Protein AF-0000000074056234 (afdb_homodimer)

Radius of gyration: 27.83 Å; Cα contacts (8 Å, |Δi|>4): 1778; chains: 2; bounding box: 52×82×64 Å

InterPro domains:
  IPR006043 Nucleobase cation symporter 2 family [PF00860] (19-396)
  IPR026033 Azaguanine-like transporters, bacteria and archaea type [PIRSF005353] (3-433)
  IPR045018 Azaguanine-like transporters [PTHR43337] (3-427)

Solvent-accessible surface area (backbone atoms only — not comparable to full-atom values): 40071 Å² total; per-residue (Å²): 106,69,64,55,43,66,71,53,38,35,62,81,68,76,28,39,73,66,32,15,48,50,8,7,51,47,17,36,39,55,47,55,44,47,63,47,42,52,20,53,43,41,31,72,31,69,42,58,46,70,21,25,36,25,14,44,43,51,37,23,24,53,30,4,34,43,22,9,73,69,31,40,36,40,36,45,26,30,61,32,66,59,56,35,45,46,44,24,58,31,42,32,36,80,70,63,40,52,56,34,31,49,23,16,30,39,27,49,20,14,49,50,45,36,51,32,61,75,33,79,53,41,60,51,51,58,70,46,52,54,67,46,54,54,34,21,48,47,26,8,42,15,47,28,40,21,48,51,16,34,42,68,25,32,50,29,29,74,28,91,87,65,22,28,20,68,30,62,57,53,40,63,57,24,42,45,17,52,50,27,36,48,47,23,48,16,31,47,62,62,64,42,84,28,24,59,44,53,26,28,50,50,35,37,50,50,30,36,73,70,62,76,35,80,69,77,90,66,72,58,61,43,92,59,80,65,62,23,69,82,29,43,68,49,43,28,55,69,64,25,67,39,85,86,32,55,68,51,26,50,38,51,34,49,52,49,48,52,53,32,46,52,33,51,51,52,42,26,56,74,60,60,48,41,42,95,87,66,52,50,77,53,49,66,45,42,49,46,39,36,18,51,26,10,32,50,13,12,40,32,37,28,49,48,30,27,57,45,65,44,20,45,56,7,30,73,57,40,19,64,28,11,57,12,5,39,41,29,18,52,52,42,56,60,47,47,40,40,48,54,46,43,72,63,55,51,66,31,31,42,19,26,51,32,36,50,50,15,30,60,34,42,46,42,51,54,72,38,63,41,86,43,55,66,48,20,44,19,29,39,42,15,28,52,36,11,45,53,21,56,30,67,58,56,9,50,35,44,20,39,35,40,37,48,49,33,32,52,66,48,67,40,55,85,80,54,45,69,64,46,47,49,52,19,48,52,38,50,49,50,53,55,54,67,40,100,108,68,64,54,42,67,73,53,37,36,63,81,69,76,30,39,73,66,33,15,47,49,8,8,51,45,16,35,39,56,47,55,45,47,62,46,42,50,20,52,43,42,31,72,30,69,43,59,46,70,20,26,36,25,15,45,44,50,37,22,26,53,28,4,34,43,22,9,72,69,31,39,35,42,37,44,26,30,62,31,66,58,55,36,46,47,44,23,58,31,44,33,37,81,70,64,40,51,56,34,30,48,24,15,27,38,27,50,20,15,49,50,43,36,53,31,61,74,33,75,53,39,60,51,50,60,71,46,53,55,67,47,54,52,34,21,48,47,26,9,42,14,46,30,40,20,48,51,16,34,43,68,24,32,51,30,30,73,28,91,88,64,22,27,20,67,31,62,57,54,42,64,56,24,42,46,18,52,49,27,37,48,49,24,48,16,31,48,60,62,65,41,84,30,24,58,45,52,26,29,52,51,35,38,51,50,31,36,74,71,63,76,35,82,68,76,88,66,70,58,61,42,93,58,80,65,62,23,70,81,29,44,66,50,43,28,56,72,63,23,67,38,77,83,32,50,64,52,26,49,39,52,34,50,52,49,50,52,52,32,47,53,35,52,50,53,43,26,58,74,59,61,49,42,42,95,86,65,50,50,80,51,48,68,45,40,48,46,38,33,18,51,29,8,32,51,12,12,39,32,37,28,48,48,30,28,56,44,64,43,20,45,55,6,30,73,55,39,19,64,26,10,58,12,6,39,42,29,18,51,51,42,56,60,47,47,40,40,47,55,46,42,72,62,54,50,65,32,30,42,18,24,51,32,35,50,51,16,31,58,34,42,45,44,50,53,70,40,63,42,85,42,56,66,46,20,45,19,28,40,42,15,29,52,34,10,44,50,21,56,29,67,60,56,8,50,35,45,20,40,34,40,36,48,49,33,30,54,65,46,68,40,57,85,78,54,44,68,63,46,48,50,53,20,47,50,38,50,48,50,53,54,52,66,41,100

Structure (mmCIF, N/CA/C/O backbone):
data_AF-0000000074056234-model_v1
#
loop_
_entity.id
_entity.type
_entity.pdbx_description
1 polymer 'Guanine permease'
#
loop_
_atom_site.group_PDB
_atom_site.id
_atom_site.type_symbol
_atom_site.label_atom_id
_atom_site.label_alt_id
_atom_site.label_comp_id
_atom_site.label_asym_id
_atom_site.label_entity_id
_atom_site.label_seq_id
_atom_site.pdbx_PDB_ins_code
_atom_site.Cartn_x
_atom_site.Cartn_y
_atom_site.Cartn_z
_atom_site.occupancy
_atom_site.B_iso_or_equiv
_atom_site.auth_seq_id
_atom_site.auth_comp_id
_atom_site.auth_asym_id
_atom_site.auth_atom_id
_atom_site.pdbx_PDB_model_num
ATOM 1 N N . MET A 1 1 ? -12.875 -40.5 -20.641 1 60.09 1 MET A N 1
ATOM 2 C CA . MET A 1 1 ? -13.898 -39.531 -20.281 1 60.09 1 MET A CA 1
ATOM 3 C C . MET A 1 1 ? -14.984 -40.188 -19.422 1 60.09 1 MET A C 1
ATOM 5 O O . MET A 1 1 ? -15.414 -39.594 -18.422 1 60.09 1 MET A O 1
ATOM 9 N N . ARG A 1 2 ? -15.352 -41.406 -19.797 1 68.44 2 ARG A N 1
ATOM 10 C CA . ARG A 1 2 ? -16.406 -42.062 -19.047 1 68.44 2 ARG A CA 1
ATOM 11 C C . ARG A 1 2 ? -15.945 -42.406 -17.641 1 68.44 2 ARG A C 1
ATOM 13 O O . ARG A 1 2 ? -16.688 -42.25 -16.672 1 68.44 2 ARG A O 1
ATOM 20 N N . LEU A 1 3 ? -14.68 -42.812 -17.562 1 73.25 3 LEU A N 1
ATOM 21 C CA . LEU A 1 3 ? -14.141 -43.188 -16.266 1 73.25 3 LEU A CA 1
ATOM 22 C C . LEU A 1 3 ? -14.023 -41.938 -15.367 1 73.25 3 LEU A C 1
ATOM 24 O O . LEU A 1 3 ? -14.344 -42 -14.172 1 73.25 3 LEU A O 1
ATOM 28 N N . LEU A 1 4 ? -13.672 -40.906 -15.977 1 77.12 4 LEU A N 1
ATOM 29 C CA . LEU A 1 4 ? -13.531 -39.688 -15.203 1 77.12 4 LEU A CA 1
ATOM 30 C C . LEU A 1 4 ? -14.898 -39.125 -14.805 1 77.12 4 LEU A C 1
ATOM 32 O O . LEU A 1 4 ? -15.055 -38.594 -13.703 1 77.12 4 LEU A O 1
ATOM 36 N N . GLU A 1 5 ? -15.82 -39.406 -15.633 1 77.31 5 GLU A N 1
ATOM 37 C CA . GLU A 1 5 ? -17.172 -38.969 -15.312 1 77.31 5 GLU A CA 1
ATOM 38 C C . GLU A 1 5 ? -17.75 -39.75 -14.133 1 77.31 5 GLU A C 1
ATOM 40 O O . GLU A 1 5 ? -18.453 -39.188 -13.297 1 77.31 5 GLU A O 1
ATOM 45 N N . THR A 1 6 ? -17.375 -41 -14.219 1 78.81 6 THR A N 1
ATOM 46 C CA . THR A 1 6 ? -17.891 -41.844 -13.125 1 78.81 6 THR A CA 1
ATOM 47 C C . THR A 1 6 ? -17.125 -41.531 -11.836 1 78.81 6 THR A C 1
ATOM 49 O O . THR A 1 6 ? -17.719 -41.562 -10.75 1 78.81 6 THR A O 1
ATOM 52 N N . TYR A 1 7 ? -15.875 -41.25 -12.047 1 84.94 7 TYR A N 1
ATOM 53 C CA . TYR A 1 7 ? -15.023 -41 -10.891 1 84.94 7 TYR A CA 1
ATOM 54 C C . TYR A 1 7 ? -15.352 -39.688 -10.234 1 84.94 7 TYR A C 1
ATOM 56 O O . TYR A 1 7 ? -15.422 -39.594 -9.008 1 84.94 7 TYR A O 1
ATOM 64 N N . PHE A 1 8 ? -15.672 -38.625 -10.938 1 88.12 8 PHE A N 1
ATOM 65 C CA . PHE A 1 8 ? -15.859 -37.281 -10.398 1 88.12 8 PHE A CA 1
ATOM 66 C C . PHE A 1 8 ? -17.344 -36.938 -10.281 1 88.12 8 PHE A C 1
ATOM 68 O O . PHE A 1 8 ? -17.734 -36.062 -9.508 1 88.12 8 PHE A O 1
ATOM 75 N N . ASN A 1 9 ? -18.203 -37.531 -10.977 1 81.62 9 ASN A N 1
ATOM 76 C CA . ASN A 1 9 ? -19.641 -37.344 -10.977 1 81.62 9 ASN A CA 1
ATOM 77 C C . ASN A 1 9 ? -20 -35.875 -10.938 1 81.62 9 ASN A C 1
ATOM 79 O O . ASN A 1 9 ? -20.656 -35.406 -10 1 81.62 9 ASN A O 1
ATOM 83 N N . PRO A 1 10 ? -19.656 -35.219 -12.031 1 85.25 10 PRO A N 1
ATOM 84 C CA . PRO A 1 10 ? -19.922 -33.781 -12.047 1 85.25 10 PRO A CA 1
ATOM 85 C C . PRO A 1 10 ? -21.406 -33.438 -11.953 1 85.25 10 PRO A C 1
ATOM 87 O O . PRO A 1 10 ? -21.781 -32.406 -11.414 1 85.25 10 PRO A O 1
ATOM 90 N N . ALA A 1 11 ? -22.234 -34.281 -12.344 1 82.81 11 ALA A N 1
ATOM 91 C CA . ALA A 1 11 ? -23.672 -34.031 -12.32 1 82.81 11 ALA A CA 1
ATOM 92 C C . ALA A 1 11 ? -24.188 -33.938 -10.891 1 82.81 11 ALA A C 1
ATOM 94 O O . ALA A 1 11 ? -25.109 -33.156 -10.609 1 82.81 11 ALA A O 1
ATOM 95 N N . ALA A 1 12 ? -23.547 -34.594 -10.094 1 80.88 12 ALA A N 1
ATOM 96 C CA . ALA A 1 12 ? -23.969 -34.594 -8.695 1 80.88 12 ALA A CA 1
ATOM 97 C C . ALA A 1 12 ? -23.688 -33.25 -8.047 1 80.88 12 ALA A C 1
ATOM 99 O O . ALA A 1 12 ? -24.328 -32.875 -7.066 1 80.88 12 ALA A O 1
ATOM 100 N N . ARG A 1 13 ? -22.797 -32.531 -8.609 1 84.19 13 ARG A N 1
ATOM 101 C CA . ARG A 1 13 ? -22.406 -31.25 -8.039 1 84.19 13 ARG A CA 1
ATOM 102 C C . ARG A 1 13 ? -22.938 -30.094 -8.891 1 84.19 13 ARG A C 1
ATOM 104 O O . ARG A 1 13 ? -22.484 -28.969 -8.766 1 84.19 13 ARG A O 1
ATOM 111 N N . GLY A 1 14 ? -23.781 -30.406 -9.836 1 83.38 14 GLY A N 1
ATOM 112 C CA . GLY A 1 14 ? -24.406 -29.391 -10.648 1 83.38 14 GLY A CA 1
ATOM 113 C C . GLY A 1 14 ? -23.547 -28.922 -11.812 1 83.38 14 GLY A C 1
ATOM 114 O O . GLY A 1 14 ? -23.625 -27.781 -12.234 1 83.38 14 GLY A O 1
ATOM 115 N N . SER A 1 15 ? -22.641 -29.734 -12.211 1 90.75 15 SER A N 1
ATOM 116 C CA . SER A 1 15 ? -21.766 -29.422 -13.336 1 90.75 15 SER A CA 1
ATOM 117 C C . SER A 1 15 ? -21.844 -30.5 -14.406 1 90.75 15 SER A C 1
ATOM 119 O O . SER A 1 15 ? -22.766 -31.328 -14.398 1 90.75 15 SER A O 1
ATOM 121 N N . SER A 1 16 ? -21.156 -30.328 -15.516 1 91.25 16 SER A N 1
ATOM 122 C CA . SER A 1 16 ? -21.062 -31.281 -16.609 1 91.25 16 SER A CA 1
ATOM 123 C C . SER A 1 16 ? -19.641 -31.406 -17.141 1 91.25 16 SER A C 1
ATOM 125 O O . SER A 1 16 ? -18.781 -30.594 -16.797 1 91.25 16 SER A O 1
ATOM 127 N N . VAL A 1 17 ? -19.422 -32.5 -17.875 1 91.81 17 VAL A N 1
ATOM 128 C CA . VAL A 1 17 ? -18.094 -32.719 -18.406 1 91.81 17 VAL A CA 1
ATOM 129 C C . VAL A 1 17 ? -17.703 -31.547 -19.312 1 91.81 17 VAL A C 1
ATOM 131 O O . VAL A 1 17 ? -16.547 -31.094 -19.281 1 91.81 17 VAL A O 1
ATOM 134 N N . ARG A 1 18 ? -18.609 -31.062 -20.016 1 92.31 18 ARG A N 1
ATOM 135 C CA . ARG A 1 18 ? -18.344 -29.938 -20.891 1 92.31 18 ARG A CA 1
ATOM 136 C C . ARG A 1 18 ? -18.031 -28.672 -20.094 1 92.31 18 ARG A C 1
ATOM 138 O O . ARG A 1 18 ? -17.109 -27.938 -20.422 1 92.31 18 ARG A O 1
ATOM 145 N N . LYS A 1 19 ? -18.766 -28.5 -19.078 1 92.62 19 LYS A N 1
ATOM 146 C CA . LYS A 1 19 ? -18.531 -27.328 -18.234 1 92.62 19 LYS A CA 1
ATOM 147 C C . LYS A 1 19 ? -17.188 -27.422 -17.516 1 92.62 19 LYS A C 1
ATOM 149 O O . LYS A 1 19 ? -16.5 -26.422 -17.344 1 92.62 19 LYS A O 1
ATOM 154 N N . GLU A 1 20 ? -16.922 -28.625 -17.172 1 94 20 GLU A N 1
ATOM 155 C CA . GLU A 1 20 ? -15.656 -28.828 -16.484 1 94 20 GLU A CA 1
ATOM 156 C C . GLU A 1 20 ? -14.469 -28.594 -17.422 1 94 20 GLU A C 1
ATOM 158 O O . GLU A 1 20 ? -13.445 -28.062 -17 1 94 20 GLU A O 1
ATOM 163 N N . CYS A 1 21 ? -14.602 -29.031 -18.625 1 94.69 21 CYS A N 1
ATOM 164 C CA . CYS A 1 21 ? -13.539 -28.797 -19.609 1 94.69 21 CYS A CA 1
ATOM 165 C C . CYS A 1 21 ? -13.383 -27.312 -19.906 1 94.69 21 CYS A C 1
ATOM 167 O O . CYS A 1 21 ? -12.258 -26.812 -19.984 1 94.69 21 CYS A O 1
ATOM 169 N N . LEU A 1 22 ? -14.453 -26.703 -20 1 94.19 22 LEU A N 1
ATOM 170 C CA . LEU A 1 22 ? -14.414 -25.266 -20.234 1 94.19 22 LEU A CA 1
ATOM 171 C C . LEU A 1 22 ? -13.836 -24.531 -19.031 1 94.19 22 LEU A C 1
ATOM 173 O O . LEU A 1 22 ? -13.062 -23.578 -19.188 1 94.19 22 LEU A O 1
ATOM 177 N N . ALA A 1 23 ? -14.242 -24.953 -17.922 1 94.12 23 ALA A N 1
ATOM 178 C CA . ALA A 1 23 ? -13.727 -24.375 -16.688 1 94.12 23 ALA A CA 1
ATOM 179 C C . ALA A 1 23 ? -12.219 -24.578 -16.562 1 94.12 23 ALA A C 1
ATOM 181 O O . ALA A 1 23 ? -11.5 -23.672 -16.125 1 94.12 23 ALA A O 1
ATOM 182 N N . GLY A 1 24 ? -11.836 -25.75 -16.922 1 94.75 24 GLY A N 1
ATOM 183 C CA . GLY A 1 24 ? -10.414 -26.031 -16.906 1 94.75 24 GLY A CA 1
ATOM 184 C C . GLY A 1 24 ? -9.625 -25.172 -17.875 1 94.75 24 GLY A C 1
ATOM 185 O O . GLY A 1 24 ? -8.539 -24.688 -17.547 1 94.75 24 GLY A O 1
ATOM 186 N N . LEU A 1 25 ? -10.156 -25.016 -19.016 1 95.06 25 LEU A N 1
ATOM 187 C CA . LEU A 1 25 ? -9.516 -24.188 -20.016 1 95.06 25 LEU A CA 1
ATOM 188 C C . LEU A 1 25 ? -9.438 -22.734 -19.562 1 95.06 25 LEU A C 1
ATOM 190 O O . LEU A 1 25 ? -8.398 -22.078 -19.719 1 95.06 25 LEU A O 1
ATOM 194 N N . THR A 1 26 ? -10.492 -22.328 -19.016 1 92.88 26 THR A N 1
ATOM 195 C CA . THR A 1 26 ? -10.547 -20.953 -18.547 1 92.88 26 THR A CA 1
ATOM 196 C C . THR A 1 26 ? -9.555 -20.719 -17.422 1 92.88 26 THR A C 1
ATOM 198 O O . THR A 1 26 ? -8.859 -19.703 -17.391 1 92.88 26 THR A O 1
ATOM 201 N N . SER A 1 27 ? -9.492 -21.609 -16.531 1 93.62 27 SER A N 1
ATOM 202 C CA . SER A 1 27 ? -8.555 -21.516 -15.414 1 93.62 27 SER A CA 1
ATOM 203 C C . SER A 1 27 ? -7.113 -21.562 -15.906 1 93.62 27 SER A C 1
ATOM 205 O O . SER A 1 27 ? -6.266 -20.797 -15.438 1 93.62 27 SER A O 1
ATOM 207 N N . PHE A 1 28 ? -6.914 -22.469 -16.828 1 95.19 28 PHE A N 1
ATOM 208 C CA . PHE A 1 28 ? -5.57 -22.594 -17.375 1 95.19 28 PHE A CA 1
ATOM 209 C C . PHE A 1 28 ? -5.145 -21.281 -18.047 1 95.19 28 PHE A C 1
ATOM 211 O O . PHE A 1 28 ? -4.023 -20.812 -17.844 1 95.19 28 PHE A O 1
ATOM 218 N N . MET A 1 29 ? -5.98 -20.734 -18.797 1 91.75 29 MET A N 1
ATOM 219 C CA . MET A 1 29 ? -5.668 -19.484 -19.5 1 91.75 29 MET A CA 1
ATOM 220 C C . MET A 1 29 ? -5.375 -18.359 -18.531 1 91.75 29 MET A C 1
ATOM 222 O O . MET A 1 29 ? -4.555 -17.484 -18.797 1 91.75 29 MET A O 1
ATOM 226 N N . ALA A 1 30 ? -5.965 -18.484 -17.438 1 88.75 30 ALA A N 1
ATOM 227 C CA . ALA A 1 30 ? -5.793 -17.438 -16.438 1 88.75 30 ALA A CA 1
ATOM 228 C C . ALA A 1 30 ? -4.473 -17.625 -15.68 1 88.75 30 ALA A C 1
ATOM 230 O O . ALA A 1 30 ? -3.891 -16.656 -15.203 1 88.75 30 ALA A O 1
ATOM 231 N N . MET A 1 31 ? -3.992 -18.812 -15.656 1 92.12 31 MET A N 1
ATOM 232 C CA . MET A 1 31 ? -2.842 -19.031 -14.789 1 92.12 31 MET A CA 1
ATOM 233 C C . MET A 1 31 ? -1.594 -19.344 -15.609 1 92.12 31 MET A C 1
ATOM 235 O O . MET A 1 31 ? -0.482 -19.344 -15.078 1 92.12 31 MET A O 1
ATOM 239 N N . CYS A 1 32 ? -1.704 -19.547 -16.875 1 92.12 32 CYS A N 1
ATOM 240 C CA . CYS A 1 32 ? -0.609 -20.078 -17.688 1 92.12 32 CYS A CA 1
ATOM 241 C C . CYS A 1 32 ? 0.518 -19.047 -17.797 1 92.12 32 CYS A C 1
ATOM 243 O O . CYS A 1 32 ? 1.64 -19.406 -18.172 1 92.12 32 CYS A O 1
ATOM 245 N N . TYR A 1 33 ? 0.265 -17.797 -17.406 1 91.19 33 TYR A N 1
ATOM 246 C CA . TYR A 1 33 ? 1.334 -16.812 -17.406 1 91.19 33 TYR A CA 1
ATOM 247 C C . TYR A 1 33 ? 2.479 -17.234 -16.484 1 91.19 33 TYR A C 1
ATOM 249 O O . TYR A 1 33 ? 3.619 -16.812 -16.672 1 91.19 33 TYR A O 1
ATOM 257 N N . LEU A 1 34 ? 2.205 -18.141 -15.539 1 92.94 34 LEU A N 1
ATOM 258 C CA . LEU A 1 34 ? 3.197 -18.531 -14.547 1 92.94 34 LEU A CA 1
ATOM 259 C C . LEU A 1 34 ? 4.352 -19.297 -15.203 1 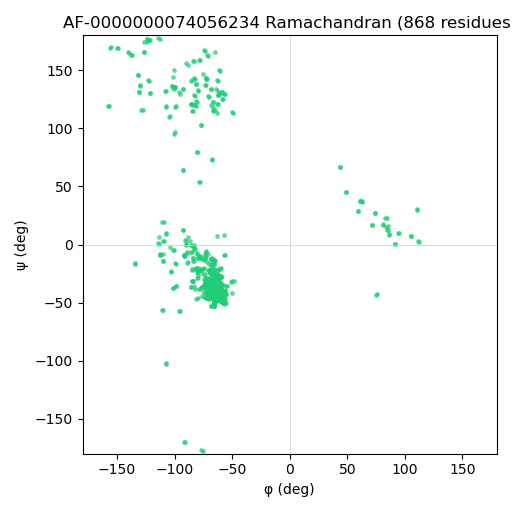92.94 34 LEU A C 1
ATOM 261 O O . LEU A 1 34 ? 5.461 -19.312 -14.664 1 92.94 34 LEU A O 1
ATOM 265 N N . ILE A 1 35 ? 4.109 -19.891 -16.344 1 92.25 35 ILE A N 1
ATOM 266 C CA . ILE A 1 35 ? 5.133 -20.641 -17.062 1 92.25 35 ILE A CA 1
ATOM 267 C C . ILE A 1 35 ? 6.254 -19.703 -17.5 1 92.25 35 ILE A C 1
ATOM 269 O O . ILE A 1 35 ? 7.395 -20.141 -17.688 1 92.25 35 ILE A O 1
ATOM 273 N N . PHE A 1 36 ? 5.938 -18.469 -17.594 1 91 36 PHE A N 1
ATOM 274 C CA . PHE A 1 36 ? 6.906 -17.484 -18.047 1 91 36 PHE A CA 1
ATOM 275 C C . PHE A 1 36 ? 7.473 -16.703 -16.859 1 91 36 PHE A C 1
ATOM 277 O O . PHE A 1 36 ? 8.672 -16.422 -16.812 1 91 36 PHE A O 1
ATOM 284 N N . VAL A 1 37 ? 6.637 -16.438 -15.93 1 90.44 37 VAL A N 1
ATOM 285 C CA . VAL A 1 37 ? 6.969 -15.508 -14.859 1 90.44 37 VAL A CA 1
ATOM 286 C C . VAL A 1 37 ? 7.828 -16.203 -13.805 1 90.44 37 VAL A C 1
ATOM 288 O O . VAL A 1 37 ? 8.867 -15.688 -13.391 1 90.44 37 VAL A O 1
ATOM 291 N N . VAL A 1 38 ? 7.422 -17.375 -13.43 1 93.38 38 VAL A N 1
ATOM 292 C CA . VAL A 1 38 ? 8.078 -18.094 -12.336 1 93.38 38 VAL A CA 1
ATOM 293 C C . VAL A 1 38 ? 9.508 -18.453 -12.742 1 93.38 38 VAL A C 1
ATOM 295 O O . VAL A 1 38 ? 10.461 -18.141 -12.031 1 93.38 38 VAL A O 1
ATOM 298 N N . PRO A 1 39 ? 9.711 -19.016 -13.914 1 91.44 39 PRO A N 1
ATOM 299 C CA . PRO A 1 39 ? 11.086 -19.344 -14.305 1 91.44 39 PRO A CA 1
ATOM 300 C C . PRO A 1 39 ? 11.969 -18.109 -14.453 1 91.44 39 PRO A C 1
ATOM 302 O O . PRO A 1 39 ? 13.172 -18.172 -14.195 1 91.44 39 PRO A O 1
ATOM 305 N N . SER A 1 40 ? 11.398 -17.078 -14.875 1 89.06 40 SER A N 1
ATOM 306 C CA . SER A 1 40 ? 12.164 -15.836 -14.977 1 89.06 40 SER A CA 1
ATOM 307 C C . SER A 1 40 ? 12.672 -15.383 -13.617 1 89.06 40 SER A C 1
ATOM 309 O O . SER A 1 40 ? 13.82 -14.945 -13.492 1 89.06 40 SER A O 1
ATOM 311 N N . MET A 1 41 ? 11.875 -15.5 -12.656 1 89.81 41 MET A N 1
ATOM 312 C CA . MET A 1 41 ? 12.273 -15.141 -11.297 1 89.81 41 MET A CA 1
ATOM 313 C C . MET A 1 41 ? 13.328 -16.094 -10.758 1 89.81 41 MET A C 1
ATOM 315 O O . MET A 1 41 ? 14.266 -15.688 -10.086 1 89.81 41 MET A O 1
ATOM 319 N N . LEU A 1 42 ? 13.148 -17.359 -11.086 1 90.81 42 LEU A N 1
ATOM 320 C CA . LEU A 1 42 ? 14.102 -18.359 -10.633 1 90.81 42 LEU A CA 1
ATOM 321 C C . LEU A 1 42 ? 15.453 -18.172 -11.328 1 90.81 42 LEU A C 1
ATOM 323 O O . LEU A 1 42 ? 16.5 -18.406 -10.719 1 90.81 42 LEU A O 1
ATOM 327 N N . ALA A 1 43 ? 15.375 -17.812 -12.547 1 88.62 43 ALA A N 1
ATOM 328 C CA . ALA A 1 43 ? 16.609 -17.547 -13.273 1 88.62 43 ALA A CA 1
ATOM 329 C C . ALA A 1 43 ? 17.375 -16.375 -12.656 1 88.62 43 ALA A C 1
ATOM 331 O O . ALA A 1 43 ? 18.609 -16.375 -12.633 1 88.62 43 ALA A O 1
ATOM 332 N N . ASP A 1 44 ? 16.688 -15.43 -12.219 1 85.56 44 ASP A N 1
ATOM 333 C CA . ASP A 1 44 ? 17.297 -14.289 -11.547 1 85.56 44 ASP A CA 1
ATOM 334 C C . ASP A 1 44 ? 18.016 -14.719 -10.273 1 85.56 44 ASP A C 1
ATOM 336 O O . ASP A 1 44 ? 18.938 -14.039 -9.82 1 85.56 44 ASP A O 1
ATOM 340 N N . ALA A 1 45 ? 17.562 -15.82 -9.719 1 88.62 45 ALA A N 1
ATOM 341 C CA . ALA A 1 45 ? 18.188 -16.344 -8.508 1 88.62 45 ALA A CA 1
ATOM 342 C C . ALA A 1 45 ? 19.453 -17.125 -8.844 1 88.62 45 ALA A C 1
ATOM 344 O O . ALA A 1 45 ? 20.172 -17.578 -7.949 1 88.62 45 ALA A O 1
ATOM 345 N N . GLY A 1 46 ? 19.703 -17.344 -10.141 1 88.19 46 GLY A N 1
ATOM 346 C CA . GLY A 1 46 ? 20.906 -18.062 -10.57 1 88.19 46 GLY A CA 1
ATOM 347 C C . GLY A 1 46 ? 20.625 -19.469 -11.023 1 88.19 46 GLY A C 1
ATOM 348 O O . GLY A 1 46 ? 21.547 -20.234 -11.328 1 88.19 46 GLY A O 1
ATOM 349 N N . MET A 1 47 ? 19.391 -19.812 -11.117 1 90.94 47 MET A N 1
ATOM 350 C CA . MET A 1 47 ? 19.031 -21.141 -11.57 1 90.94 47 MET A CA 1
ATOM 351 C C . MET A 1 47 ? 19.047 -21.234 -13.094 1 90.94 47 MET A C 1
ATOM 353 O O . MET A 1 47 ? 18.719 -20.25 -13.773 1 90.94 47 MET A O 1
ATOM 357 N N . PRO A 1 48 ? 19.469 -22.312 -13.547 1 88.62 48 PRO A N 1
ATOM 358 C CA . PRO A 1 48 ? 19.391 -22.469 -15 1 88.62 48 PRO A CA 1
ATOM 359 C C . PRO A 1 48 ? 17.969 -22.328 -15.531 1 88.62 48 PRO A C 1
ATOM 361 O O . PRO A 1 48 ? 17.078 -23.062 -15.102 1 88.62 48 PRO A O 1
ATOM 364 N N . LYS A 1 49 ? 17.812 -21.484 -16.422 1 87 49 LYS A N 1
ATOM 365 C CA . LYS A 1 49 ? 16.484 -21.078 -16.906 1 87 49 LYS A CA 1
ATOM 366 C C . LYS A 1 49 ? 15.727 -22.266 -17.484 1 87 49 LYS A C 1
ATOM 368 O O . LYS A 1 49 ? 14.547 -22.453 -17.188 1 87 49 LYS A O 1
ATOM 373 N N . ASP A 1 50 ? 16.391 -23.062 -18.297 1 85.81 50 ASP A N 1
ATOM 374 C CA . ASP A 1 50 ? 15.734 -24.172 -18.969 1 85.81 50 ASP A CA 1
ATOM 375 C C . ASP A 1 50 ? 15.227 -25.203 -17.953 1 85.81 50 ASP A C 1
ATOM 377 O O . ASP A 1 50 ? 14.109 -25.703 -18.094 1 85.81 50 ASP A O 1
ATOM 381 N N . SER A 1 51 ? 16 -25.438 -17.016 1 88.94 51 SER A N 1
ATOM 382 C CA . SER A 1 51 ? 15.602 -26.391 -15.992 1 88.94 51 SER A CA 1
ATOM 383 C C . SER A 1 51 ? 14.492 -25.828 -15.109 1 88.94 51 SER A C 1
ATOM 385 O O . SER A 1 51 ? 13.625 -26.562 -14.641 1 88.94 51 SER A O 1
ATOM 387 N N . ALA A 1 52 ? 14.578 -24.531 -14.906 1 90.06 52 ALA A N 1
ATOM 388 C CA . ALA A 1 52 ? 13.539 -23.891 -14.109 1 90.06 52 ALA A CA 1
ATOM 389 C C . ALA A 1 52 ? 12.18 -23.953 -14.805 1 90.06 52 ALA A C 1
ATOM 391 O O . ALA A 1 52 ? 11.156 -24.156 -14.156 1 90.06 52 ALA A O 1
ATOM 392 N N . VAL A 1 53 ? 12.227 -23.828 -16.094 1 90.25 53 VAL A N 1
ATOM 393 C CA . VAL A 1 53 ? 11 -23.891 -16.875 1 90.25 53 VAL A CA 1
ATOM 394 C C . VAL A 1 53 ? 10.406 -25.297 -16.781 1 90.25 53 VAL A C 1
ATOM 396 O O . VAL A 1 53 ? 9.227 -25.469 -16.484 1 90.25 53 VAL A O 1
ATOM 399 N N . ALA A 1 54 ? 11.234 -26.203 -17.016 1 90 54 ALA A N 1
ATOM 400 C CA . ALA A 1 54 ? 10.797 -27.594 -16.969 1 90 54 ALA A CA 1
ATOM 401 C C . ALA A 1 54 ? 10.273 -27.953 -15.578 1 90 54 ALA A C 1
ATOM 403 O O . ALA A 1 54 ? 9.219 -28.578 -15.445 1 90 54 ALA A O 1
ATOM 404 N N . ALA A 1 55 ? 10.977 -27.578 -14.625 1 91.38 55 ALA A N 1
ATOM 405 C CA . ALA A 1 55 ? 10.586 -27.875 -13.25 1 91.38 55 ALA A CA 1
ATOM 406 C C . ALA A 1 55 ? 9.227 -27.25 -12.914 1 91.38 55 ALA A C 1
ATOM 408 O O . ALA A 1 55 ? 8.383 -27.891 -12.297 1 91.38 55 ALA A O 1
ATOM 409 N N . THR A 1 56 ? 9.062 -26.016 -13.281 1 92.25 56 THR A N 1
ATOM 410 C CA . THR A 1 56 ? 7.828 -25.297 -12.992 1 92.25 56 THR A CA 1
ATOM 411 C C . THR A 1 56 ? 6.633 -26 -13.625 1 92.25 56 THR A C 1
ATOM 413 O O . THR A 1 56 ? 5.598 -26.188 -12.984 1 92.25 56 THR A O 1
ATOM 416 N N . ILE A 1 57 ? 6.758 -26.438 -14.852 1 92.88 57 ILE A N 1
ATOM 417 C CA . ILE A 1 57 ? 5.648 -27.062 -15.562 1 92.88 57 ILE A CA 1
ATOM 418 C C . ILE A 1 57 ? 5.379 -28.453 -14.977 1 92.88 57 ILE A C 1
ATOM 420 O O . ILE A 1 57 ? 4.223 -28.812 -14.734 1 92.88 57 ILE A O 1
ATOM 424 N N . TRP A 1 58 ? 6.383 -29.141 -14.742 1 93.12 58 TRP A N 1
ATOM 425 C CA . TRP A 1 58 ? 6.211 -30.484 -14.203 1 93.12 58 TRP A CA 1
ATOM 426 C C . TRP A 1 58 ? 5.559 -30.438 -12.828 1 93.12 58 TRP A C 1
ATOM 428 O O . TRP A 1 58 ? 4.68 -31.234 -12.516 1 93.12 58 TRP A O 1
ATOM 438 N N . VAL A 1 59 ? 6.016 -29.562 -12.039 1 93.44 59 VAL A N 1
ATOM 439 C CA . VAL A 1 59 ? 5.434 -29.422 -10.711 1 93.44 59 VAL A CA 1
ATOM 440 C C . VAL A 1 59 ? 3.959 -29.031 -10.828 1 93.44 59 VAL A C 1
ATOM 442 O O . VAL A 1 59 ? 3.117 -29.547 -10.078 1 93.44 59 VAL A O 1
ATOM 445 N N . SER A 1 60 ? 3.666 -28.094 -11.703 1 94.81 60 SER A N 1
ATOM 446 C CA . SER A 1 60 ? 2.285 -27.672 -11.898 1 94.81 60 SER A CA 1
ATOM 447 C C . SER A 1 60 ? 1.404 -28.828 -12.336 1 94.81 60 SER A C 1
ATOM 449 O O . SER A 1 60 ? 0.257 -28.953 -11.898 1 94.81 60 SER A O 1
ATOM 451 N N . ILE A 1 61 ? 1.957 -29.703 -13.188 1 95.31 61 ILE A N 1
ATOM 452 C CA . ILE A 1 61 ? 1.221 -30.875 -13.664 1 95.31 61 ILE A CA 1
ATOM 453 C C . ILE A 1 61 ? 0.959 -31.828 -12.5 1 95.31 61 ILE A C 1
ATOM 455 O O . ILE A 1 61 ? -0.186 -32.219 -12.25 1 95.31 61 ILE A O 1
ATOM 459 N N . LEU A 1 62 ? 1.947 -32.156 -11.836 1 94.5 62 LEU A N 1
ATOM 460 C CA . LEU A 1 62 ? 1.848 -33.156 -10.766 1 94.5 62 LEU A CA 1
ATOM 461 C C . LEU A 1 62 ? 0.957 -32.625 -9.641 1 94.5 62 LEU A C 1
ATOM 463 O O . LEU A 1 62 ? 0.088 -33.375 -9.148 1 94.5 62 LEU A O 1
ATOM 467 N N . ALA A 1 63 ? 1.229 -31.438 -9.258 1 94.38 63 ALA A N 1
ATOM 468 C CA . ALA A 1 63 ? 0.479 -30.859 -8.148 1 94.38 63 ALA A CA 1
ATOM 469 C C . ALA A 1 63 ? -0.997 -30.703 -8.508 1 94.38 63 ALA A C 1
ATOM 471 O O . ALA A 1 63 ? -1.873 -31.016 -7.691 1 94.38 63 ALA A O 1
ATOM 472 N N . THR A 1 64 ? -1.27 -30.203 -9.664 1 95.5 64 THR A N 1
ATOM 473 C CA . THR A 1 64 ? -2.65 -30 -10.094 1 95.5 64 THR A CA 1
ATOM 474 C C . THR A 1 64 ? -3.357 -31.344 -10.266 1 95.5 64 THR A C 1
ATOM 476 O O . THR A 1 64 ? -4.543 -31.469 -9.953 1 95.5 64 THR A O 1
ATOM 479 N N . LEU A 1 65 ? -2.666 -32.312 -10.781 1 95.25 65 LEU A N 1
ATOM 480 C CA . LEU A 1 65 ? -3.234 -33.625 -10.93 1 95.25 65 LEU A CA 1
ATOM 481 C C . LEU A 1 65 ? -3.592 -34.219 -9.57 1 95.25 65 LEU A C 1
ATOM 483 O O . LEU A 1 65 ? -4.648 -34.844 -9.414 1 95.25 65 LEU A O 1
ATOM 487 N N . LEU A 1 66 ? -2.715 -34.062 -8.688 1 93.69 66 LEU A N 1
ATOM 488 C CA . LEU A 1 66 ? -2.975 -34.562 -7.34 1 93.69 66 LEU A CA 1
ATOM 489 C C . LEU A 1 66 ? -4.176 -33.875 -6.723 1 93.69 66 LEU A C 1
ATOM 491 O O . LEU A 1 66 ? -4.977 -34.469 -6.023 1 93.69 66 LEU A O 1
ATOM 495 N N . MET A 1 67 ? -4.266 -32.594 -6.902 1 92.44 67 MET A N 1
ATOM 496 C CA . MET A 1 67 ? -5.391 -31.797 -6.402 1 92.44 67 MET A CA 1
ATOM 497 C C . MET A 1 67 ? -6.703 -32.281 -7.004 1 92.44 67 MET A C 1
ATOM 499 O O . MET A 1 67 ? -7.719 -32.344 -6.312 1 92.44 67 MET A O 1
ATOM 503 N N . GLY A 1 68 ? -6.676 -32.594 -8.258 1 91.81 68 GLY A N 1
ATOM 504 C CA . GLY A 1 68 ? -7.875 -33.031 -8.945 1 91.81 68 GLY A CA 1
ATOM 505 C C . GLY A 1 68 ? -8.258 -34.469 -8.602 1 91.81 68 GLY A C 1
ATOM 506 O O . GLY A 1 68 ? -9.43 -34.75 -8.32 1 91.81 68 GLY A O 1
ATOM 507 N N . LEU A 1 69 ? -7.348 -35.344 -8.57 1 92.56 69 LEU A N 1
ATOM 508 C CA . LEU A 1 69 ? -7.633 -36.75 -8.422 1 92.56 69 LEU A CA 1
ATOM 509 C C . LEU A 1 69 ? -7.824 -37.125 -6.949 1 92.56 69 LEU A C 1
ATOM 511 O O . LEU A 1 69 ? -8.656 -37.969 -6.613 1 92.56 69 LEU A O 1
ATOM 515 N N . TRP A 1 70 ? -7.078 -36.5 -6.152 1 90.56 70 TRP A N 1
ATOM 516 C CA . TRP A 1 70 ? -7.121 -36.875 -4.742 1 90.56 70 TRP A CA 1
ATOM 517 C C . TRP A 1 70 ? -8.047 -35.969 -3.961 1 90.56 70 TRP A C 1
ATOM 519 O O . TRP A 1 70 ? -8.977 -36.406 -3.295 1 90.56 70 TRP A O 1
ATOM 529 N N . ALA A 1 71 ? -7.812 -34.75 -3.998 1 88.06 71 ALA A N 1
ATOM 530 C CA . ALA A 1 71 ? -8.609 -33.781 -3.227 1 88.06 71 ALA A CA 1
ATOM 531 C C . ALA A 1 71 ? -9.93 -33.469 -3.924 1 88.06 71 ALA A C 1
ATOM 533 O O . ALA A 1 71 ? -10.875 -33 -3.293 1 88.06 71 ALA A O 1
ATOM 534 N N . LYS A 1 72 ? -10.062 -33.656 -5.242 1 88.31 72 LYS A N 1
ATOM 535 C CA . LYS A 1 72 ? -11.258 -33.438 -6.047 1 88.31 72 LYS A CA 1
ATOM 536 C C . LYS A 1 72 ? -11.711 -31.969 -5.98 1 88.31 72 LYS A C 1
ATOM 538 O O . LYS A 1 72 ? -12.906 -31.703 -5.859 1 88.31 72 LYS A O 1
ATOM 543 N N . PHE A 1 73 ? -10.719 -31.109 -5.949 1 88.06 73 PHE A N 1
ATOM 544 C CA . PHE A 1 73 ? -10.977 -29.672 -5.988 1 88.06 73 PHE A CA 1
ATOM 545 C C . PHE A 1 73 ? -10.711 -29.109 -7.379 1 88.06 73 PHE A C 1
ATOM 547 O O . PHE A 1 73 ? -9.758 -29.516 -8.047 1 88.06 73 PHE A O 1
ATOM 554 N N . PRO A 1 74 ? -11.57 -28.312 -7.781 1 90.62 74 PRO A N 1
ATOM 555 C CA . PRO A 1 74 ? -11.383 -27.688 -9.102 1 90.62 74 PRO A CA 1
ATOM 556 C C . PRO A 1 74 ? -10.375 -26.547 -9.086 1 90.62 74 PRO A C 1
ATOM 558 O O . PRO A 1 74 ? -10.68 -25.438 -9.531 1 90.62 74 PRO A O 1
ATOM 561 N N . VAL A 1 75 ? -9.141 -26.812 -8.586 1 91.56 75 VAL A N 1
ATOM 562 C CA . VAL A 1 75 ? -8.164 -25.75 -8.391 1 91.56 75 VAL A CA 1
ATOM 563 C C . VAL A 1 75 ? -6.832 -26.156 -9.016 1 91.56 75 VAL A C 1
ATOM 565 O O . VAL A 1 75 ? -6.441 -27.328 -8.961 1 91.56 75 VAL A O 1
ATOM 568 N N . GLY A 1 76 ? -6.289 -25.172 -9.68 1 93.62 76 GLY A N 1
ATOM 569 C CA . GLY A 1 76 ? -4.93 -25.375 -10.156 1 93.62 76 GLY A CA 1
ATOM 570 C C . GLY A 1 76 ? -3.873 -25.047 -9.117 1 93.62 76 GLY A C 1
ATOM 571 O O . GLY A 1 76 ? -4.035 -24.094 -8.344 1 93.62 76 GLY A O 1
ATOM 572 N N . VAL A 1 77 ? -2.818 -25.875 -9.102 1 94.06 77 VAL A N 1
ATOM 573 C CA . VAL A 1 77 ? -1.718 -25.703 -8.164 1 94.06 77 VAL A CA 1
ATOM 574 C C . VAL A 1 77 ? -0.407 -25.516 -8.93 1 94.06 77 VAL A C 1
ATOM 576 O O . VAL A 1 77 ? -0.13 -26.266 -9.875 1 94.06 77 VAL A O 1
ATOM 579 N N . ALA A 1 78 ? 0.304 -24.547 -8.586 1 94.19 78 ALA A N 1
ATOM 580 C CA . ALA A 1 78 ? 1.584 -24.219 -9.203 1 94.19 78 ALA A CA 1
ATOM 581 C C . ALA A 1 78 ? 2.465 -23.422 -8.25 1 94.19 78 ALA A C 1
ATOM 583 O O . ALA A 1 78 ? 2.041 -23.078 -7.141 1 94.19 78 ALA A O 1
ATOM 584 N N . PRO A 1 79 ? 3.734 -23.25 -8.633 1 92.75 79 PRO A N 1
ATOM 585 C CA . PRO A 1 79 ? 4.574 -22.422 -7.758 1 92.75 79 PRO A CA 1
ATOM 586 C C . PRO A 1 79 ? 4.004 -21.016 -7.543 1 92.75 79 PRO A C 1
ATOM 588 O O . PRO A 1 79 ? 3.631 -20.344 -8.508 1 92.75 79 PRO A O 1
ATOM 591 N N . GLY A 1 80 ? 3.943 -20.688 -6.316 1 89.44 80 GLY A N 1
ATOM 592 C CA . GLY A 1 80 ? 3.352 -19.406 -5.945 1 89.44 80 GLY A CA 1
ATOM 593 C C . GLY A 1 80 ? 4.227 -18.219 -6.293 1 89.44 80 GLY A C 1
ATOM 594 O O . GLY A 1 80 ? 5.453 -18.281 -6.16 1 89.44 80 GLY A O 1
ATOM 595 N N . LEU A 1 81 ? 3.666 -17.141 -6.715 1 86.81 81 LEU A N 1
ATOM 596 C CA . LEU A 1 81 ? 4.41 -15.961 -7.133 1 86.81 81 LEU A CA 1
ATOM 597 C C . LEU A 1 81 ? 5.059 -15.273 -5.934 1 86.81 81 LEU A C 1
ATOM 599 O O . LEU A 1 81 ? 6.238 -14.922 -5.98 1 86.81 81 LEU A O 1
ATOM 603 N N . GLY A 1 82 ? 4.297 -15.133 -4.941 1 84.12 82 GLY A N 1
ATOM 604 C CA . GLY A 1 82 ? 4.824 -14.469 -3.764 1 84.12 82 GLY A CA 1
ATOM 605 C C . GLY A 1 82 ? 5.988 -15.203 -3.131 1 84.12 82 GLY A C 1
ATOM 606 O O . GLY A 1 82 ? 7.008 -14.594 -2.799 1 84.12 82 GLY A O 1
ATOM 607 N N . ILE A 1 83 ? 5.891 -16.438 -3.025 1 88 83 ILE A N 1
ATOM 608 C CA . ILE A 1 83 ? 6.926 -17.234 -2.385 1 88 83 ILE A CA 1
ATOM 609 C C . ILE A 1 83 ? 8.141 -17.344 -3.301 1 88 83 ILE A C 1
ATOM 611 O O . ILE A 1 83 ? 9.281 -17.359 -2.83 1 88 83 ILE A O 1
ATOM 615 N N . THR A 1 84 ? 7.852 -17.422 -4.555 1 91.88 84 THR A N 1
ATOM 616 C CA . THR A 1 84 ? 8.953 -17.438 -5.516 1 91.88 84 THR A CA 1
ATOM 617 C C . THR A 1 84 ? 9.742 -16.141 -5.441 1 91.88 84 THR A C 1
ATOM 619 O O . THR A 1 84 ? 10.977 -16.156 -5.531 1 91.88 84 THR A O 1
ATOM 622 N N . ALA A 1 85 ? 9.016 -15.133 -5.328 1 87.56 85 ALA A N 1
ATOM 623 C CA . ALA A 1 85 ? 9.68 -13.836 -5.203 1 87.56 85 ALA A CA 1
ATOM 624 C C . ALA A 1 85 ? 10.531 -13.781 -3.939 1 87.56 85 ALA A C 1
ATOM 626 O O . ALA A 1 85 ? 11.656 -13.273 -3.965 1 87.56 85 ALA A O 1
ATOM 627 N N . PHE A 1 86 ? 9.961 -14.234 -2.912 1 85.69 86 PHE A N 1
ATOM 628 C CA . PHE A 1 86 ? 10.695 -14.273 -1.651 1 85.69 86 PHE A CA 1
ATOM 629 C C . PHE A 1 86 ? 11.953 -15.125 -1.785 1 85.69 86 PHE A C 1
ATOM 631 O O . PHE A 1 86 ? 13.016 -14.758 -1.273 1 85.69 86 PHE A O 1
ATOM 638 N N . PHE A 1 87 ? 11.852 -16.188 -2.455 1 89.69 87 PHE A N 1
ATOM 639 C CA . PHE A 1 87 ? 12.953 -17.109 -2.689 1 89.69 87 PHE A CA 1
ATOM 640 C C . PHE A 1 87 ? 14.031 -16.453 -3.547 1 89.69 87 PHE A C 1
ATOM 642 O O . PHE A 1 87 ? 15.203 -16.422 -3.166 1 89.69 87 PHE A O 1
ATOM 649 N N . ALA A 1 88 ? 13.664 -15.906 -4.598 1 89.06 88 ALA A N 1
ATOM 650 C CA . ALA A 1 88 ? 14.609 -15.406 -5.594 1 89.06 88 ALA A CA 1
ATOM 651 C C . ALA A 1 88 ? 15.242 -14.102 -5.141 1 89.06 88 ALA A C 1
ATOM 653 O O . ALA A 1 88 ? 16.438 -13.883 -5.328 1 89.06 88 ALA A O 1
ATOM 654 N N . TYR A 1 89 ? 14.508 -13.32 -4.512 1 83.56 89 TYR A N 1
ATOM 655 C CA . TYR A 1 89 ? 14.984 -11.953 -4.348 1 83.56 89 TYR A CA 1
ATOM 656 C C . TYR A 1 89 ? 15.359 -11.672 -2.898 1 83.56 89 TYR A C 1
ATOM 658 O O . TYR A 1 89 ? 15.977 -10.648 -2.596 1 83.56 89 TYR A O 1
ATOM 666 N N . TYR A 1 90 ? 14.969 -12.508 -2.043 1 81.69 90 TYR A N 1
ATOM 667 C CA . TYR A 1 90 ? 15.43 -12.328 -0.67 1 81.69 90 TYR A CA 1
ATOM 668 C C . TYR A 1 90 ? 16.406 -13.43 -0.273 1 81.69 90 TYR A C 1
ATOM 670 O O . TYR A 1 90 ? 17.531 -13.148 0.124 1 81.69 90 TYR A O 1
ATOM 678 N N . ILE A 1 91 ? 16.016 -14.656 -0.371 1 84.75 91 ILE A N 1
ATOM 679 C CA . ILE A 1 91 ? 16.844 -15.773 0.081 1 84.75 91 ILE A CA 1
ATOM 680 C C . ILE A 1 91 ? 18.125 -15.836 -0.741 1 84.75 91 ILE A C 1
ATOM 682 O O . ILE A 1 91 ? 19.219 -15.93 -0.184 1 84.75 91 ILE A O 1
ATOM 686 N N . CYS A 1 92 ? 17.938 -15.727 -2.059 1 86.38 92 CYS A N 1
ATOM 687 C CA . CYS A 1 92 ? 19.094 -15.781 -2.932 1 86.38 92 CYS A CA 1
ATOM 688 C C . CYS A 1 92 ? 19.672 -14.391 -3.182 1 86.38 92 CYS A C 1
ATOM 690 O O . CYS A 1 92 ? 20.609 -14.227 -3.957 1 86.38 92 CYS A O 1
ATOM 692 N N . GLY A 1 93 ? 19.141 -13.445 -2.584 1 82.19 93 GLY A N 1
ATOM 693 C CA . GLY A 1 93 ? 19.594 -12.07 -2.725 1 82.19 93 GLY A CA 1
ATOM 694 C C . GLY A 1 93 ? 20.328 -11.555 -1.502 1 82.19 93 GLY A C 1
ATOM 695 O O . GLY A 1 93 ? 21.453 -11.984 -1.228 1 82.19 93 GLY A O 1
ATOM 696 N N . PRO A 1 94 ? 19.625 -10.766 -0.747 1 74.75 94 PRO A N 1
ATOM 697 C CA . PRO A 1 94 ? 20.297 -10.164 0.405 1 74.75 94 PRO A CA 1
ATOM 698 C C . PRO A 1 94 ? 20.688 -11.188 1.467 1 74.75 94 PRO A C 1
ATOM 700 O O . PRO A 1 94 ? 21.672 -11 2.18 1 74.75 94 PRO A O 1
ATOM 703 N N . ALA A 1 95 ? 19.969 -12.195 1.648 1 77.62 95 ALA A N 1
ATOM 704 C CA . ALA A 1 95 ? 20.312 -13.219 2.641 1 77.62 95 ALA A CA 1
ATOM 705 C C . ALA A 1 95 ? 21.578 -13.961 2.242 1 77.62 95 ALA A C 1
ATOM 707 O O . ALA A 1 95 ? 22.266 -14.539 3.092 1 77.62 95 ALA A O 1
ATOM 708 N N . GLY A 1 96 ? 21.875 -14.008 0.909 1 80.5 96 GLY A N 1
ATOM 709 C CA . GLY A 1 96 ? 23.156 -14.492 0.427 1 80.5 96 GLY A CA 1
ATOM 710 C C . GLY A 1 96 ? 23.219 -16 0.299 1 8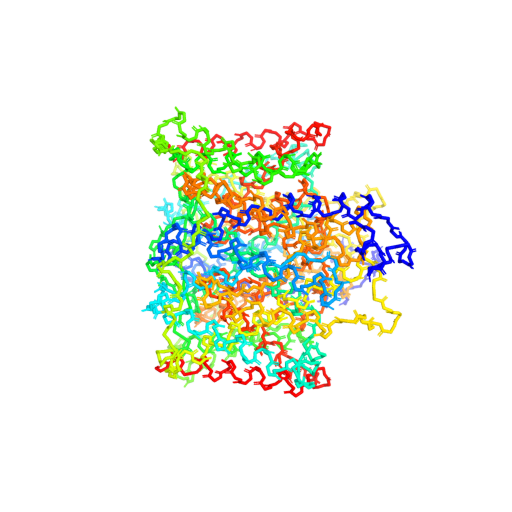0.5 96 GLY A C 1
ATOM 711 O O . GLY A 1 96 ? 24.297 -16.578 0.197 1 80.5 96 GLY A O 1
ATOM 712 N N . TYR A 1 97 ? 22.141 -16.688 0.314 1 86.25 97 TYR A N 1
ATOM 713 C CA . TYR A 1 97 ? 22.141 -18.141 0.203 1 86.25 97 TYR A CA 1
ATOM 714 C C . TYR A 1 97 ? 22.094 -18.578 -1.256 1 86.25 97 TYR A C 1
ATOM 716 O O . TYR A 1 97 ? 21.625 -17.828 -2.117 1 86.25 97 TYR A O 1
ATOM 724 N N . THR A 1 98 ? 22.578 -19.688 -1.449 1 88.38 98 THR A N 1
ATOM 725 C CA . THR A 1 98 ? 22.5 -20.266 -2.787 1 88.38 98 THR A CA 1
ATOM 726 C C . THR A 1 98 ? 21.109 -20.828 -3.053 1 88.38 98 THR A C 1
ATOM 728 O O . THR A 1 98 ? 20.359 -21.078 -2.119 1 88.38 98 THR A O 1
ATOM 731 N N . TRP A 1 99 ? 20.781 -20.969 -4.332 1 91.25 99 TRP A N 1
ATOM 732 C CA . TRP A 1 99 ? 19.469 -21.484 -4.676 1 91.25 99 TRP A CA 1
ATOM 733 C C . TRP A 1 99 ? 19.312 -22.938 -4.234 1 91.25 99 TRP A C 1
ATOM 735 O O . TRP A 1 99 ? 18.219 -23.391 -3.924 1 91.25 99 TRP A O 1
ATOM 745 N N . GLN A 1 100 ? 20.406 -23.609 -4.109 1 91.94 100 GLN A N 1
ATOM 746 C CA . GLN A 1 100 ? 20.359 -24.984 -3.621 1 91.94 100 GLN A CA 1
ATOM 747 C C . GLN A 1 100 ? 19.922 -25.047 -2.16 1 91.94 100 GLN A C 1
ATOM 749 O O . GLN A 1 100 ? 19.078 -25.859 -1.787 1 91.94 100 GLN A O 1
ATOM 754 N N . THR A 1 101 ? 20.5 -24.172 -1.45 1 89.06 101 THR A N 1
ATOM 755 C CA . THR A 1 101 ? 20.125 -24.094 -0.042 1 89.06 101 THR A CA 1
ATOM 756 C C . THR A 1 101 ? 18.688 -23.625 0.109 1 89.06 101 THR A C 1
ATOM 758 O O . THR A 1 101 ? 17.969 -24.078 1.01 1 89.06 101 THR A O 1
ATOM 761 N N . GLY A 1 102 ? 18.359 -22.703 -0.773 1 89.31 102 GLY A N 1
ATOM 762 C CA . GLY A 1 102 ? 16.969 -22.25 -0.763 1 89.31 102 GLY A CA 1
ATOM 763 C C . GLY A 1 102 ? 15.977 -23.359 -1.038 1 89.31 102 GLY A C 1
ATOM 764 O O . GLY A 1 102 ? 14.945 -23.453 -0.371 1 89.31 102 GLY A O 1
ATOM 765 N N . LEU A 1 103 ? 16.359 -24.172 -1.972 1 90.69 103 LEU A N 1
ATOM 766 C CA . LEU A 1 103 ? 15.492 -25.297 -2.307 1 90.69 103 LEU A CA 1
ATOM 767 C C . LEU A 1 103 ? 15.406 -26.281 -1.145 1 90.69 103 LEU A C 1
ATOM 769 O O . LEU A 1 103 ? 14.359 -26.891 -0.927 1 90.69 103 LEU A O 1
ATOM 773 N N . GLY A 1 104 ? 16.469 -26.375 -0.502 1 89.31 104 GLY A N 1
ATOM 774 C CA . GLY A 1 104 ? 16.422 -27.203 0.7 1 89.31 104 GLY A CA 1
ATOM 775 C C . GLY A 1 104 ? 15.469 -26.672 1.751 1 89.31 104 GLY A C 1
ATOM 776 O O . GLY A 1 104 ? 14.758 -27.438 2.389 1 89.31 104 GLY A O 1
ATOM 777 N N . ALA A 1 105 ? 15.508 -25.438 1.896 1 88.88 105 ALA A N 1
ATOM 778 C CA . ALA A 1 105 ? 14.594 -24.797 2.846 1 88.88 105 ALA A CA 1
ATOM 779 C C . ALA A 1 105 ? 13.141 -24.984 2.418 1 88.88 105 ALA A C 1
ATOM 781 O O . ALA A 1 105 ? 12.258 -25.172 3.26 1 88.88 105 ALA A O 1
ATOM 782 N N . VAL A 1 106 ? 12.93 -24.906 1.151 1 90 106 VAL A N 1
ATOM 783 C CA . VAL A 1 106 ? 11.586 -25.094 0.619 1 90 106 VAL A CA 1
ATOM 784 C C . VAL A 1 106 ? 11.117 -26.516 0.902 1 90 106 VAL A C 1
ATOM 786 O O . VAL A 1 106 ? 9.961 -26.734 1.272 1 90 106 VAL A O 1
ATOM 789 N N . PHE A 1 107 ? 11.969 -27.438 0.744 1 91.88 107 PHE A N 1
ATOM 790 C CA . PHE A 1 107 ? 11.625 -28.828 1.009 1 91.88 107 PHE A CA 1
ATOM 791 C C . PHE A 1 107 ? 11.281 -29.031 2.479 1 91.88 107 PHE A C 1
ATOM 793 O O . PHE A 1 107 ? 10.273 -29.672 2.803 1 91.88 107 PHE A O 1
ATOM 800 N N . ILE A 1 108 ? 12.086 -28.531 3.297 1 90.62 108 ILE A N 1
ATOM 801 C CA . ILE A 1 108 ? 11.844 -28.656 4.73 1 90.62 108 ILE A CA 1
ATOM 802 C C . ILE A 1 108 ? 10.539 -27.969 5.102 1 90.62 108 ILE A C 1
ATOM 804 O O . ILE A 1 108 ? 9.789 -28.453 5.949 1 90.62 108 ILE A O 1
ATOM 808 N N . SER A 1 109 ? 10.383 -26.812 4.527 1 89.25 109 SER A N 1
ATOM 809 C CA . SER A 1 109 ? 9.133 -26.109 4.773 1 89.25 109 SER A CA 1
ATOM 810 C C . SER A 1 109 ? 7.93 -26.953 4.371 1 89.25 109 SER A C 1
ATOM 812 O O . SER A 1 109 ? 6.902 -26.938 5.047 1 89.25 109 SER A O 1
ATOM 814 N N . GLY A 1 110 ? 8.031 -27.594 3.223 1 87.94 110 GLY A N 1
ATOM 815 C CA . GLY A 1 110 ? 6.977 -28.5 2.805 1 87.94 110 GLY A CA 1
ATOM 816 C C . GLY A 1 110 ? 6.754 -29.641 3.777 1 87.94 110 GLY A C 1
ATOM 817 O O . GLY A 1 110 ? 5.613 -30.031 4.031 1 87.94 110 GLY A O 1
ATOM 818 N N . LEU A 1 111 ? 7.793 -30.125 4.301 1 90.38 111 LEU A N 1
ATOM 819 C CA . LEU A 1 111 ? 7.707 -31.203 5.281 1 90.38 111 LEU A CA 1
ATOM 820 C C . LEU A 1 111 ? 7.035 -30.719 6.562 1 90.38 111 LEU A C 1
ATOM 822 O O . LEU A 1 111 ? 6.195 -31.422 7.133 1 90.38 111 LEU A O 1
ATOM 826 N N . VAL A 1 112 ? 7.457 -29.625 6.961 1 87.19 112 VAL A N 1
ATOM 827 C CA . VAL A 1 112 ? 6.855 -29.047 8.156 1 87.19 112 VAL A CA 1
ATOM 828 C C . VAL A 1 112 ? 5.363 -28.797 7.922 1 87.19 112 VAL A C 1
ATOM 830 O O . VAL A 1 112 ? 4.539 -29.062 8.805 1 87.19 112 VAL A O 1
ATOM 833 N N . PHE A 1 113 ? 5.137 -28.281 6.762 1 84.38 113 PHE A N 1
ATOM 834 C CA . PHE A 1 113 ? 3.742 -28.031 6.406 1 84.38 113 PHE A CA 1
ATOM 835 C C . PHE A 1 113 ? 2.953 -29.344 6.402 1 84.38 113 PHE A C 1
ATOM 837 O O . PHE A 1 113 ? 1.807 -29.375 6.855 1 84.38 113 PHE A O 1
ATOM 844 N N . LEU A 1 114 ? 3.477 -30.328 5.918 1 86.69 114 LEU A N 1
ATOM 845 C CA . LEU A 1 114 ? 2.836 -31.641 5.895 1 86.69 114 LEU A CA 1
ATOM 846 C C . LEU A 1 114 ? 2.576 -32.156 7.312 1 86.69 114 LEU A C 1
ATOM 848 O O . LEU A 1 114 ? 1.501 -32.688 7.598 1 86.69 114 LEU A O 1
ATOM 852 N N . LEU A 1 115 ? 3.498 -31.953 8.148 1 87.5 115 LEU A N 1
ATOM 853 C CA . LEU A 1 115 ? 3.363 -32.375 9.531 1 87.5 115 LEU A CA 1
ATOM 854 C C . LEU A 1 115 ? 2.287 -31.578 10.25 1 87.5 115 LEU A C 1
ATOM 856 O O . LEU A 1 115 ? 1.504 -32.125 11.023 1 87.5 115 LEU A O 1
ATOM 860 N N . LEU A 1 116 ? 2.283 -30.328 10 1 81.94 116 LEU A N 1
ATOM 861 C CA . LEU A 1 116 ? 1.272 -29.469 10.609 1 81.94 116 LEU A CA 1
ATOM 862 C C . LEU A 1 116 ? -0.125 -29.859 10.133 1 81.94 116 LEU A C 1
ATOM 864 O O . LEU A 1 116 ? -1.075 -29.859 10.922 1 81.94 116 LEU A O 1
ATOM 868 N N . THR A 1 117 ? -0.205 -30.109 8.906 1 77.75 117 THR A N 1
ATOM 869 C CA . THR A 1 117 ? -1.493 -30.453 8.32 1 77.75 117 THR A CA 1
ATOM 870 C C . THR A 1 117 ? -1.975 -31.812 8.844 1 77.75 117 THR A C 1
ATOM 872 O O . THR A 1 117 ? -3.172 -32 9.055 1 77.75 117 THR A O 1
ATOM 875 N N . ALA A 1 118 ? -1.013 -32.625 8.945 1 79.81 118 ALA A N 1
ATOM 876 C CA . ALA A 1 118 ? -1.361 -33.938 9.445 1 79.81 118 ALA A CA 1
ATOM 877 C C . ALA A 1 118 ? -1.758 -33.875 10.922 1 79.81 118 ALA A C 1
ATOM 879 O O . ALA A 1 118 ? -2.486 -34.75 11.406 1 79.81 118 ALA A O 1
ATOM 880 N N . THR A 1 119 ? -1.193 -32.781 11.492 1 78.62 119 THR A N 1
ATOM 881 C CA . THR A 1 119 ? -1.554 -32.594 12.883 1 78.62 119 THR A CA 1
ATOM 882 C C . THR A 1 119 ? -2.633 -31.516 13.016 1 78.62 119 THR A C 1
ATOM 884 O O . THR A 1 119 ? -2.916 -30.797 12.055 1 78.62 119 THR A O 1
ATOM 887 N N . ARG A 1 120 ? -3.576 -31.609 13.906 1 75.75 120 ARG A N 1
ATOM 888 C CA . ARG A 1 120 ? -4.668 -30.672 14.125 1 75.75 120 ARG A CA 1
ATOM 889 C C . ARG A 1 120 ? -4.137 -29.266 14.422 1 75.75 120 ARG A C 1
ATOM 891 O O . ARG A 1 120 ? -4.902 -28.359 14.742 1 75.75 120 ARG A O 1
ATOM 898 N N . VAL A 1 121 ? -2.781 -29.062 14.273 1 75.5 121 VAL A N 1
ATOM 899 C CA . VAL A 1 121 ? -2.166 -27.781 14.609 1 75.5 121 VAL A CA 1
ATOM 900 C C . VAL A 1 121 ? -2.506 -26.75 13.539 1 75.5 121 VAL A C 1
ATOM 902 O O . VAL A 1 121 ? -2.689 -25.562 13.852 1 75.5 121 VAL A O 1
ATOM 905 N N . ARG A 1 122 ? -2.557 -27.125 12.414 1 70.94 122 ARG A N 1
ATOM 906 C CA . ARG A 1 122 ? -2.865 -26.203 11.32 1 70.94 122 ARG A CA 1
ATOM 907 C C . ARG A 1 122 ? -4.227 -25.547 11.531 1 70.94 122 ARG A C 1
ATOM 909 O O . ARG A 1 122 ? -4.367 -24.328 11.352 1 70.94 122 ARG A O 1
ATOM 916 N N . GLN A 1 123 ? -5.117 -26.438 11.805 1 70.12 123 GLN A N 1
ATOM 917 C CA . GLN A 1 123 ? -6.453 -25.891 12.047 1 70.12 123 GLN A CA 1
ATOM 918 C C . GLN A 1 123 ? -6.449 -24.891 13.203 1 70.12 123 GLN A C 1
ATOM 920 O O . GLN A 1 123 ? -7.168 -23.906 13.164 1 70.12 123 GLN A O 1
ATOM 925 N N . MET A 1 124 ? -5.617 -25.219 14.102 1 74.94 124 MET A N 1
ATOM 926 C CA . MET A 1 124 ? -5.512 -24.312 15.25 1 74.94 124 MET A CA 1
ATOM 927 C C . MET A 1 124 ? -4.941 -22.969 14.828 1 74.94 124 MET A C 1
ATOM 929 O O . MET A 1 124 ? -5.387 -21.922 15.305 1 74.94 124 MET A O 1
ATOM 933 N N . ILE A 1 125 ? -4.016 -23.031 13.93 1 74.88 125 ILE A N 1
ATOM 934 C CA . ILE A 1 125 ? -3.383 -21.812 13.453 1 74.88 125 ILE A CA 1
ATOM 935 C C . ILE A 1 125 ? -4.363 -21.031 12.586 1 74.88 125 ILE A C 1
ATOM 937 O O . ILE A 1 125 ? -4.5 -19.812 12.734 1 74.88 125 ILE A O 1
ATOM 941 N N . ILE A 1 126 ? -5.078 -21.719 11.836 1 70.81 126 ILE A N 1
ATOM 942 C CA . ILE A 1 126 ? -6.023 -21.094 10.922 1 70.81 126 ILE A CA 1
ATOM 943 C C . ILE A 1 126 ? -7.137 -20.406 11.711 1 70.81 126 ILE A C 1
ATOM 945 O O . ILE A 1 126 ? -7.566 -19.312 11.359 1 70.81 126 ILE A O 1
ATOM 949 N N . ASN A 1 127 ? -7.496 -21.031 12.703 1 74.56 127 ASN A N 1
ATOM 950 C CA . ASN A 1 127 ? -8.586 -20.484 13.508 1 74.56 127 ASN A CA 1
ATOM 951 C C . ASN A 1 127 ? -8.109 -19.344 14.398 1 74.56 127 ASN A C 1
ATOM 953 O O . ASN A 1 127 ? -8.898 -18.5 14.812 1 74.56 127 ASN A O 1
ATOM 957 N N . ALA A 1 128 ? -6.855 -19.406 14.594 1 77.75 128 ALA A N 1
ATOM 958 C CA . ALA A 1 128 ? -6.309 -18.422 15.531 1 77.75 128 ALA A CA 1
ATOM 959 C C . ALA A 1 128 ? -6.023 -17.094 14.836 1 77.75 128 ALA A C 1
ATOM 961 O O . ALA A 1 128 ? -6.145 -16.031 15.445 1 77.75 128 ALA A O 1
ATOM 962 N N . VAL A 1 129 ? -5.68 -17.109 13.578 1 82.62 129 VAL A N 1
ATOM 963 C CA . VAL A 1 129 ? -5.305 -15.883 12.875 1 82.62 129 VAL A CA 1
ATOM 964 C C . VAL A 1 129 ? -6.555 -15.195 12.336 1 82.62 129 VAL A C 1
ATOM 966 O O . VAL A 1 129 ? -7.332 -15.797 11.586 1 82.62 129 VAL A O 1
ATOM 969 N N . PRO A 1 130 ? -6.777 -14 12.734 1 86.06 130 PRO A N 1
ATOM 970 C CA . PRO A 1 130 ? -7.957 -13.266 12.281 1 86.06 130 PRO A CA 1
ATOM 971 C C . PRO A 1 130 ? -7.98 -13.062 10.766 1 86.06 130 PRO A C 1
ATOM 973 O O . PRO A 1 130 ? -6.926 -12.867 10.148 1 86.06 130 PRO A O 1
ATOM 976 N N . MET A 1 131 ? -9.141 -12.992 10.172 1 83.75 131 MET A N 1
ATOM 977 C CA . MET A 1 131 ? -9.336 -12.859 8.734 1 83.75 131 MET A CA 1
ATOM 978 C C . MET A 1 131 ? -8.766 -11.531 8.234 1 83.75 131 MET A C 1
ATOM 980 O O . MET A 1 131 ? -8.234 -11.461 7.125 1 83.75 131 MET A O 1
ATOM 984 N N . ASP A 1 132 ? -8.836 -10.547 9.055 1 90.19 132 ASP A N 1
ATOM 985 C CA . ASP A 1 132 ? -8.328 -9.234 8.672 1 90.19 132 ASP A CA 1
ATOM 986 C C . ASP A 1 132 ? -6.828 -9.281 8.383 1 90.19 132 ASP A C 1
ATOM 988 O O . ASP A 1 132 ? -6.355 -8.672 7.426 1 90.19 132 ASP A O 1
ATOM 992 N N . LEU A 1 133 ? -6.168 -10 9.227 1 88.19 133 LEU A N 1
ATOM 993 C CA . LEU A 1 133 ? -4.723 -10.109 9.047 1 88.19 133 LEU A CA 1
ATOM 994 C C . LEU A 1 133 ? -4.387 -10.969 7.832 1 88.19 133 LEU A C 1
ATOM 996 O O . LEU A 1 133 ? -3.402 -10.703 7.137 1 88.19 133 LEU A O 1
ATOM 1000 N N . LYS A 1 134 ? -5.23 -11.93 7.566 1 84.06 134 LYS A N 1
ATOM 1001 C CA . LYS A 1 134 ? -5.035 -12.773 6.387 1 84.06 134 LYS A CA 1
ATOM 1002 C C . LYS A 1 134 ? -5.168 -11.961 5.105 1 84.06 134 LYS A C 1
ATOM 1004 O O . LYS A 1 134 ? -4.355 -12.094 4.188 1 84.06 134 LYS A O 1
ATOM 1009 N N . TYR A 1 135 ? -6.148 -11.164 5.051 1 86.44 135 TYR A N 1
ATOM 1010 C CA . TYR A 1 135 ? -6.344 -10.297 3.889 1 86.44 135 TYR A CA 1
ATOM 1011 C C . TYR A 1 135 ? -5.188 -9.32 3.732 1 86.44 135 TYR A C 1
ATOM 1013 O O . TYR A 1 135 ? -4.746 -9.047 2.613 1 86.44 135 TYR A O 1
ATOM 1021 N N . ALA A 1 136 ? -4.734 -8.836 4.867 1 91.19 136 ALA A N 1
ATOM 1022 C CA . ALA A 1 136 ? -3.621 -7.887 4.832 1 91.19 136 ALA A CA 1
ATOM 1023 C C . ALA A 1 136 ? -2.369 -8.531 4.246 1 91.19 136 ALA A C 1
ATOM 1025 O O . ALA A 1 136 ? -1.612 -7.887 3.516 1 91.19 136 ALA A O 1
ATOM 1026 N N . ILE A 1 137 ? -2.215 -9.742 4.57 1 87.25 137 ILE A N 1
ATOM 1027 C CA . ILE A 1 137 ? -1.052 -10.477 4.082 1 87.25 137 ILE A CA 1
ATOM 1028 C C . ILE A 1 137 ? -1.133 -10.625 2.566 1 87.25 137 ILE A C 1
ATOM 1030 O O . ILE A 1 137 ? -0.148 -10.391 1.859 1 87.25 137 ILE A O 1
ATOM 1034 N N . VAL A 1 138 ? -2.281 -10.914 2.105 1 83.69 138 VAL A N 1
ATOM 1035 C CA . VAL A 1 138 ? -2.484 -11.078 0.671 1 83.69 138 VAL A CA 1
ATOM 1036 C C . VAL A 1 138 ? -2.191 -9.766 -0.049 1 83.69 138 VAL A C 1
ATOM 1038 O O . VAL A 1 138 ? -1.496 -9.75 -1.068 1 83.69 138 VAL A O 1
ATOM 1041 N N . VAL A 1 139 ? -2.676 -8.719 0.487 1 90.25 139 VAL A N 1
ATOM 1042 C CA . VAL A 1 139 ? -2.502 -7.398 -0.106 1 90.25 139 VAL A CA 1
ATOM 1043 C C . VAL A 1 139 ? -1.029 -7 -0.059 1 90.25 139 VAL A C 1
ATOM 1045 O O . VAL A 1 139 ? -0.498 -6.449 -1.025 1 90.25 139 VAL A O 1
ATOM 1048 N N . GLY A 1 140 ? -0.389 -7.309 1.054 1 91.25 140 GLY A N 1
ATOM 1049 C CA . GLY A 1 140 ? 1.026 -7 1.191 1 91.25 140 GLY A CA 1
ATOM 1050 C C . GLY A 1 140 ? 1.898 -7.762 0.21 1 91.25 140 GLY A C 1
ATOM 1051 O O . GLY A 1 140 ? 2.834 -7.199 -0.362 1 91.25 140 GLY A O 1
ATOM 1052 N N . ILE A 1 141 ? 1.59 -9 0.033 1 86.81 141 ILE A N 1
ATOM 1053 C CA . ILE A 1 141 ? 2.322 -9.82 -0.927 1 86.81 141 ILE A CA 1
ATOM 1054 C C . ILE A 1 141 ? 2.139 -9.258 -2.334 1 86.81 141 ILE A C 1
ATOM 1056 O O . ILE A 1 141 ? 3.098 -9.172 -3.104 1 86.81 141 ILE A O 1
ATOM 1060 N N . GLY A 1 142 ? 0.95 -8.922 -2.633 1 89.38 142 GLY A N 1
ATOM 1061 C CA . GLY A 1 142 ? 0.684 -8.32 -3.93 1 89.38 142 GLY A CA 1
ATOM 1062 C C . GLY A 1 142 ? 1.503 -7.07 -4.184 1 89.38 142 GLY A C 1
ATOM 1063 O O . GLY A 1 142 ? 2.055 -6.895 -5.273 1 89.38 142 GLY A O 1
ATOM 1064 N N . ALA A 1 143 ? 1.531 -6.18 -3.172 1 92.94 143 ALA A N 1
ATOM 1065 C CA . ALA A 1 143 ? 2.322 -4.957 -3.297 1 92.94 143 ALA A CA 1
ATOM 1066 C C . ALA A 1 143 ? 3.803 -5.277 -3.482 1 92.94 143 ALA A C 1
ATOM 1068 O O . ALA A 1 143 ? 4.504 -4.594 -4.227 1 92.94 143 ALA A O 1
ATOM 1069 N N . PHE A 1 144 ? 4.191 -6.262 -2.814 1 89.44 144 PHE A N 1
ATOM 1070 C CA . PHE A 1 144 ? 5.578 -6.699 -2.922 1 89.44 144 PHE A CA 1
ATOM 1071 C C . PHE A 1 144 ? 5.879 -7.207 -4.328 1 89.44 144 PHE A C 1
ATOM 1073 O O . PHE A 1 144 ? 6.895 -6.832 -4.922 1 89.44 144 PHE A O 1
ATOM 1080 N N . ILE A 1 145 ? 5.016 -8.023 -4.859 1 88.88 145 ILE A N 1
ATOM 1081 C CA . ILE A 1 145 ? 5.168 -8.578 -6.199 1 88.88 145 ILE A CA 1
ATOM 1082 C C . ILE A 1 145 ? 5.168 -7.449 -7.23 1 88.88 145 ILE A C 1
ATOM 1084 O O . ILE A 1 145 ? 5.957 -7.469 -8.18 1 88.88 145 ILE A O 1
ATOM 1088 N N . ALA A 1 146 ? 4.332 -6.543 -7.047 1 92.88 146 ALA A N 1
ATOM 1089 C CA . ALA A 1 146 ? 4.273 -5.395 -7.949 1 92.88 146 ALA A CA 1
ATOM 1090 C C . ALA A 1 146 ? 5.578 -4.602 -7.914 1 92.88 146 ALA A C 1
ATOM 1092 O O . ALA A 1 146 ? 6.031 -4.102 -8.945 1 92.88 146 ALA A O 1
ATOM 1093 N N . PHE A 1 147 ? 6.125 -4.438 -6.73 1 92.31 147 PHE A N 1
ATOM 1094 C CA . PHE A 1 147 ? 7.402 -3.744 -6.594 1 92.31 147 PHE A CA 1
ATOM 1095 C C . PHE A 1 147 ? 8.492 -4.453 -7.391 1 92.31 147 PHE A C 1
ATOM 1097 O O . PHE A 1 147 ? 9.289 -3.809 -8.07 1 92.31 147 PHE A O 1
ATOM 1104 N N . ILE A 1 148 ? 8.492 -5.711 -7.32 1 88 148 ILE A N 1
ATOM 1105 C CA . ILE A 1 148 ? 9.469 -6.508 -8.062 1 88 148 ILE A CA 1
ATOM 1106 C C . ILE A 1 148 ? 9.289 -6.27 -9.562 1 88 148 ILE A C 1
ATOM 1108 O O . ILE A 1 148 ? 10.273 -6.094 -10.289 1 88 148 ILE A O 1
ATOM 1112 N N . GLY A 1 149 ? 8.086 -6.312 -10.016 1 90.25 149 GLY A N 1
ATOM 1113 C CA . GLY A 1 149 ? 7.816 -6.035 -11.414 1 90.25 149 GLY A CA 1
ATOM 1114 C C . GLY A 1 149 ? 8.289 -4.664 -11.859 1 90.25 149 GLY A C 1
ATOM 1115 O O . GLY A 1 149 ? 8.938 -4.527 -12.898 1 90.25 149 GLY A O 1
ATOM 1116 N N . MET A 1 150 ? 8.016 -3.672 -11.039 1 91.31 150 MET A N 1
ATOM 1117 C CA . MET A 1 150 ? 8.406 -2.303 -11.367 1 91.31 150 MET A CA 1
ATOM 1118 C C . MET A 1 150 ? 9.922 -2.146 -11.352 1 91.31 150 MET A C 1
ATOM 1120 O O . MET A 1 150 ? 10.477 -1.373 -12.141 1 91.31 150 MET A O 1
ATOM 1124 N N . LYS A 1 151 ? 10.523 -2.797 -10.477 1 88.5 151 LYS A N 1
ATOM 1125 C CA . LYS A 1 151 ? 11.984 -2.768 -10.391 1 88.5 151 LYS A CA 1
ATOM 1126 C C . LYS A 1 151 ? 12.617 -3.49 -11.578 1 88.5 151 LYS A C 1
ATOM 1128 O O . LYS A 1 151 ? 13.602 -3.012 -12.148 1 88.5 151 LYS A O 1
ATOM 1133 N N . SER A 1 152 ? 12.07 -4.609 -11.977 1 85.62 152 SER A N 1
ATOM 1134 C CA . SER A 1 152 ? 12.641 -5.453 -13.016 1 85.62 152 SER A CA 1
ATOM 1135 C C . SER A 1 152 ? 12.586 -4.762 -14.375 1 85.62 152 SER A C 1
ATOM 1137 O O . SER A 1 152 ? 13.422 -5.023 -15.25 1 85.62 152 SER A O 1
ATOM 1139 N N . CYS A 1 153 ? 11.641 -3.926 -14.562 1 87.25 153 CYS A N 1
ATOM 1140 C CA . CYS A 1 153 ? 11.508 -3.281 -15.867 1 87.25 153 CYS A CA 1
ATOM 1141 C C . CYS A 1 153 ? 12.07 -1.864 -15.828 1 87.25 153 CYS A C 1
ATOM 1143 O O . CYS A 1 153 ? 11.977 -1.133 -16.812 1 87.25 153 CYS A O 1
ATOM 1145 N N . GLY A 1 154 ? 12.477 -1.401 -14.695 1 84.75 154 GLY A N 1
ATOM 1146 C CA . GLY A 1 154 ? 13.164 -0.121 -14.625 1 84.75 154 GLY A CA 1
ATOM 1147 C C . GLY A 1 154 ? 12.234 1.036 -14.312 1 84.75 154 GLY A C 1
ATOM 1148 O O . GLY A 1 154 ? 12.617 2.201 -14.43 1 84.75 154 GLY A O 1
ATOM 1149 N N . ILE A 1 155 ? 11.078 0.77 -13.969 1 86.81 155 ILE A N 1
ATOM 1150 C CA . ILE A 1 155 ? 10.164 1.83 -13.57 1 86.81 155 ILE A CA 1
ATOM 1151 C C . ILE A 1 155 ? 10.617 2.447 -12.258 1 86.81 155 ILE A C 1
ATOM 1153 O O . ILE A 1 155 ? 10.508 3.66 -12.055 1 86.81 155 ILE A O 1
ATOM 1157 N N . VAL A 1 156 ? 11.078 1.6 -11.375 1 87.31 156 VAL A N 1
ATOM 1158 C CA . VAL A 1 156 ? 11.648 2.039 -10.102 1 87.31 156 VAL A CA 1
ATOM 1159 C C . VAL A 1 156 ? 13.164 1.838 -10.117 1 87.31 156 VAL A C 1
ATOM 1161 O O . VAL A 1 156 ? 13.648 0.801 -10.57 1 87.31 156 VAL A O 1
ATOM 1164 N N . ALA A 1 157 ? 13.836 2.822 -9.719 1 81.56 157 ALA A N 1
ATOM 1165 C CA . ALA A 1 157 ? 15.289 2.77 -9.68 1 81.56 157 ALA A CA 1
ATOM 1166 C C . ALA A 1 157 ? 15.812 3.141 -8.289 1 81.56 157 ALA A C 1
ATOM 1168 O O . ALA A 1 157 ? 15.055 3.592 -7.434 1 81.56 157 ALA A O 1
ATOM 1169 N N . ALA A 1 158 ? 17.031 2.848 -8.102 1 75.12 158 ALA A N 1
ATOM 1170 C CA . ALA A 1 158 ? 17.672 3.133 -6.82 1 75.12 158 ALA A CA 1
ATOM 1171 C C . ALA A 1 158 ? 18.109 4.594 -6.734 1 75.12 158 ALA A C 1
ATOM 1173 O O . ALA A 1 158 ? 18.453 5.203 -7.75 1 75.12 158 ALA A O 1
ATOM 1174 N N . ASP A 1 159 ? 17.875 5.125 -5.594 1 75.12 159 ASP A N 1
ATOM 1175 C CA . ASP A 1 159 ? 18.375 6.461 -5.305 1 75.12 159 ASP A CA 1
ATOM 1176 C C . ASP A 1 159 ? 19.094 6.5 -3.955 1 75.12 159 ASP A C 1
ATOM 1178 O O . ASP A 1 159 ? 18.594 5.969 -2.963 1 75.12 159 ASP A O 1
ATOM 1182 N N . PRO A 1 160 ? 20.188 7.035 -3.953 1 70.81 160 PRO A N 1
ATOM 1183 C CA . PRO A 1 160 ? 20.938 7.055 -2.697 1 70.81 160 PRO A CA 1
ATOM 1184 C C . PRO A 1 160 ? 20.234 7.844 -1.597 1 70.81 160 PRO A C 1
ATOM 1186 O O . PRO A 1 160 ? 20.359 7.508 -0.416 1 70.81 160 PRO A O 1
ATOM 1189 N N . SER A 1 161 ? 19.562 8.852 -1.949 1 67.25 161 SER A N 1
ATOM 1190 C CA . SER A 1 161 ? 18.969 9.727 -0.942 1 67.25 161 SER A CA 1
ATOM 1191 C C . SER A 1 161 ? 17.609 9.211 -0.507 1 67.25 161 SER A C 1
ATOM 1193 O O . SER A 1 161 ? 17.297 9.195 0.686 1 67.25 161 SER A O 1
ATOM 1195 N N . THR A 1 162 ? 16.859 8.664 -1.441 1 72.06 162 THR A N 1
ATOM 1196 C CA . THR A 1 162 ? 15.484 8.305 -1.14 1 72.06 162 THR A CA 1
ATOM 1197 C C . THR A 1 162 ? 15.297 6.793 -1.191 1 72.06 162 THR A C 1
ATOM 1199 O O . THR A 1 162 ? 14.195 6.293 -0.95 1 72.06 162 THR A O 1
ATOM 1202 N N . PHE A 1 163 ? 16.297 6.07 -1.464 1 73 163 PHE A N 1
ATOM 1203 C CA . PHE A 1 163 ? 16.344 4.617 -1.571 1 73 163 PHE A CA 1
ATOM 1204 C C . PHE A 1 163 ? 15.719 4.148 -2.875 1 73 163 PHE A C 1
ATOM 1206 O O . PHE A 1 163 ? 16.297 3.34 -3.6 1 73 163 PHE A O 1
ATOM 1213 N N . VAL A 1 164 ? 14.516 4.828 -3.195 1 76.31 164 VAL A N 1
ATOM 1214 C CA . VAL A 1 164 ? 13.797 4.496 -4.418 1 76.31 164 VAL A CA 1
ATOM 1215 C C . VAL A 1 164 ? 13.438 5.773 -5.176 1 76.31 164 VAL A C 1
ATOM 1217 O O . VAL A 1 164 ? 13.25 6.828 -4.566 1 76.31 164 VAL A O 1
ATOM 1220 N N . THR A 1 165 ? 13.445 5.699 -6.496 1 75.38 165 THR A N 1
ATOM 1221 C CA . THR A 1 165 ? 13.047 6.812 -7.344 1 75.38 165 THR A CA 1
ATOM 1222 C C . THR A 1 165 ? 12.438 6.312 -8.648 1 75.38 165 THR A C 1
ATOM 1224 O O . THR A 1 165 ? 12.438 5.105 -8.922 1 75.38 165 THR A O 1
ATOM 1227 N N . LEU A 1 166 ? 11.883 7.234 -9.305 1 77 166 LEU A N 1
ATOM 1228 C CA . LEU A 1 166 ? 11.391 6.891 -10.633 1 77 166 LEU A CA 1
ATOM 1229 C C . LEU A 1 166 ? 12.547 6.66 -11.594 1 77 166 LEU A C 1
ATOM 1231 O O . LEU A 1 166 ? 13.453 7.488 -11.695 1 77 166 LEU A O 1
ATOM 1235 N N . GLY A 1 167 ? 12.461 5.535 -12.211 1 76.69 167 GLY A N 1
ATOM 1236 C CA . GLY A 1 167 ? 13.508 5.211 -13.172 1 76.69 167 GLY A CA 1
ATOM 1237 C C . GLY A 1 167 ? 13.359 5.953 -14.484 1 76.69 167 GLY A C 1
ATOM 1238 O O . GLY A 1 167 ? 12.492 6.824 -14.617 1 76.69 167 GLY A O 1
ATOM 1239 N N . ASN A 1 168 ? 14.258 5.625 -15.375 1 76.12 168 ASN A N 1
ATOM 1240 C CA . ASN A 1 168 ? 14.234 6.238 -16.703 1 76.12 168 ASN A CA 1
ATOM 1241 C C . ASN A 1 168 ? 13.148 5.629 -17.578 1 76.12 168 ASN A C 1
ATOM 1243 O O . ASN A 1 168 ? 13.328 4.539 -18.125 1 76.12 168 ASN A O 1
ATOM 1247 N N . LEU A 1 169 ? 12.117 6.332 -17.703 1 79.81 169 LEU A N 1
ATOM 1248 C CA . LEU A 1 169 ? 10.984 5.855 -18.5 1 79.81 169 LEU A CA 1
ATOM 1249 C C . LEU A 1 169 ? 11.305 5.902 -19.984 1 79.81 169 LEU A C 1
ATOM 1251 O O . LEU A 1 169 ? 10.57 5.344 -20.797 1 79.81 169 LEU A O 1
ATOM 1255 N N . GLY A 1 170 ? 12.398 6.438 -20.312 1 77.44 170 GLY A N 1
ATOM 1256 C CA . GLY A 1 170 ? 12.766 6.578 -21.703 1 77.44 170 GLY A CA 1
ATOM 1257 C C . GLY A 1 170 ? 13.406 5.328 -22.281 1 77.44 170 GLY A C 1
ATOM 1258 O O . GLY A 1 170 ? 13.5 5.18 -23.5 1 77.44 170 GLY A O 1
ATOM 1259 N N . GLN A 1 171 ? 13.797 4.426 -21.531 1 85.88 171 GLN A N 1
ATOM 1260 C CA . GLN A 1 171 ? 14.383 3.178 -22.016 1 85.88 171 GLN A CA 1
ATOM 1261 C C . GLN A 1 171 ? 13.336 2.324 -22.719 1 85.88 171 GLN A C 1
ATOM 1263 O O . GLN A 1 171 ? 12.211 2.18 -22.234 1 85.88 171 GLN A O 1
ATOM 1268 N N . PRO A 1 172 ? 13.703 1.856 -23.797 1 87.62 172 PRO A N 1
ATOM 1269 C CA . PRO A 1 172 ? 12.742 1.076 -24.578 1 87.62 172 PRO A CA 1
ATOM 1270 C C . PRO A 1 172 ? 12.156 -0.096 -23.797 1 87.62 172 PRO A C 1
ATOM 1272 O O . PRO A 1 172 ? 10.977 -0.411 -23.953 1 87.62 172 PRO A O 1
ATOM 1275 N N . GLN A 1 173 ? 12.984 -0.762 -23.016 1 88.88 173 GLN A N 1
ATOM 1276 C CA . GLN A 1 173 ? 12.492 -1.881 -22.219 1 88.88 173 GLN A CA 1
ATOM 1277 C C . GLN A 1 173 ? 11.414 -1.426 -21.25 1 88.88 173 GLN A C 1
ATOM 1279 O O . GLN A 1 173 ? 10.406 -2.113 -21.062 1 88.88 173 GLN A O 1
ATOM 1284 N N . THR A 1 174 ? 11.648 -0.3 -20.688 1 90.06 174 THR A N 1
ATOM 1285 C CA . THR A 1 174 ? 10.688 0.241 -19.734 1 90.06 174 THR A CA 1
ATOM 1286 C C . THR A 1 174 ? 9.406 0.681 -20.438 1 90.06 174 THR A C 1
ATOM 1288 O O . THR A 1 174 ? 8.305 0.453 -19.922 1 90.06 174 THR A O 1
ATOM 1291 N N . LEU A 1 175 ? 9.539 1.262 -21.547 1 90.88 175 LEU A N 1
ATOM 1292 C CA . LEU A 1 175 ? 8.383 1.707 -22.328 1 90.88 175 LEU A CA 1
ATOM 1293 C C . LEU A 1 175 ? 7.535 0.52 -22.766 1 90.88 175 LEU A C 1
ATOM 1295 O O . LEU A 1 175 ? 6.305 0.596 -22.766 1 90.88 175 LEU A O 1
ATOM 1299 N N . LEU A 1 176 ? 8.227 -0.469 -23.172 1 92.12 176 LEU A N 1
ATOM 1300 C CA . LEU A 1 176 ? 7.516 -1.673 -23.578 1 92.12 176 LEU A CA 1
ATOM 1301 C C . LEU A 1 176 ? 6.785 -2.303 -22.406 1 92.12 176 LEU A C 1
ATOM 1303 O O . LEU A 1 176 ? 5.676 -2.818 -22.547 1 92.12 176 LEU A O 1
ATOM 1307 N N . ALA A 1 177 ? 7.395 -2.291 -21.266 1 92.5 177 ALA A N 1
ATOM 1308 C CA . ALA A 1 177 ? 6.75 -2.828 -20.078 1 92.5 177 ALA A CA 1
ATOM 1309 C C . ALA A 1 177 ? 5.508 -2.023 -19.719 1 92.5 177 ALA A C 1
ATOM 1311 O O . ALA A 1 177 ? 4.477 -2.594 -19.344 1 92.5 177 ALA A O 1
ATOM 1312 N N . VAL A 1 178 ? 5.629 -0.715 -19.812 1 93.06 178 VAL A N 1
ATOM 1313 C CA . VAL A 1 178 ? 4.492 0.154 -19.516 1 93.06 178 VAL A CA 1
ATOM 1314 C C . VAL A 1 178 ? 3.371 -0.112 -20.516 1 93.06 178 VAL A C 1
ATOM 1316 O O . VAL A 1 178 ? 2.197 -0.188 -20.141 1 93.06 178 VAL A O 1
ATOM 1319 N N . ALA A 1 179 ? 3.75 -0.244 -21.734 1 93.56 179 ALA A N 1
ATOM 1320 C CA . ALA A 1 179 ? 2.771 -0.592 -22.75 1 93.56 179 ALA A CA 1
ATOM 1321 C C . ALA A 1 179 ? 2.102 -1.927 -22.438 1 93.56 179 ALA A C 1
ATOM 1323 O O . ALA A 1 179 ? 0.912 -2.109 -22.719 1 93.56 179 ALA A O 1
ATOM 1324 N N . GLY A 1 180 ? 2.908 -2.812 -21.953 1 94.75 180 GLY A N 1
ATOM 1325 C CA . GLY A 1 180 ? 2.369 -4.105 -21.562 1 94.75 180 GLY A CA 1
ATOM 1326 C C . GLY A 1 180 ? 1.329 -4.012 -20.469 1 94.75 180 GLY A C 1
ATOM 1327 O O . GLY A 1 180 ? 0.318 -4.715 -20.5 1 94.75 180 GLY A O 1
ATOM 1328 N N . VAL A 1 181 ? 1.575 -3.146 -19.5 1 95.25 181 VAL A N 1
ATOM 1329 C CA . VAL A 1 181 ? 0.617 -2.959 -18.422 1 95.25 181 VAL A CA 1
ATOM 1330 C C . VAL A 1 181 ? -0.711 -2.459 -18.984 1 95.25 181 VAL A C 1
ATOM 1332 O O . VAL A 1 181 ? -1.777 -2.943 -18.609 1 95.25 181 VAL A O 1
ATOM 1335 N N . PHE A 1 182 ? -0.634 -1.57 -19.891 1 95.12 182 PHE A N 1
ATOM 1336 C CA . PHE A 1 182 ? -1.841 -1.022 -20.5 1 95.12 182 PHE A CA 1
ATOM 1337 C C . PHE A 1 182 ? -2.529 -2.064 -21.375 1 95.12 182 PHE A C 1
ATOM 1339 O O . PHE A 1 182 ? -3.756 -2.178 -21.359 1 95.12 182 PHE A O 1
ATOM 1346 N N . LEU A 1 183 ? -1.751 -2.801 -22.062 1 95.25 183 LEU A N 1
ATOM 1347 C CA . LEU A 1 183 ? -2.311 -3.816 -22.953 1 95.25 183 LEU A CA 1
ATOM 1348 C C . LEU A 1 183 ? -3.021 -4.902 -22.156 1 95.25 183 LEU A C 1
ATOM 1350 O O . LEU A 1 183 ? -4.18 -5.223 -22.422 1 95.25 183 LEU A O 1
ATOM 1354 N N . ILE A 1 184 ? -2.328 -5.449 -21.219 1 94.94 184 ILE A N 1
ATOM 1355 C CA . ILE A 1 184 ? -2.91 -6.508 -20.406 1 94.94 184 ILE A CA 1
ATOM 1356 C C . ILE A 1 184 ? -4.121 -5.965 -19.641 1 94.94 184 ILE A C 1
ATOM 1358 O O . ILE A 1 184 ? -5.16 -6.629 -19.578 1 94.94 184 ILE A O 1
ATOM 1362 N N . GLY A 1 185 ? -3.936 -4.781 -19.109 1 94.12 185 GLY A N 1
ATOM 1363 C CA . GLY A 1 185 ? -5.051 -4.164 -18.406 1 94.12 185 GLY A CA 1
ATOM 1364 C C . GLY A 1 185 ? -6.281 -4 -19.281 1 94.12 185 GLY A C 1
ATOM 1365 O O . GLY A 1 185 ? -7.402 -4.273 -18.844 1 94.12 185 GLY A O 1
ATOM 1366 N N . ALA A 1 186 ? -6.078 -3.57 -20.422 1 94.06 186 ALA A N 1
ATOM 1367 C CA . ALA A 1 186 ? -7.184 -3.375 -21.359 1 94.06 186 ALA A CA 1
ATOM 1368 C C . ALA A 1 186 ? -7.844 -4.707 -21.719 1 94.06 186 ALA A C 1
ATOM 1370 O O . ALA A 1 186 ? -9.07 -4.805 -21.766 1 94.06 186 ALA A O 1
ATOM 1371 N N . LEU A 1 187 ? -7.02 -5.66 -21.984 1 94.12 187 LEU A N 1
ATOM 1372 C CA . LEU A 1 187 ? -7.543 -6.977 -22.344 1 94.12 187 LEU A CA 1
ATOM 1373 C C . LEU A 1 187 ? -8.344 -7.57 -21.188 1 94.12 187 LEU A C 1
ATOM 1375 O O . LEU A 1 187 ? -9.375 -8.211 -21.406 1 94.12 187 LEU A O 1
ATOM 1379 N N . MET A 1 188 ? -7.863 -7.375 -20.047 1 91.5 188 MET A N 1
ATOM 1380 C CA . MET A 1 188 ? -8.578 -7.879 -18.875 1 91.5 188 MET A CA 1
ATOM 1381 C C . MET A 1 188 ? -9.898 -7.145 -18.688 1 91.5 188 MET A C 1
ATOM 1383 O O . MET A 1 188 ? -10.906 -7.754 -18.312 1 91.5 188 MET A O 1
ATOM 1387 N N . ALA A 1 189 ? -9.859 -5.859 -18.891 1 90.38 189 ALA A N 1
ATOM 1388 C CA . ALA A 1 189 ? -11.086 -5.07 -18.781 1 90.38 189 ALA A CA 1
ATOM 1389 C C . ALA A 1 189 ? -12.125 -5.543 -19.797 1 90.38 189 ALA A C 1
ATOM 1391 O O . ALA A 1 189 ? -13.328 -5.477 -19.531 1 90.38 189 ALA A O 1
ATOM 1392 N N . LEU A 1 190 ? -11.648 -5.992 -20.922 1 91.81 190 LEU A N 1
ATOM 1393 C CA . LEU A 1 190 ? -12.531 -6.488 -21.969 1 91.81 190 LEU A CA 1
ATOM 1394 C C . LEU A 1 190 ? -12.883 -7.953 -21.734 1 91.81 190 LEU A C 1
ATOM 1396 O O . LEU A 1 190 ? -13.578 -8.57 -22.531 1 91.81 190 LEU A O 1
ATOM 1400 N N . ARG A 1 191 ? -12.375 -8.555 -20.734 1 88.25 191 ARG A N 1
ATOM 1401 C CA . ARG A 1 191 ? -12.656 -9.922 -20.312 1 88.25 191 ARG A CA 1
ATOM 1402 C C . ARG A 1 191 ? -12.219 -10.922 -21.391 1 88.25 191 ARG A C 1
ATOM 1404 O O . ARG A 1 191 ? -12.938 -11.875 -21.688 1 88.25 191 ARG A O 1
ATOM 1411 N N . ILE A 1 192 ? -11.133 -10.57 -21.969 1 89.44 192 ILE A N 1
ATOM 1412 C CA . ILE A 1 192 ? -10.547 -11.508 -22.922 1 89.44 192 ILE A CA 1
ATOM 1413 C C . ILE A 1 192 ? -9.766 -12.586 -22.172 1 89.44 192 ILE A C 1
ATOM 1415 O O . ILE A 1 192 ? -8.875 -12.273 -21.375 1 89.44 192 ILE A O 1
ATOM 1419 N N . PRO A 1 193 ? -10.133 -13.805 -22.391 1 87.31 193 PRO A N 1
ATOM 1420 C CA . PRO A 1 193 ? -9.383 -14.859 -21.703 1 87.31 193 PRO A CA 1
ATOM 1421 C C . PRO A 1 193 ? -7.91 -14.898 -22.125 1 87.31 193 PRO A C 1
ATOM 1423 O O . PRO A 1 193 ? -7.586 -14.68 -23.297 1 87.31 193 PRO A O 1
ATOM 1426 N N . GLY A 1 194 ? -7.035 -15.156 -21.156 1 89.75 194 GLY A N 1
ATOM 1427 C CA . GLY A 1 194 ? -5.613 -15.227 -21.438 1 89.75 194 GLY A CA 1
ATOM 1428 C C . GLY A 1 194 ? -4.98 -13.867 -21.672 1 89.75 194 GLY A C 1
ATOM 1429 O O . GLY A 1 194 ? -4.035 -13.75 -22.453 1 89.75 194 GLY A O 1
ATOM 1430 N N . ALA A 1 195 ? -5.547 -12.883 -21.094 1 92.75 195 ALA A N 1
ATOM 1431 C CA . ALA A 1 195 ? -5.062 -11.516 -21.266 1 92.75 195 ALA A CA 1
ATOM 1432 C C . ALA A 1 195 ? -3.584 -11.406 -20.891 1 92.75 195 ALA A C 1
ATOM 1434 O O . ALA A 1 195 ? -2.811 -10.742 -21.578 1 92.75 195 ALA A O 1
ATOM 1435 N N . MET A 1 196 ? -3.189 -12.102 -19.938 1 92.62 196 MET A N 1
ATOM 1436 C CA . MET A 1 196 ? -1.824 -11.977 -19.438 1 92.62 196 MET A CA 1
ATOM 1437 C C . MET A 1 196 ? -0.831 -12.633 -20.391 1 92.62 196 MET A C 1
ATOM 1439 O O . MET A 1 196 ? 0.23 -12.07 -20.672 1 92.62 196 MET A O 1
ATOM 1443 N N . ILE A 1 197 ? -1.189 -13.766 -20.922 1 90.75 197 ILE A N 1
ATOM 1444 C CA . ILE A 1 197 ? -0.284 -14.445 -21.844 1 90.75 197 ILE A CA 1
ATOM 1445 C C . ILE A 1 197 ? -0.225 -13.68 -23.156 1 90.75 197 ILE A C 1
ATOM 1447 O O . ILE A 1 197 ? 0.839 -13.57 -23.781 1 90.75 197 ILE A O 1
ATOM 1451 N N . ILE A 1 198 ? -1.309 -13.234 -23.594 1 93 198 ILE A N 1
ATOM 1452 C CA . ILE A 1 198 ? -1.339 -12.445 -24.828 1 93 198 ILE A CA 1
ATOM 1453 C C . ILE A 1 198 ? -0.449 -11.219 -24.672 1 93 198 ILE A C 1
ATOM 1455 O O . ILE A 1 198 ? 0.286 -10.852 -25.594 1 93 198 ILE A O 1
ATOM 1459 N N . GLY A 1 199 ? -0.524 -10.617 -23.531 1 94 199 GLY A N 1
ATOM 1460 C CA . GLY A 1 199 ? 0.319 -9.461 -23.266 1 94 199 GLY A CA 1
ATOM 1461 C C . GLY A 1 199 ? 1.801 -9.789 -23.281 1 94 199 GLY A C 1
ATOM 1462 O O . GLY A 1 199 ? 2.592 -9.062 -23.891 1 94 199 GLY A O 1
ATOM 1463 N N . ILE A 1 200 ? 2.164 -10.883 -22.641 1 92.5 200 ILE A N 1
ATOM 1464 C CA . ILE A 1 200 ? 3.561 -11.297 -22.578 1 92.5 200 ILE A CA 1
ATOM 1465 C C . ILE A 1 200 ? 4.086 -11.539 -24 1 92.5 200 ILE A C 1
ATOM 1467 O O . ILE A 1 200 ? 5.156 -11.047 -24.359 1 92.5 200 ILE A O 1
ATOM 1471 N N . LEU A 1 201 ? 3.334 -12.203 -24.766 1 92.19 201 LEU A N 1
ATOM 1472 C CA . LEU A 1 201 ? 3.766 -12.547 -26.109 1 92.19 201 LEU A CA 1
ATOM 1473 C C . LEU A 1 201 ? 3.814 -11.312 -27.016 1 92.19 201 LEU A C 1
ATOM 1475 O O . LEU A 1 201 ? 4.738 -11.164 -27.812 1 92.19 201 LEU A O 1
ATOM 1479 N N . ALA A 1 202 ? 2.855 -10.5 -26.875 1 94.38 202 ALA A N 1
ATOM 1480 C CA . ALA A 1 202 ? 2.814 -9.289 -27.688 1 94.38 202 ALA A CA 1
ATOM 1481 C C . ALA A 1 202 ? 4.012 -8.391 -27.391 1 94.38 202 ALA A C 1
ATOM 1483 O O . ALA A 1 202 ? 4.629 -7.84 -28.312 1 94.38 202 ALA A O 1
ATOM 1484 N N . ILE A 1 203 ? 4.293 -8.234 -26.172 1 93.12 203 ILE A N 1
ATOM 1485 C CA . ILE A 1 203 ? 5.398 -7.367 -25.781 1 93.12 203 ILE A CA 1
ATOM 1486 C C . ILE A 1 203 ? 6.727 -8.008 -26.172 1 93.12 203 ILE A C 1
ATOM 1488 O O . ILE A 1 203 ? 7.672 -7.312 -26.562 1 93.12 203 ILE A O 1
ATOM 1492 N N . THR A 1 204 ? 6.797 -9.312 -26.031 1 91.25 204 THR A N 1
ATOM 1493 C CA . THR A 1 204 ? 7.992 -10.023 -26.469 1 91.25 204 THR A CA 1
ATOM 1494 C C . THR A 1 204 ? 8.219 -9.82 -27.969 1 91.25 204 THR A C 1
ATOM 1496 O O . THR A 1 204 ? 9.336 -9.523 -28.391 1 91.25 204 THR A O 1
ATOM 1499 N N . LEU A 1 205 ? 7.16 -9.945 -28.672 1 91.38 205 LEU A N 1
ATOM 1500 C CA . LEU A 1 205 ? 7.25 -9.758 -30.109 1 91.38 205 LEU A CA 1
ATOM 1501 C C . LEU A 1 205 ? 7.637 -8.32 -30.453 1 91.38 205 LEU A C 1
ATOM 1503 O O . LEU A 1 205 ? 8.453 -8.086 -31.344 1 91.38 205 LEU A O 1
ATOM 1507 N N . ALA A 1 206 ? 7.074 -7.43 -29.766 1 92.19 206 ALA A N 1
ATOM 1508 C CA . ALA A 1 206 ? 7.402 -6.023 -29.984 1 92.19 206 ALA A CA 1
ATOM 1509 C C . ALA A 1 206 ? 8.867 -5.742 -29.656 1 92.19 206 ALA A C 1
ATOM 1511 O O . ALA A 1 206 ? 9.523 -4.961 -30.344 1 92.19 206 ALA A O 1
ATOM 1512 N N . GLY A 1 207 ? 9.305 -6.293 -28.594 1 89.81 207 GLY A N 1
ATOM 1513 C CA . GLY A 1 207 ? 10.703 -6.133 -28.234 1 89.81 207 GLY A CA 1
ATOM 1514 C C . GLY A 1 207 ? 11.664 -6.691 -29.266 1 89.81 207 GLY A C 1
ATOM 1515 O O . GLY A 1 207 ? 12.719 -6.109 -29.516 1 89.81 207 GLY A O 1
ATOM 1516 N N . MET A 1 208 ? 11.281 -7.754 -29.859 1 86.94 208 MET A N 1
ATOM 1517 C CA . MET A 1 208 ? 12.102 -8.359 -30.891 1 86.94 208 MET A CA 1
ATOM 1518 C C . MET A 1 208 ? 12.125 -7.496 -32.156 1 86.94 208 MET A C 1
ATOM 1520 O O . MET A 1 208 ? 13.172 -7.324 -32.781 1 86.94 208 MET A O 1
ATOM 1524 N N . LEU A 1 209 ? 10.992 -6.988 -32.406 1 88.12 209 LEU A N 1
ATOM 1525 C CA . LEU A 1 209 ? 10.875 -6.168 -33.625 1 88.12 209 LEU A CA 1
ATOM 1526 C C . LEU A 1 209 ? 11.641 -4.859 -33.469 1 88.12 209 LEU A C 1
ATOM 1528 O O . LEU A 1 209 ? 12.203 -4.348 -34.438 1 88.12 209 LEU A O 1
ATOM 1532 N N . LEU A 1 210 ? 11.727 -4.383 -32.219 1 88 210 LEU A N 1
ATOM 1533 C CA . LEU A 1 210 ? 12.422 -3.125 -31.969 1 88 210 LEU A CA 1
ATOM 1534 C C . LEU A 1 210 ? 13.906 -3.371 -31.703 1 88 210 LEU A C 1
ATOM 1536 O O . LEU A 1 210 ? 14.68 -2.424 -31.578 1 88 210 LEU A O 1
ATOM 1540 N N . GLY A 1 211 ? 14.312 -4.594 -31.594 1 80.25 211 GLY A N 1
ATOM 1541 C CA . GLY A 1 211 ? 15.711 -4.957 -31.438 1 80.25 211 GLY A CA 1
ATOM 1542 C C . GLY A 1 211 ? 16.172 -4.91 -29.984 1 80.25 211 GLY A C 1
ATOM 1543 O O . GLY A 1 211 ? 17.375 -4.852 -29.719 1 80.25 211 GLY A O 1
ATOM 1544 N N . VAL A 1 212 ? 15.281 -4.812 -29.188 1 79.69 212 VAL A N 1
ATOM 1545 C CA . VAL A 1 212 ? 15.617 -4.723 -27.781 1 79.69 212 VAL A CA 1
ATOM 1546 C C . VAL A 1 212 ? 15.922 -6.117 -27.219 1 79.69 212 VAL A C 1
ATOM 1548 O O . VAL A 1 212 ? 16.688 -6.262 -26.281 1 79.69 212 VAL A O 1
ATOM 1551 N N . SER A 1 213 ? 15.305 -7.141 -27.797 1 73.94 213 SER A N 1
ATOM 1552 C CA . SER A 1 213 ? 15.531 -8.531 -27.406 1 73.94 213 SER A CA 1
ATOM 1553 C C . SER A 1 213 ? 16 -9.367 -28.594 1 73.94 213 SER A C 1
ATOM 1555 O O . SER A 1 213 ? 15.633 -9.094 -29.734 1 73.94 213 SER A O 1
ATOM 1557 N N . PRO A 1 214 ? 16.938 -10.203 -28.172 1 65.31 214 PRO A N 1
ATOM 1558 C CA . PRO A 1 214 ? 17.453 -11.023 -29.266 1 65.31 214 PRO A CA 1
ATOM 1559 C C . PRO A 1 214 ? 16.391 -11.922 -29.891 1 65.31 214 PRO A C 1
ATOM 1561 O O . PRO A 1 214 ? 15.477 -12.367 -29.203 1 65.31 214 PRO A O 1
ATOM 1564 N N . VAL A 1 215 ? 16.344 -11.906 -31.188 1 63.62 215 VAL A N 1
ATOM 1565 C CA . VAL A 1 215 ? 15.469 -12.797 -31.938 1 63.62 215 VAL A CA 1
ATOM 1566 C C . VAL A 1 215 ? 15.938 -14.242 -31.766 1 63.62 215 VAL A C 1
ATOM 1568 O O . VAL A 1 215 ? 17.141 -14.516 -31.766 1 63.62 215 VAL A O 1
ATOM 1571 N N . PRO A 1 216 ? 15.07 -15.086 -31.188 1 61.25 216 PRO A N 1
ATOM 1572 C CA . PRO A 1 216 ? 15.484 -16.469 -30.938 1 61.25 216 PRO A CA 1
ATOM 1573 C C . PRO A 1 216 ? 16.078 -17.141 -32.156 1 61.25 216 PRO A C 1
ATOM 1575 O O . PRO A 1 216 ? 15.594 -16.953 -33.281 1 61.25 216 PRO A O 1
ATOM 1578 N N . SER A 1 217 ? 17.281 -17.516 -32.281 1 54.62 217 SER A N 1
ATOM 1579 C CA . SER A 1 217 ? 17.859 -18.328 -33.344 1 54.62 217 SER A CA 1
ATOM 1580 C C . SER A 1 217 ? 17.391 -19.781 -33.25 1 54.62 217 SER A C 1
ATOM 1582 O O . SER A 1 217 ? 17.578 -20.562 -34.156 1 54.62 217 SER A O 1
ATOM 1584 N N . GLY A 1 218 ? 16.672 -20.219 -32.188 1 55.69 218 GLY A N 1
ATOM 1585 C CA . GLY A 1 218 ? 16.469 -21.641 -32.062 1 55.69 218 GLY A CA 1
ATOM 1586 C C . GLY A 1 218 ? 15.023 -22.062 -32.25 1 55.69 218 GLY A C 1
ATOM 1587 O O . GLY A 1 218 ? 14.18 -21.234 -32.625 1 55.69 218 GLY A O 1
ATOM 1588 N N . ALA A 1 219 ? 14.758 -23.438 -32.219 1 59.44 219 ALA A N 1
ATOM 1589 C CA . ALA A 1 219 ? 13.5 -24.109 -32.5 1 59.44 219 ALA A CA 1
ATOM 1590 C C . ALA A 1 219 ? 12.414 -23.688 -31.5 1 59.44 219 ALA A C 1
ATOM 1592 O O . ALA A 1 219 ? 12.672 -23.594 -30.297 1 59.44 219 ALA A O 1
ATOM 1593 N N . ILE A 1 220 ? 11.297 -23.125 -31.828 1 60.31 220 ILE A N 1
ATOM 1594 C CA . ILE A 1 220 ? 10.086 -22.734 -31.109 1 60.31 220 ILE A CA 1
ATOM 1595 C C . ILE A 1 220 ? 9.445 -23.969 -30.484 1 60.31 220 ILE A C 1
ATOM 1597 O O . ILE A 1 220 ? 8.875 -23.891 -29.391 1 60.31 220 ILE A O 1
ATOM 1601 N N . PHE A 1 221 ? 9.648 -25.156 -31.094 1 65 221 PHE A N 1
ATOM 1602 C CA . PHE A 1 221 ? 9.023 -26.391 -30.656 1 65 221 PHE A CA 1
ATOM 1603 C C . PHE A 1 221 ? 10.062 -27.484 -30.453 1 65 221 PHE A C 1
ATOM 1605 O O . PHE A 1 221 ? 11 -27.609 -31.25 1 65 221 PHE A O 1
ATOM 1612 N N . SER A 1 222 ? 10.25 -27.969 -29.188 1 64.38 222 SER A N 1
ATOM 1613 C CA . SER A 1 222 ? 11.141 -29.109 -29.016 1 64.38 222 SER A CA 1
ATOM 1614 C C . SER A 1 222 ? 10.352 -30.391 -28.766 1 64.38 222 SER A C 1
ATOM 1616 O O . SER A 1 222 ? 9.43 -30.422 -27.953 1 64.38 222 SER A O 1
ATOM 1618 N N . GLY A 1 223 ? 10.352 -31.234 -29.672 1 61.88 223 GLY A N 1
ATOM 1619 C CA . GLY A 1 223 ? 9.727 -32.531 -29.5 1 61.88 223 GLY A CA 1
ATOM 1620 C C . GLY A 1 223 ? 10.266 -33.312 -28.312 1 61.88 223 GLY A C 1
ATOM 1621 O O . GLY A 1 223 ? 9.68 -34.312 -27.891 1 61.88 223 GLY A O 1
ATOM 1622 N N . LYS A 1 224 ? 11.305 -32.844 -27.703 1 67.62 224 LYS A N 1
ATOM 1623 C CA . LYS A 1 224 ? 11.867 -33.531 -26.547 1 67.62 224 LYS A CA 1
ATOM 1624 C C . LYS A 1 224 ? 11.328 -32.938 -25.25 1 67.62 224 LYS A C 1
ATOM 1626 O O . LYS A 1 224 ? 11.203 -31.703 -25.125 1 67.62 224 LYS A O 1
ATOM 1631 N N . LEU A 1 225 ? 10.867 -33.812 -24.422 1 70.81 225 LEU A N 1
ATOM 1632 C CA . LEU A 1 225 ? 10.352 -33.406 -23.109 1 70.81 225 LEU A CA 1
ATOM 1633 C C . LEU A 1 225 ? 11.461 -32.781 -22.266 1 70.81 225 LEU A C 1
ATOM 1635 O O . LEU A 1 225 ? 12.461 -33.438 -21.969 1 70.81 225 LEU A O 1
ATOM 1639 N N . PRO A 1 226 ? 11.258 -31.484 -22.031 1 75 226 PRO A N 1
ATOM 1640 C CA . PRO A 1 226 ? 12.289 -30.844 -21.219 1 75 226 PRO A CA 1
ATOM 1641 C C . PRO A 1 226 ? 12.32 -31.359 -19.781 1 75 226 PRO A C 1
ATOM 1643 O O . PRO A 1 226 ? 11.266 -31.516 -19.156 1 75 226 PRO A O 1
ATOM 1646 N N . LEU A 1 227 ? 13.414 -32 -19.375 1 75.44 227 LEU A N 1
ATOM 1647 C CA . LEU A 1 227 ? 13.602 -32.469 -18 1 75.44 227 LEU A CA 1
ATOM 1648 C C . LEU A 1 227 ? 14.492 -31.5 -17.219 1 75.44 227 LEU A C 1
ATOM 1650 O O . LEU A 1 227 ? 15.391 -30.891 -17.781 1 75.44 227 LEU A O 1
ATOM 1654 N N . PRO A 1 228 ? 14 -31.234 -15.953 1 78.31 228 PRO A N 1
ATOM 1655 C CA . PRO A 1 228 ? 14.844 -30.375 -15.117 1 78.31 228 PRO A CA 1
ATOM 1656 C C . PRO A 1 228 ? 16.156 -31.047 -14.711 1 78.31 228 PRO A C 1
ATOM 1658 O O . PRO A 1 228 ? 16.375 -31.312 -13.531 1 78.31 228 PRO A O 1
ATOM 1661 N N . THR A 1 229 ? 17.031 -31.188 -15.57 1 77.25 229 THR A N 1
ATOM 1662 C CA . THR A 1 229 ? 18.219 -31.984 -15.359 1 77.25 229 THR A CA 1
ATOM 1663 C C . THR A 1 229 ? 19.203 -31.281 -14.43 1 77.25 229 THR A C 1
ATOM 1665 O O . THR A 1 229 ? 19.797 -31.906 -13.555 1 77.25 229 THR A O 1
ATOM 1668 N N . GLU A 1 230 ? 19.219 -30.016 -14.539 1 80.31 230 GLU A N 1
ATOM 1669 C CA . GLU A 1 230 ? 20.234 -29.297 -13.773 1 80.31 230 GLU A CA 1
ATOM 1670 C C . GLU A 1 230 ? 19.734 -28.953 -12.375 1 80.31 230 GLU A C 1
ATOM 1672 O O . GLU A 1 230 ? 20.531 -28.734 -11.461 1 80.31 230 GLU A O 1
ATOM 1677 N N . THR A 1 231 ? 18.484 -29.062 -12.203 1 81 231 THR A N 1
ATOM 1678 C CA . THR A 1 231 ? 17.953 -28.641 -10.914 1 81 231 THR A CA 1
ATOM 1679 C C . THR A 1 231 ? 17.422 -29.844 -10.125 1 81 231 THR A C 1
ATOM 1681 O O . THR A 1 231 ? 17.219 -29.766 -8.914 1 81 231 THR A O 1
ATOM 1684 N N . LEU A 1 232 ? 17.391 -30.922 -10.758 1 83.31 232 LEU A N 1
ATOM 1685 C CA . LEU A 1 232 ? 16.828 -32.125 -10.125 1 83.31 232 LEU A CA 1
ATOM 1686 C C . LEU A 1 232 ? 17.703 -32.562 -8.953 1 83.31 232 LEU A C 1
ATOM 1688 O O . LEU A 1 232 ? 18.906 -32.781 -9.109 1 83.31 232 LEU A O 1
ATOM 1692 N N . LEU A 1 233 ? 17.062 -32.625 -7.836 1 81 233 LEU A N 1
ATOM 1693 C CA . LEU A 1 233 ? 17.641 -33.156 -6.605 1 81 233 LEU A CA 1
ATOM 1694 C C . LEU A 1 233 ? 18.891 -32.344 -6.223 1 81 233 LEU A C 1
ATOM 1696 O O . LEU A 1 233 ? 19.859 -32.906 -5.691 1 81 233 LEU A O 1
ATOM 1700 N N . GLN A 1 234 ? 18.984 -31.172 -6.543 1 79.5 234 GLN A N 1
ATOM 1701 C CA . GLN A 1 234 ? 20.141 -30.344 -6.219 1 79.5 234 GLN A CA 1
ATOM 1702 C C . GLN A 1 234 ? 19.938 -29.594 -4.898 1 79.5 234 GLN A C 1
ATOM 1704 O O . GLN A 1 234 ? 20.781 -28.812 -4.488 1 79.5 234 GLN A O 1
ATOM 1709 N N . MET A 1 235 ? 18.969 -30 -4.219 1 80.62 235 MET A N 1
ATOM 1710 C CA . MET A 1 235 ? 18.688 -29.297 -2.969 1 80.62 235 MET A CA 1
ATOM 1711 C C . MET A 1 235 ? 19.719 -29.656 -1.898 1 80.62 235 MET A C 1
ATOM 1713 O O . MET A 1 235 ? 20.156 -30.797 -1.812 1 80.62 235 MET A O 1
ATOM 1717 N N . ASP A 1 236 ? 20.125 -28.641 -1.204 1 82.38 236 ASP A N 1
ATOM 1718 C CA . ASP A 1 236 ? 21.078 -28.812 -0.104 1 82.38 236 ASP A CA 1
ATOM 1719 C C . ASP A 1 236 ? 20.359 -28.812 1.242 1 82.38 236 ASP A C 1
ATOM 1721 O O . ASP A 1 236 ? 20.156 -27.766 1.85 1 82.38 236 ASP A O 1
ATOM 1725 N N . LEU A 1 237 ? 20.062 -29.984 1.722 1 81.69 237 LEU A N 1
ATOM 1726 C CA . LEU A 1 237 ? 19.344 -30.125 2.975 1 81.69 237 LEU A CA 1
ATOM 1727 C C . LEU A 1 237 ? 20.219 -29.781 4.168 1 81.69 237 LEU A C 1
ATOM 1729 O O . LEU A 1 237 ? 19.766 -29.188 5.141 1 81.69 237 LEU A O 1
ATOM 1733 N N . LYS A 1 238 ? 21.391 -30.125 4.059 1 75.81 238 LYS A N 1
ATOM 1734 C CA . LYS A 1 238 ? 22.328 -29.891 5.148 1 75.81 238 LYS A CA 1
ATOM 1735 C C . LYS A 1 238 ? 22.562 -28.406 5.359 1 75.81 238 LYS A C 1
ATOM 1737 O O . LYS A 1 238 ? 22.609 -27.922 6.496 1 75.81 238 LYS A O 1
ATOM 1742 N N . GLY A 1 239 ? 22.703 -27.781 4.258 1 75.12 239 GLY A N 1
ATOM 1743 C CA . GLY A 1 239 ? 22.875 -26.344 4.348 1 75.12 239 GLY A CA 1
ATOM 1744 C C . GLY A 1 239 ? 21.656 -25.625 4.891 1 75.12 239 GLY A C 1
ATOM 1745 O O . GLY A 1 239 ? 21.781 -24.609 5.57 1 75.12 239 GLY A O 1
ATOM 1746 N N . ALA A 1 240 ? 20.578 -26.203 4.59 1 76.5 240 ALA A N 1
ATOM 1747 C CA . ALA A 1 240 ? 19.328 -25.578 5.008 1 76.5 240 ALA A CA 1
ATOM 1748 C C . ALA A 1 240 ? 19.109 -25.766 6.508 1 76.5 240 ALA A C 1
ATOM 1750 O O . ALA A 1 240 ? 18.391 -24.969 7.133 1 76.5 240 ALA A O 1
ATOM 1751 N N . LEU A 1 241 ? 19.562 -26.75 7.023 1 73.31 241 LEU A N 1
ATOM 1752 C CA . LEU A 1 241 ? 19.359 -27.047 8.438 1 73.31 241 LEU A CA 1
ATOM 1753 C C . LEU A 1 241 ? 20.312 -26.219 9.305 1 73.31 241 LEU A C 1
ATOM 1755 O O . LEU A 1 241 ? 20.078 -26.062 10.508 1 73.31 241 LEU A O 1
ATOM 1759 N N . HIS A 1 242 ? 21.297 -25.781 8.719 1 65.38 242 HIS A N 1
ATOM 1760 C CA . HIS A 1 242 ? 22.203 -25 9.562 1 65.38 242 HIS A CA 1
ATOM 1761 C C . HIS A 1 242 ? 21.531 -23.734 10.062 1 65.38 242 HIS A C 1
ATOM 1763 O O . HIS A 1 242 ? 20.469 -23.344 9.555 1 65.38 242 HIS A O 1
ATOM 1769 N N . HIS A 1 243 ? 22.062 -22.984 11.102 1 58.38 243 HIS A N 1
ATOM 1770 C CA . HIS A 1 243 ? 21.547 -22 12.055 1 58.38 243 HIS A CA 1
ATOM 1771 C C . HIS A 1 243 ? 20.766 -20.891 11.352 1 58.38 243 HIS A C 1
ATOM 1773 O O . HIS A 1 243 ? 19.734 -20.453 11.844 1 58.38 243 HIS A O 1
ATOM 1779 N N . GLY A 1 244 ? 21.156 -20.375 10.281 1 60.12 244 GLY A N 1
ATOM 1780 C CA . GLY A 1 244 ? 20.625 -19.078 9.883 1 60.12 244 GLY A CA 1
ATOM 1781 C C . GLY A 1 244 ? 19.328 -19.188 9.102 1 60.12 244 GLY A C 1
ATOM 1782 O O . GLY A 1 244 ? 18.625 -18.188 8.922 1 60.12 244 GLY A O 1
ATOM 1783 N N . LEU A 1 245 ? 18.781 -20.625 8.945 1 71.38 245 LEU A N 1
ATOM 1784 C CA . LEU A 1 245 ? 17.688 -20.656 7.969 1 71.38 245 LEU A CA 1
ATOM 1785 C C . LEU A 1 245 ? 16.359 -21 8.648 1 71.38 245 LEU A C 1
ATOM 1787 O O . LEU A 1 245 ? 15.336 -21.109 7.98 1 71.38 245 LEU A O 1
ATOM 1791 N N . PHE A 1 246 ? 16.375 -21.078 9.969 1 75.19 246 PHE A N 1
ATOM 1792 C CA . PHE A 1 246 ? 15.133 -21.391 10.672 1 75.19 246 PHE A CA 1
ATOM 1793 C C . PHE A 1 246 ? 14.086 -20.312 10.438 1 75.19 246 PHE A C 1
ATOM 1795 O O . PHE A 1 246 ? 12.914 -20.609 10.188 1 75.19 246 PHE A O 1
ATOM 1802 N N . SER A 1 247 ? 14.586 -19.156 10.523 1 71.62 247 SER A N 1
ATOM 1803 C CA . SER A 1 247 ? 13.664 -18.047 10.32 1 71.62 247 SER A CA 1
ATOM 1804 C C . SER A 1 247 ? 13.086 -18.062 8.914 1 71.62 247 SER A C 1
ATOM 1806 O O . SER A 1 247 ? 11.914 -17.719 8.711 1 71.62 247 SER A O 1
ATOM 1808 N N . ILE A 1 248 ? 13.922 -18.5 8.016 1 80.56 248 ILE A N 1
ATOM 1809 C CA . ILE A 1 248 ? 13.492 -18.531 6.625 1 80.56 248 ILE A CA 1
ATOM 1810 C C . ILE A 1 248 ? 12.477 -19.641 6.422 1 80.56 248 ILE A C 1
ATOM 1812 O O . ILE A 1 248 ? 11.438 -19.438 5.793 1 80.56 248 ILE A O 1
ATOM 1816 N N . ILE A 1 249 ? 12.766 -20.781 7.031 1 85.31 249 ILE A N 1
ATOM 1817 C CA . ILE A 1 249 ? 11.875 -21.922 6.91 1 85.31 249 ILE A CA 1
ATOM 1818 C C . ILE A 1 249 ? 10.531 -21.594 7.559 1 85.31 249 ILE A C 1
ATOM 1820 O O . ILE A 1 249 ? 9.477 -21.922 7.008 1 85.31 249 ILE A O 1
ATOM 1824 N N . PHE A 1 250 ? 10.609 -20.984 8.586 1 78.94 250 PHE A N 1
ATOM 1825 C CA . PHE A 1 250 ? 9.391 -20.594 9.289 1 78.94 250 PHE A CA 1
ATOM 1826 C C . PHE A 1 250 ? 8.57 -19.625 8.453 1 78.94 250 PHE A C 1
ATOM 1828 O O . PHE A 1 250 ? 7.352 -19.781 8.336 1 78.94 250 PHE A O 1
ATOM 1835 N N . THR A 1 251 ? 9.227 -18.719 7.902 1 77.12 251 THR A N 1
ATOM 1836 C CA . THR A 1 251 ? 8.547 -17.719 7.082 1 77.12 251 THR A CA 1
ATOM 1837 C C . THR A 1 251 ? 7.914 -18.375 5.855 1 77.12 251 THR A C 1
ATOM 1839 O O . THR A 1 251 ? 6.762 -18.094 5.52 1 77.12 251 THR A O 1
ATOM 1842 N N . LEU A 1 252 ? 8.688 -19.219 5.266 1 84.94 252 LEU A N 1
ATOM 1843 C CA . LEU A 1 252 ? 8.18 -19.906 4.086 1 84.94 252 LEU A CA 1
ATOM 1844 C C . LEU A 1 252 ? 6.934 -20.719 4.422 1 84.94 252 LEU A C 1
ATOM 1846 O O . LEU A 1 252 ? 5.965 -20.719 3.66 1 84.94 252 LEU A O 1
ATOM 1850 N N . THR A 1 253 ? 6.988 -21.328 5.512 1 83.19 253 THR A N 1
ATOM 1851 C CA . THR A 1 253 ? 5.879 -22.188 5.922 1 83.19 253 THR A CA 1
ATOM 1852 C C . THR A 1 253 ? 4.645 -21.359 6.246 1 83.19 253 THR A C 1
ATOM 1854 O O . THR A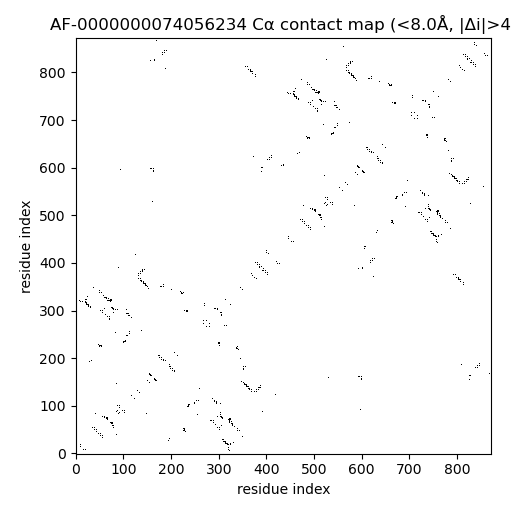 1 253 ? 3.531 -21.703 5.844 1 83.19 253 THR A O 1
ATOM 1857 N N . MET A 1 254 ? 4.891 -20.297 6.883 1 77.06 254 MET A N 1
ATOM 1858 C CA . MET A 1 254 ? 3.771 -19.453 7.297 1 77.06 254 MET A CA 1
ATOM 1859 C C . MET A 1 254 ? 3.145 -18.75 6.098 1 77.06 254 MET A C 1
ATOM 1861 O O . MET A 1 254 ? 1.919 -18.672 5.988 1 77.06 254 MET A O 1
ATOM 1865 N N . VAL A 1 255 ? 3.951 -18.219 5.262 1 77.12 255 VAL A N 1
ATOM 1866 C CA . VAL A 1 255 ? 3.459 -17.531 4.066 1 77.12 255 VAL A CA 1
ATOM 1867 C C . VAL A 1 255 ? 2.664 -18.516 3.209 1 77.12 255 VAL A C 1
ATOM 1869 O O . VAL A 1 255 ? 1.6 -18.172 2.689 1 77.12 255 VAL A O 1
ATOM 1872 N N . ASP A 1 256 ? 3.244 -19.641 3.092 1 82.88 256 ASP A N 1
ATOM 1873 C CA . ASP A 1 256 ? 2.576 -20.656 2.293 1 82.88 256 ASP A CA 1
ATOM 1874 C C . ASP A 1 256 ? 1.232 -21.047 2.908 1 82.88 256 ASP A C 1
ATOM 1876 O O . ASP A 1 256 ? 0.241 -21.203 2.193 1 82.88 256 ASP A O 1
ATOM 1880 N N . LEU A 1 257 ? 1.22 -21.188 4.133 1 78.5 257 LEU A N 1
ATOM 1881 C CA . LEU A 1 257 ? 0.011 -21.594 4.836 1 78.5 257 LEU A CA 1
ATOM 1882 C C . LEU A 1 257 ? -1.104 -20.578 4.652 1 78.5 257 LEU A C 1
ATOM 1884 O O . LEU A 1 257 ? -2.23 -20.938 4.301 1 78.5 257 LEU A O 1
ATOM 1888 N N . PHE A 1 258 ? -0.753 -19.406 4.855 1 74.69 258 PHE A N 1
ATOM 1889 C CA . PHE A 1 258 ? -1.782 -18.359 4.84 1 74.69 258 PHE A CA 1
ATOM 1890 C C . PHE A 1 258 ? -2.168 -18 3.41 1 74.69 258 PHE A C 1
ATOM 1892 O O . PHE A 1 258 ? -3.326 -17.688 3.135 1 74.69 258 PHE A O 1
ATOM 1899 N N . ASP A 1 259 ? -1.166 -17.984 2.582 1 75.12 259 ASP A N 1
ATOM 1900 C CA . ASP A 1 259 ? -1.445 -17.75 1.168 1 75.12 259 ASP A CA 1
ATOM 1901 C C . ASP A 1 259 ? -2.379 -18.828 0.612 1 75.12 259 ASP A C 1
ATOM 1903 O O . ASP A 1 259 ? -3.334 -18.516 -0.102 1 75.12 259 ASP A O 1
ATOM 1907 N N . ASN A 1 260 ? -2.139 -20.016 0.911 1 78.5 260 ASN A N 1
ATOM 1908 C CA . ASN A 1 260 ? -2.941 -21.141 0.439 1 78.5 260 ASN A CA 1
ATOM 1909 C C . ASN A 1 260 ? -4.336 -21.125 1.061 1 78.5 260 ASN A C 1
ATOM 1911 O O . ASN A 1 260 ? -5.328 -21.359 0.369 1 78.5 260 ASN A O 1
ATOM 1915 N N . MET A 1 261 ? -4.41 -20.906 2.262 1 74.06 261 MET A N 1
ATOM 1916 C CA . MET A 1 261 ? -5.695 -20.906 2.957 1 74.06 261 MET A CA 1
ATOM 1917 C C . MET A 1 261 ? -6.602 -19.797 2.42 1 74.06 261 MET A C 1
ATOM 1919 O O . MET A 1 261 ? -7.801 -20.016 2.219 1 74.06 261 MET A O 1
ATOM 1923 N N . GLY A 1 262 ? -6.004 -18.703 2.311 1 69.81 262 GLY A N 1
ATOM 1924 C CA . GLY A 1 262 ? -6.789 -17.594 1.782 1 69.81 262 GLY A CA 1
ATOM 1925 C C . GLY A 1 262 ? -7.367 -17.875 0.408 1 69.81 262 GLY A C 1
ATOM 1926 O O . GLY A 1 262 ? -8.539 -17.578 0.148 1 69.81 262 GLY A O 1
ATOM 1927 N N . VAL A 1 263 ? -6.633 -18.453 -0.442 1 76.06 263 VAL A N 1
ATOM 1928 C CA . VAL A 1 263 ? -7.059 -18.766 -1.803 1 76.06 263 VAL A CA 1
ATOM 1929 C C . VAL A 1 263 ? -8.125 -19.859 -1.774 1 76.06 263 VAL A C 1
ATOM 1931 O O . VAL A 1 263 ? -9.164 -19.734 -2.42 1 76.06 263 VAL A O 1
ATOM 1934 N N . LEU A 1 264 ? -7.965 -20.891 -0.997 1 78.31 264 LEU A N 1
ATOM 1935 C CA . LEU A 1 264 ? -8.891 -22.016 -0.961 1 78.31 264 LEU A CA 1
ATOM 1936 C C . LEU A 1 264 ? -10.219 -21.609 -0.333 1 78.31 264 LEU A C 1
ATOM 1938 O O . LEU A 1 264 ? -11.281 -22.031 -0.792 1 78.31 264 LEU A O 1
ATOM 1942 N N . ILE A 1 265 ? -10.117 -20.859 0.693 1 70.56 265 ILE A N 1
ATOM 1943 C CA . ILE A 1 265 ? -11.336 -20.391 1.332 1 70.56 265 ILE A CA 1
ATOM 1944 C C . ILE A 1 265 ? -12.094 -19.469 0.381 1 70.56 265 ILE A C 1
ATOM 1946 O O . ILE A 1 265 ? -13.312 -19.562 0.241 1 70.56 265 ILE A O 1
ATOM 1950 N N . GLY A 1 266 ? -11.406 -18.594 -0.193 1 70.12 266 GLY A N 1
ATOM 1951 C CA . GLY A 1 266 ? -12.031 -17.719 -1.172 1 70.12 266 GLY A CA 1
ATOM 1952 C C . GLY A 1 266 ? -12.695 -18.469 -2.307 1 70.12 266 GLY A C 1
ATOM 1953 O O . GLY A 1 266 ? -13.82 -18.141 -2.703 1 70.12 266 GLY A O 1
ATOM 1954 N N . LEU A 1 267 ? -12.055 -19.422 -2.795 1 76.25 267 LEU A N 1
ATOM 1955 C CA . LEU A 1 267 ? -12.578 -20.219 -3.896 1 76.25 267 LEU A CA 1
ATOM 1956 C C . LEU A 1 267 ? -13.758 -21.078 -3.439 1 76.25 267 LEU A C 1
ATOM 1958 O O . LEU A 1 267 ? -14.719 -21.266 -4.191 1 76.25 267 LEU A O 1
ATOM 1962 N N . ALA A 1 268 ? -13.625 -21.562 -2.252 1 75.25 268 ALA A N 1
ATOM 1963 C CA . ALA A 1 268 ? -14.719 -22.375 -1.707 1 75.25 268 ALA A CA 1
ATOM 1964 C C . ALA A 1 268 ? -15.984 -21.531 -1.543 1 75.25 268 ALA A C 1
ATOM 1966 O O . ALA A 1 268 ? -17.094 -22.016 -1.807 1 75.25 268 ALA A O 1
ATOM 1967 N N . HIS A 1 269 ? -15.766 -20.422 -1.123 1 70.94 269 HIS A N 1
ATOM 1968 C CA . HIS A 1 269 ? -16.906 -19.516 -0.978 1 70.94 269 HIS A CA 1
ATOM 1969 C C . HIS A 1 269 ? -17.531 -19.203 -2.33 1 70.94 269 HIS A C 1
ATOM 1971 O O . HIS A 1 269 ? -18.75 -19.172 -2.455 1 70.94 269 HIS A O 1
ATOM 1977 N N . LYS A 1 270 ? -16.766 -19.016 -3.248 1 70.75 270 LYS A N 1
ATOM 1978 C CA . LYS A 1 270 ? -17.25 -18.672 -4.586 1 70.75 270 LYS A CA 1
ATOM 1979 C C . LYS A 1 270 ? -17.906 -19.891 -5.25 1 70.75 270 LYS A C 1
ATOM 1981 O O . LYS A 1 270 ? -18.859 -19.734 -6 1 70.75 270 LYS A O 1
ATOM 1986 N N . ALA A 1 271 ? -17.344 -21.031 -4.996 1 73.25 271 ALA A N 1
ATOM 1987 C CA . ALA A 1 271 ? -17.828 -22.25 -5.621 1 73.25 271 ALA A CA 1
ATOM 1988 C C . ALA A 1 271 ? -19.016 -22.828 -4.848 1 73.25 271 ALA A C 1
ATOM 1990 O O . ALA A 1 271 ? -19.703 -23.734 -5.332 1 73.25 271 ALA A O 1
ATOM 1991 N N . GLY A 1 272 ? -19.25 -22.266 -3.615 1 70.81 272 GLY A N 1
ATOM 1992 C CA . GLY A 1 272 ? -20.359 -22.781 -2.807 1 70.81 272 GLY A CA 1
ATOM 1993 C C . GLY A 1 272 ? -20.016 -24.047 -2.068 1 70.81 272 GLY A C 1
ATOM 1994 O O . GLY A 1 272 ? -20.891 -24.875 -1.794 1 70.81 272 GLY A O 1
ATOM 1995 N N . PHE A 1 273 ? -18.766 -24.297 -1.966 1 73.12 273 PHE A N 1
ATOM 1996 C CA . PHE A 1 273 ? -18.328 -25.5 -1.284 1 73.12 273 PHE A CA 1
ATOM 1997 C C . PHE A 1 273 ? -18.359 -25.328 0.228 1 73.12 273 PHE A C 1
ATOM 1999 O O . PHE A 1 273 ? -18.172 -26.281 0.98 1 73.12 273 PHE A O 1
ATOM 2006 N N . MET A 1 274 ? -18.531 -24.125 0.588 1 66.31 274 MET A N 1
ATOM 2007 C CA . MET A 1 274 ? -18.547 -23.859 2.021 1 66.31 274 MET A CA 1
ATOM 2008 C C . MET A 1 274 ? -19.922 -24.094 2.613 1 66.31 274 MET A C 1
ATOM 2010 O O . MET A 1 274 ? -20.922 -23.547 2.129 1 66.31 274 MET A O 1
ATOM 2014 N N . ARG A 1 275 ? -19.953 -25.031 3.586 1 64.88 275 ARG A N 1
ATOM 2015 C CA . ARG A 1 275 ? -21.219 -25.297 4.281 1 64.88 275 ARG A CA 1
ATOM 2016 C C . ARG A 1 275 ? -21.578 -24.125 5.199 1 64.88 275 ARG A C 1
ATOM 2018 O O . ARG A 1 275 ? -20.781 -23.219 5.414 1 64.88 275 ARG A O 1
ATOM 2025 N N . GLU A 1 276 ? -22.781 -24.141 5.531 1 62.34 276 GLU A N 1
ATOM 2026 C CA . GLU A 1 276 ? -23.312 -23.094 6.387 1 62.34 276 GLU A CA 1
ATOM 2027 C C . GLU A 1 276 ? -22.453 -22.891 7.629 1 62.34 276 GLU A C 1
ATOM 2029 O O . GLU A 1 276 ? -22.328 -21.781 8.133 1 62.34 276 GLU A O 1
ATOM 2034 N N . ASP A 1 277 ? -21.859 -23.984 8.062 1 54.56 277 ASP A N 1
ATOM 2035 C CA . ASP A 1 277 ? -21.062 -23.922 9.289 1 54.56 277 ASP A CA 1
ATOM 2036 C C . ASP A 1 277 ? -19.656 -23.406 9 1 54.56 277 ASP A C 1
ATOM 2038 O O . ASP A 1 277 ? -18.828 -23.297 9.914 1 54.56 277 ASP A O 1
ATOM 2042 N N . GLY A 1 278 ? -19.344 -23.141 7.781 1 59.75 278 GLY A N 1
ATOM 2043 C CA . GLY A 1 278 ? -18.031 -22.641 7.418 1 59.75 278 GLY A CA 1
ATOM 2044 C C . GLY A 1 278 ? -17.047 -23.75 7.062 1 59.75 278 GLY A C 1
ATOM 2045 O O . GLY A 1 278 ? -15.906 -23.469 6.691 1 59.75 278 GLY A O 1
ATOM 2046 N N . HIS A 1 279 ? -17.609 -25.016 7.148 1 67.38 279 HIS A N 1
ATOM 2047 C CA . HIS A 1 279 ? -16.734 -26.156 6.871 1 67.38 279 HIS A CA 1
ATOM 2048 C C . HIS A 1 279 ? -16.609 -26.406 5.371 1 67.38 279 HIS A C 1
ATOM 2050 O O . HIS A 1 279 ? -17.594 -26.297 4.637 1 67.38 279 HIS A O 1
ATOM 2056 N N . ILE A 1 280 ? -15.383 -26.484 4.922 1 72.31 280 ILE A N 1
ATOM 2057 C CA . ILE A 1 280 ? -15.117 -26.781 3.518 1 72.31 280 ILE A CA 1
ATOM 2058 C C . ILE A 1 280 ? -14.781 -28.266 3.355 1 72.31 280 ILE A C 1
ATOM 2060 O O . ILE A 1 280 ? -13.836 -28.766 3.98 1 72.31 280 ILE A O 1
ATOM 2064 N N . GLU A 1 281 ? -15.586 -28.906 2.607 1 73.19 281 GLU A N 1
ATOM 2065 C CA . GLU A 1 281 ? -15.383 -30.328 2.379 1 73.19 281 GLU A CA 1
ATOM 2066 C C . GLU A 1 281 ? -14.039 -30.594 1.704 1 73.19 281 GLU A C 1
ATOM 2068 O O . GLU A 1 281 ? -13.672 -29.891 0.758 1 73.19 281 GLU A O 1
ATOM 2073 N N . ASN A 1 282 ? -13.234 -31.516 2.223 1 77.75 282 ASN A N 1
ATOM 2074 C CA . ASN A 1 282 ? -11.984 -32 1.654 1 77.75 282 ASN A CA 1
ATOM 2075 C C . ASN A 1 282 ? -10.883 -30.969 1.736 1 77.75 282 ASN A C 1
ATOM 2077 O O . ASN A 1 282 ? -9.938 -31 0.947 1 77.75 282 ASN A O 1
ATOM 2081 N N . LEU A 1 283 ? -11.023 -30.016 2.506 1 77.12 283 LEU A N 1
ATOM 2082 C CA . LEU A 1 283 ? -10.008 -28.984 2.682 1 77.12 283 LEU A CA 1
ATOM 2083 C C . LEU A 1 283 ? -8.703 -29.594 3.184 1 77.12 283 LEU A C 1
ATOM 2085 O O . LEU A 1 283 ? -7.613 -29.172 2.787 1 77.12 283 LEU A O 1
ATOM 2089 N N . ASP A 1 284 ? -8.859 -30.562 3.969 1 79 284 ASP A N 1
ATOM 2090 C CA . ASP A 1 284 ? -7.684 -31.234 4.523 1 79 284 ASP A CA 1
ATOM 2091 C C . ASP A 1 284 ? -6.883 -31.938 3.428 1 79 284 ASP A C 1
ATOM 2093 O O . ASP A 1 284 ? -5.652 -31.875 3.42 1 79 284 ASP A O 1
ATOM 2097 N N . LYS A 1 285 ? -7.559 -32.531 2.557 1 85.31 285 LYS A N 1
ATOM 2098 C CA . LYS A 1 285 ? -6.895 -33.219 1.452 1 85.31 285 LYS A CA 1
ATOM 2099 C C . LYS A 1 285 ? -6.211 -32.219 0.521 1 85.31 285 LYS A C 1
ATOM 2101 O O . LYS A 1 285 ? -5.129 -32.5 -0.007 1 85.31 285 LYS A O 1
ATOM 2106 N N . ALA A 1 286 ? -6.883 -31.156 0.344 1 85.94 286 ALA A N 1
ATOM 2107 C CA . ALA A 1 286 ? -6.312 -30.109 -0.506 1 85.94 286 ALA A CA 1
ATOM 2108 C C . ALA A 1 286 ? -5.027 -29.547 0.098 1 85.94 286 ALA A C 1
ATOM 2110 O O . ALA A 1 286 ? -4.059 -29.297 -0.621 1 85.94 286 ALA A O 1
ATOM 2111 N N . LEU A 1 287 ? -5.016 -29.484 1.33 1 82.81 287 LEU A N 1
ATOM 2112 C CA . LEU A 1 287 ? -3.854 -28.922 2.008 1 82.81 287 LEU A CA 1
ATOM 2113 C C . LEU A 1 287 ? -2.701 -29.922 2.025 1 82.81 287 LEU A C 1
ATOM 2115 O O . LEU A 1 287 ? -1.536 -29.531 1.914 1 82.81 287 LEU A O 1
ATOM 2119 N N . ILE A 1 288 ? -3.027 -31.109 2.174 1 85.81 288 ILE A N 1
ATOM 2120 C CA . ILE A 1 288 ? -2.006 -32.156 2.102 1 85.81 288 ILE A CA 1
ATOM 2121 C C . ILE A 1 288 ? -1.401 -32.188 0.7 1 85.81 288 ILE A C 1
ATOM 2123 O O . ILE A 1 288 ? -0.187 -32.344 0.544 1 85.81 288 ILE A O 1
ATOM 2127 N N . THR A 1 289 ? -2.27 -32.062 -0.178 1 88.31 289 THR A N 1
ATOM 2128 C CA . THR A 1 289 ? -1.813 -32.031 -1.563 1 88.31 289 THR A CA 1
ATOM 2129 C C . THR A 1 289 ? -0.845 -30.875 -1.78 1 88.31 289 THR A C 1
ATOM 2131 O O . THR A 1 289 ? 0.17 -31.016 -2.463 1 88.31 289 THR A O 1
ATOM 2134 N N . ASP A 1 290 ? -1.126 -29.75 -1.241 1 87.75 290 ASP A N 1
ATOM 2135 C CA . ASP A 1 290 ? -0.268 -28.578 -1.371 1 87.75 290 ASP A CA 1
ATOM 2136 C C . ASP A 1 290 ? 1.098 -28.828 -0.733 1 87.75 290 ASP A C 1
ATOM 2138 O O . ASP A 1 290 ? 2.119 -28.375 -1.247 1 87.75 290 ASP A O 1
ATOM 2142 N N . SER A 1 291 ? 1.062 -29.469 0.387 1 87.31 291 SER A N 1
ATOM 2143 C CA . SER A 1 291 ? 2.322 -29.75 1.065 1 87.31 291 SER A CA 1
ATOM 2144 C C . SER A 1 291 ? 3.164 -30.75 0.272 1 87.31 291 SER A C 1
ATOM 2146 O O . SER A 1 291 ? 4.383 -30.594 0.157 1 87.31 291 SER A O 1
ATOM 2148 N N . LEU A 1 292 ? 2.543 -31.688 -0.262 1 90.44 292 LEU A N 1
ATOM 2149 C CA . LEU A 1 292 ? 3.242 -32.656 -1.09 1 90.44 292 LEU A CA 1
ATOM 2150 C C . LEU A 1 292 ? 3.771 -32 -2.365 1 90.44 292 LEU A C 1
ATOM 2152 O O . LEU A 1 292 ? 4.863 -32.344 -2.828 1 90.44 292 LEU A O 1
ATOM 2156 N N . ALA A 1 293 ? 2.961 -31.219 -2.861 1 90.5 293 ALA A N 1
ATOM 2157 C CA . ALA A 1 293 ? 3.369 -30.484 -4.055 1 90.5 293 ALA A CA 1
ATOM 2158 C C . ALA A 1 293 ? 4.602 -29.625 -3.777 1 90.5 293 ALA A C 1
ATOM 2160 O O . ALA A 1 293 ? 5.504 -29.531 -4.613 1 90.5 293 ALA A O 1
ATOM 2161 N N . THR A 1 294 ? 4.641 -29.031 -2.678 1 90 294 THR A N 1
ATOM 2162 C CA . THR A 1 294 ? 5.77 -28.203 -2.297 1 90 294 THR A CA 1
ATOM 2163 C C . THR A 1 294 ? 7.043 -29.031 -2.158 1 90 294 THR A C 1
ATOM 2165 O O . THR A 1 294 ? 8.109 -28.625 -2.613 1 90 294 THR A O 1
ATOM 2168 N N . MET A 1 295 ? 6.906 -30.141 -1.565 1 91 295 MET A N 1
ATOM 2169 C CA . MET A 1 295 ? 8.055 -31.031 -1.411 1 91 295 MET A CA 1
ATOM 2170 C C . MET A 1 295 ? 8.562 -31.5 -2.77 1 91 295 MET A C 1
ATOM 2172 O O . MET A 1 295 ? 9.766 -31.5 -3.025 1 91 295 MET A O 1
ATOM 2176 N N . SER A 1 296 ? 7.668 -31.859 -3.566 1 90.38 296 SER A N 1
ATOM 2177 C CA . SER A 1 296 ? 8.031 -32.312 -4.91 1 90.38 296 SER A CA 1
ATOM 2178 C C . SER A 1 296 ? 8.633 -31.156 -5.723 1 90.38 296 SER A C 1
ATOM 2180 O O . SER A 1 296 ? 9.539 -31.391 -6.531 1 90.38 296 SER A O 1
ATOM 2182 N N . SER A 1 297 ? 8.055 -30.047 -5.516 1 91.12 297 SER A N 1
ATOM 2183 C CA . SER A 1 297 ? 8.555 -28.875 -6.219 1 91.12 297 SER A CA 1
ATOM 2184 C C . SER A 1 297 ? 10.016 -28.609 -5.887 1 91.12 297 SER A C 1
ATOM 2186 O O . SER A 1 297 ? 10.82 -28.312 -6.777 1 91.12 297 SER A O 1
ATOM 2188 N N . ALA A 1 298 ? 10.312 -28.734 -4.664 1 90.75 298 ALA A N 1
ATOM 2189 C CA . ALA A 1 298 ? 11.695 -28.531 -4.23 1 90.75 298 ALA A CA 1
ATOM 2190 C C . ALA A 1 298 ? 12.617 -29.578 -4.82 1 90.75 298 ALA A C 1
ATOM 2192 O O . ALA A 1 298 ? 13.773 -29.297 -5.137 1 90.75 298 ALA A O 1
ATOM 2193 N N . LEU A 1 299 ? 12.117 -30.766 -4.969 1 90.62 299 LEU A N 1
ATOM 2194 C CA . LEU A 1 299 ? 12.906 -31.859 -5.531 1 90.62 299 LEU A CA 1
ATOM 2195 C C . LEU A 1 299 ? 13.188 -31.609 -7.008 1 90.62 299 LEU A C 1
ATOM 2197 O O . LEU A 1 299 ? 14.266 -31.953 -7.5 1 90.62 299 LEU A O 1
ATOM 2201 N N . LEU A 1 300 ? 12.273 -31.062 -7.691 1 90.94 300 LEU A N 1
ATOM 2202 C CA . LEU A 1 300 ? 12.398 -30.844 -9.133 1 90.94 300 LEU A CA 1
ATOM 2203 C C . LEU A 1 300 ? 13.141 -29.547 -9.422 1 90.94 300 LEU A C 1
ATOM 2205 O O . LEU A 1 300 ? 13.68 -29.375 -10.523 1 90.94 300 LEU A O 1
ATOM 2209 N N . GLY A 1 301 ? 13.148 -28.672 -8.484 1 89.94 301 GLY A N 1
ATOM 2210 C CA . GLY A 1 301 ? 13.875 -27.422 -8.68 1 89.94 301 GLY A CA 1
ATOM 2211 C C . GLY A 1 301 ? 12.969 -26.219 -8.805 1 89.94 301 GLY A C 1
ATOM 2212 O O . GLY A 1 301 ? 13.25 -25.297 -9.586 1 89.94 301 GLY A O 1
ATOM 2213 N N . ALA A 1 302 ? 11.891 -26.266 -8.211 1 90.88 302 ALA A N 1
ATOM 2214 C CA . ALA A 1 302 ? 10.992 -25.125 -8.156 1 90.88 302 ALA A CA 1
ATOM 2215 C C . ALA A 1 302 ? 10.656 -24.75 -6.715 1 90.88 302 ALA A C 1
ATOM 2217 O O . ALA A 1 302 ? 11.125 -25.406 -5.773 1 90.88 302 ALA A O 1
ATOM 2218 N N . THR A 1 303 ? 9.961 -23.672 -6.652 1 90.62 303 THR A N 1
ATOM 2219 C CA . THR A 1 303 ? 9.664 -23.156 -5.32 1 90.62 303 THR A CA 1
ATOM 2220 C C . THR A 1 303 ? 8.336 -23.703 -4.812 1 90.62 303 THR A C 1
ATOM 2222 O O . THR A 1 303 ? 7.723 -24.562 -5.457 1 90.62 303 THR A O 1
ATOM 2225 N N . THR A 1 304 ? 7.863 -23.156 -3.715 1 89 304 THR A N 1
ATOM 2226 C CA . THR A 1 304 ? 6.672 -23.625 -3.023 1 89 304 THR A CA 1
ATOM 2227 C C . THR A 1 304 ? 5.457 -23.578 -3.945 1 89 304 THR A C 1
ATOM 2229 O O . THR A 1 304 ? 5.227 -22.578 -4.625 1 89 304 THR A O 1
ATOM 2232 N N . ALA A 1 305 ? 4.734 -24.672 -3.977 1 90.94 305 ALA A N 1
ATOM 2233 C CA . ALA A 1 305 ? 3.523 -24.766 -4.789 1 90.94 305 ALA A CA 1
ATOM 2234 C C . ALA A 1 305 ? 2.291 -24.391 -3.973 1 90.94 305 ALA A C 1
ATOM 2236 O O . ALA A 1 305 ? 2.178 -24.75 -2.801 1 90.94 305 ALA A O 1
ATOM 2237 N N . THR A 1 306 ? 1.491 -23.578 -4.59 1 88.81 306 THR A N 1
ATOM 2238 C CA . THR A 1 306 ? 0.275 -23.125 -3.918 1 88.81 306 THR A CA 1
ATOM 2239 C C . THR A 1 306 ? -0.895 -23.078 -4.895 1 88.81 306 THR A C 1
ATOM 2241 O O . THR A 1 306 ? -0.704 -23.203 -6.109 1 88.81 306 THR A O 1
ATOM 2244 N N . SER A 1 307 ? -2.07 -22.984 -4.258 1 90 307 SER A N 1
ATOM 2245 C CA . SER A 1 307 ? -3.283 -22.859 -5.059 1 90 307 SER A CA 1
ATOM 2246 C C . SER A 1 307 ? -3.383 -21.469 -5.688 1 90 307 SER A C 1
ATOM 2248 O O . SER A 1 307 ? -2.951 -20.484 -5.098 1 90 307 SER A O 1
ATOM 2250 N N . TYR A 1 308 ? -3.85 -21.406 -6.832 1 88.94 308 TYR A N 1
ATOM 2251 C CA . TYR A 1 308 ? -3.914 -20.141 -7.57 1 88.94 308 TYR A CA 1
ATOM 2252 C C . TYR A 1 308 ? -5.32 -19.562 -7.535 1 88.94 308 TYR A C 1
ATOM 2254 O O . TYR A 1 308 ? -6.297 -20.266 -7.812 1 88.94 308 TYR A O 1
ATOM 2262 N N . LEU A 1 309 ? -5.328 -18.344 -7.281 1 81.5 309 LEU A N 1
ATOM 2263 C CA . LEU A 1 309 ? -6.582 -17.609 -7.195 1 81.5 309 LEU A CA 1
ATOM 2264 C C . LEU A 1 309 ? -7.258 -17.516 -8.562 1 81.5 309 LEU A C 1
ATOM 2266 O O . LEU A 1 309 ? -8.484 -17.422 -8.648 1 81.5 309 LEU A O 1
ATOM 2270 N N . GLU A 1 310 ? -6.586 -17.672 -9.578 1 85.81 310 GLU A N 1
ATOM 2271 C CA . GLU A 1 310 ? -7.09 -17.578 -10.945 1 85.81 310 GLU A CA 1
ATOM 2272 C C . GLU A 1 310 ? -8.055 -18.719 -11.25 1 85.81 310 GLU A C 1
ATOM 2274 O O . GLU A 1 310 ? -8.844 -18.625 -12.188 1 85.81 310 GLU A O 1
ATOM 2279 N N . SER A 1 311 ? -8.008 -19.734 -10.406 1 90.25 311 SER A N 1
ATOM 2280 C CA . SER A 1 311 ? -8.938 -20.844 -10.57 1 90.25 311 SER A CA 1
ATOM 2281 C C . SER A 1 311 ? -10.375 -20.406 -10.328 1 90.25 311 SER A C 1
ATOM 2283 O O . SER A 1 311 ? -11.32 -21.094 -10.711 1 90.25 311 SER A O 1
ATOM 2285 N N . ALA A 1 312 ? -10.492 -19.266 -9.773 1 84.19 312 ALA A N 1
ATOM 2286 C CA . ALA A 1 312 ? -11.828 -18.703 -9.555 1 84.19 312 ALA A CA 1
ATOM 2287 C C . ALA A 1 312 ? -12.555 -18.484 -10.875 1 84.19 312 ALA A C 1
ATOM 2289 O O . ALA A 1 312 ? -13.781 -18.594 -10.945 1 84.19 312 ALA A O 1
ATOM 2290 N N . THR A 1 313 ? -11.812 -18.188 -11.883 1 86.38 313 THR A N 1
ATOM 2291 C CA . THR A 1 313 ? -12.422 -17.984 -13.195 1 86.38 313 THR A CA 1
ATOM 2292 C C . THR A 1 313 ? -13.055 -19.281 -13.703 1 86.38 313 THR A C 1
ATOM 2294 O O . THR A 1 313 ? -14.117 -19.25 -14.312 1 86.38 313 THR A O 1
ATOM 2297 N N . GLY A 1 314 ? -12.406 -20.359 -13.461 1 89.81 314 GLY A N 1
ATOM 2298 C CA . GLY A 1 314 ? -12.984 -21.641 -13.828 1 89.81 314 GLY A CA 1
ATOM 2299 C C . GLY A 1 314 ? -14.219 -22 -13.023 1 89.81 314 GLY A C 1
ATOM 2300 O O . GLY A 1 314 ? -15.195 -22.531 -13.562 1 89.81 314 GLY A O 1
ATOM 2301 N N . VAL A 1 315 ? -14.164 -21.672 -11.789 1 88.19 315 VAL A N 1
ATOM 2302 C CA . VAL A 1 315 ? -15.305 -21.922 -10.914 1 88.19 315 VAL A CA 1
ATOM 2303 C C . VAL A 1 315 ? -16.5 -21.078 -11.359 1 88.19 315 VAL A C 1
ATOM 2305 O O . VAL A 1 315 ? -17.641 -21.547 -11.328 1 88.19 315 VAL A O 1
ATOM 2308 N N . ALA A 1 316 ? -16.219 -19.953 -11.773 1 86.44 316 ALA A N 1
ATOM 2309 C CA . ALA A 1 316 ? -17.281 -19.078 -12.258 1 86.44 316 ALA A CA 1
ATOM 2310 C C . ALA A 1 316 ? -17.938 -19.625 -13.516 1 86.44 316 ALA A C 1
ATOM 2312 O O . ALA A 1 316 ? -19.125 -19.391 -13.766 1 86.44 316 ALA A O 1
ATOM 2313 N N . GLU A 1 317 ? -17.156 -20.406 -14.289 1 89.38 317 GLU A N 1
ATOM 2314 C CA . GLU A 1 317 ? -17.672 -21.016 -15.516 1 89.38 317 GLU A CA 1
ATOM 2315 C C . GLU A 1 317 ? -18.422 -22.297 -15.219 1 89.38 317 GLU A C 1
ATOM 2317 O O . GLU A 1 317 ? -18.984 -22.922 -16.125 1 89.38 317 GLU A O 1
ATOM 2322 N N . GLY A 1 318 ? -18.406 -22.672 -13.914 1 87.81 318 GLY A N 1
ATOM 2323 C CA . GLY A 1 318 ? -19.203 -23.812 -13.523 1 87.81 318 GLY A CA 1
ATOM 2324 C C . GLY A 1 318 ? -18.375 -25 -13.094 1 87.81 318 GLY A C 1
ATOM 2325 O O . GLY A 1 318 ? -18.906 -26.094 -12.867 1 87.81 318 GLY A O 1
ATOM 2326 N N . GLY A 1 319 ? -17.047 -24.859 -13.078 1 91.19 319 GLY A N 1
ATOM 2327 C CA . GLY A 1 319 ? -16.219 -25.938 -12.562 1 91.19 319 GLY A CA 1
ATOM 2328 C C . GLY A 1 319 ? -16.469 -26.234 -11.094 1 91.19 319 GLY A C 1
ATOM 2329 O O . GLY A 1 319 ? -16.5 -25.328 -10.266 1 91.19 319 GLY A O 1
ATOM 2330 N N . ARG A 1 320 ? -16.703 -27.547 -10.805 1 89.25 320 ARG A N 1
ATOM 2331 C CA . ARG A 1 320 ? -17.062 -27.891 -9.43 1 89.25 320 ARG A CA 1
ATOM 2332 C C . ARG A 1 320 ? -16.266 -29.109 -8.938 1 89.25 320 ARG A C 1
ATOM 2334 O O . ARG A 1 320 ? -16.156 -29.328 -7.734 1 89.25 320 ARG A O 1
ATOM 2341 N N . THR A 1 321 ? -15.734 -29.766 -9.82 1 89.56 321 THR A N 1
ATOM 2342 C CA . THR A 1 321 ? -15.117 -31.031 -9.422 1 89.56 321 THR A CA 1
ATOM 2343 C C . THR A 1 321 ? -13.633 -31.047 -9.781 1 89.56 321 THR A C 1
ATOM 2345 O O . THR A 1 321 ? -13.125 -30.094 -10.383 1 89.56 321 THR A O 1
ATOM 2348 N N . GLY A 1 322 ? -13.016 -32.125 -9.375 1 92.06 322 GLY A N 1
ATOM 2349 C CA . GLY A 1 322 ? -11.602 -32.312 -9.664 1 92.06 322 GLY A CA 1
ATOM 2350 C C . GLY A 1 322 ? -11.312 -32.469 -11.148 1 92.06 322 GLY A C 1
ATOM 2351 O O . GLY A 1 322 ? -10.172 -32.344 -11.586 1 92.06 322 GLY A O 1
ATOM 2352 N N . LEU A 1 323 ? -12.328 -32.688 -11.891 1 93.25 323 LEU A N 1
ATOM 2353 C CA . LEU A 1 323 ? -12.141 -32.844 -13.336 1 93.25 323 LEU A CA 1
ATOM 2354 C C . LEU A 1 323 ? -11.586 -31.547 -13.93 1 93.25 323 LEU A C 1
ATOM 2356 O O . LEU A 1 323 ? -10.805 -31.578 -14.875 1 93.25 323 LEU A O 1
ATOM 2360 N N . THR A 1 324 ? -12.008 -30.453 -13.406 1 94.19 324 THR A N 1
ATOM 2361 C CA . THR A 1 324 ? -11.477 -29.156 -13.82 1 94.19 324 THR A CA 1
ATOM 2362 C C . THR A 1 324 ? -9.969 -29.109 -13.625 1 94.19 324 THR A C 1
ATOM 2364 O O . THR A 1 324 ? -9.234 -28.672 -14.508 1 94.19 324 THR A O 1
ATOM 2367 N N . ALA A 1 325 ? -9.523 -29.625 -12.547 1 95 325 ALA A N 1
ATOM 2368 C CA . ALA A 1 325 ? -8.102 -29.641 -12.242 1 95 325 ALA A CA 1
ATOM 2369 C C . ALA A 1 325 ? -7.348 -30.578 -13.188 1 95 325 ALA A C 1
ATOM 2371 O O . ALA A 1 325 ? -6.223 -30.281 -13.594 1 95 325 ALA A O 1
ATOM 2372 N N . VAL A 1 326 ? -7.961 -31.641 -13.5 1 95.38 326 VAL A N 1
ATOM 2373 C CA . VAL A 1 326 ? -7.34 -32.594 -14.398 1 95.38 326 VAL A CA 1
ATOM 2374 C C . VAL A 1 326 ? -7.176 -31.969 -15.789 1 95.38 326 VAL A C 1
ATOM 2376 O O . VAL A 1 326 ? -6.16 -32.188 -16.453 1 95.38 326 VAL A O 1
ATOM 2379 N N . VAL A 1 327 ? -8.172 -31.281 -16.172 1 95.56 327 VAL A N 1
ATOM 2380 C CA . VAL A 1 327 ? -8.094 -30.594 -17.469 1 95.56 327 VAL A CA 1
ATOM 2381 C C . VAL A 1 327 ? -6.965 -29.562 -17.438 1 95.56 327 VAL A C 1
ATOM 2383 O O . VAL A 1 327 ? -6.199 -29.438 -18.391 1 95.56 327 VAL A O 1
ATOM 2386 N N . ILE A 1 328 ? -6.836 -28.812 -16.359 1 96.38 328 ILE A N 1
ATOM 2387 C CA . ILE A 1 328 ? -5.762 -27.844 -16.203 1 96.38 328 ILE A CA 1
ATOM 2388 C C . ILE A 1 328 ? -4.41 -28.547 -16.328 1 96.38 328 ILE A C 1
ATOM 2390 O O . ILE A 1 328 ? -3.529 -28.078 -17.062 1 96.38 328 ILE A O 1
ATOM 2394 N N . ALA A 1 329 ? -4.289 -29.688 -15.672 1 96.44 329 ALA A N 1
ATOM 2395 C CA . ALA A 1 329 ? -3.047 -30.453 -15.695 1 96.44 329 ALA A CA 1
ATOM 2396 C C . ALA A 1 329 ? -2.73 -30.922 -17.109 1 96.44 329 ALA A C 1
ATOM 2398 O O . ALA A 1 329 ? -1.569 -30.922 -17.531 1 96.44 329 ALA A O 1
ATOM 2399 N N . GLY A 1 330 ? -3.736 -31.344 -17.766 1 95.69 330 GLY A N 1
ATOM 2400 C CA . GLY A 1 330 ? -3.555 -31.766 -19.141 1 95.69 330 GLY A CA 1
ATOM 2401 C C . GLY A 1 330 ? -3.062 -30.656 -20.047 1 95.69 330 GLY A C 1
ATOM 2402 O O . GLY A 1 330 ? -2.221 -30.891 -20.906 1 95.69 330 GLY A O 1
ATOM 2403 N N . LEU A 1 331 ? -3.572 -29.547 -19.812 1 95.5 331 LEU A N 1
ATOM 2404 C CA . LEU A 1 331 ? -3.168 -28.406 -20.625 1 95.5 331 LEU A CA 1
ATOM 2405 C C . LEU A 1 331 ? -1.745 -27.969 -20.297 1 95.5 331 LEU A C 1
ATOM 2407 O O . LEU A 1 331 ? -1.001 -27.531 -21.172 1 95.5 331 LEU A O 1
ATOM 2411 N N . PHE A 1 332 ? -1.37 -28.047 -19.062 1 94.69 332 PHE A N 1
ATOM 2412 C CA . PHE A 1 332 ? 0.018 -27.797 -18.688 1 94.69 332 PHE A CA 1
ATOM 2413 C C . PHE A 1 332 ? 0.945 -28.812 -19.359 1 94.69 332 PHE A C 1
ATOM 2415 O O . PHE A 1 332 ? 2.059 -28.469 -19.75 1 94.69 332 PHE A O 1
ATOM 2422 N N . PHE A 1 333 ? 0.484 -30 -19.406 1 94.06 333 PHE A N 1
ATOM 2423 C CA . PHE A 1 333 ? 1.274 -31.031 -20.078 1 94.06 333 PHE A CA 1
ATOM 2424 C C . PHE A 1 333 ? 1.523 -30.656 -21.531 1 94.06 333 PHE A C 1
ATOM 2426 O O . PHE A 1 333 ? 2.639 -30.812 -22.031 1 94.06 333 PHE A O 1
ATOM 2433 N N . LEU A 1 334 ? 0.549 -30.172 -22.141 1 91 334 LEU A N 1
ATOM 2434 C CA . LEU A 1 334 ? 0.684 -29.75 -23.531 1 91 334 LEU A CA 1
ATOM 2435 C C . LEU A 1 334 ? 1.635 -28.562 -23.641 1 91 334 LEU A C 1
ATOM 2437 O O . LEU A 1 334 ? 2.283 -28.391 -24.688 1 91 334 LEU A O 1
ATOM 2441 N N . SER A 1 335 ? 1.677 -27.781 -22.641 1 90.06 335 SER A N 1
ATOM 2442 C CA . SER A 1 335 ? 2.521 -26.594 -22.656 1 90.06 335 SER A CA 1
ATOM 2443 C C . SER A 1 335 ? 4 -26.969 -22.594 1 90.06 335 SER A C 1
ATOM 2445 O O . SER A 1 335 ? 4.867 -26.156 -22.922 1 90.06 335 SER A O 1
ATOM 2447 N N . LEU A 1 336 ? 4.328 -28.219 -22.203 1 88.12 336 LEU A N 1
ATOM 2448 C CA . LEU A 1 336 ? 5.707 -28.688 -22.141 1 88.12 336 LEU A CA 1
ATOM 2449 C C . LEU A 1 336 ? 6.367 -28.609 -23.5 1 88.12 336 LEU A C 1
ATOM 2451 O O . LEU A 1 336 ? 7.574 -28.359 -23.609 1 88.12 336 LEU A O 1
ATOM 2455 N N . PHE A 1 337 ? 5.562 -28.703 -24.453 1 85.56 337 PHE A N 1
ATOM 2456 C CA . PHE A 1 337 ? 6.082 -28.734 -25.812 1 85.56 337 PHE A CA 1
ATOM 2457 C C . PHE A 1 337 ? 6.457 -27.328 -26.266 1 85.56 337 PHE A C 1
ATOM 2459 O O . PHE A 1 337 ? 7.184 -27.156 -27.25 1 85.56 337 PHE A O 1
ATOM 2466 N N . PHE A 1 338 ? 6.109 -26.375 -25.547 1 81.75 338 PHE A N 1
ATOM 2467 C CA . PHE A 1 338 ? 6.406 -24.984 -25.891 1 81.75 338 PHE A CA 1
ATOM 2468 C C . PHE A 1 338 ? 7.43 -24.391 -24.938 1 81.75 338 PHE A C 1
ATOM 2470 O O . PHE A 1 338 ? 7.613 -23.188 -24.875 1 81.75 338 PHE A O 1
ATOM 2477 N N . ALA A 1 339 ? 8.125 -25.172 -24.297 1 81.75 339 ALA A N 1
ATOM 2478 C CA . ALA A 1 339 ? 9.078 -24.781 -23.266 1 81.75 339 ALA A CA 1
ATOM 2479 C C . ALA A 1 339 ? 10.164 -23.875 -23.828 1 81.75 339 ALA A C 1
ATOM 2481 O O . ALA A 1 339 ? 10.57 -22.906 -23.203 1 81.75 339 ALA A O 1
ATOM 2482 N N . PRO A 1 340 ? 10.703 -24.125 -25.047 1 78.44 340 PRO A N 1
ATOM 2483 C CA . PRO A 1 340 ? 11.75 -23.266 -25.594 1 78.44 340 PRO A CA 1
ATOM 2484 C C . PRO A 1 340 ? 11.273 -21.828 -25.828 1 78.44 340 PRO A C 1
ATOM 2486 O O . PRO A 1 340 ? 12.07 -20.891 -25.766 1 78.44 340 PRO A O 1
ATOM 2489 N N . LEU A 1 341 ? 10.023 -21.75 -26.062 1 77.94 341 LEU A N 1
ATOM 2490 C CA . LEU A 1 341 ? 9.461 -20.422 -26.266 1 77.94 341 LEU A CA 1
ATOM 2491 C C . LEU A 1 341 ? 9.5 -19.625 -24.969 1 77.94 341 LEU A C 1
ATOM 2493 O O . LEU A 1 341 ? 9.688 -18.406 -24.984 1 77.94 341 LEU A O 1
ATOM 2497 N N . VAL A 1 342 ? 9.383 -20.312 -23.953 1 80.19 342 VAL A N 1
ATOM 2498 C CA . VAL A 1 342 ? 9.344 -19.672 -22.641 1 80.19 342 VAL A CA 1
ATOM 2499 C C . VAL A 1 342 ? 10.703 -19.078 -22.312 1 80.19 342 VAL A C 1
ATOM 2501 O O . VAL A 1 342 ? 10.781 -18 -21.703 1 80.19 342 VAL A O 1
ATOM 2504 N N . ALA A 1 343 ? 11.688 -19.703 -22.828 1 75.94 343 ALA A N 1
ATOM 2505 C CA . ALA A 1 343 ? 13.047 -19.266 -22.516 1 75.94 343 ALA A CA 1
ATOM 2506 C C . ALA A 1 343 ? 13.406 -18 -23.281 1 75.94 343 ALA A C 1
ATOM 2508 O O . ALA A 1 343 ? 14.32 -17.266 -22.875 1 75.94 343 ALA A O 1
ATOM 2509 N N . LEU A 1 344 ? 12.609 -17.688 -24.219 1 78.44 344 LEU A N 1
ATOM 2510 C CA . LEU A 1 344 ? 12.906 -16.531 -25.062 1 78.44 344 LEU A CA 1
ATOM 2511 C C . LEU A 1 344 ? 12.266 -15.273 -24.516 1 78.44 344 LEU A C 1
ATOM 2513 O O . LEU A 1 344 ? 12.625 -14.164 -24.906 1 78.44 344 LEU A O 1
ATOM 2517 N N . VAL A 1 345 ? 11.484 -15.398 -23.609 1 85.56 345 VAL A N 1
ATOM 2518 C CA . VAL A 1 345 ? 10.719 -14.266 -23.125 1 85.56 345 VAL A CA 1
ATOM 2519 C C . VAL A 1 345 ? 11.578 -13.438 -22.172 1 85.56 345 VAL A C 1
ATOM 2521 O O . VAL A 1 345 ? 12.086 -13.953 -21.172 1 85.56 345 VAL A O 1
ATOM 2524 N N . PRO A 1 346 ? 11.797 -12.211 -22.516 1 85.81 346 PRO A N 1
ATOM 2525 C CA . PRO A 1 346 ? 12.602 -11.344 -21.641 1 85.81 346 PRO A CA 1
ATOM 2526 C C . PRO A 1 346 ? 11.852 -10.906 -20.391 1 85.81 346 PRO A C 1
ATOM 2528 O O . PRO A 1 346 ? 10.617 -11 -20.328 1 85.81 346 PRO A O 1
ATOM 2531 N N . SER A 1 347 ? 12.594 -10.375 -19.469 1 83.62 347 SER A N 1
ATOM 2532 C CA . SER A 1 347 ? 12.055 -9.984 -18.172 1 83.62 347 SER A CA 1
ATOM 2533 C C . SER A 1 347 ? 11.07 -8.828 -18.297 1 83.62 347 SER A C 1
ATOM 2535 O O . SER A 1 347 ? 10.078 -8.758 -17.578 1 83.62 347 SER A O 1
ATOM 2537 N N . PHE A 1 348 ? 11.328 -7.926 -19.188 1 89.88 348 PHE A N 1
ATOM 2538 C CA . PHE A 1 348 ? 10.461 -6.758 -19.312 1 89.88 348 PHE A CA 1
ATOM 2539 C C . PHE A 1 348 ? 9.094 -7.152 -19.844 1 89.88 348 PHE A C 1
ATOM 2541 O O . PHE A 1 348 ? 8.125 -6.391 -19.734 1 89.88 348 PHE A O 1
ATOM 2548 N N . ALA A 1 349 ? 8.992 -8.344 -20.453 1 91.62 349 ALA A N 1
ATOM 2549 C CA . ALA A 1 349 ? 7.715 -8.82 -20.969 1 91.62 349 ALA A CA 1
ATOM 2550 C C . ALA A 1 349 ? 6.879 -9.461 -19.859 1 91.62 349 ALA A C 1
ATOM 2552 O O . ALA A 1 349 ? 5.652 -9.531 -19.969 1 91.62 349 ALA A O 1
ATOM 2553 N N . THR A 1 350 ? 7.52 -9.875 -18.797 1 90.38 350 THR A N 1
ATOM 2554 C CA . THR A 1 350 ? 6.797 -10.523 -17.719 1 90.38 350 THR A CA 1
ATOM 2555 C C . THR A 1 350 ? 6.516 -9.539 -16.578 1 90.38 350 THR A C 1
ATOM 2557 O O . THR A 1 350 ? 5.629 -9.766 -15.758 1 90.38 350 THR A O 1
ATOM 2560 N N . ALA A 1 351 ? 7.199 -8.422 -16.562 1 93.19 351 ALA A N 1
ATOM 2561 C CA . ALA A 1 351 ? 7.086 -7.426 -15.5 1 93.19 351 ALA A CA 1
ATOM 2562 C C . ALA A 1 351 ? 5.66 -6.891 -15.406 1 93.19 351 ALA A C 1
ATOM 2564 O O . ALA A 1 351 ? 5.117 -6.746 -14.305 1 93.19 351 ALA A O 1
ATOM 2565 N N . PRO A 1 352 ? 5.023 -6.648 -16.516 1 95.06 352 PRO A N 1
ATOM 2566 C CA . PRO A 1 352 ? 3.66 -6.117 -16.453 1 95.06 352 PRO A CA 1
ATOM 2567 C C . PRO A 1 352 ? 2.697 -7.055 -15.727 1 95.06 352 PRO A C 1
ATOM 2569 O O . PRO A 1 352 ? 1.779 -6.594 -15.047 1 95.06 352 PRO A O 1
ATOM 2572 N N . VAL A 1 353 ? 2.926 -8.297 -15.867 1 93.62 353 VAL A N 1
ATOM 2573 C CA . VAL A 1 353 ? 2.059 -9.289 -15.234 1 93.62 353 VAL A CA 1
ATOM 2574 C C . VAL A 1 353 ? 2.191 -9.203 -13.719 1 93.62 353 VAL A C 1
ATOM 2576 O O . VAL A 1 353 ? 1.195 -9.297 -12.992 1 93.62 353 VAL A O 1
ATOM 2579 N N . LEU A 1 354 ? 3.359 -9.016 -13.281 1 91.81 354 LEU A N 1
ATOM 2580 C CA . LEU A 1 354 ? 3.588 -8.898 -11.852 1 91.81 354 LEU A CA 1
ATOM 2581 C C . LEU A 1 354 ? 2.844 -7.691 -11.281 1 91.81 354 LEU A C 1
ATOM 2583 O O . LEU A 1 354 ? 2.262 -7.77 -10.195 1 91.81 354 LEU A O 1
ATOM 2587 N N . ILE A 1 355 ? 2.844 -6.637 -11.992 1 94.38 355 ILE A N 1
ATOM 2588 C CA . ILE A 1 355 ? 2.154 -5.422 -11.57 1 94.38 355 ILE A CA 1
ATOM 2589 C C . ILE A 1 355 ? 0.647 -5.672 -11.539 1 94.38 355 ILE A C 1
ATOM 2591 O O . ILE A 1 355 ? -0.028 -5.312 -10.57 1 94.38 355 ILE A O 1
ATOM 2595 N N . ILE A 1 356 ? 0.193 -6.34 -12.547 1 94 356 ILE A N 1
ATOM 2596 C CA . ILE A 1 356 ? -1.238 -6.59 -12.68 1 94 356 ILE A CA 1
ATOM 2597 C C . ILE A 1 356 ? -1.695 -7.555 -11.586 1 94 356 ILE A C 1
ATOM 2599 O O . ILE A 1 356 ? -2.773 -7.387 -11.008 1 94 356 ILE A O 1
ATOM 2603 N N . VAL A 1 357 ? -0.972 -8.547 -11.336 1 88.94 357 VAL A N 1
ATOM 2604 C CA . VAL A 1 357 ? -1.302 -9.492 -10.281 1 88.94 357 VAL A CA 1
ATOM 2605 C C . VAL A 1 357 ? -1.36 -8.773 -8.938 1 88.94 357 VAL A C 1
ATOM 2607 O O . VAL A 1 357 ? -2.23 -9.062 -8.109 1 88.94 357 VAL A O 1
ATOM 2610 N N . GLY A 1 358 ? -0.411 -7.906 -8.727 1 91 358 GLY A N 1
ATOM 2611 C CA . GLY A 1 358 ? -0.474 -7.086 -7.527 1 91 358 GLY A CA 1
ATOM 2612 C C . GLY A 1 358 ? -1.772 -6.312 -7.402 1 91 358 GLY A C 1
ATOM 2613 O O . GLY A 1 358 ? -2.357 -6.242 -6.316 1 91 358 GLY A O 1
ATOM 2614 N N . ALA A 1 359 ? -2.205 -5.762 -8.5 1 92.44 359 ALA A N 1
ATOM 2615 C CA . ALA A 1 359 ? -3.457 -5.012 -8.516 1 92.44 359 ALA A CA 1
ATOM 2616 C C . ALA A 1 359 ? -4.641 -5.918 -8.188 1 92.44 359 ALA A C 1
ATOM 2618 O O . ALA A 1 359 ? -5.582 -5.504 -7.508 1 92.44 359 ALA A O 1
ATOM 2619 N N . LEU A 1 360 ? -4.609 -7.113 -8.672 1 87.44 360 LEU A N 1
ATOM 2620 C CA . LEU A 1 360 ? -5.68 -8.07 -8.406 1 87.44 360 LEU A CA 1
ATOM 2621 C C . LEU A 1 360 ? -5.727 -8.438 -6.926 1 87.44 360 LEU A C 1
ATOM 2623 O O . LEU A 1 360 ? -6.809 -8.531 -6.34 1 87.44 360 LEU A O 1
ATOM 2627 N N . MET A 1 361 ? -4.574 -8.625 -6.395 1 85.19 361 MET A N 1
ATOM 2628 C CA . MET A 1 361 ? -4.5 -9.023 -4.988 1 85.19 361 MET A CA 1
ATOM 2629 C C . MET A 1 361 ? -4.93 -7.875 -4.078 1 85.19 361 MET A C 1
ATOM 2631 O O . MET A 1 361 ? -5.41 -8.109 -2.967 1 85.19 361 MET A O 1
ATOM 2635 N N . MET A 1 362 ? -4.816 -6.645 -4.531 1 89.38 362 MET A N 1
ATOM 2636 C CA . MET A 1 362 ? -5.215 -5.465 -3.771 1 89.38 362 MET A CA 1
ATOM 2637 C C . MET A 1 362 ? -6.723 -5.441 -3.549 1 89.38 362 MET A C 1
ATOM 2639 O O . MET A 1 362 ? -7.207 -4.785 -2.627 1 89.38 362 MET A O 1
ATOM 2643 N N . GLN A 1 363 ? -7.449 -6.141 -4.34 1 86.38 363 GLN A N 1
ATOM 2644 C CA . GLN A 1 363 ? -8.906 -6.152 -4.246 1 86.38 363 GLN A CA 1
ATOM 2645 C C . GLN A 1 363 ? -9.367 -6.688 -2.895 1 86.38 363 GLN A C 1
ATOM 2647 O O . GLN A 1 363 ? -10.469 -6.367 -2.434 1 86.38 363 GLN A O 1
ATOM 2652 N N . GLU A 1 364 ? -8.5 -7.422 -2.238 1 82.88 364 GLU A N 1
ATOM 2653 C CA . GLU A 1 364 ? -8.867 -8.031 -0.963 1 82.88 364 GLU A CA 1
ATOM 2654 C C . GLU A 1 364 ? -8.812 -7.012 0.171 1 82.88 364 GLU A C 1
ATOM 2656 O O . GLU A 1 364 ? -9.344 -7.258 1.257 1 82.88 364 GLU A O 1
ATOM 2661 N N . VAL A 1 365 ? -8.289 -5.848 -0.057 1 89.25 365 VAL A N 1
ATOM 2662 C CA . VAL A 1 365 ? -8.109 -4.84 0.982 1 89.25 365 VAL A CA 1
ATOM 2663 C C . VAL A 1 365 ? -9.469 -4.352 1.474 1 89.25 365 VAL A C 1
ATOM 2665 O O . VAL A 1 365 ? -9.609 -3.939 2.627 1 89.25 365 VAL A O 1
ATOM 2668 N N . GLY A 1 366 ? -10.5 -4.414 0.629 1 86.06 366 GLY A N 1
ATOM 2669 C CA . GLY A 1 366 ? -11.844 -3.965 0.975 1 86.06 366 GLY A CA 1
ATOM 2670 C C . GLY A 1 366 ? -12.516 -4.84 2.014 1 86.06 366 GLY A C 1
ATOM 2671 O O . GLY A 1 366 ? -13.484 -4.422 2.65 1 86.06 366 GLY A O 1
ATOM 2672 N N . ARG A 1 367 ? -11.961 -5.926 2.258 1 84.81 367 ARG A N 1
ATOM 2673 C CA . ARG A 1 367 ? -12.562 -6.859 3.207 1 84.81 367 ARG A CA 1
ATOM 2674 C C . ARG A 1 367 ? -12.023 -6.621 4.617 1 84.81 367 ARG A C 1
ATOM 2676 O O . ARG A 1 367 ? -12.539 -7.188 5.582 1 84.81 367 ARG A O 1
ATOM 2683 N N . ILE A 1 368 ? -11.031 -5.828 4.699 1 91.31 368 ILE A N 1
ATOM 2684 C CA . ILE A 1 368 ? -10.438 -5.531 5.996 1 91.31 368 ILE A CA 1
ATOM 2685 C C . ILE A 1 368 ? -11.281 -4.5 6.734 1 91.31 368 ILE A C 1
ATOM 2687 O O . ILE A 1 368 ? -11.711 -3.502 6.145 1 91.31 368 ILE A O 1
ATOM 2691 N N . ARG A 1 369 ? -11.609 -4.719 8.008 1 91.44 369 ARG A N 1
ATOM 2692 C CA . ARG A 1 369 ? -12.391 -3.795 8.82 1 91.44 369 ARG A CA 1
ATOM 2693 C C . ARG A 1 369 ? -11.523 -2.666 9.359 1 91.44 369 ARG A C 1
ATOM 2695 O O . ARG A 1 369 ? -11.227 -2.619 10.555 1 91.44 369 ARG A O 1
ATOM 2702 N N . PHE A 1 370 ? -11.227 -1.651 8.555 1 90.19 370 PHE A N 1
ATOM 2703 C CA . PHE A 1 370 ? -10.312 -0.563 8.875 1 90.19 370 PHE A CA 1
ATOM 2704 C C . PHE A 1 370 ? -10.938 0.382 9.898 1 90.19 370 PHE A C 1
ATOM 2706 O O . PHE A 1 370 ? -10.242 1.207 10.492 1 90.19 370 PHE A O 1
ATOM 2713 N N . ALA A 1 371 ? -12.203 0.262 10.18 1 85.62 371 ALA A N 1
ATOM 2714 C CA . ALA A 1 371 ? -12.883 1.138 11.133 1 85.62 371 ALA A CA 1
ATOM 2715 C C . ALA A 1 371 ? -12.352 0.922 12.547 1 85.62 371 ALA A C 1
ATOM 2717 O O . ALA A 1 371 ? -12.352 1.847 13.367 1 85.62 371 ALA A O 1
ATOM 2718 N N . ASP A 1 372 ? -12.016 -0.292 12.828 1 89.44 372 ASP A N 1
ATOM 2719 C CA . ASP A 1 372 ? -11.383 -0.616 14.102 1 89.44 372 ASP A CA 1
ATOM 2720 C C . ASP A 1 372 ? -9.875 -0.371 14.047 1 89.44 372 ASP A C 1
ATOM 2722 O O . ASP A 1 372 ? -9.148 -1.101 13.375 1 89.44 372 ASP A O 1
ATOM 2726 N N . PHE A 1 373 ? -9.469 0.565 14.82 1 90.19 373 PHE A N 1
ATOM 2727 C CA . PHE A 1 373 ? -8.078 0.982 14.758 1 90.19 373 PHE A CA 1
ATOM 2728 C C . PHE A 1 373 ? -7.152 -0.151 15.18 1 90.19 373 PHE A C 1
ATOM 2730 O O . PHE A 1 373 ? -6.02 -0.247 14.711 1 90.19 373 PHE A O 1
ATOM 2737 N N . THR A 1 374 ? -7.613 -1.004 16.109 1 93 374 THR A N 1
ATOM 2738 C CA . THR A 1 374 ? -6.801 -2.127 16.547 1 93 374 THR A CA 1
ATOM 2739 C C . THR A 1 374 ? -6.578 -3.123 15.422 1 93 374 THR A C 1
ATOM 2741 O O . THR A 1 374 ? -5.684 -3.971 15.492 1 93 374 THR A O 1
ATOM 2744 N N . VAL A 1 375 ? -7.383 -3.039 14.367 1 93.38 375 VAL A N 1
ATOM 2745 C CA . VAL A 1 375 ? -7.234 -3.855 13.164 1 93.38 375 VAL A CA 1
ATOM 2746 C C . VAL A 1 375 ? -6.504 -3.062 12.086 1 93.38 375 VAL A C 1
ATOM 2748 O O . VAL A 1 375 ? -5.633 -3.596 11.398 1 93.38 375 VAL A O 1
ATOM 2751 N N . ALA A 1 376 ? -6.773 -1.798 12.062 1 93.69 376 ALA A N 1
ATOM 2752 C CA . ALA A 1 376 ? -6.277 -0.939 10.992 1 93.69 376 ALA A CA 1
ATOM 2753 C C . ALA A 1 376 ? -4.758 -0.806 11.047 1 93.69 376 ALA A C 1
ATOM 2755 O O . ALA A 1 376 ? -4.078 -0.899 10.023 1 93.69 376 ALA A O 1
ATOM 2756 N N . LEU A 1 377 ? -4.277 -0.627 12.219 1 95.25 377 LEU A N 1
ATOM 2757 C CA . LEU A 1 377 ? -2.848 -0.375 12.359 1 95.25 377 LEU A CA 1
ATOM 2758 C C . LEU A 1 377 ? -2.039 -1.617 12 1 95.25 377 LEU A C 1
ATOM 2760 O O . LEU A 1 377 ? -1.129 -1.555 11.172 1 95.25 377 LEU A O 1
ATOM 2764 N N . PRO A 1 378 ? -2.352 -2.754 12.609 1 95.62 378 PRO A N 1
ATOM 2765 C CA . PRO A 1 378 ? -1.597 -3.953 12.242 1 95.62 378 PRO A CA 1
ATOM 2766 C C . PRO A 1 378 ? -1.73 -4.301 10.758 1 95.62 378 PRO A C 1
ATOM 2768 O O . PRO A 1 378 ? -0.757 -4.723 10.133 1 95.62 378 PRO A O 1
ATOM 2771 N N . ALA A 1 379 ? -2.947 -4.172 10.227 1 95.38 379 ALA A N 1
ATOM 2772 C CA . ALA A 1 379 ? -3.162 -4.449 8.805 1 95.38 379 ALA A CA 1
ATOM 2773 C C . ALA A 1 379 ? -2.314 -3.531 7.93 1 95.38 379 ALA A C 1
ATOM 2775 O O . ALA A 1 379 ? -1.689 -3.982 6.969 1 95.38 379 ALA A O 1
ATOM 2776 N N . PHE A 1 380 ? -2.318 -2.312 8.289 1 95.94 380 PHE A N 1
ATOM 2777 C CA . PHE A 1 380 ? -1.56 -1.326 7.527 1 95.94 380 PHE A CA 1
ATOM 2778 C C . PHE A 1 380 ? -0.067 -1.628 7.59 1 95.94 380 PHE A C 1
ATOM 2780 O O . PHE A 1 380 ? 0.623 -1.595 6.57 1 95.94 380 PHE A O 1
ATOM 2787 N N . LEU A 1 381 ? 0.446 -1.934 8.742 1 95.94 381 LEU A N 1
ATOM 2788 C CA . LEU A 1 381 ? 1.863 -2.229 8.93 1 95.94 381 LEU A CA 1
ATOM 2789 C C . LEU A 1 381 ? 2.266 -3.473 8.141 1 95.94 381 LEU A C 1
ATOM 2791 O O . LEU A 1 381 ? 3.369 -3.537 7.598 1 95.94 381 LEU A O 1
ATOM 2795 N N . THR A 1 382 ? 1.395 -4.395 8.148 1 93.56 382 THR A N 1
ATOM 2796 C CA . THR A 1 382 ? 1.655 -5.602 7.371 1 93.56 382 THR A CA 1
ATOM 2797 C C . THR A 1 382 ? 1.781 -5.277 5.887 1 93.56 382 THR A C 1
ATOM 2799 O O . THR A 1 382 ? 2.723 -5.719 5.227 1 93.56 382 THR A O 1
ATOM 2802 N N . ILE A 1 383 ? 0.897 -4.508 5.367 1 94.25 383 ILE A N 1
ATOM 2803 C CA . ILE A 1 383 ? 0.791 -4.207 3.943 1 94.25 383 ILE A CA 1
ATOM 2804 C C . ILE A 1 383 ? 1.992 -3.375 3.5 1 94.25 383 ILE A C 1
ATOM 2806 O O . ILE A 1 383 ? 2.641 -3.691 2.5 1 94.25 383 ILE A O 1
ATOM 2810 N N . VAL A 1 384 ? 2.344 -2.391 4.246 1 93.75 384 VAL A N 1
ATOM 2811 C CA . VAL A 1 384 ? 3.314 -1.403 3.785 1 93.75 384 VAL A CA 1
ATOM 2812 C C . VAL A 1 384 ? 4.73 -1.91 4.047 1 93.75 384 VAL A C 1
ATOM 2814 O O . VAL A 1 384 ? 5.656 -1.608 3.287 1 93.75 384 VAL A O 1
ATOM 2817 N N . SER A 1 385 ? 4.934 -2.691 5.102 1 92.12 385 SER A N 1
ATOM 2818 C CA . SER A 1 385 ? 6.281 -3.098 5.484 1 92.12 385 SER A CA 1
ATOM 2819 C C . SER A 1 385 ? 6.867 -4.09 4.484 1 92.12 385 SER A C 1
ATOM 2821 O O . SER A 1 385 ? 8.078 -4.125 4.277 1 92.12 385 SER A O 1
ATOM 2823 N N . MET A 1 386 ? 6.066 -4.891 3.809 1 90.06 386 MET A N 1
ATOM 2824 C CA . MET A 1 386 ? 6.574 -5.914 2.898 1 90.06 386 MET A CA 1
ATOM 2825 C C . MET A 1 386 ? 7.281 -5.277 1.706 1 90.06 386 MET A C 1
ATOM 2827 O O . MET A 1 386 ? 8.453 -5.562 1.448 1 90.06 386 MET A O 1
ATOM 2831 N N . PRO A 1 387 ? 6.598 -4.344 1.035 1 90 387 PRO A N 1
ATOM 2832 C CA . PRO A 1 387 ? 7.297 -3.721 -0.091 1 90 387 PRO A CA 1
ATOM 2833 C C . PRO A 1 387 ? 8.383 -2.746 0.356 1 90 387 PRO A C 1
ATOM 2835 O O . PRO A 1 387 ? 9.445 -2.67 -0.269 1 90 387 PRO A O 1
ATOM 2838 N N . LEU A 1 388 ? 8.211 -2.096 1.463 1 90.06 388 LEU A N 1
ATOM 2839 C CA . LEU A 1 388 ? 9.125 -1.028 1.86 1 90.06 388 LEU A CA 1
ATOM 2840 C C . LEU A 1 388 ? 10.391 -1.6 2.498 1 90.06 388 LEU A C 1
ATOM 2842 O O . LEU A 1 388 ? 11.398 -0.902 2.619 1 90.06 388 LEU A O 1
ATOM 2846 N N . THR A 1 389 ? 10.312 -2.807 2.951 1 86.06 389 THR A N 1
ATOM 2847 C CA . THR A 1 389 ? 11.508 -3.451 3.484 1 86.06 389 THR A CA 1
ATOM 2848 C C . THR A 1 389 ? 11.977 -4.566 2.555 1 86.06 389 THR A C 1
ATOM 2850 O O . THR A 1 389 ? 12.938 -5.273 2.865 1 86.06 389 THR A O 1
ATOM 2853 N N . PHE A 1 390 ? 11.297 -4.699 1.45 1 82.69 390 PHE A N 1
ATOM 2854 C CA . PHE A 1 390 ? 11.609 -5.73 0.465 1 82.69 390 PHE A CA 1
ATOM 2855 C C . PHE A 1 390 ? 11.75 -7.09 1.134 1 82.69 390 PHE A C 1
ATOM 2857 O O . PHE A 1 390 ? 12.742 -7.797 0.907 1 82.69 390 PHE A O 1
ATOM 2864 N N . ASN A 1 391 ? 10.812 -7.406 2.037 1 83.44 391 ASN A N 1
ATOM 2865 C CA . ASN A 1 391 ? 10.859 -8.633 2.822 1 83.44 391 ASN A CA 1
ATOM 2866 C C . ASN A 1 391 ? 9.477 -9.031 3.334 1 83.44 391 ASN A C 1
ATOM 2868 O O . ASN A 1 391 ? 8.875 -8.312 4.133 1 83.44 391 ASN A O 1
ATOM 2872 N N . ILE A 1 392 ? 9.07 -10.234 2.881 1 84.38 392 ILE A N 1
ATOM 2873 C CA . ILE A 1 392 ? 7.754 -10.727 3.27 1 84.38 392 ILE A CA 1
ATOM 2874 C C . ILE A 1 392 ? 7.754 -11.078 4.758 1 84.38 392 ILE A C 1
ATOM 2876 O O . ILE A 1 392 ? 6.773 -10.82 5.461 1 84.38 392 ILE A O 1
ATOM 2880 N N . ALA A 1 393 ? 8.883 -11.578 5.25 1 81.31 393 ALA A N 1
ATOM 2881 C CA . ALA A 1 393 ? 8.984 -11.984 6.652 1 81.31 393 ALA A CA 1
ATOM 2882 C C . ALA A 1 393 ? 8.797 -10.789 7.582 1 81.31 393 ALA A C 1
ATOM 2884 O O . ALA A 1 393 ? 8.18 -10.906 8.641 1 81.31 393 ALA A O 1
ATOM 2885 N N . THR A 1 394 ? 9.359 -9.711 7.199 1 85.56 394 THR A N 1
ATOM 2886 C CA . THR A 1 394 ? 9.227 -8.5 8.008 1 85.56 394 THR A CA 1
ATOM 2887 C C . THR A 1 394 ? 7.766 -8.055 8.078 1 85.56 394 THR A C 1
ATOM 2889 O O . THR A 1 394 ? 7.305 -7.59 9.117 1 85.56 394 THR A O 1
ATOM 2892 N N . GLY A 1 395 ? 7.09 -8.172 6.977 1 87.31 395 GLY A N 1
ATOM 2893 C CA . GLY A 1 395 ? 5.672 -7.84 6.973 1 87.31 395 GLY A CA 1
ATOM 2894 C C . GLY A 1 395 ? 4.855 -8.695 7.922 1 87.31 395 GLY A C 1
ATOM 2895 O O . GLY A 1 395 ? 3.994 -8.188 8.641 1 87.31 395 GLY A O 1
ATOM 2896 N N . PHE A 1 396 ? 5.156 -9.969 7.922 1 85.38 396 PHE A N 1
ATOM 2897 C CA . PHE A 1 396 ? 4.488 -10.875 8.852 1 85.38 396 PHE A CA 1
ATOM 2898 C C . PHE A 1 396 ? 4.797 -10.492 10.289 1 85.38 396 PHE A C 1
ATOM 2900 O O . PHE A 1 396 ? 3.895 -10.422 11.125 1 85.38 396 PHE A O 1
ATOM 2907 N N . GLY A 1 397 ? 6.031 -10.281 10.547 1 87.56 397 GLY A N 1
ATOM 2908 C CA . GLY A 1 397 ? 6.445 -9.922 11.891 1 87.56 397 GLY A CA 1
ATOM 2909 C C . GLY A 1 397 ? 5.758 -8.68 12.414 1 87.56 397 GLY A C 1
ATOM 2910 O O . GLY A 1 397 ? 5.207 -8.68 13.516 1 87.56 397 GLY A O 1
ATOM 2911 N N . PHE A 1 398 ? 5.809 -7.664 11.617 1 91.75 398 PHE A N 1
ATOM 2912 C CA . PHE A 1 398 ? 5.18 -6.414 12.031 1 91.75 398 PHE A CA 1
ATOM 2913 C C . PHE A 1 398 ? 3.68 -6.598 12.203 1 91.75 398 PHE A C 1
ATOM 2915 O O . PHE A 1 398 ? 3.078 -6.004 13.102 1 91.75 398 PHE A O 1
ATOM 2922 N N . GLY A 1 399 ? 3.08 -7.379 11.367 1 91.5 399 GLY A N 1
ATOM 2923 C CA . GLY A 1 399 ? 1.648 -7.625 11.453 1 91.5 399 GLY A CA 1
ATOM 2924 C C . GLY A 1 399 ? 1.246 -8.375 12.711 1 91.5 399 GLY A C 1
ATOM 2925 O O . GLY A 1 399 ? 0.395 -7.91 13.469 1 91.5 399 GLY A O 1
ATOM 2926 N N . PHE A 1 400 ? 1.91 -9.43 12.984 1 90.12 400 PHE A N 1
ATOM 2927 C CA . PHE A 1 400 ? 1.551 -10.266 14.117 1 90.12 400 PHE A CA 1
ATOM 2928 C C . PHE A 1 400 ? 1.93 -9.594 15.438 1 90.12 400 PHE A C 1
ATOM 2930 O O . PHE A 1 400 ? 1.15 -9.602 16.391 1 90.12 400 PHE A O 1
ATOM 2937 N N . VAL A 1 401 ? 3.074 -9.078 15.516 1 93 401 VAL A N 1
ATOM 2938 C CA . VAL A 1 401 ? 3.535 -8.43 16.734 1 93 401 VAL A CA 1
ATOM 2939 C C . VAL A 1 401 ? 2.654 -7.223 17.047 1 93 401 VAL A C 1
ATOM 2941 O O . VAL A 1 401 ? 2.281 -7 18.203 1 93 401 VAL A O 1
ATOM 2944 N N . SER A 1 402 ? 2.369 -6.492 16.031 1 94.75 402 SER A N 1
ATOM 2945 C CA . SER A 1 402 ? 1.528 -5.324 16.266 1 94.75 402 SER A CA 1
ATOM 2946 C C . SER A 1 402 ? 0.106 -5.73 16.641 1 94.75 402 SER A C 1
ATOM 2948 O O . SER A 1 402 ? -0.537 -5.078 17.469 1 94.75 402 SER A O 1
ATOM 2950 N N . TRP A 1 403 ? -0.407 -6.75 15.953 1 94.12 403 TRP A N 1
ATOM 2951 C CA . TRP A 1 403 ? -1.749 -7.23 16.266 1 94.12 403 TRP A CA 1
ATOM 2952 C C . TRP A 1 403 ? -1.859 -7.602 17.75 1 94.12 403 TRP A C 1
ATOM 2954 O O . TRP A 1 403 ? -2.762 -7.137 18.438 1 94.12 403 TRP A O 1
ATOM 2964 N N . VAL A 1 404 ? -0.957 -8.383 18.234 1 94.38 404 VAL A N 1
ATOM 2965 C CA . VAL A 1 404 ? -0.967 -8.844 19.625 1 94.38 404 VAL A CA 1
ATOM 2966 C C . VAL A 1 404 ? -0.625 -7.684 20.562 1 94.38 404 VAL A C 1
ATOM 2968 O O . VAL A 1 404 ? -1.273 -7.496 21.594 1 94.38 404 VAL A O 1
ATOM 2971 N N . GLY A 1 405 ? 0.371 -6.938 20.234 1 94.56 405 GLY A N 1
ATOM 2972 C CA . GLY A 1 405 ? 0.804 -5.832 21.062 1 94.56 405 GLY A CA 1
ATOM 2973 C C . GLY A 1 405 ? -0.284 -4.801 21.312 1 94.56 405 GLY A C 1
ATOM 2974 O O . GLY A 1 405 ? -0.529 -4.398 22.438 1 94.56 405 GLY A O 1
ATOM 2975 N N . ILE A 1 406 ? -0.929 -4.387 20.266 1 93.81 406 ILE A N 1
ATOM 2976 C CA . ILE A 1 406 ? -1.932 -3.334 20.375 1 93.81 406 ILE A CA 1
ATOM 2977 C C . ILE A 1 406 ? -3.15 -3.859 21.141 1 93.81 406 ILE A C 1
ATOM 2979 O O . ILE A 1 406 ? -3.758 -3.133 21.922 1 93.81 406 ILE A O 1
ATOM 2983 N N . LYS A 1 407 ? -3.553 -5.074 20.875 1 93.94 407 LYS A N 1
ATOM 2984 C CA . LYS A 1 407 ? -4.695 -5.648 21.578 1 93.94 407 LYS A CA 1
ATOM 2985 C C . LYS A 1 407 ? -4.406 -5.801 23.062 1 93.94 407 LYS A C 1
ATOM 2987 O O . LYS A 1 407 ? -5.27 -5.523 23.906 1 93.94 407 LYS A O 1
ATOM 2992 N N . LEU A 1 408 ? -3.186 -6.188 23.375 1 92.81 408 LEU A N 1
ATOM 2993 C CA . LEU A 1 408 ? -2.816 -6.336 24.781 1 92.81 408 LEU A CA 1
ATOM 2994 C C . LEU A 1 408 ? -2.752 -4.977 25.469 1 92.81 408 LEU A C 1
ATOM 2996 O O . LEU A 1 408 ? -3.215 -4.832 26.609 1 92.81 408 LEU A O 1
ATOM 3000 N N . LEU A 1 409 ? -2.23 -4.031 24.828 1 92.62 409 LEU A N 1
ATOM 3001 C CA . LEU A 1 409 ? -2.053 -2.709 25.406 1 92.62 409 LEU A CA 1
ATOM 3002 C C . LEU A 1 409 ? -3.383 -1.97 25.5 1 92.62 409 LEU A C 1
ATOM 3004 O O . LEU A 1 409 ? -3.541 -1.06 26.312 1 92.62 409 LEU A O 1
ATOM 3008 N N . SER A 1 410 ? -4.281 -2.348 24.656 1 90.94 410 SER A N 1
ATOM 3009 C CA . SER A 1 410 ? -5.59 -1.705 24.672 1 90.94 410 SER A CA 1
ATOM 3010 C C . SER A 1 410 ? -6.551 -2.426 25.609 1 90.94 410 SER A C 1
ATOM 3012 O O . SER A 1 410 ? -7.73 -2.08 25.688 1 90.94 410 SER A O 1
ATOM 3014 N N . GLY A 1 411 ? -6.121 -3.455 26.219 1 87.94 411 GLY A N 1
ATOM 3015 C CA . GLY A 1 411 ? -6.922 -4.156 27.219 1 87.94 411 GLY A CA 1
ATOM 3016 C C . GLY A 1 411 ? -7.84 -5.199 26.609 1 87.94 411 GLY A C 1
ATOM 3017 O O . GLY A 1 411 ? -8.727 -5.723 27.297 1 87.94 411 GLY A O 1
ATOM 3018 N N . ARG A 1 412 ? -7.688 -5.449 25.422 1 90.19 412 ARG A N 1
ATOM 3019 C CA . ARG A 1 412 ? -8.531 -6.441 24.75 1 90.19 412 ARG A CA 1
ATOM 3020 C C . ARG A 1 412 ? -7.875 -7.816 24.766 1 90.19 412 ARG A C 1
ATOM 3022 O O . ARG A 1 412 ? -7.723 -8.445 23.719 1 90.19 412 ARG A O 1
ATOM 3029 N N . PHE A 1 413 ? -7.676 -8.383 25.797 1 86.75 413 PHE A N 1
ATOM 3030 C CA . PHE A 1 413 ? -6.961 -9.641 26 1 86.75 413 PHE A CA 1
ATOM 3031 C C . PHE A 1 413 ? -7.758 -10.812 25.438 1 86.75 413 PHE A C 1
ATOM 3033 O O . PHE A 1 413 ? -7.18 -11.82 25.047 1 86.75 413 PHE A O 1
ATOM 3040 N N . LYS A 1 414 ? -9.039 -10.68 25.297 1 83.62 414 LYS A N 1
ATOM 3041 C CA . LYS A 1 414 ? -9.906 -11.766 24.844 1 83.62 414 LYS A CA 1
ATOM 3042 C C . LYS A 1 414 ? -9.773 -11.984 23.344 1 83.62 414 LYS A C 1
ATOM 3044 O O . LYS A 1 414 ? -10.062 -13.078 22.844 1 83.62 414 LYS A O 1
ATOM 3049 N N . ASP A 1 415 ? -9.312 -10.992 22.75 1 83 415 ASP A N 1
ATOM 3050 C CA . ASP A 1 415 ? -9.211 -11.086 21.297 1 83 415 ASP A CA 1
ATOM 3051 C C . ASP A 1 415 ? -7.91 -11.758 20.875 1 83 415 ASP A C 1
ATOM 3053 O O . ASP A 1 415 ? -7.707 -12.047 19.703 1 83 415 ASP A O 1
ATOM 3057 N N . VAL A 1 416 ? -7.07 -12 21.859 1 86 416 VAL A N 1
ATOM 3058 C CA . VAL A 1 416 ? -5.77 -12.555 21.5 1 86 416 VAL A CA 1
ATOM 3059 C C . VAL A 1 416 ? -5.703 -14.023 21.906 1 86 416 VAL A C 1
ATOM 3061 O O . VAL A 1 416 ? -5.945 -14.367 23.062 1 86 416 VAL A O 1
ATOM 3064 N N . ASN A 1 417 ? -5.52 -14.867 20.953 1 87.44 417 ASN A N 1
ATOM 3065 C CA . ASN A 1 417 ? -5.336 -16.297 21.172 1 87.44 417 ASN A CA 1
ATOM 3066 C C . ASN A 1 417 ? -3.881 -16.641 21.5 1 87.44 417 ASN A C 1
ATOM 3068 O O . ASN A 1 417 ? -2.975 -15.867 21.156 1 87.44 417 ASN A O 1
ATOM 3072 N N . LEU A 1 418 ? -3.686 -17.734 22.109 1 87.75 418 LEU A N 1
ATOM 3073 C CA . LEU A 1 418 ? -2.363 -18.188 22.531 1 87.75 418 LEU A CA 1
ATOM 3074 C C . LEU A 1 418 ? -1.457 -18.422 21.328 1 87.75 418 LEU A C 1
ATOM 3076 O O . LEU A 1 418 ? -0.261 -18.125 21.375 1 87.75 418 LEU A O 1
ATOM 3080 N N . ILE A 1 419 ? -2.078 -18.906 20.375 1 85.31 419 ILE A N 1
ATOM 3081 C CA . ILE A 1 419 ? -1.312 -19.203 19.172 1 85.31 419 ILE A CA 1
ATOM 3082 C C . ILE A 1 419 ? -0.777 -17.922 18.562 1 85.31 419 ILE A C 1
ATOM 3084 O O . ILE A 1 419 ? 0.381 -17.859 18.141 1 85.31 419 ILE A O 1
ATOM 3088 N N . MET A 1 420 ? -1.587 -16.938 18.562 1 88.44 420 MET A N 1
ATOM 3089 C CA . MET A 1 420 ? -1.165 -15.641 18.031 1 88.44 420 MET A CA 1
ATOM 3090 C C . MET A 1 420 ? -0.025 -15.07 18.859 1 88.44 420 MET A C 1
ATOM 3092 O O . MET A 1 420 ? 0.905 -14.469 18.328 1 88.44 420 MET A O 1
ATOM 3096 N N . CYS A 1 421 ? -0.098 -15.281 20.125 1 91.88 421 CYS A N 1
ATOM 3097 C CA . CYS A 1 421 ? 0.933 -14.781 21.016 1 91.88 421 CYS A CA 1
ATOM 3098 C C . CYS A 1 421 ? 2.256 -15.5 20.797 1 91.88 421 CYS A C 1
ATOM 3100 O O . CYS A 1 421 ? 3.32 -14.883 20.828 1 91.88 421 CYS A O 1
ATOM 3102 N N . LEU A 1 422 ? 2.113 -16.719 20.578 1 87 422 LEU A N 1
ATOM 3103 C CA . LEU A 1 422 ? 3.316 -17.5 20.328 1 87 422 LEU A CA 1
ATOM 3104 C C . LEU A 1 422 ? 3.988 -17.094 19.031 1 87 422 LEU A C 1
ATOM 3106 O O . LEU A 1 422 ? 5.211 -16.953 18.969 1 87 422 LEU A O 1
ATOM 3110 N N . ILE A 1 423 ? 3.188 -16.984 18.062 1 83.81 423 ILE A N 1
ATOM 3111 C CA . ILE A 1 423 ? 3.725 -16.562 16.766 1 83.81 423 ILE A CA 1
ATOM 3112 C C . ILE A 1 423 ? 4.367 -15.188 16.891 1 83.81 423 ILE A C 1
ATOM 3114 O O . ILE A 1 423 ? 5.469 -14.961 16.375 1 83.81 423 ILE A O 1
ATOM 3118 N N . ALA A 1 424 ? 3.668 -14.289 17.531 1 89.31 424 ALA A N 1
ATOM 3119 C CA . ALA A 1 424 ? 4.184 -12.938 17.719 1 89.31 424 ALA A CA 1
ATOM 3120 C C . ALA A 1 424 ? 5.492 -12.961 18.5 1 89.31 424 ALA A C 1
ATOM 3122 O O . ALA A 1 424 ? 6.414 -12.195 18.203 1 89.31 424 ALA A O 1
ATOM 3123 N N . LEU A 1 425 ? 5.539 -13.789 19.484 1 87.75 425 LEU A N 1
ATOM 3124 C CA . LEU A 1 425 ? 6.75 -13.906 20.297 1 87.75 425 LEU A CA 1
ATOM 3125 C C . LEU A 1 425 ? 7.91 -14.438 19.453 1 87.75 425 LEU A C 1
ATOM 3127 O O . LEU A 1 425 ? 9.047 -13.977 19.609 1 87.75 425 LEU A O 1
ATOM 3131 N N . CYS A 1 426 ? 7.629 -15.352 18.625 1 82 426 CYS A N 1
ATOM 3132 C CA . CYS A 1 426 ? 8.664 -15.898 17.75 1 82 426 CYS A CA 1
ATOM 3133 C C . CYS A 1 426 ? 9.227 -14.82 16.828 1 82 426 CYS A C 1
ATOM 3135 O O . CYS A 1 426 ? 10.445 -14.727 16.672 1 82 426 CYS A O 1
ATOM 3137 N N . PHE A 1 427 ? 8.391 -14.078 16.297 1 83.5 427 PHE A N 1
ATOM 3138 C CA . PHE A 1 427 ? 8.852 -13.008 15.414 1 83.5 427 PHE A CA 1
ATOM 3139 C C . PHE A 1 427 ? 9.562 -11.922 16.219 1 83.5 427 PHE A C 1
ATOM 3141 O O . PHE A 1 427 ? 10.531 -11.328 15.734 1 83.5 427 PHE A O 1
ATOM 3148 N N . GLY A 1 428 ? 9.023 -11.641 17.406 1 83.69 428 GLY A N 1
ATOM 3149 C CA . GLY A 1 428 ? 9.695 -10.688 18.281 1 83.69 428 GLY A CA 1
ATOM 3150 C C . GLY A 1 428 ? 11.117 -11.078 18.609 1 83.69 428 GLY A C 1
ATOM 3151 O O . GLY A 1 428 ? 12.023 -10.242 18.562 1 83.69 428 GLY A O 1
ATOM 3152 N N . ILE A 1 429 ? 11.297 -12.297 18.859 1 81.06 429 ILE A N 1
ATOM 3153 C CA . ILE A 1 429 ? 12.625 -12.812 19.172 1 81.06 429 ILE A CA 1
ATOM 3154 C C . ILE A 1 429 ? 13.508 -12.75 17.938 1 81.06 429 ILE A C 1
ATOM 3156 O O . ILE A 1 429 ? 14.695 -12.406 18.031 1 81.06 429 ILE A O 1
ATOM 3160 N N . ASN A 1 430 ? 12.93 -13.07 16.859 1 76.62 430 ASN A N 1
ATOM 3161 C CA . ASN A 1 430 ? 13.672 -12.992 15.609 1 76.62 430 ASN A CA 1
ATOM 3162 C C . ASN A 1 430 ? 14.18 -11.578 15.352 1 76.62 430 ASN A C 1
ATOM 3164 O O . ASN A 1 430 ? 15.312 -11.398 14.898 1 76.62 430 ASN A O 1
ATOM 3168 N N . PHE A 1 431 ? 13.344 -10.609 15.562 1 79.81 431 PHE A N 1
ATOM 3169 C CA . PHE A 1 431 ? 13.742 -9.219 15.383 1 79.81 431 PHE A CA 1
ATOM 3170 C C . PHE A 1 431 ? 14.836 -8.836 16.375 1 79.81 431 PHE A C 1
ATOM 3172 O O . PHE A 1 431 ? 15.758 -8.094 16.031 1 79.81 431 PHE A O 1
ATOM 3179 N N . ALA A 1 432 ? 14.688 -9.391 17.562 1 76.88 432 ALA A N 1
ATOM 3180 C CA . ALA A 1 432 ? 15.664 -9.086 18.594 1 76.88 432 ALA A CA 1
ATOM 3181 C C . ALA A 1 432 ? 17.016 -9.719 18.297 1 76.88 432 ALA A C 1
ATOM 3183 O O . ALA A 1 432 ? 18.062 -9.133 18.594 1 76.88 432 ALA A O 1
ATOM 3184 N N . LEU A 1 433 ? 16.953 -10.883 17.734 1 69.75 433 LEU A N 1
ATOM 3185 C CA . LEU A 1 433 ? 18.188 -11.578 17.406 1 69.75 433 LEU A CA 1
ATOM 3186 C C . LEU A 1 433 ? 18.891 -10.922 16.219 1 69.75 433 LEU A C 1
ATOM 3188 O O . LEU A 1 433 ? 20.109 -11 16.094 1 69.75 433 LEU A O 1
ATOM 3192 N N . ARG A 1 434 ? 18.094 -10.406 15.344 1 60.16 434 ARG A N 1
ATOM 3193 C CA . ARG A 1 434 ? 18.688 -9.68 14.227 1 60.16 434 ARG A CA 1
ATOM 3194 C C . ARG A 1 434 ? 19.312 -8.375 14.688 1 60.16 434 ARG A C 1
ATOM 3196 O O . ARG A 1 434 ? 20.094 -7.766 13.953 1 60.16 434 ARG A O 1
ATOM 3203 N N . LEU A 1 435 ? 18.875 -7.836 15.844 1 54.59 435 LEU A N 1
ATOM 3204 C CA . LEU A 1 435 ? 19.438 -6.641 16.469 1 54.59 435 LEU A CA 1
ATOM 3205 C C . LEU A 1 435 ? 20.922 -6.836 16.797 1 54.59 435 LEU A C 1
ATOM 3207 O O . LEU A 1 435 ? 21.672 -5.863 16.891 1 54.59 435 LEU A O 1
ATOM 3211 N N . HIS A 1 436 ? 21.344 -8.141 17.047 1 44.75 436 HIS A N 1
ATOM 3212 C CA . HIS A 1 436 ? 22.734 -8.414 17.375 1 44.75 436 HIS A CA 1
ATOM 3213 C C . HIS A 1 436 ? 23.469 -9.086 16.219 1 44.75 436 HIS A C 1
ATOM 3215 O O . HIS A 1 436 ? 22.875 -9.898 15.5 1 44.75 436 HIS A O 1
ATOM 3221 N N . MET B 1 1 ? -17.672 36.25 23.938 1 60.84 1 MET B N 1
ATOM 3222 C CA . MET B 1 1 ? -18.469 35.031 23.781 1 60.84 1 MET B CA 1
ATOM 3223 C C . MET B 1 1 ? -19.859 35.344 23.25 1 60.84 1 MET B C 1
ATOM 3225 O O . MET B 1 1 ? -20.344 34.656 22.344 1 60.84 1 MET B O 1
ATOM 3229 N N . ARG B 1 2 ? -20.422 36.438 23.734 1 68.88 2 ARG B N 1
ATOM 3230 C CA . ARG B 1 2 ? -21.75 36.781 23.281 1 68.88 2 ARG B CA 1
ATOM 3231 C C . ARG B 1 2 ? -21.75 37.219 21.812 1 68.88 2 ARG B C 1
ATOM 3233 O O . ARG B 1 2 ? -22.641 36.844 21.047 1 68.88 2 ARG B O 1
ATOM 3240 N N . LEU B 1 3 ? -20.688 37.938 21.453 1 74.12 3 LEU B N 1
ATOM 3241 C CA . LEU B 1 3 ? -20.578 38.375 20.078 1 74.12 3 LEU B CA 1
ATOM 3242 C C . LEU B 1 3 ? -20.375 37.188 19.141 1 74.12 3 LEU B C 1
ATOM 3244 O O . LEU B 1 3 ? -20.969 37.156 18.062 1 74.12 3 LEU B O 1
ATOM 3248 N N . LEU B 1 4 ? -19.625 36.312 19.609 1 77.62 4 LEU B N 1
ATOM 3249 C CA . LEU B 1 4 ? -19.359 35.156 18.781 1 77.62 4 LEU B CA 1
ATOM 3250 C C . LEU B 1 4 ? -20.578 34.25 18.703 1 77.62 4 LEU B C 1
ATOM 3252 O O . LEU B 1 4 ? -20.859 33.656 17.641 1 77.62 4 LEU B O 1
ATOM 3256 N N . GLU B 1 5 ? -21.328 34.312 19.734 1 77.94 5 GLU B N 1
ATOM 3257 C CA . GLU B 1 5 ? -22.562 33.531 19.734 1 77.94 5 GLU B CA 1
ATOM 3258 C C . GLU B 1 5 ? -23.578 34.094 18.734 1 77.94 5 GLU B C 1
ATOM 3260 O O . GLU B 1 5 ? -24.297 33.344 18.078 1 77.94 5 GLU B O 1
ATOM 3265 N N . THR B 1 6 ? -23.547 35.375 18.781 1 79 6 THR B N 1
ATOM 3266 C CA . THR B 1 6 ? -24.484 36.031 17.859 1 79 6 THR B CA 1
ATOM 3267 C C . THR B 1 6 ? -24.016 35.906 16.422 1 79 6 THR B C 1
ATOM 3269 O O . THR B 1 6 ? -24.828 35.719 15.508 1 79 6 THR B O 1
ATOM 3272 N N . TYR B 1 7 ? -22.703 35.938 16.328 1 85.12 7 TYR B N 1
ATOM 3273 C CA . TYR B 1 7 ? -22.125 35.906 14.992 1 85.12 7 TYR B CA 1
ATOM 3274 C C . TYR B 1 7 ? -22.234 34.5 14.383 1 85.12 7 TYR B C 1
ATOM 3276 O O . TYR B 1 7 ? -22.562 34.344 13.203 1 85.12 7 TYR B O 1
ATOM 3284 N N . PHE B 1 8 ? -22.109 33.438 15.102 1 88.25 8 PHE B N 1
ATOM 3285 C CA . PHE B 1 8 ? -22.062 32.062 14.578 1 88.25 8 PHE B CA 1
ATOM 3286 C C . PHE B 1 8 ? -23.406 31.375 14.797 1 88.25 8 PHE B C 1
ATOM 3288 O O . PHE B 1 8 ? -23.719 30.406 14.094 1 88.25 8 PHE B O 1
ATOM 3295 N N . ASN B 1 9 ? -24.188 31.75 15.695 1 82.31 9 ASN B N 1
ATOM 3296 C CA . ASN B 1 9 ? -25.484 31.188 16.016 1 82.31 9 ASN B CA 1
ATOM 3297 C C . ASN B 1 9 ? -25.453 29.656 16.016 1 82.31 9 ASN B C 1
ATOM 3299 O O . ASN B 1 9 ? -26.172 29.016 15.242 1 82.31 9 ASN B O 1
ATOM 3303 N N . PRO B 1 10 ? -24.719 29.156 16.984 1 85.12 10 PRO B N 1
ATOM 3304 C CA . PRO B 1 10 ? -24.578 27.688 17.016 1 85.12 10 PRO B CA 1
ATOM 3305 C C . PRO B 1 10 ? -25.922 26.984 17.25 1 85.12 10 PRO B C 1
ATOM 3307 O O . PRO B 1 10 ? -26.125 25.875 16.781 1 85.12 10 PRO B O 1
ATOM 3310 N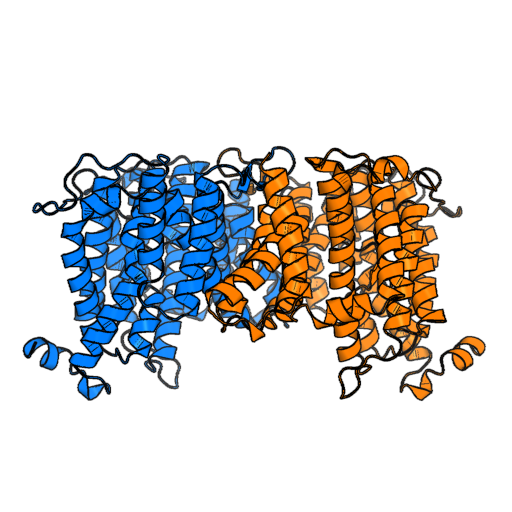 N . ALA B 1 11 ? -26.812 27.594 17.859 1 83 11 ALA B N 1
ATOM 3311 C CA . ALA B 1 11 ? -28.109 26.984 18.156 1 83 11 ALA B CA 1
ATOM 3312 C C . ALA B 1 11 ? -28.891 26.719 16.875 1 83 11 ALA B C 1
ATOM 3314 O O . ALA B 1 11 ? -29.625 25.719 16.797 1 83 11 ALA B O 1
ATOM 3315 N N . ALA B 1 12 ? -28.656 27.5 15.977 1 81.25 12 ALA B N 1
ATOM 3316 C CA . ALA B 1 12 ? -29.375 27.344 14.719 1 81.25 12 ALA B CA 1
ATOM 3317 C C . ALA B 1 12 ? -28.906 26.094 13.977 1 81.25 12 ALA B C 1
ATOM 3319 O O . ALA B 1 12 ? -29.641 25.531 13.164 1 81.25 12 ALA B O 1
ATOM 3320 N N . ARG B 1 13 ? -27.75 25.656 14.297 1 84.38 13 ARG B N 1
ATOM 3321 C CA . ARG B 1 13 ? -27.203 24.5 13.617 1 84.38 13 ARG B CA 1
ATOM 3322 C C . ARG B 1 13 ? -27.203 23.266 14.531 1 84.38 13 ARG B C 1
ATOM 3324 O O . ARG B 1 13 ? -26.5 22.281 14.258 1 84.38 13 ARG B O 1
ATOM 3331 N N . GLY B 1 14 ? -27.844 23.391 15.648 1 83.5 14 GLY B N 1
ATOM 3332 C CA . GLY B 1 14 ? -27.984 22.266 16.547 1 83.5 14 GLY B CA 1
ATOM 3333 C C . GLY B 1 14 ? -26.797 22.078 17.469 1 83.5 14 GLY B C 1
ATOM 3334 O O . GLY B 1 14 ? -26.484 20.953 17.875 1 83.5 14 GLY B O 1
ATOM 3335 N N . SER B 1 15 ? -26.062 23.094 17.688 1 90.88 15 SER B N 1
ATOM 3336 C CA . SER B 1 15 ? -24.891 23.062 18.562 1 90.88 15 SER B CA 1
ATOM 3337 C C . SER B 1 15 ? -25 24.109 19.656 1 90.88 15 SER B C 1
ATOM 3339 O O . SER B 1 15 ? -26.078 24.672 19.891 1 90.88 15 SER B O 1
ATOM 3341 N N . SER B 1 16 ? -24.047 24.172 20.562 1 91.31 16 SER B N 1
ATOM 3342 C CA . SER B 1 16 ? -23.953 25.141 21.641 1 91.31 16 SER B CA 1
ATOM 3343 C C . SER B 1 16 ? -22.531 25.641 21.812 1 91.31 16 SER B C 1
ATOM 3345 O O . SER B 1 16 ? -21.594 25.062 21.266 1 91.31 16 SER B O 1
ATOM 3347 N N . VAL B 1 17 ? -22.438 26.75 22.516 1 91.88 17 VAL B N 1
ATOM 3348 C CA . VAL B 1 17 ? -21.109 27.328 22.734 1 91.88 17 VAL B CA 1
ATOM 3349 C C . VAL B 1 17 ? -20.234 26.328 23.484 1 91.88 17 VAL B C 1
ATOM 3351 O O . VAL B 1 17 ? -19.047 26.188 23.188 1 91.88 17 VAL B O 1
ATOM 3354 N N . ARG B 1 18 ? -20.812 25.656 24.359 1 92.44 18 ARG B N 1
ATOM 3355 C CA . ARG B 1 18 ? -20.078 24.656 25.125 1 92.44 18 ARG B CA 1
ATOM 3356 C C . ARG B 1 18 ? -19.641 23.5 24.234 1 92.44 18 ARG B C 1
ATOM 3358 O O . ARG B 1 18 ? -18.5 23.031 24.328 1 92.44 18 ARG B O 1
ATOM 3365 N N . LYS B 1 19 ? -20.5 23.094 23.422 1 92.75 19 LYS B N 1
ATOM 3366 C CA . LYS B 1 19 ? -20.188 22 22.5 1 92.75 19 LYS B CA 1
ATOM 3367 C C . LYS B 1 19 ? -19.125 22.422 21.5 1 92.75 19 LYS B C 1
ATOM 3369 O O . LYS B 1 19 ? -18.25 21.625 21.141 1 92.75 19 LYS B O 1
ATOM 3374 N N . GLU B 1 20 ? -19.266 23.641 21.141 1 94.12 20 GLU B N 1
ATOM 3375 C CA . GLU B 1 20 ? -18.281 24.141 20.172 1 94.12 20 GLU B CA 1
ATOM 3376 C C . GLU B 1 20 ? -16.891 24.25 20.812 1 94.12 20 GLU B C 1
ATOM 3378 O O . GLU B 1 20 ? -15.891 23.984 20.156 1 94.12 20 GLU B O 1
ATOM 3383 N N . CYS B 1 21 ? -16.844 24.672 22.031 1 94.75 21 CYS B N 1
ATOM 3384 C CA . CYS B 1 21 ? -15.57 24.75 22.719 1 94.75 21 CYS B CA 1
ATOM 3385 C C . CYS B 1 21 ? -14.961 23.375 22.938 1 94.75 21 CYS B C 1
ATOM 3387 O O . CYS B 1 21 ? -13.758 23.188 22.734 1 94.75 21 CYS B O 1
ATOM 3389 N N . LEU B 1 22 ? -15.789 22.5 23.25 1 94.25 22 LEU B N 1
ATOM 3390 C CA . LEU B 1 22 ? -15.328 21.125 23.422 1 94.25 22 LEU B CA 1
ATOM 3391 C C . LEU B 1 22 ? -14.875 20.531 22.094 1 94.25 22 LEU B C 1
ATOM 3393 O O . LEU B 1 22 ? -13.867 19.828 22.047 1 94.25 22 LEU B O 1
ATOM 3397 N N . ALA B 1 23 ? -15.625 20.812 21.125 1 94.19 23 ALA B N 1
ATOM 3398 C CA . ALA B 1 23 ? -15.281 20.344 19.781 1 94.19 23 ALA B CA 1
ATOM 3399 C C . ALA B 1 23 ? -13.945 20.922 19.328 1 94.19 23 ALA B C 1
ATOM 3401 O O . ALA B 1 23 ? -13.133 20.234 18.719 1 94.19 23 ALA B O 1
ATOM 3402 N N . GLY B 1 24 ? -13.805 22.172 19.625 1 94.94 24 GLY B N 1
ATOM 3403 C CA . GLY B 1 24 ? -12.539 22.812 19.297 1 94.94 24 GLY B CA 1
ATOM 3404 C C . GLY B 1 24 ? -11.352 22.219 20.031 1 94.94 24 GLY B C 1
ATOM 3405 O O . GLY B 1 24 ? -10.289 22.016 19.438 1 94.94 24 GLY B O 1
ATOM 3406 N N . LEU B 1 25 ? -11.555 21.953 21.234 1 95.19 25 LEU B N 1
ATOM 3407 C CA . LEU B 1 25 ? -10.5 21.359 22.047 1 95.19 25 LEU B CA 1
ATOM 3408 C C . LEU B 1 25 ? -10.156 19.953 21.547 1 95.19 25 LEU B C 1
ATOM 3410 O O . LEU B 1 25 ? -8.977 19.609 21.438 1 95.19 25 LEU B O 1
ATOM 3414 N N . THR B 1 26 ? -11.164 19.281 21.25 1 93 26 THR B N 1
ATOM 3415 C CA . THR B 1 26 ? -10.969 17.906 20.766 1 93 26 THR B CA 1
ATOM 3416 C C . THR B 1 26 ? -10.25 17.906 19.422 1 93 26 THR B C 1
ATOM 3418 O O . THR B 1 26 ? -9.336 17.109 19.203 1 93 26 THR B O 1
ATOM 3421 N N . SER B 1 27 ? -10.633 18.766 18.578 1 93.69 27 SER B N 1
ATOM 3422 C CA . SER B 1 27 ? -9.984 18.875 17.266 1 93.69 27 SER B CA 1
ATOM 3423 C C . SER B 1 27 ? -8.523 19.297 17.422 1 93.69 27 SER B C 1
ATOM 3425 O O . SER B 1 27 ? -7.648 18.766 16.734 1 93.69 27 SER B O 1
ATOM 3427 N N . PHE B 1 28 ? -8.359 20.266 18.281 1 95.38 28 PHE B N 1
ATOM 3428 C CA . PHE B 1 28 ? -7.004 20.75 18.516 1 95.38 28 PHE B CA 1
ATOM 3429 C C . PHE B 1 28 ? -6.113 19.625 19.031 1 95.38 28 PHE B C 1
ATOM 3431 O O . PHE B 1 28 ? -4.988 19.438 18.562 1 95.38 28 PHE B O 1
ATOM 3438 N N . MET B 1 29 ? -6.578 18.891 19.938 1 91.94 29 MET B N 1
ATOM 3439 C CA . MET B 1 29 ? -5.801 17.797 20.516 1 91.94 29 MET B CA 1
ATOM 3440 C C . MET B 1 29 ? -5.469 16.75 19.453 1 91.94 29 MET B C 1
ATOM 3442 O O . MET B 1 29 ? -4.406 16.125 19.5 1 91.94 29 MET B O 1
ATOM 3446 N N . ALA B 1 30 ? -6.297 16.672 18.547 1 88.81 30 ALA B N 1
ATOM 3447 C CA . ALA B 1 30 ? -6.109 15.68 17.484 1 88.81 30 ALA B CA 1
ATOM 3448 C C . ALA B 1 30 ? -5.09 16.156 16.453 1 88.81 30 ALA B C 1
ATOM 3450 O O . ALA B 1 30 ? -4.406 15.344 15.828 1 88.81 30 ALA B O 1
ATOM 3451 N N . MET B 1 31 ? -4.957 17.438 16.344 1 92.25 31 MET B N 1
ATOM 3452 C CA . MET B 1 31 ? -4.137 17.906 15.234 1 92.25 31 MET B CA 1
ATOM 3453 C C . MET B 1 31 ? -2.861 18.562 15.742 1 92.25 31 MET B C 1
ATOM 3455 O O . MET B 1 31 ? -1.945 18.844 14.969 1 92.25 31 MET B O 1
ATOM 3459 N N . CYS B 1 32 ? -2.721 18.797 17.016 1 92.25 32 CYS B N 1
ATOM 3460 C CA . CYS B 1 32 ? -1.641 19.609 17.562 1 92.25 32 CYS B CA 1
ATOM 3461 C C . CYS B 1 32 ? -0.293 18.922 17.391 1 92.25 32 CYS B C 1
ATOM 3463 O O . CYS B 1 32 ? 0.755 19.562 17.5 1 92.25 32 CYS B O 1
ATOM 3465 N N . TYR B 1 33 ? -0.299 17.641 17.016 1 91.25 33 TYR B N 1
ATOM 3466 C CA . TYR B 1 33 ? 0.962 16.953 16.75 1 91.25 33 TYR B CA 1
ATOM 3467 C C . TYR B 1 33 ? 1.718 17.625 15.617 1 91.25 33 TYR B C 1
ATOM 3469 O O . TYR B 1 33 ? 2.941 17.516 15.516 1 91.25 33 TYR B O 1
ATOM 3477 N N . LEU B 1 34 ? 1.012 18.391 14.781 1 93.06 34 LEU B N 1
ATOM 3478 C CA . LEU B 1 34 ? 1.614 19 13.594 1 93.06 34 LEU B CA 1
ATOM 3479 C C . LEU B 1 34 ? 2.654 20.047 13.984 1 93.06 34 LEU B C 1
ATOM 3481 O O . LEU B 1 34 ? 3.57 20.328 13.211 1 93.06 34 LEU B O 1
ATOM 3485 N N . ILE B 1 35 ? 2.539 20.594 15.172 1 92.38 35 ILE B N 1
ATOM 3486 C CA . ILE B 1 35 ? 3.471 21.609 15.648 1 92.38 35 ILE B CA 1
ATOM 3487 C C . ILE B 1 35 ? 4.863 21.016 15.797 1 92.38 35 ILE B C 1
ATOM 3489 O O . ILE B 1 35 ? 5.867 21.719 15.727 1 92.38 35 ILE B O 1
ATOM 3493 N N . PHE B 1 36 ? 4.902 19.734 15.93 1 91.12 36 PHE B N 1
ATOM 3494 C CA . PHE B 1 36 ? 6.172 19.031 16.109 1 91.12 36 PHE B CA 1
ATOM 3495 C C . PHE B 1 36 ? 6.629 18.391 14.805 1 91.12 36 PHE B C 1
ATOM 3497 O O . PHE B 1 36 ? 7.812 18.438 14.469 1 91.12 36 PHE B O 1
ATOM 3504 N N . VAL B 1 37 ? 5.699 17.906 14.078 1 90.5 37 VAL B N 1
ATOM 3505 C CA . VAL B 1 37 ? 6.004 17.047 12.93 1 90.5 37 VAL B CA 1
ATOM 3506 C C . VAL B 1 37 ? 6.383 17.922 11.734 1 90.5 37 VAL B C 1
ATOM 3508 O O . VAL B 1 37 ? 7.395 17.672 11.078 1 90.5 37 VAL B O 1
ATOM 3511 N N . VAL B 1 38 ? 5.609 18.922 11.5 1 93.5 38 VAL B N 1
ATOM 3512 C CA . VAL B 1 38 ? 5.793 19.75 10.312 1 93.5 38 VAL B CA 1
ATOM 3513 C C . VAL B 1 38 ? 7.137 20.469 10.383 1 93.5 38 VAL B C 1
ATOM 3515 O O . VAL B 1 38 ? 7.945 20.391 9.461 1 93.5 38 VAL B O 1
ATOM 3518 N N . PRO B 1 39 ? 7.449 21.109 11.492 1 91.62 39 PRO B N 1
ATOM 3519 C CA . PRO B 1 39 ? 8.742 21.797 11.562 1 91.62 39 PRO B CA 1
ATOM 3520 C C . PRO B 1 39 ? 9.93 20.844 11.469 1 91.62 39 PRO B C 1
ATOM 3522 O O . PRO B 1 39 ? 10.977 21.203 10.938 1 91.62 39 PRO B O 1
ATOM 3525 N N . SER B 1 40 ? 9.758 19.703 11.977 1 89.25 40 SER B N 1
ATOM 3526 C CA . SER B 1 40 ? 10.82 18.719 11.867 1 89.25 40 SER B CA 1
ATOM 3527 C C . SER B 1 40 ? 11.102 18.359 10.406 1 89.25 40 SER B C 1
ATOM 3529 O O . SER B 1 40 ? 12.258 18.234 10.008 1 89.25 40 SER B O 1
ATOM 3531 N N . MET B 1 41 ? 10.094 18.234 9.664 1 89.94 41 MET B N 1
ATOM 3532 C CA . MET B 1 41 ? 10.25 17.953 8.242 1 89.94 41 MET B CA 1
ATOM 3533 C C . MET B 1 41 ? 10.867 19.125 7.504 1 89.94 41 MET B C 1
ATOM 3535 O O . MET B 1 41 ? 11.703 18.953 6.617 1 89.94 41 MET B O 1
ATOM 3539 N N . LEU B 1 42 ? 10.445 20.312 7.902 1 91 42 LEU B N 1
ATOM 3540 C CA . LEU B 1 42 ? 10.977 21.516 7.273 1 91 42 LEU B CA 1
ATOM 3541 C C . LEU B 1 42 ? 12.453 21.703 7.625 1 91 42 LEU B C 1
ATOM 3543 O O . LEU B 1 42 ? 13.234 22.172 6.797 1 91 42 LEU B O 1
ATOM 3547 N N . ALA B 1 43 ? 12.758 21.375 8.82 1 88.88 43 ALA B N 1
ATOM 3548 C CA . ALA B 1 43 ? 14.156 21.453 9.234 1 88.88 43 ALA B CA 1
ATOM 3549 C C . ALA B 1 43 ? 15.023 20.5 8.422 1 88.88 43 ALA B C 1
ATOM 3551 O O . ALA B 1 43 ? 16.172 20.812 8.117 1 88.88 43 ALA B O 1
ATOM 3552 N N . ASP B 1 44 ? 14.523 19.406 8.125 1 85.88 44 ASP B N 1
ATOM 3553 C CA . ASP B 1 44 ? 15.242 18.438 7.301 1 85.88 44 ASP B CA 1
ATOM 3554 C C . ASP B 1 44 ? 15.508 18.984 5.906 1 85.88 44 ASP B C 1
ATOM 3556 O O . ASP B 1 44 ? 16.453 18.562 5.23 1 85.88 44 ASP B O 1
ATOM 3560 N N . ALA B 1 45 ? 14.672 19.906 5.508 1 89 45 ALA B N 1
ATOM 3561 C CA . ALA B 1 45 ? 14.844 20.547 4.203 1 89 45 ALA B CA 1
ATOM 3562 C C . ALA B 1 45 ? 15.906 21.641 4.262 1 89 45 ALA B C 1
ATOM 3564 O O . ALA B 1 45 ? 16.25 22.234 3.234 1 89 45 ALA B O 1
ATOM 3565 N N . GLY B 1 46 ? 16.391 21.969 5.469 1 88.75 46 GLY B N 1
ATOM 3566 C CA . GLY B 1 46 ? 17.422 22.969 5.629 1 88.75 46 GLY B CA 1
ATOM 3567 C C . GLY B 1 46 ? 16.891 24.281 6.184 1 88.75 46 GLY B C 1
ATOM 3568 O O . GLY B 1 46 ? 17.641 25.266 6.293 1 88.75 46 GLY B O 1
ATOM 3569 N N . MET B 1 47 ? 15.688 24.281 6.566 1 91.31 47 MET B N 1
ATOM 3570 C CA . MET B 1 47 ? 15.102 25.5 7.133 1 91.31 47 MET B CA 1
ATOM 3571 C C . MET B 1 47 ? 15.453 25.625 8.609 1 91.31 47 MET B C 1
ATOM 3573 O O . MET B 1 47 ? 15.562 24.625 9.32 1 91.31 47 MET B O 1
ATOM 3577 N N . PRO B 1 48 ? 15.664 26.812 8.984 1 89 48 PRO B N 1
ATOM 3578 C CA . PRO B 1 48 ? 15.883 26.984 10.422 1 89 48 PRO B CA 1
ATOM 3579 C C . PRO B 1 48 ? 14.711 26.5 11.258 1 89 48 PRO B C 1
ATOM 3581 O O . PRO B 1 48 ? 13.578 26.969 11.078 1 89 48 PRO B O 1
ATOM 3584 N N . LYS B 1 49 ? 14.969 25.672 12.141 1 87.25 49 LYS B N 1
ATOM 3585 C CA . LYS B 1 49 ? 13.945 24.953 12.898 1 87.25 49 LYS B CA 1
ATOM 3586 C C . LYS B 1 49 ? 13.062 25.906 13.688 1 87.25 49 LYS B C 1
ATOM 3588 O O . LYS B 1 49 ? 11.836 25.781 13.672 1 87.25 49 LYS B O 1
ATOM 3593 N N . ASP B 1 50 ? 13.672 26.891 14.344 1 86.06 50 ASP B N 1
ATOM 3594 C CA . ASP B 1 50 ? 12.922 27.812 15.188 1 86.06 50 ASP B CA 1
ATOM 3595 C C . ASP B 1 50 ? 11.945 28.641 14.352 1 86.06 50 ASP B C 1
ATOM 3597 O O . ASP B 1 50 ? 10.797 28.859 14.75 1 86.06 50 ASP B O 1
ATOM 3601 N N . SER B 1 51 ? 12.406 29.047 13.266 1 89.19 51 SER B N 1
ATOM 3602 C CA . SER B 1 51 ? 11.547 29.828 12.391 1 89.19 51 SER B CA 1
ATOM 3603 C C . SER B 1 51 ? 10.453 28.969 11.773 1 89.19 51 SER B C 1
ATOM 3605 O O . SER B 1 51 ? 9.336 29.453 11.539 1 89.19 51 SER B O 1
ATOM 3607 N N . ALA B 1 52 ? 10.805 27.75 11.516 1 90.38 52 ALA B N 1
ATOM 3608 C CA . ALA B 1 52 ? 9.812 26.828 10.953 1 90.38 52 ALA B CA 1
ATOM 3609 C C . ALA B 1 52 ? 8.688 26.562 11.945 1 90.38 52 ALA B C 1
ATOM 3611 O O . ALA B 1 52 ? 7.52 26.469 11.555 1 90.38 52 ALA B O 1
ATOM 3612 N N . VAL B 1 53 ? 9.062 26.469 13.188 1 90.5 53 VAL B N 1
ATOM 3613 C CA . VAL B 1 53 ? 8.07 26.25 14.227 1 90.5 53 VAL B CA 1
ATOM 3614 C C . VAL B 1 53 ? 7.137 27.453 14.32 1 90.5 53 VAL B C 1
ATOM 3616 O O . VAL B 1 53 ? 5.914 27.297 14.32 1 90.5 53 VAL B O 1
ATOM 3619 N N . ALA B 1 54 ? 7.734 28.547 14.383 1 90.25 54 ALA B N 1
ATOM 3620 C CA . ALA B 1 54 ? 6.953 29.781 14.484 1 90.25 54 ALA B CA 1
ATOM 3621 C C . ALA B 1 54 ? 6.051 29.953 13.266 1 90.25 54 ALA B C 1
ATOM 3623 O O . ALA B 1 54 ? 4.871 30.281 13.398 1 90.25 54 ALA B O 1
ATOM 3624 N N . ALA B 1 55 ? 6.586 29.734 12.164 1 91.62 55 ALA B N 1
ATOM 3625 C CA . ALA B 1 55 ? 5.824 29.891 10.93 1 91.62 55 ALA B CA 1
ATOM 3626 C C . ALA B 1 55 ? 4.637 28.938 10.891 1 91.62 55 ALA B C 1
ATOM 3628 O O . ALA B 1 55 ? 3.531 29.312 10.508 1 91.62 55 ALA B O 1
ATOM 3629 N N . THR B 1 56 ? 4.883 27.703 11.234 1 92.5 56 THR B N 1
ATOM 3630 C CA . THR B 1 56 ? 3.844 26.688 11.219 1 92.5 56 THR B CA 1
ATOM 3631 C C . THR B 1 56 ? 2.689 27.078 12.141 1 92.5 56 THR B C 1
ATOM 3633 O O . THR B 1 56 ? 1.522 26.953 11.758 1 92.5 56 THR B O 1
ATOM 3636 N N . ILE B 1 57 ? 2.975 27.562 13.312 1 93.06 57 ILE B N 1
ATOM 3637 C CA . ILE B 1 57 ? 1.94 27.906 14.281 1 93.06 57 ILE B CA 1
ATOM 3638 C C . ILE B 1 57 ? 1.192 29.156 13.82 1 93.06 57 ILE B C 1
ATOM 3640 O O . ILE B 1 57 ? -0.04 29.188 13.859 1 93.06 57 ILE B O 1
ATOM 3644 N N . TRP B 1 58 ? 1.906 30.062 13.391 1 93.25 58 TRP B N 1
ATOM 3645 C CA . TRP B 1 58 ? 1.275 31.312 12.938 1 93.25 58 TRP B CA 1
ATOM 3646 C C . TRP B 1 58 ? 0.354 31.047 11.75 1 93.25 58 TRP B C 1
ATOM 3648 O O . TRP B 1 58 ? -0.749 31.594 11.68 1 93.25 58 TRP B O 1
ATOM 3658 N N . VAL B 1 59 ? 0.82 30.297 10.852 1 93.62 59 VAL B N 1
ATOM 3659 C CA . VAL B 1 59 ? 0.001 29.969 9.688 1 93.62 59 VAL B CA 1
ATOM 3660 C C . VAL B 1 59 ? -1.254 29.234 10.133 1 93.62 59 VAL B C 1
ATOM 3662 O O . VAL B 1 59 ? -2.348 29.469 9.617 1 93.62 59 VAL B O 1
ATOM 3665 N N . SER B 1 60 ? -1.083 28.266 11.023 1 95 60 SER B N 1
ATOM 3666 C CA . SER B 1 60 ? -2.225 27.5 11.523 1 95 60 SER B CA 1
ATOM 3667 C C . SER B 1 60 ? -3.25 28.422 12.188 1 95 60 SER B C 1
ATOM 3669 O O . SER B 1 60 ? -4.457 28.219 12.031 1 95 60 SER B O 1
ATOM 3671 N N . ILE B 1 61 ? -2.758 29.422 12.914 1 95.44 61 ILE B N 1
ATOM 3672 C CA . ILE B 1 61 ? -3.639 30.375 13.578 1 95.44 61 ILE B CA 1
ATOM 3673 C C . ILE B 1 61 ? -4.402 31.188 12.539 1 95.44 61 ILE B C 1
ATOM 3675 O O . ILE B 1 61 ? -5.633 31.25 12.57 1 95.44 61 ILE B O 1
ATOM 3679 N N . LEU B 1 62 ? -3.713 31.75 11.672 1 94.62 62 LEU B N 1
ATOM 3680 C CA . LEU B 1 62 ? -4.312 32.656 10.688 1 94.62 62 LEU B CA 1
ATOM 3681 C C . LEU B 1 62 ? -5.277 31.891 9.781 1 94.62 62 LEU B C 1
ATOM 3683 O O . LEU B 1 62 ? -6.395 32.344 9.531 1 94.62 62 LEU B O 1
ATOM 3687 N N . ALA B 1 63 ? -4.797 30.781 9.32 1 94.44 63 ALA B N 1
ATOM 3688 C CA . ALA B 1 63 ? -5.609 30 8.398 1 94.44 63 ALA B CA 1
ATOM 3689 C C . ALA B 1 63 ? -6.871 29.484 9.086 1 94.44 63 ALA B C 1
ATOM 3691 O O . ALA B 1 63 ? -7.961 29.516 8.5 1 94.44 63 ALA B O 1
ATOM 3692 N N . THR B 1 64 ? -6.734 28.969 10.258 1 95.69 64 THR B N 1
ATOM 3693 C CA . THR B 1 64 ? -7.879 28.438 10.984 1 95.69 64 THR B CA 1
ATOM 3694 C C . THR B 1 64 ? -8.844 29.547 11.367 1 95.69 64 THR B C 1
ATOM 3696 O O . THR B 1 64 ? -10.062 29.359 11.336 1 95.69 64 THR B O 1
ATOM 3699 N N . LEU B 1 65 ? -8.32 30.672 11.734 1 95.38 65 LEU B N 1
ATOM 3700 C CA . LEU B 1 65 ? -9.164 31.812 12.047 1 95.38 65 LEU B CA 1
ATOM 3701 C C . LEU B 1 65 ? -9.961 32.25 10.828 1 95.38 65 LEU B C 1
ATOM 3703 O O . LEU B 1 65 ? -11.148 32.562 10.938 1 95.38 65 LEU B O 1
ATOM 3707 N N . LEU B 1 66 ? -9.305 32.312 9.758 1 93.81 66 LEU B N 1
ATOM 3708 C CA . LEU B 1 66 ? -9.992 32.688 8.523 1 93.81 66 LEU B CA 1
ATOM 3709 C C . LEU B 1 66 ? -11.078 31.672 8.18 1 93.81 66 LEU B C 1
ATOM 3711 O O . LEU B 1 66 ? -12.148 32.031 7.703 1 93.81 66 LEU B O 1
ATOM 3715 N N . MET B 1 67 ? -10.797 30.422 8.344 1 92.56 67 MET B N 1
ATOM 3716 C CA . MET B 1 67 ? -11.758 29.344 8.094 1 92.56 67 MET B CA 1
ATOM 3717 C C . MET B 1 67 ? -12.977 29.5 9 1 92.56 67 MET B C 1
ATOM 3719 O O . MET B 1 67 ? -14.109 29.281 8.562 1 92.56 67 MET B O 1
ATOM 3723 N N . GLY B 1 68 ? -12.742 29.844 10.219 1 91.94 68 GLY B N 1
ATOM 3724 C CA . GLY B 1 68 ? -13.82 29.984 11.188 1 91.94 68 GLY B CA 1
ATOM 3725 C C . GLY B 1 68 ? -14.633 31.25 10.977 1 91.94 68 GLY B C 1
ATOM 3726 O O . GLY B 1 68 ? -15.859 31.219 10.984 1 91.94 68 GLY B O 1
ATOM 3727 N N . LEU B 1 69 ? -14 32.312 10.766 1 92.69 69 LEU B N 1
ATOM 3728 C CA . LEU B 1 69 ? -14.672 33.625 10.719 1 92.69 69 LEU B CA 1
ATOM 3729 C C . LEU B 1 69 ? -15.289 33.875 9.344 1 92.69 69 LEU B C 1
ATOM 3731 O O . LEU B 1 69 ? -16.359 34.469 9.242 1 92.69 69 LEU B O 1
ATOM 3735 N N . TRP B 1 70 ? -14.617 33.469 8.383 1 90.69 70 TRP B N 1
ATOM 3736 C CA . TRP B 1 70 ? -15.078 33.75 7.031 1 90.69 70 TRP B CA 1
ATOM 3737 C C . TRP B 1 70 ? -15.891 32.594 6.461 1 90.69 70 TRP B C 1
ATOM 3739 O O . TRP B 1 70 ? -17.031 32.781 6.051 1 90.69 70 TRP B O 1
ATOM 3749 N N . ALA B 1 71 ? -15.344 31.484 6.41 1 88.31 71 ALA B N 1
ATOM 3750 C CA . ALA B 1 71 ? -16.016 30.344 5.812 1 88.31 71 ALA B CA 1
ATOM 3751 C C . ALA B 1 71 ? -17.016 29.734 6.789 1 88.31 71 ALA B C 1
ATOM 3753 O O . ALA B 1 71 ? -17.938 29 6.383 1 88.31 71 ALA B O 1
ATOM 3754 N N . LYS B 1 72 ? -16.891 29.906 8.109 1 88.56 72 LYS B N 1
ATOM 3755 C CA . LYS B 1 72 ? -17.766 29.406 9.164 1 88.56 72 LYS B CA 1
ATOM 3756 C C . LYS B 1 72 ? -17.828 27.875 9.164 1 88.56 72 LYS B C 1
ATOM 3758 O O . LYS B 1 72 ? -18.906 27.297 9.312 1 88.56 72 LYS B O 1
ATOM 3763 N N . PHE B 1 73 ? -16.688 27.297 8.875 1 88.25 73 PHE B N 1
ATOM 3764 C CA . PHE B 1 73 ? -16.547 25.844 8.93 1 88.25 73 PHE B CA 1
ATOM 3765 C C . PHE B 1 73 ? -15.828 25.406 10.203 1 88.25 73 PHE B C 1
ATOM 3767 O O . PHE B 1 73 ? -14.891 26.078 10.648 1 88.25 73 PHE B O 1
ATOM 3774 N N . PRO B 1 74 ? -16.328 24.422 10.773 1 90.75 74 PRO B N 1
ATOM 3775 C CA . PRO B 1 74 ? -15.695 23.922 11.992 1 90.75 74 PRO B CA 1
ATOM 3776 C C . PRO B 1 74 ? -14.453 23.078 11.703 1 90.75 74 PRO B C 1
ATOM 3778 O O . PRO B 1 74 ? -14.359 21.938 12.18 1 90.75 74 PRO B O 1
ATOM 3781 N N . VAL B 1 75 ? -13.492 23.625 10.938 1 91.75 75 VAL B N 1
ATOM 3782 C CA . VAL B 1 75 ? -12.344 22.844 10.492 1 91.75 75 VAL B CA 1
ATOM 3783 C C . VAL B 1 75 ? -11.055 23.609 10.805 1 91.75 75 VAL B C 1
ATOM 3785 O O . VAL B 1 75 ? -11.008 24.828 10.695 1 91.75 75 VAL B O 1
ATOM 3788 N N . GLY B 1 76 ? -10.133 22.812 11.281 1 93.81 76 GLY B N 1
ATOM 3789 C CA . GLY B 1 76 ? -8.797 23.359 11.445 1 93.81 76 GLY B CA 1
ATOM 3790 C C . GLY B 1 76 ? -7.961 23.281 10.18 1 93.81 76 GLY B C 1
ATOM 3791 O O . GLY B 1 76 ? -8.047 22.312 9.43 1 93.81 76 GLY B O 1
ATOM 3792 N N . VAL B 1 77 ? -7.188 24.359 9.945 1 94.31 77 VAL B N 1
ATOM 3793 C CA . VAL B 1 77 ? -6.332 24.453 8.766 1 94.31 77 VAL B CA 1
ATOM 3794 C C . VAL B 1 77 ? -4.879 24.641 9.195 1 94.31 77 VAL B C 1
ATOM 3796 O O . VAL B 1 77 ? -4.586 25.453 10.078 1 94.31 77 VAL B O 1
ATOM 3799 N N . ALA B 1 78 ? -4.047 23.875 8.664 1 94.38 78 ALA B N 1
ATOM 3800 C CA . ALA B 1 78 ? -2.615 23.906 8.961 1 94.38 78 ALA B CA 1
ATOM 3801 C C . ALA B 1 78 ? -1.806 23.328 7.805 1 94.38 78 ALA B C 1
ATOM 3803 O O . ALA B 1 78 ? -2.373 22.844 6.82 1 94.38 78 ALA B O 1
ATOM 3804 N N . PRO B 1 79 ? -0.48 23.516 7.871 1 93 79 PRO B N 1
ATOM 3805 C CA . PRO B 1 79 ? 0.319 22.891 6.805 1 93 79 PRO B CA 1
ATOM 3806 C C . PRO B 1 79 ? 0.1 21.391 6.695 1 93 79 PRO B C 1
ATOM 3808 O O . PRO B 1 79 ? 0.155 20.672 7.703 1 93 79 PRO B O 1
ATOM 3811 N N . GLY B 1 80 ? -0.161 21 5.508 1 89.75 80 GLY B N 1
ATOM 3812 C CA . GLY B 1 80 ? -0.475 19.609 5.258 1 89.75 80 GLY B CA 1
ATOM 3813 C C . GLY B 1 80 ? 0.735 18.688 5.352 1 89.75 80 GLY B C 1
ATOM 3814 O O . GLY B 1 80 ? 1.833 19.062 4.934 1 89.75 80 GLY B O 1
ATOM 3815 N N . LEU B 1 81 ? 0.587 17.516 5.859 1 87.06 81 LEU B N 1
ATOM 3816 C CA . LEU B 1 81 ? 1.687 16.578 6.055 1 87.06 81 LEU B CA 1
ATOM 3817 C C . LEU B 1 81 ? 2.193 16.047 4.719 1 87.06 81 LEU B C 1
ATOM 3819 O O . LEU B 1 81 ? 3.402 16.016 4.48 1 87.06 81 LEU B O 1
ATOM 3823 N N . GLY B 1 82 ? 1.282 15.68 3.938 1 84.25 82 GLY B N 1
ATOM 3824 C CA . GLY B 1 82 ? 1.674 15.133 2.648 1 84.25 82 GLY B CA 1
ATOM 3825 C C . GLY B 1 82 ? 2.43 16.125 1.783 1 84.25 82 GLY B C 1
ATOM 3826 O O . GLY B 1 82 ? 3.465 15.789 1.204 1 84.25 82 GLY B O 1
ATOM 3827 N N . ILE B 1 83 ? 2 17.281 1.734 1 88.12 83 ILE B N 1
ATOM 3828 C CA . ILE B 1 83 ? 2.611 18.312 0.894 1 88.12 83 ILE B CA 1
ATOM 3829 C C . ILE B 1 83 ? 3.939 18.75 1.504 1 88.12 83 ILE B C 1
ATOM 3831 O O . ILE B 1 83 ? 4.895 19.047 0.781 1 88.12 83 ILE B O 1
ATOM 3835 N N . THR B 1 84 ? 3.932 18.812 2.795 1 92 84 THR B N 1
ATOM 3836 C CA . THR B 1 84 ? 5.184 19.125 3.471 1 92 84 THR B CA 1
ATOM 3837 C C . THR B 1 84 ? 6.246 18.078 3.18 1 92 84 THR B C 1
ATOM 3839 O O . THR B 1 84 ? 7.414 18.406 2.975 1 92 84 THR B O 1
ATOM 3842 N N . ALA B 1 85 ? 5.797 16.906 3.211 1 87.69 85 ALA B N 1
ATOM 3843 C CA . ALA B 1 85 ? 6.723 15.828 2.9 1 87.69 85 ALA B CA 1
ATOM 3844 C C . ALA B 1 85 ? 7.246 15.945 1.471 1 87.69 85 ALA B C 1
ATOM 3846 O O . ALA B 1 85 ? 8.438 15.742 1.22 1 87.69 85 ALA B O 1
ATOM 3847 N N . PHE B 1 86 ? 6.359 16.203 0.611 1 85.88 86 PHE B N 1
ATOM 3848 C CA . PHE B 1 86 ? 6.742 16.391 -0.783 1 85.88 86 PHE B CA 1
ATOM 3849 C C . PHE B 1 86 ? 7.734 17.531 -0.924 1 85.88 86 PHE B C 1
ATOM 3851 O O . PHE B 1 86 ? 8.711 17.438 -1.674 1 85.88 86 PHE B O 1
ATOM 3858 N N . PHE B 1 87 ? 7.52 18.562 -0.216 1 90.06 87 PHE B N 1
ATOM 3859 C CA . PHE B 1 87 ? 8.375 19.734 -0.219 1 90.06 87 PHE B CA 1
ATOM 3860 C C . PHE B 1 87 ? 9.75 19.422 0.35 1 90.06 87 PHE B C 1
ATOM 3862 O O . PHE B 1 87 ? 10.766 19.672 -0.292 1 90.06 87 PHE B O 1
ATOM 3869 N N . ALA B 1 88 ? 9.789 18.828 1.442 1 89.38 88 ALA B N 1
ATOM 3870 C CA . ALA B 1 88 ? 11.031 18.625 2.18 1 89.38 88 ALA B CA 1
ATOM 3871 C C . ALA B 1 88 ? 11.867 17.516 1.556 1 89.38 88 ALA B C 1
ATOM 3873 O O . ALA B 1 88 ? 13.094 17.625 1.46 1 89.38 88 ALA B O 1
ATOM 3874 N N . TYR B 1 89 ? 11.227 16.547 1.092 1 83.88 89 TYR B N 1
ATOM 3875 C CA . TYR B 1 89 ? 11.992 15.344 0.788 1 83.88 89 TYR B CA 1
ATOM 3876 C C . TYR B 1 89 ? 12.094 15.125 -0.718 1 83.88 89 TYR B C 1
ATOM 3878 O O . TYR B 1 89 ? 12.875 14.297 -1.182 1 83.88 89 TYR B O 1
ATOM 3886 N N . TYR B 1 90 ? 11.305 15.797 -1.447 1 82.06 90 TYR B N 1
ATOM 3887 C CA . TYR B 1 90 ? 11.461 15.695 -2.893 1 82.06 90 TYR B CA 1
ATOM 3888 C C . TYR B 1 90 ? 12 17 -3.477 1 82.06 90 TYR B C 1
ATOM 3890 O O . TYR B 1 90 ? 13.047 17 -4.133 1 82.06 90 TYR B O 1
ATOM 3898 N N . ILE B 1 91 ? 11.344 18.078 -3.248 1 85.31 91 ILE B N 1
ATOM 3899 C CA . ILE B 1 91 ? 11.719 19.359 -3.846 1 85.31 91 ILE B CA 1
ATOM 3900 C C . ILE B 1 91 ? 13.102 19.781 -3.346 1 85.31 91 ILE B C 1
ATOM 3902 O O . ILE B 1 91 ? 13.977 20.141 -4.137 1 85.31 91 ILE B O 1
ATOM 3906 N N . CYS B 1 92 ? 13.258 19.672 -2.021 1 86.75 92 CYS B N 1
ATOM 3907 C CA . CYS B 1 92 ? 14.539 20.062 -1.439 1 86.75 92 CYS B CA 1
ATOM 3908 C C . CYS B 1 92 ? 15.492 18.859 -1.366 1 86.75 92 CYS B C 1
ATOM 3910 O O . CYS B 1 92 ? 16.594 18.984 -0.836 1 86.75 92 CYS B O 1
ATOM 3912 N N . GLY B 1 93 ? 15.102 17.797 -1.848 1 82.5 93 GLY B N 1
ATOM 3913 C CA . GLY B 1 93 ? 15.922 16.594 -1.856 1 82.5 93 GLY B CA 1
ATOM 3914 C C . GLY B 1 93 ? 16.453 16.234 -3.232 1 82.5 93 GLY B C 1
ATOM 3915 O O . GLY B 1 93 ? 17.328 16.938 -3.756 1 82.5 93 GLY B O 1
ATOM 3916 N N . PRO B 1 94 ? 15.82 15.273 -3.834 1 75.19 94 PRO B N 1
ATOM 3917 C CA . PRO B 1 94 ? 16.344 14.82 -5.129 1 75.19 94 PRO B CA 1
ATOM 3918 C C . PRO B 1 94 ? 16.188 15.875 -6.223 1 75.19 94 PRO B C 1
ATOM 3920 O O . PRO B 1 94 ? 17 15.922 -7.152 1 75.19 94 PRO B O 1
ATOM 3923 N N . ALA B 1 95 ? 15.219 16.656 -6.195 1 78.19 95 ALA B N 1
ATOM 3924 C CA . ALA B 1 95 ? 15.047 17.688 -7.211 1 78.19 95 ALA B CA 1
ATOM 3925 C C . ALA B 1 95 ? 16.141 18.75 -7.105 1 78.19 95 ALA B C 1
ATOM 3927 O O . ALA B 1 95 ? 16.438 19.438 -8.078 1 78.19 95 ALA B O 1
ATOM 3928 N N . GLY B 1 96 ? 16.703 18.922 -5.871 1 81.31 96 GLY B N 1
ATOM 3929 C CA . GLY B 1 96 ? 17.891 19.719 -5.695 1 81.31 96 GLY B CA 1
ATOM 3930 C C . GLY B 1 96 ? 17.594 21.203 -5.539 1 81.31 96 GLY B C 1
ATOM 3931 O O . GLY B 1 96 ? 18.5 22.047 -5.688 1 81.31 96 GLY B O 1
ATOM 3932 N N . TYR B 1 97 ? 16.406 21.594 -5.262 1 86.81 97 TYR B N 1
ATOM 3933 C CA . TYR B 1 97 ? 16.078 23.016 -5.117 1 86.81 97 TYR B CA 1
ATOM 3934 C C . TYR B 1 97 ? 16.25 23.469 -3.674 1 86.81 97 TYR B C 1
ATOM 3936 O O . TYR B 1 97 ? 16.203 22.656 -2.748 1 86.81 97 TYR B O 1
ATOM 3944 N N . THR B 1 98 ? 16.453 24.672 -3.58 1 89.56 98 THR B N 1
ATOM 3945 C CA . THR B 1 98 ? 16.547 25.25 -2.244 1 89.56 98 THR B CA 1
ATOM 3946 C C . THR B 1 98 ? 15.156 25.453 -1.649 1 89.56 98 THR B C 1
ATOM 3948 O O . THR B 1 98 ? 14.156 25.469 -2.377 1 89.56 98 THR B O 1
ATOM 3951 N N . TRP B 1 99 ? 15.094 25.547 -0.329 1 91.88 99 TRP B N 1
ATOM 3952 C CA . TRP B 1 99 ? 13.797 25.719 0.325 1 91.88 99 TRP B CA 1
ATOM 3953 C C . TRP B 1 99 ? 13.188 27.062 -0.026 1 91.88 99 TRP B C 1
ATOM 3955 O O . TRP B 1 99 ? 11.961 27.203 -0.056 1 91.88 99 TRP B O 1
ATOM 3965 N N . GLN B 1 100 ? 14.008 28 -0.374 1 92.56 100 GLN B N 1
ATOM 3966 C CA . GLN B 1 100 ? 13.5 29.297 -0.797 1 92.56 100 GLN B CA 1
ATOM 3967 C C . GLN B 1 100 ? 12.742 29.188 -2.115 1 92.56 100 GLN B C 1
ATOM 3969 O O . GLN B 1 100 ? 11.648 29.734 -2.256 1 92.56 100 GLN B O 1
ATOM 3974 N N . THR B 1 101 ? 13.344 28.469 -2.967 1 90 101 THR B N 1
ATOM 3975 C CA . THR B 1 101 ? 12.688 28.25 -4.254 1 90 101 THR B CA 1
ATOM 3976 C C . THR B 1 101 ? 11.422 27.422 -4.078 1 90 101 THR B C 1
ATOM 3978 O O . THR B 1 101 ? 10.43 27.641 -4.777 1 90 101 THR B O 1
ATOM 3981 N N . GLY B 1 102 ? 11.547 26.484 -3.176 1 90 102 GLY B N 1
ATOM 3982 C CA . GLY B 1 102 ? 10.367 25.688 -2.877 1 90 102 GLY B CA 1
ATOM 3983 C C . GLY B 1 102 ? 9.211 26.516 -2.346 1 90 102 GLY B C 1
ATOM 3984 O O . GLY B 1 102 ? 8.062 26.312 -2.75 1 90 102 GLY B O 1
ATOM 3985 N N . LEU B 1 103 ? 9.578 27.438 -1.504 1 91 103 LEU B N 1
ATOM 3986 C CA . LEU B 1 103 ? 8.555 28.312 -0.943 1 91 103 LEU B CA 1
ATOM 3987 C C . LEU B 1 103 ? 7.945 29.188 -2.023 1 91 103 LEU B C 1
ATOM 3989 O O . LEU B 1 103 ? 6.758 29.516 -1.974 1 91 103 LEU B O 1
ATOM 3993 N N . GLY B 1 104 ? 8.773 29.547 -2.891 1 90.19 104 GLY B N 1
ATOM 3994 C CA . GLY B 1 104 ? 8.242 30.297 -4.027 1 90.19 104 GLY B CA 1
ATOM 3995 C C . GLY B 1 104 ? 7.238 29.5 -4.84 1 90.19 104 GLY B C 1
ATOM 3996 O O . GLY B 1 104 ? 6.219 30.047 -5.27 1 90.19 104 GLY B O 1
ATOM 3997 N N . ALA B 1 105 ? 7.555 28.297 -5.02 1 89.56 105 ALA B N 1
ATOM 3998 C CA . ALA B 1 105 ? 6.641 27.422 -5.746 1 89.56 105 ALA B CA 1
ATOM 3999 C C . ALA B 1 105 ? 5.332 27.234 -4.984 1 89.56 105 ALA B C 1
ATOM 4001 O O . ALA B 1 105 ? 4.258 27.172 -5.59 1 89.56 105 ALA B O 1
ATOM 4002 N N . VAL B 1 106 ? 5.453 27.141 -3.711 1 90.62 106 VAL B N 1
ATOM 4003 C CA . VAL B 1 106 ? 4.266 27 -2.871 1 90.62 106 VAL B CA 1
ATOM 4004 C C . VAL B 1 106 ? 3.393 28.25 -2.998 1 90.62 106 VAL B C 1
ATOM 4006 O O . VAL B 1 106 ? 2.166 28.141 -3.074 1 90.62 106 VAL B O 1
ATOM 4009 N N . PHE B 1 107 ? 3.986 29.359 -3.018 1 92.38 107 PHE B N 1
ATOM 4010 C CA . PHE B 1 107 ? 3.244 30.609 -3.156 1 92.38 107 PHE B CA 1
ATOM 4011 C C . PHE B 1 107 ? 2.523 30.672 -4.496 1 92.38 107 PHE B C 1
ATOM 4013 O O . PHE B 1 107 ? 1.344 31.016 -4.562 1 92.38 107 PHE B O 1
ATOM 4020 N N . ILE B 1 108 ? 3.217 30.359 -5.496 1 91.25 108 ILE B N 1
ATOM 4021 C CA . ILE B 1 108 ? 2.627 30.375 -6.832 1 91.25 108 ILE B CA 1
ATOM 4022 C C . ILE B 1 108 ? 1.494 29.359 -6.906 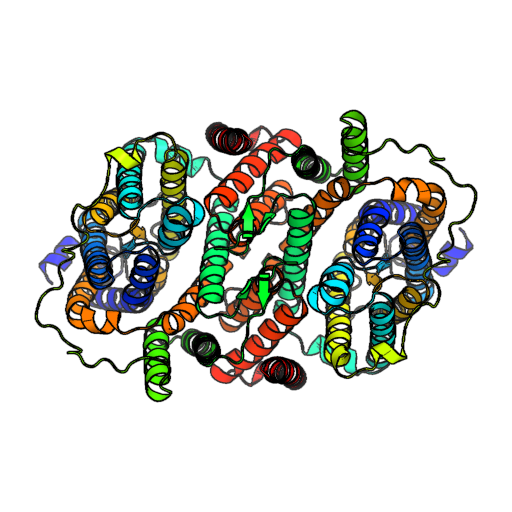1 91.25 108 ILE B C 1
ATOM 4024 O O . ILE B 1 108 ? 0.464 29.609 -7.535 1 91.25 108 ILE B O 1
ATOM 4028 N N . SER B 1 109 ? 1.781 28.219 -6.34 1 89.69 109 SER B N 1
ATOM 4029 C CA . SER B 1 109 ? 0.732 27.219 -6.305 1 89.69 109 SER B CA 1
ATOM 4030 C C . SER B 1 109 ? -0.52 27.734 -5.609 1 89.69 109 SER B C 1
ATOM 4032 O O . SER B 1 109 ? -1.64 27.438 -6.023 1 89.69 109 SER B O 1
ATOM 4034 N N . GLY B 1 110 ? -0.318 28.422 -4.504 1 88.25 110 GLY B N 1
ATOM 4035 C CA . GLY B 1 110 ? -1.444 29.047 -3.824 1 88.25 110 GLY B CA 1
ATOM 4036 C C . GLY B 1 110 ? -2.176 30.047 -4.684 1 88.25 110 GLY B C 1
ATOM 4037 O O . GLY B 1 110 ? -3.406 30.125 -4.648 1 88.25 110 GLY B O 1
ATOM 4038 N N . LEU B 1 111 ? -1.453 30.766 -5.43 1 90.69 111 LEU B N 1
ATOM 4039 C CA . LEU B 1 111 ? -2.041 31.75 -6.332 1 90.69 111 LEU B CA 1
ATOM 4040 C C . LEU B 1 111 ? -2.846 31.062 -7.43 1 90.69 111 LEU B C 1
ATOM 4042 O O . LEU B 1 111 ? -3.947 31.5 -7.766 1 90.69 111 LEU B O 1
ATOM 4046 N N . VAL B 1 112 ? -2.262 30.109 -7.945 1 87.62 112 VAL B N 1
ATOM 4047 C CA . VAL B 1 112 ? -2.959 29.344 -8.984 1 87.62 112 VAL B CA 1
ATOM 4048 C C . VAL B 1 112 ? -4.234 28.734 -8.406 1 87.62 112 VAL B C 1
ATOM 4050 O O . VAL B 1 112 ? -5.281 28.75 -9.062 1 87.62 112 VAL B O 1
ATOM 4053 N N . PHE B 1 113 ? -4.039 28.203 -7.258 1 84.75 113 PHE B N 1
ATOM 4054 C CA . PHE B 1 113 ? -5.199 27.625 -6.586 1 84.75 113 PHE B CA 1
ATOM 4055 C C . PHE B 1 113 ? -6.273 28.688 -6.359 1 84.75 113 PHE B C 1
ATOM 4057 O O . PHE B 1 113 ? -7.465 28.422 -6.527 1 84.75 113 PHE B O 1
ATOM 4064 N N . LEU B 1 114 ? -5.922 29.797 -5.977 1 86.88 114 LEU B N 1
ATOM 4065 C CA . LEU B 1 114 ? -6.852 30.906 -5.762 1 86.88 114 LEU B CA 1
ATOM 4066 C C . LEU B 1 114 ? -7.559 31.281 -7.062 1 86.88 114 LEU B C 1
ATOM 4068 O O . LEU B 1 114 ? -8.773 31.5 -7.074 1 86.88 114 LEU B O 1
ATOM 4072 N N . LEU B 1 115 ? -6.844 31.297 -8.102 1 87.69 115 LEU B N 1
ATOM 4073 C CA . LEU B 1 115 ? -7.406 31.641 -9.406 1 87.69 115 LEU B CA 1
ATOM 4074 C C . LEU B 1 115 ? -8.375 30.562 -9.875 1 87.69 115 LEU B C 1
ATOM 4076 O O . LEU B 1 115 ? -9.43 30.875 -10.43 1 87.69 115 LEU B O 1
ATOM 4080 N N . LEU B 1 116 ? -8 29.359 -9.656 1 82.12 116 LEU B N 1
ATOM 4081 C CA . LEU B 1 116 ? -8.867 28.25 -10.039 1 82.12 116 LEU B CA 1
ATOM 4082 C C . LEU B 1 116 ? -10.172 28.281 -9.242 1 82.12 116 LEU B C 1
ATOM 4084 O O . LEU B 1 116 ? -11.242 28.016 -9.781 1 82.12 116 LEU B O 1
ATOM 4088 N N . THR B 1 117 ? -10.023 28.547 -8.023 1 77.81 117 THR B N 1
ATOM 4089 C CA . THR B 1 117 ? -11.18 28.562 -7.141 1 77.81 117 THR B CA 1
ATOM 4090 C C . THR B 1 117 ? -12.102 29.734 -7.492 1 77.81 117 THR B C 1
ATOM 4092 O O . THR B 1 117 ? -13.328 29.625 -7.406 1 77.81 117 THR B O 1
ATOM 4095 N N . ALA B 1 118 ? -11.43 30.766 -7.77 1 80.06 118 ALA B N 1
ATOM 4096 C CA . ALA B 1 118 ? -12.211 31.938 -8.133 1 80.06 118 ALA B CA 1
ATOM 4097 C C . ALA B 1 118 ? -12.914 31.75 -9.469 1 80.06 118 ALA B C 1
ATOM 4099 O O . ALA B 1 118 ? -13.93 32.375 -9.75 1 80.06 118 ALA B O 1
ATOM 4100 N N . THR B 1 119 ? -12.25 30.828 -10.172 1 79.25 119 THR B N 1
ATOM 4101 C CA . THR B 1 119 ? -12.875 30.5 -11.445 1 79.25 119 THR B CA 1
ATOM 4102 C C . THR B 1 119 ? -13.656 29.188 -11.352 1 79.25 119 THR B C 1
ATOM 4104 O O . THR B 1 119 ? -13.57 28.484 -10.344 1 79.25 119 THR B O 1
ATOM 4107 N N . ARG B 1 120 ? -14.727 28.984 -12.109 1 75.69 120 ARG B N 1
ATOM 4108 C CA . ARG B 1 120 ? -15.555 27.797 -12.102 1 75.69 120 ARG B CA 1
ATOM 4109 C C . ARG B 1 120 ? -14.758 26.562 -12.539 1 75.69 120 ARG B C 1
ATOM 4111 O O . ARG B 1 120 ? -15.32 25.484 -12.688 1 75.69 120 ARG B O 1
ATOM 4118 N N . VAL B 1 121 ? -13.414 26.719 -12.703 1 75.38 121 VAL B N 1
ATOM 4119 C CA . VAL B 1 121 ? -12.586 25.641 -13.219 1 75.38 121 VAL B CA 1
ATOM 4120 C C . VAL B 1 121 ? -12.391 24.578 -12.133 1 75.38 121 VAL B C 1
ATOM 4122 O O . VAL B 1 121 ? -12.328 23.391 -12.422 1 75.38 121 VAL B O 1
ATOM 4125 N N . ARG B 1 122 ? -12.281 24.953 -11.008 1 70.75 122 ARG B N 1
ATOM 4126 C CA . ARG B 1 122 ? -12.078 24.016 -9.906 1 70.75 122 ARG B CA 1
ATOM 4127 C C . ARG B 1 122 ? -13.234 23.031 -9.82 1 70.75 122 ARG B C 1
ATOM 4129 O O . ARG B 1 122 ? -13.016 21.828 -9.664 1 70.75 122 ARG B O 1
ATOM 4136 N N . GLN B 1 123 ? -14.367 23.656 -9.844 1 70.12 123 GLN B N 1
ATOM 4137 C CA . GLN B 1 123 ? -15.539 22.797 -9.789 1 70.12 123 GLN B CA 1
ATOM 4138 C C . GLN B 1 123 ? -15.539 21.797 -10.938 1 70.12 123 GLN B C 1
ATOM 4140 O O . GLN B 1 123 ? -15.953 20.641 -10.773 1 70.12 123 GLN B O 1
ATOM 4145 N N . MET B 1 124 ? -15.055 22.281 -12 1 75 124 MET B N 1
ATOM 4146 C CA . MET B 1 124 ? -14.984 21.406 -13.164 1 75 124 MET B CA 1
ATOM 4147 C C . MET B 1 124 ? -14 20.266 -12.922 1 75 124 MET B C 1
ATOM 4149 O O . MET B 1 124 ? -14.258 19.125 -13.32 1 75 124 MET B O 1
ATOM 4153 N N . ILE B 1 125 ? -12.945 20.594 -12.266 1 74.81 125 ILE B N 1
ATOM 4154 C CA . ILE B 1 125 ? -11.93 19.594 -11.984 1 74.81 125 ILE B CA 1
ATOM 4155 C C . ILE B 1 125 ? -12.445 18.609 -10.938 1 74.81 125 ILE B C 1
ATOM 4157 O O . ILE B 1 125 ? -12.289 17.391 -11.078 1 74.81 125 ILE B O 1
ATOM 4161 N N . ILE B 1 126 ? -13.125 19.109 -10.031 1 70.69 126 ILE B N 1
ATOM 4162 C CA . ILE B 1 126 ? -13.648 18.297 -8.938 1 70.69 126 ILE B CA 1
ATOM 4163 C C . ILE B 1 126 ? -14.695 17.312 -9.477 1 70.69 126 ILE B C 1
ATOM 4165 O O . ILE B 1 126 ? -14.734 16.156 -9.07 1 70.69 126 ILE B O 1
ATOM 4169 N N . ASN B 1 127 ? -15.422 17.797 -10.344 1 74.38 127 ASN B N 1
ATOM 4170 C CA . ASN B 1 127 ? -16.484 16.969 -10.898 1 74.38 127 ASN B CA 1
ATOM 4171 C C . ASN B 1 127 ? -15.945 15.961 -11.906 1 74.38 127 ASN B C 1
ATOM 4173 O O . ASN B 1 127 ? -16.562 14.922 -12.156 1 74.38 127 ASN B O 1
ATOM 4177 N N . ALA B 1 128 ? -14.828 16.344 -12.383 1 77.88 128 ALA B N 1
ATOM 4178 C CA . ALA B 1 128 ? -14.281 15.516 -13.445 1 77.88 128 ALA B CA 1
ATOM 4179 C C . ALA B 1 128 ? -13.508 14.328 -12.875 1 77.88 128 ALA B C 1
ATOM 4181 O O . ALA B 1 128 ? -13.484 13.25 -13.469 1 77.88 128 ALA B O 1
ATOM 4182 N N . VAL B 1 129 ? -12.898 14.469 -11.727 1 82.62 129 VAL B N 1
ATOM 4183 C CA . VAL B 1 129 ? -12.062 13.406 -11.164 1 82.62 129 VAL B CA 1
ATOM 4184 C C . VAL B 1 129 ? -12.93 12.43 -10.375 1 82.62 129 VAL B C 1
ATOM 4186 O O . VAL B 1 129 ? -13.641 12.836 -9.445 1 82.62 129 VAL B O 1
ATOM 4189 N N . PRO B 1 130 ? -12.922 11.211 -10.75 1 86.12 130 PRO B N 1
ATOM 4190 C CA . PRO B 1 130 ? -13.727 10.211 -10.055 1 86.12 130 PRO B CA 1
ATOM 4191 C C . PRO B 1 130 ? -13.344 10.062 -8.578 1 86.12 130 PRO B C 1
ATOM 4193 O O . PRO B 1 130 ? -12.164 10.156 -8.234 1 86.12 130 PRO B O 1
ATOM 4196 N N . MET B 1 131 ? -14.289 9.719 -7.738 1 83.69 131 MET B N 1
ATOM 4197 C CA . MET B 1 131 ? -14.102 9.578 -6.297 1 83.69 131 MET B CA 1
ATOM 4198 C C . MET B 1 131 ? -13.109 8.461 -5.98 1 83.69 131 MET B C 1
ATOM 4200 O O . MET B 1 131 ? -12.336 8.562 -5.031 1 83.69 131 MET B O 1
ATOM 4204 N N . ASP B 1 132 ? -13.109 7.469 -6.793 1 90.12 132 ASP B N 1
ATOM 4205 C CA . ASP B 1 132 ? -12.211 6.34 -6.574 1 90.12 132 ASP B CA 1
ATOM 4206 C C . ASP B 1 132 ? -10.75 6.777 -6.645 1 90.12 132 ASP B C 1
ATOM 4208 O O . ASP B 1 132 ? -9.922 6.34 -5.84 1 90.12 132 ASP B O 1
ATOM 4212 N N . LEU B 1 133 ? -10.508 7.621 -7.602 1 88.25 133 LEU B N 1
ATOM 4213 C CA . LEU B 1 133 ? -9.133 8.102 -7.758 1 88.25 133 LEU B CA 1
ATOM 4214 C C . LEU B 1 133 ? -8.758 9.047 -6.629 1 88.25 133 LEU B C 1
ATOM 4216 O O . LEU B 1 133 ? -7.609 9.07 -6.184 1 88.25 133 LEU B O 1
ATOM 4220 N N . LYS B 1 134 ? -9.742 9.773 -6.145 1 84.12 134 LYS B N 1
ATOM 4221 C CA . LYS B 1 134 ? -9.5 10.672 -5.02 1 84.12 134 LYS B CA 1
ATOM 4222 C C . LYS B 1 134 ? -9.117 9.891 -3.766 1 84.12 134 LYS B C 1
ATOM 4224 O O . LYS B 1 134 ? -8.172 10.258 -3.062 1 84.12 134 LYS B O 1
ATOM 4229 N N . TYR B 1 135 ? -9.82 8.867 -3.508 1 86.38 135 TYR B N 1
ATOM 4230 C CA . TYR B 1 135 ? -9.508 8.023 -2.361 1 86.38 135 TYR B CA 1
ATOM 4231 C C . TYR B 1 135 ? -8.133 7.379 -2.508 1 86.38 135 TYR B C 1
ATOM 4233 O O . TYR B 1 135 ? -7.391 7.266 -1.533 1 86.38 135 TYR B O 1
ATOM 4241 N N . ALA B 1 136 ? -7.852 6.988 -3.732 1 91.12 136 ALA B N 1
ATOM 4242 C CA . ALA B 1 136 ? -6.559 6.359 -3.986 1 91.12 136 ALA B CA 1
ATOM 4243 C C . ALA B 1 136 ? -5.41 7.324 -3.688 1 91.12 136 ALA B C 1
ATOM 4245 O O . ALA B 1 136 ? -4.367 6.914 -3.174 1 91.12 136 ALA B O 1
ATOM 4246 N N . ILE B 1 137 ? -5.652 8.523 -4.008 1 87.25 137 ILE B N 1
ATOM 4247 C CA . ILE B 1 137 ? -4.633 9.539 -3.779 1 87.25 137 ILE B CA 1
ATOM 4248 C C . ILE B 1 137 ? -4.395 9.711 -2.281 1 87.25 137 ILE B C 1
ATOM 4250 O O . ILE B 1 137 ? -3.25 9.758 -1.83 1 87.25 137 ILE B O 1
ATOM 4254 N N . VAL B 1 138 ? -5.441 9.711 -1.559 1 83.62 138 VAL B N 1
ATOM 4255 C CA . VAL B 1 138 ? -5.34 9.867 -0.111 1 83.62 138 VAL B CA 1
ATOM 4256 C C . VAL B 1 138 ? -4.562 8.688 0.481 1 83.62 138 VAL B C 1
ATOM 4258 O O . VAL B 1 138 ? -3.67 8.883 1.31 1 83.62 138 VAL B O 1
ATOM 4261 N N . VAL B 1 139 ? -4.875 7.543 0.042 1 90.25 139 VAL B N 1
ATOM 4262 C CA . VAL B 1 139 ? -4.234 6.328 0.539 1 90.25 139 VAL B CA 1
ATOM 4263 C C . VAL B 1 139 ? -2.762 6.32 0.139 1 90.25 139 VAL B C 1
ATOM 4265 O O . VAL B 1 139 ? -1.897 5.957 0.939 1 90.25 139 VAL B O 1
ATOM 4268 N N . GLY B 1 140 ? -2.494 6.742 -1.084 1 91.38 140 GLY B N 1
ATOM 4269 C CA . GLY B 1 140 ? -1.121 6.805 -1.557 1 91.38 140 GLY B CA 1
ATOM 4270 C C . GLY B 1 140 ? -0.268 7.793 -0.784 1 91.38 140 GLY B C 1
ATOM 4271 O O . GLY B 1 140 ? 0.888 7.504 -0.463 1 91.38 140 GLY B O 1
ATOM 4272 N N . ILE B 1 141 ? -0.833 8.922 -0.509 1 86.75 141 ILE B N 1
ATOM 4273 C CA . ILE B 1 141 ? -0.133 9.93 0.278 1 86.75 141 ILE B CA 1
ATOM 4274 C C . ILE B 1 141 ? 0.166 9.383 1.671 1 86.75 141 ILE B C 1
ATOM 4276 O O . ILE B 1 141 ? 1.267 9.57 2.195 1 86.75 141 ILE B O 1
ATOM 4280 N N . GLY B 1 142 ? -0.797 8.766 2.23 1 89.38 142 GLY B N 1
ATOM 4281 C CA . GLY B 1 142 ? -0.59 8.156 3.533 1 89.38 142 GLY B CA 1
ATOM 4282 C C . GLY B 1 142 ? 0.559 7.164 3.553 1 89.38 142 GLY B C 1
ATOM 4283 O O . GLY B 1 142 ? 1.374 7.168 4.477 1 89.38 142 GLY B O 1
ATOM 4284 N N . ALA B 1 143 ? 0.579 6.277 2.533 1 93 143 ALA B N 1
ATOM 4285 C CA . ALA B 1 143 ? 1.664 5.309 2.436 1 93 143 ALA B CA 1
ATOM 4286 C C . ALA B 1 143 ? 3.014 6.004 2.279 1 93 143 ALA B C 1
ATOM 4288 O O . ALA B 1 143 ? 4.023 5.547 2.82 1 93 143 ALA B O 1
ATOM 4289 N N . PHE B 1 144 ? 2.971 7.031 1.57 1 89.44 144 PHE B N 1
ATOM 4290 C CA . PHE B 1 144 ? 4.184 7.812 1.363 1 89.44 144 PHE B CA 1
ATOM 4291 C C . PHE B 1 144 ? 4.668 8.422 2.674 1 89.44 144 PHE B C 1
ATOM 4293 O O . PHE B 1 144 ? 5.852 8.336 3.004 1 89.44 144 PHE B O 1
ATOM 4300 N N . ILE B 1 145 ? 3.766 9.008 3.416 1 88.94 145 ILE B N 1
ATOM 4301 C CA . ILE B 1 145 ? 4.082 9.625 4.699 1 88.94 145 ILE B CA 1
ATOM 4302 C C . ILE B 1 145 ? 4.609 8.57 5.668 1 88.94 145 ILE B C 1
ATOM 4304 O O . ILE B 1 145 ? 5.562 8.812 6.406 1 88.94 145 ILE B O 1
ATOM 4308 N N . ALA B 1 146 ? 4.012 7.469 5.652 1 92.88 146 ALA B N 1
ATOM 4309 C CA . ALA B 1 146 ? 4.457 6.371 6.512 1 92.88 146 ALA B CA 1
ATOM 4310 C C . ALA B 1 146 ? 5.875 5.938 6.152 1 92.88 146 ALA B C 1
ATOM 4312 O O . ALA B 1 146 ? 6.672 5.602 7.031 1 92.88 146 ALA B O 1
ATOM 4313 N N . PHE B 1 147 ? 6.156 5.875 4.867 1 92.31 147 PHE B N 1
ATOM 4314 C CA . PHE B 1 147 ? 7.5 5.527 4.418 1 92.31 147 PHE B CA 1
ATOM 4315 C C . PHE B 1 147 ? 8.523 6.516 4.957 1 92.31 147 PHE B C 1
ATOM 4317 O O . PHE B 1 147 ? 9.602 6.117 5.418 1 92.31 147 PHE B O 1
ATOM 4324 N N . ILE B 1 148 ? 8.203 7.73 4.922 1 88 148 ILE B N 1
ATOM 4325 C CA . ILE B 1 148 ? 9.078 8.773 5.441 1 88 148 ILE B CA 1
ATOM 4326 C C . ILE B 1 148 ? 9.328 8.547 6.934 1 88 148 ILE B C 1
ATOM 4328 O O . ILE B 1 148 ? 10.461 8.648 7.402 1 88 148 ILE B O 1
ATOM 4332 N N . GLY B 1 149 ? 8.289 8.289 7.656 1 90.25 149 GLY B N 1
ATOM 4333 C CA . GLY B 1 149 ? 8.43 8 9.07 1 90.25 149 GLY B CA 1
ATOM 4334 C C . GLY B 1 149 ? 9.328 6.812 9.344 1 90.25 149 GLY B C 1
ATOM 4335 O O . GLY B 1 149 ? 10.211 6.875 10.211 1 90.25 149 GLY B O 1
ATOM 4336 N N . MET B 1 150 ? 9.133 5.754 8.594 1 91.31 150 MET B N 1
ATOM 4337 C CA . MET B 1 150 ? 9.922 4.539 8.781 1 91.31 150 MET B CA 1
ATOM 4338 C C . MET B 1 150 ? 11.383 4.773 8.414 1 91.31 150 MET B C 1
ATOM 4340 O O . MET B 1 150 ? 12.281 4.191 9.023 1 91.31 150 MET B O 1
ATOM 4344 N N . LYS B 1 151 ? 11.578 5.531 7.434 1 88.5 151 LYS B N 1
ATOM 4345 C CA . LYS B 1 151 ? 12.93 5.875 7.012 1 88.5 151 LYS B CA 1
ATOM 4346 C C . LYS B 1 151 ? 13.617 6.773 8.039 1 88.5 151 LYS B C 1
ATOM 4348 O O . LYS B 1 151 ? 14.797 6.578 8.352 1 88.5 151 LYS B O 1
ATOM 4353 N N . SER B 1 152 ? 12.906 7.734 8.586 1 85.69 152 SER B N 1
ATOM 4354 C CA . SER B 1 152 ? 13.469 8.727 9.492 1 85.69 152 SER B CA 1
ATOM 4355 C C . SER B 1 152 ? 13.914 8.086 10.805 1 85.69 152 SER B C 1
ATOM 4357 O O . SER B 1 152 ? 14.828 8.578 11.469 1 85.69 152 SER B O 1
ATOM 4359 N N . CYS B 1 153 ? 13.266 7.035 11.18 1 87.06 153 CYS B N 1
ATOM 4360 C CA . CYS B 1 153 ? 13.609 6.422 12.453 1 87.06 153 CYS B CA 1
ATOM 4361 C C . CYS B 1 153 ? 14.492 5.195 12.25 1 87.06 153 CYS B C 1
ATOM 4363 O O . CYS B 1 153 ? 14.828 4.5 13.211 1 87.06 153 CYS B O 1
ATOM 4365 N N . GLY B 1 154 ? 14.734 4.824 11.039 1 84.62 154 GLY B N 1
ATOM 4366 C CA . GLY B 1 154 ? 15.695 3.76 10.773 1 84.62 154 GLY B CA 1
ATOM 4367 C C . GLY B 1 154 ? 15.047 2.393 10.648 1 84.62 154 GLY B C 1
ATOM 4368 O O . GLY B 1 154 ? 15.742 1.373 10.641 1 84.62 154 GLY B O 1
ATOM 4369 N N . ILE B 1 155 ? 13.82 2.338 10.594 1 86.69 155 ILE B N 1
ATOM 4370 C CA . ILE B 1 155 ? 13.133 1.063 10.391 1 86.69 155 ILE B CA 1
ATOM 4371 C C . ILE B 1 155 ? 13.422 0.545 8.984 1 86.69 155 ILE B C 1
ATOM 4373 O O . ILE B 1 155 ? 13.586 -0.659 8.781 1 86.69 155 ILE B O 1
ATOM 4377 N N . VAL B 1 156 ? 13.422 1.458 8.047 1 87.25 156 VAL B N 1
ATOM 4378 C CA . VAL B 1 156 ? 13.773 1.14 6.668 1 87.25 156 VAL B CA 1
ATOM 4379 C C . VAL B 1 156 ? 15.141 1.723 6.332 1 87.25 156 VAL B C 1
ATOM 4381 O O . VAL B 1 156 ? 15.438 2.865 6.688 1 87.25 156 VAL B O 1
ATOM 4384 N N . ALA B 1 157 ? 15.938 0.937 5.762 1 81.62 157 ALA B N 1
ATOM 4385 C CA . ALA B 1 157 ? 17.281 1.36 5.383 1 81.62 157 ALA B CA 1
ATOM 4386 C C . ALA B 1 157 ? 17.547 1.092 3.904 1 81.62 157 ALA B C 1
ATOM 4388 O O . ALA B 1 157 ? 16.75 0.429 3.236 1 81.62 157 ALA B O 1
ATOM 4389 N N . ALA B 1 158 ? 18.562 1.68 3.441 1 74.88 158 ALA B N 1
ATOM 4390 C CA . ALA B 1 158 ? 18.938 1.527 2.039 1 74.88 158 ALA B CA 1
ATOM 4391 C C . ALA B 1 158 ? 19.703 0.222 1.812 1 74.88 158 ALA B C 1
ATOM 4393 O O . ALA B 1 158 ? 20.422 -0.244 2.695 1 74.88 158 ALA B O 1
ATOM 4394 N N . ASP B 1 159 ? 19.344 -0.376 0.743 1 74.75 159 ASP B N 1
ATOM 4395 C CA . ASP B 1 159 ? 20.094 -1.553 0.305 1 74.75 159 ASP B CA 1
ATOM 4396 C C . ASP B 1 159 ? 20.469 -1.449 -1.173 1 74.75 159 ASP B C 1
ATOM 4398 O O . ASP B 1 159 ? 19.625 -1.109 -2.008 1 74.75 159 ASP B O 1
ATOM 4402 N N . PRO B 1 160 ? 21.625 -1.685 -1.439 1 70.31 160 PRO B N 1
ATOM 4403 C CA . PRO B 1 160 ? 22.047 -1.55 -2.836 1 70.31 160 PRO B CA 1
ATOM 4404 C C . PRO B 1 160 ? 21.328 -2.529 -3.766 1 70.31 160 PRO B C 1
ATOM 4406 O O . PRO B 1 160 ? 21.094 -2.211 -4.93 1 70.31 160 PRO B O 1
ATOM 4409 N N . SER B 1 161 ? 21.047 -3.662 -3.291 1 67.25 161 SER B N 1
ATOM 4410 C CA . SER B 1 161 ? 20.484 -4.691 -4.156 1 67.25 161 SER B CA 1
ATOM 4411 C C . SER B 1 161 ? 18.969 -4.562 -4.25 1 67.25 161 SER B C 1
ATOM 4413 O O . SER B 1 161 ? 18.391 -4.672 -5.336 1 67.25 161 SER B O 1
ATOM 4415 N N . THR B 1 162 ? 18.344 -4.184 -3.156 1 71.94 162 THR B N 1
ATOM 4416 C CA . THR B 1 162 ? 16.891 -4.199 -3.119 1 71.94 162 THR B CA 1
ATOM 4417 C C . THR B 1 162 ? 16.328 -2.785 -2.975 1 71.94 162 THR B C 1
ATOM 4419 O O . THR B 1 162 ? 15.117 -2.592 -2.922 1 71.94 162 THR B O 1
ATOM 4422 N N . PHE B 1 163 ? 17.172 -1.825 -2.936 1 73 163 PHE B N 1
ATOM 4423 C CA . PHE B 1 163 ? 16.859 -0.405 -2.799 1 73 163 PHE B CA 1
ATOM 4424 C C . PHE B 1 163 ? 16.453 -0.075 -1.368 1 73 163 PHE B C 1
ATOM 4426 O O . PHE B 1 163 ? 16.969 0.875 -0.773 1 73 163 PHE B O 1
ATOM 4433 N N . VAL B 1 164 ? 15.57 -1.025 -0.797 1 76.06 164 VAL B N 1
ATOM 4434 C CA . VAL B 1 164 ? 15.094 -0.85 0.569 1 76.06 164 VAL B CA 1
ATOM 4435 C C . VAL B 1 164 ? 15.258 -2.152 1.348 1 76.06 164 VAL B C 1
ATOM 4437 O O . VAL B 1 164 ? 15.211 -3.24 0.768 1 76.06 164 VAL B O 1
ATOM 4440 N N . THR B 1 165 ? 15.547 -2.039 2.631 1 75.12 165 THR B N 1
ATOM 4441 C CA . THR B 1 165 ? 15.648 -3.195 3.514 1 75.12 165 THR B CA 1
ATOM 4442 C C . THR B 1 165 ? 15.258 -2.822 4.941 1 75.12 165 THR B C 1
ATOM 4444 O O . THR B 1 165 ? 15.016 -1.652 5.238 1 75.12 165 THR B O 1
ATOM 4447 N N . LEU B 1 166 ? 15.117 -3.846 5.68 1 76.81 166 LEU B N 1
ATOM 4448 C CA . LEU B 1 166 ? 14.883 -3.6 7.098 1 76.81 166 LEU B CA 1
ATOM 4449 C C . LEU B 1 166 ? 16.141 -3.051 7.77 1 76.81 166 LEU B C 1
ATOM 4451 O O . LEU B 1 166 ? 17.219 -3.619 7.633 1 76.81 166 LEU B O 1
ATOM 4455 N N . GLY B 1 167 ? 15.922 -1.958 8.414 1 76.38 167 GLY B N 1
ATOM 4456 C CA . GLY B 1 167 ? 17.047 -1.347 9.117 1 76.38 167 GLY B CA 1
ATOM 4457 C C . GLY B 1 167 ? 17.406 -2.062 10.398 1 76.38 167 GLY B C 1
ATOM 4458 O O . GLY B 1 167 ? 16.859 -3.119 10.711 1 76.38 167 GLY B O 1
ATOM 4459 N N . ASN B 1 168 ? 18.375 -1.494 11.062 1 75.81 168 ASN B N 1
ATOM 4460 C CA . ASN B 1 168 ? 18.812 -2.051 12.328 1 75.81 168 ASN B CA 1
ATOM 4461 C C . ASN B 1 168 ? 17.859 -1.712 13.461 1 75.81 168 ASN B C 1
ATOM 4463 O O . ASN B 1 168 ? 17.875 -0.598 13.992 1 75.81 168 ASN B O 1
ATOM 4467 N N . LEU B 1 169 ? 17.094 -2.654 13.805 1 79.69 169 LEU B N 1
ATOM 4468 C CA . LEU B 1 169 ? 16.109 -2.457 14.852 1 79.69 169 LEU B CA 1
ATOM 4469 C C . LEU B 1 169 ? 16.766 -2.373 16.219 1 79.69 169 LEU B C 1
ATOM 4471 O O . LEU B 1 169 ? 16.125 -2 17.203 1 79.69 169 LEU B O 1
ATOM 4475 N N . GLY B 1 170 ? 18 -2.59 16.266 1 77.38 170 GLY B N 1
ATOM 4476 C CA . GLY B 1 170 ? 18.719 -2.586 17.531 1 77.38 170 GLY B CA 1
ATOM 4477 C C . GLY B 1 170 ? 19.125 -1.195 17.984 1 77.38 170 GLY B C 1
ATOM 4478 O O . GLY B 1 170 ? 19.469 -0.989 19.141 1 77.38 170 GLY B O 1
ATOM 4479 N N . GLN B 1 171 ? 19.078 -0.244 17.172 1 85.81 171 GLN B N 1
ATOM 4480 C CA . GLN B 1 171 ? 19.422 1.126 17.547 1 85.81 171 GLN B CA 1
ATOM 4481 C C . GLN B 1 171 ? 18.391 1.702 18.516 1 85.81 171 GLN B C 1
ATOM 4483 O O . GLN B 1 171 ? 17.172 1.538 18.312 1 85.81 171 GLN B O 1
ATOM 4488 N N . PRO B 1 172 ? 18.859 2.275 19.484 1 87.56 172 PRO B N 1
ATOM 4489 C CA . PRO B 1 172 ? 17.938 2.803 20.5 1 87.56 172 PRO B CA 1
ATOM 4490 C C . PRO B 1 172 ? 16.906 3.762 19.922 1 87.56 172 PRO B C 1
ATOM 4492 O O . PRO B 1 172 ? 15.75 3.764 20.344 1 87.56 172 PRO B O 1
ATOM 4495 N N . GLN B 1 173 ? 17.328 4.594 18.984 1 88.81 173 GLN B N 1
ATOM 4496 C CA . GLN B 1 173 ? 16.391 5.523 18.359 1 88.81 173 GLN B CA 1
ATOM 4497 C C . GLN B 1 173 ? 15.273 4.777 17.656 1 88.81 173 GLN B C 1
ATOM 4499 O O . GLN B 1 173 ? 14.109 5.176 17.734 1 88.81 173 GLN B O 1
ATOM 4504 N N . THR B 1 174 ? 15.648 3.73 17.031 1 89.88 174 THR B N 1
ATOM 4505 C CA . THR B 1 174 ? 14.664 2.934 16.297 1 89.88 174 THR B CA 1
ATOM 4506 C C . THR B 1 174 ? 13.742 2.201 17.266 1 89.88 174 THR B C 1
ATOM 4508 O O . THR B 1 174 ? 12.531 2.125 17.031 1 89.88 174 THR B O 1
ATOM 4511 N N . LEU B 1 175 ? 14.281 1.715 18.297 1 90.81 175 LEU B N 1
ATOM 4512 C CA . LEU B 1 175 ? 13.484 1.01 19.297 1 90.81 175 LEU B CA 1
ATOM 4513 C C . LEU B 1 175 ? 12.492 1.953 19.969 1 90.81 175 LEU B C 1
ATOM 4515 O O . LEU B 1 175 ? 11.359 1.563 20.25 1 90.81 175 LEU B O 1
ATOM 4519 N N . LEU B 1 176 ? 12.984 3.096 20.234 1 92.06 176 LEU B N 1
ATOM 4520 C CA . LEU B 1 176 ? 12.102 4.086 20.844 1 92.06 176 LEU B CA 1
ATOM 4521 C C . LEU B 1 176 ? 10.977 4.473 19.891 1 92.06 176 LEU B C 1
ATOM 4523 O O . LEU B 1 176 ? 9.836 4.691 20.312 1 92.06 176 LEU B O 1
ATOM 4527 N N . ALA B 1 177 ? 11.289 4.57 18.641 1 92.5 177 ALA B N 1
ATOM 4528 C CA . ALA B 1 177 ? 10.266 4.891 17.641 1 92.5 177 ALA B CA 1
ATOM 4529 C C . ALA B 1 177 ? 9.227 3.781 17.562 1 92.5 177 ALA B C 1
ATOM 4531 O O . ALA B 1 177 ? 8.023 4.059 17.469 1 92.5 177 ALA B O 1
ATOM 4532 N N . VAL B 1 178 ? 9.695 2.555 17.578 1 93 178 VAL B N 1
ATOM 4533 C CA . VAL B 1 178 ? 8.781 1.416 17.531 1 93 178 VAL B CA 1
ATOM 4534 C C . VAL B 1 178 ? 7.895 1.414 18.781 1 93 178 VAL B C 1
ATOM 4536 O O . VAL B 1 178 ? 6.691 1.175 18.688 1 93 178 VAL B O 1
ATOM 4539 N N . ALA B 1 179 ? 8.5 1.677 19.875 1 93.5 179 ALA B N 1
ATOM 4540 C CA . ALA B 1 179 ? 7.73 1.791 21.109 1 93.5 179 ALA B CA 1
ATOM 4541 C C . ALA B 1 179 ? 6.688 2.898 21 1 93.5 179 ALA B C 1
ATOM 4543 O O . ALA B 1 179 ? 5.59 2.777 21.547 1 93.5 179 ALA B O 1
ATOM 4544 N N . GLY B 1 180 ? 7.105 3.945 20.375 1 94.81 180 GLY B N 1
ATOM 4545 C CA . GLY B 1 180 ? 6.18 5.043 20.156 1 94.81 180 GLY B CA 1
ATOM 4546 C C . GLY B 1 180 ? 4.969 4.652 19.328 1 94.81 180 GLY B C 1
ATOM 4547 O O . GLY B 1 180 ? 3.848 5.074 19.625 1 94.81 180 GLY B O 1
ATOM 4548 N N . VAL B 1 181 ? 5.195 3.852 18.312 1 95.25 181 VAL B N 1
ATOM 4549 C CA . VAL B 1 181 ? 4.094 3.391 17.469 1 95.25 181 VAL B CA 1
ATOM 4550 C C . VAL B 1 181 ? 3.105 2.584 18.312 1 95.25 181 VAL B C 1
ATOM 4552 O O . VAL B 1 181 ? 1.892 2.77 18.203 1 95.25 181 VAL B O 1
ATOM 4555 N N . PHE B 1 182 ? 3.623 1.776 19.141 1 95.06 182 PHE B N 1
ATOM 4556 C CA . PHE B 1 182 ? 2.771 0.955 20 1 95.06 182 PHE B CA 1
ATOM 4557 C C . PHE B 1 182 ? 2.064 1.81 21.047 1 95.06 182 PHE B C 1
ATOM 4559 O O . PHE B 1 182 ? 0.882 1.604 21.328 1 95.06 182 PHE B O 1
ATOM 4566 N N . LEU B 1 183 ? 2.764 2.742 21.562 1 95.25 183 LEU B N 1
ATOM 4567 C CA . LEU B 1 183 ? 2.186 3.605 22.594 1 95.25 183 LEU B CA 1
ATOM 4568 C C . LEU B 1 183 ? 1.052 4.449 22.016 1 95.25 183 LEU B C 1
ATOM 4570 O O . LEU B 1 183 ? -0.053 4.465 22.562 1 95.25 183 LEU B O 1
ATOM 4574 N N . ILE B 1 184 ? 1.345 5.125 20.969 1 94.94 184 ILE B N 1
ATOM 4575 C CA . ILE B 1 184 ? 0.335 5.973 20.344 1 94.94 184 ILE B CA 1
ATOM 4576 C C . ILE B 1 184 ? -0.837 5.117 19.859 1 94.94 184 ILE B C 1
ATOM 4578 O O . ILE B 1 184 ? -1.999 5.484 20.062 1 94.94 184 ILE B O 1
ATOM 4582 N N . GLY B 1 185 ? -0.48 4.004 19.266 1 94.12 185 GLY B N 1
ATOM 4583 C CA . GLY B 1 185 ? -1.533 3.102 18.828 1 94.12 185 GLY B CA 1
ATOM 4584 C C . GLY B 1 185 ? -2.441 2.652 19.953 1 94.12 185 GLY B C 1
ATOM 4585 O O . GLY B 1 185 ? -3.664 2.615 19.797 1 94.12 185 GLY B O 1
ATOM 4586 N N . ALA B 1 186 ? -1.874 2.328 21 1 94.06 186 ALA B N 1
ATOM 4587 C CA . ALA B 1 186 ? -2.646 1.886 22.156 1 94.06 186 ALA B CA 1
ATOM 4588 C C . ALA B 1 186 ? -3.521 3.014 22.703 1 94.06 186 ALA B C 1
ATOM 4590 O O . ALA B 1 186 ? -4.688 2.795 23.047 1 94.06 186 ALA B O 1
ATOM 4591 N N . LEU B 1 187 ? -2.932 4.152 22.797 1 94.12 187 LEU B N 1
ATOM 4592 C CA . LEU B 1 187 ? -3.678 5.301 23.312 1 94.12 187 LEU B CA 1
ATOM 4593 C C . LEU B 1 187 ? -4.848 5.633 22.391 1 94.12 187 LEU B C 1
ATOM 4595 O O . LEU B 1 187 ? -5.93 5.992 22.859 1 94.12 187 LEU B O 1
ATOM 4599 N N . MET B 1 188 ? -4.617 5.535 21.156 1 91.44 188 MET B N 1
ATOM 4600 C CA . MET B 1 188 ? -5.688 5.801 20.203 1 91.44 188 MET B CA 1
ATOM 4601 C C . MET B 1 188 ? -6.781 4.742 20.312 1 91.44 188 MET B C 1
ATOM 4603 O O . MET B 1 188 ? -7.969 5.062 20.203 1 91.44 188 MET B O 1
ATOM 4607 N N . ALA B 1 189 ? -6.367 3.521 20.469 1 90.31 189 ALA B N 1
ATOM 4608 C CA . ALA B 1 189 ? -7.336 2.441 20.625 1 90.31 189 ALA B CA 1
ATOM 4609 C C . ALA B 1 189 ? -8.195 2.66 21.875 1 90.31 189 ALA B C 1
ATOM 4611 O O . ALA B 1 189 ? -9.367 2.279 21.891 1 90.31 189 ALA B O 1
ATOM 4612 N N . LEU B 1 190 ? -7.598 3.256 22.859 1 91.81 190 LEU B N 1
ATOM 4613 C CA . LEU B 1 190 ? -8.312 3.539 24.094 1 91.81 190 LEU B CA 1
ATOM 4614 C C . LEU B 1 190 ? -9.07 4.859 24 1 91.81 190 LEU B C 1
ATOM 4616 O O . LEU B 1 190 ? -9.695 5.293 24.969 1 91.81 190 LEU B O 1
ATOM 4620 N N . ARG B 1 191 ? -8.992 5.527 22.922 1 88.31 191 ARG B N 1
ATOM 4621 C CA . ARG B 1 191 ? -9.703 6.766 22.641 1 88.31 191 ARG B CA 1
ATOM 4622 C C . ARG B 1 191 ? -9.289 7.875 23.594 1 88.31 191 ARG B C 1
ATOM 4624 O O . ARG B 1 191 ? -10.141 8.625 24.094 1 88.31 191 ARG B O 1
ATOM 4631 N N . ILE B 1 192 ? -8.055 7.852 23.891 1 89.69 192 ILE B N 1
ATOM 4632 C CA . ILE B 1 192 ? -7.523 8.938 24.719 1 89.69 192 ILE B CA 1
ATOM 4633 C C . ILE B 1 192 ? -7.242 10.156 23.828 1 89.69 192 ILE B C 1
ATOM 4635 O O . ILE B 1 192 ? -6.512 10.055 22.844 1 89.69 192 ILE B O 1
ATOM 4639 N N . PRO B 1 193 ? -7.84 11.234 24.172 1 87.31 193 PRO B N 1
ATOM 4640 C CA . PRO B 1 193 ? -7.566 12.43 23.375 1 87.31 193 PRO B CA 1
ATOM 4641 C C . PRO B 1 193 ? -6.105 12.859 23.422 1 87.31 193 PRO B C 1
ATOM 4643 O O . PRO B 1 193 ? -5.469 12.766 24.484 1 87.31 193 PRO B O 1
ATOM 4646 N N . GLY B 1 194 ? -5.57 13.305 22.312 1 89.81 194 GLY B N 1
ATOM 4647 C CA . GLY B 1 194 ? -4.188 13.75 22.25 1 89.81 194 GLY B CA 1
ATOM 4648 C C . GLY B 1 194 ? -3.191 12.609 22.281 1 89.81 194 GLY B C 1
ATOM 4649 O O . GLY B 1 194 ? -2.092 12.75 22.828 1 89.81 194 GLY B O 1
ATOM 4650 N N . ALA B 1 195 ? -3.607 11.484 21.828 1 92.75 195 ALA B N 1
ATOM 4651 C CA . ALA B 1 195 ? -2.764 10.297 21.828 1 92.75 195 ALA B CA 1
ATOM 4652 C C . ALA B 1 195 ? -1.438 10.555 21.109 1 92.75 195 ALA B C 1
ATOM 4654 O O . ALA B 1 195 ? -0.381 10.133 21.594 1 92.75 195 ALA B O 1
ATOM 4655 N N . MET B 1 196 ? -1.471 11.297 20.125 1 92.75 196 MET B N 1
ATOM 4656 C CA . MET B 1 196 ? -0.273 11.516 19.312 1 92.75 196 MET B CA 1
ATOM 4657 C C . MET B 1 196 ? 0.712 12.43 20.031 1 92.75 196 MET B C 1
ATOM 4659 O O . MET B 1 196 ? 1.917 12.164 20.031 1 92.75 196 MET B O 1
ATOM 4663 N N . ILE B 1 197 ? 0.208 13.453 20.672 1 90.75 197 ILE B N 1
ATOM 4664 C CA . ILE B 1 197 ? 1.099 14.367 21.375 1 90.75 197 ILE B CA 1
ATOM 4665 C C . ILE B 1 197 ? 1.659 13.68 22.625 1 90.75 197 ILE B C 1
ATOM 4667 O O . ILE B 1 197 ? 2.828 13.867 22.969 1 90.75 197 ILE B O 1
ATOM 4671 N N . ILE B 1 198 ? 0.853 12.984 23.281 1 93.06 198 ILE B N 1
ATOM 4672 C CA . ILE B 1 198 ? 1.312 12.25 24.453 1 93.06 198 ILE B CA 1
ATOM 4673 C C . ILE B 1 198 ? 2.428 11.289 24.062 1 93.06 198 ILE B C 1
ATOM 4675 O O . ILE B 1 198 ? 3.426 11.156 24.766 1 93.06 198 ILE B O 1
ATOM 4679 N N . GLY B 1 199 ? 2.246 10.656 22.953 1 94.06 199 GLY B N 1
ATOM 4680 C CA . GLY B 1 199 ? 3.271 9.75 22.453 1 94.06 199 GLY B CA 1
ATOM 4681 C C . GLY B 1 199 ? 4.582 10.445 22.141 1 94.06 199 GLY B C 1
ATOM 4682 O O . GLY B 1 199 ? 5.652 9.969 22.516 1 94.06 199 GLY B O 1
ATOM 4683 N N . ILE B 1 200 ? 4.492 11.578 21.469 1 92.5 200 ILE B N 1
ATOM 4684 C CA . ILE B 1 200 ? 5.684 12.336 21.094 1 92.5 200 ILE B CA 1
ATOM 4685 C C . ILE B 1 200 ? 6.445 12.75 22.359 1 92.5 200 ILE B C 1
ATOM 4687 O O . ILE B 1 200 ? 7.66 12.555 22.438 1 92.5 200 ILE B O 1
ATOM 4691 N N . LEU B 1 201 ? 5.75 13.219 23.312 1 92.12 201 LEU B N 1
ATOM 4692 C CA . LEU B 1 201 ? 6.379 13.711 24.531 1 92.12 201 LEU B CA 1
ATOM 4693 C C . LEU B 1 201 ? 6.949 12.562 25.344 1 92.12 201 LEU B C 1
ATOM 4695 O O . LEU B 1 201 ? 8.039 12.672 25.906 1 92.12 201 LEU B O 1
ATOM 4699 N N . ALA B 1 202 ? 6.23 11.523 25.422 1 94.31 202 ALA B N 1
ATOM 4700 C CA . ALA B 1 202 ? 6.691 10.359 26.172 1 94.31 202 ALA B CA 1
ATOM 4701 C C . ALA B 1 202 ? 7.977 9.789 25.578 1 94.31 202 ALA B C 1
ATOM 4703 O O . ALA B 1 202 ? 8.906 9.445 26.312 1 94.31 202 ALA B O 1
ATOM 4704 N N . ILE B 1 203 ? 7.996 9.664 24.328 1 93.06 203 ILE B N 1
ATOM 4705 C CA . ILE B 1 203 ? 9.164 9.102 23.656 1 93.06 203 ILE B CA 1
ATOM 4706 C C . ILE B 1 203 ? 10.336 10.07 23.75 1 93.06 203 ILE B C 1
ATOM 4708 O O . ILE B 1 203 ? 11.484 9.656 23.891 1 93.06 203 ILE B O 1
ATOM 4712 N N . THR B 1 204 ? 10.031 11.352 23.625 1 91.31 204 THR B N 1
ATOM 4713 C CA . THR B 1 204 ? 11.078 12.359 23.797 1 91.31 204 THR B CA 1
ATOM 4714 C C . THR B 1 204 ? 11.695 12.266 25.188 1 91.31 204 THR B C 1
ATOM 4716 O O . THR B 1 204 ? 12.914 12.281 25.344 1 91.31 204 THR B O 1
ATOM 4719 N N . LEU B 1 205 ? 10.828 12.141 26.125 1 91.38 205 LEU B N 1
ATOM 4720 C CA . LEU B 1 205 ? 11.305 12.031 27.516 1 91.38 205 LEU B CA 1
ATOM 4721 C C . LEU B 1 205 ? 12.109 10.75 27.703 1 91.38 205 LEU B C 1
ATOM 4723 O O . LEU B 1 205 ? 13.141 10.758 28.375 1 91.38 205 LEU B O 1
ATOM 4727 N N . ALA B 1 206 ? 11.656 9.727 27.141 1 92.06 206 ALA B N 1
ATOM 4728 C CA . ALA B 1 206 ? 12.375 8.453 27.234 1 92.06 206 ALA B CA 1
ATOM 4729 C C . ALA B 1 206 ? 13.742 8.555 26.562 1 92.06 206 ALA B C 1
ATOM 4731 O O . ALA B 1 206 ? 14.719 7.984 27.047 1 92.06 206 ALA B O 1
ATOM 4732 N N . GLY B 1 207 ? 13.766 9.156 25.453 1 89.69 207 GLY B N 1
ATOM 4733 C CA . GLY B 1 207 ? 15.031 9.344 24.75 1 89.69 207 GLY B CA 1
ATOM 4734 C C . GLY B 1 207 ? 16.031 10.164 25.547 1 89.69 207 GLY B C 1
ATOM 4735 O O . GLY B 1 207 ? 17.219 9.883 25.531 1 89.69 207 GLY B O 1
ATOM 4736 N N . MET B 1 208 ? 15.531 11.117 26.25 1 86.88 208 MET B N 1
ATOM 4737 C CA . MET B 1 208 ? 16.391 11.953 27.078 1 86.88 208 MET B CA 1
ATOM 4738 C C . MET B 1 208 ? 16.922 11.156 28.281 1 86.88 208 MET B C 1
ATOM 4740 O O . MET B 1 208 ? 18.094 11.281 28.625 1 86.88 208 MET B O 1
ATOM 4744 N N . LEU B 1 209 ? 16.062 10.383 28.781 1 88.06 209 LEU B N 1
ATOM 4745 C CA . LEU B 1 209 ? 16.438 9.602 29.953 1 88.06 209 LEU B CA 1
ATOM 4746 C C . LEU B 1 209 ? 17.469 8.531 29.578 1 88.06 209 LEU B C 1
ATOM 4748 O O . LEU B 1 209 ? 18.344 8.211 30.375 1 88.06 209 LEU B O 1
ATOM 4752 N N . LEU B 1 210 ? 17.375 8.055 28.328 1 87.94 210 LEU B N 1
ATOM 4753 C CA . LEU B 1 210 ? 18.297 7.02 27.875 1 87.94 210 LEU B CA 1
ATOM 4754 C C . LEU B 1 210 ? 19.547 7.629 27.281 1 87.94 210 LEU B C 1
ATOM 4756 O O . LEU B 1 210 ? 20.5 6.91 26.938 1 87.94 210 LEU B O 1
ATOM 4760 N N . GLY B 1 211 ? 19.594 8.906 27.125 1 80.19 211 GLY B N 1
ATOM 4761 C CA . GLY B 1 211 ? 20.781 9.609 26.641 1 80.19 211 GLY B CA 1
ATOM 4762 C C . GLY B 1 211 ? 20.891 9.641 25.125 1 80.19 211 GLY B C 1
ATOM 4763 O O . GLY B 1 211 ? 21.953 9.891 24.578 1 80.19 211 GLY B O 1
ATOM 4764 N N . VAL B 1 212 ? 19.875 9.297 24.562 1 79.62 212 VAL B N 1
ATOM 4765 C CA . VAL B 1 212 ? 19.875 9.25 23.109 1 79.62 212 VAL B CA 1
ATOM 4766 C C . VAL B 1 212 ? 19.672 10.656 22.547 1 79.62 212 VAL B C 1
ATOM 4768 O O . VAL B 1 212 ? 20.125 10.961 21.438 1 79.62 212 VAL B O 1
ATOM 4771 N N . SER B 1 213 ? 18.984 11.508 23.297 1 73.81 213 SER B N 1
ATOM 4772 C CA . SER B 1 213 ? 18.734 12.891 2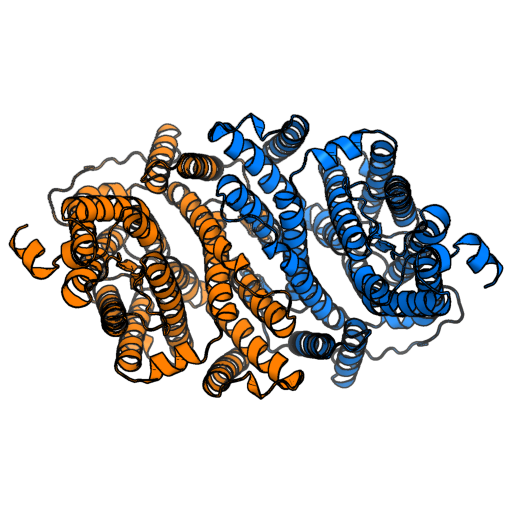2.906 1 73.81 213 SER B CA 1
ATOM 4773 C C . SER B 1 213 ? 19.25 13.859 23.969 1 73.81 213 SER B C 1
ATOM 4775 O O . SER B 1 213 ? 19.234 13.539 25.156 1 73.81 213 SER B O 1
ATOM 4777 N N . PRO B 1 214 ? 19.781 14.906 23.375 1 65.44 214 PRO B N 1
ATOM 4778 C CA . PRO B 1 214 ? 20.328 15.859 24.344 1 65.44 214 PRO B CA 1
ATOM 4779 C C . PRO B 1 214 ? 19.234 16.469 25.234 1 65.44 214 PRO B C 1
ATOM 4781 O O . PRO B 1 214 ? 18.094 16.625 24.797 1 65.44 214 PRO B O 1
ATOM 4784 N N . VAL B 1 215 ? 19.516 16.5 26.484 1 63.84 215 VAL B N 1
ATOM 4785 C CA . VAL B 1 215 ? 18.641 17.141 27.453 1 63.84 215 VAL B CA 1
ATOM 4786 C C . VAL B 1 215 ? 18.656 18.656 27.234 1 63.84 215 VAL B C 1
ATOM 4788 O O . VAL B 1 215 ? 19.703 19.234 26.922 1 63.84 215 VAL B O 1
ATOM 4791 N N . PRO B 1 216 ? 17.484 19.203 26.953 1 61.59 216 PRO B N 1
ATOM 4792 C CA . PRO B 1 216 ? 17.406 20.641 26.656 1 61.59 216 PRO B CA 1
ATOM 4793 C C . PRO B 1 216 ? 18.125 21.5 27.703 1 61.59 216 PRO B C 1
ATOM 4795 O O . PRO B 1 216 ? 18.031 21.219 28.891 1 61.59 216 PRO B O 1
ATOM 4798 N N . SER B 1 217 ? 19.156 22.172 27.484 1 54.53 217 SER B N 1
ATOM 4799 C CA . SER B 1 217 ? 19.766 23.141 28.391 1 54.53 217 SER B CA 1
ATOM 4800 C C . SER B 1 217 ? 18.938 24.422 28.453 1 54.53 217 SER B C 1
ATOM 4802 O O . SER B 1 217 ? 19.141 25.25 29.344 1 54.53 217 SER B O 1
ATOM 4804 N N . GLY B 1 218 ? 17.906 24.641 27.641 1 55.5 218 GLY B N 1
ATOM 4805 C CA . GLY B 1 218 ? 17.312 25.969 27.625 1 55.5 218 GLY B CA 1
ATOM 4806 C C . GLY B 1 218 ? 15.898 26 28.141 1 55.5 218 GLY B C 1
ATOM 4807 O O . GLY B 1 218 ? 15.398 24.984 28.656 1 55.5 218 GLY B O 1
ATOM 4808 N N . ALA B 1 219 ? 15.297 27.25 28.203 1 59.56 219 ALA B N 1
ATOM 4809 C CA . ALA B 1 219 ? 14.008 27.578 28.797 1 59.56 219 ALA B CA 1
ATOM 4810 C C . ALA B 1 219 ? 12.867 26.875 28.062 1 59.56 219 ALA B C 1
ATOM 4812 O O . ALA B 1 219 ? 12.852 26.812 26.828 1 59.56 219 ALA B O 1
ATOM 4813 N N . ILE B 1 220 ? 12.039 26.047 28.625 1 60.34 220 ILE B N 1
ATOM 4814 C CA . ILE B 1 220 ? 10.836 25.344 28.188 1 60.34 220 ILE B CA 1
ATOM 4815 C C . ILE B 1 220 ? 9.766 26.344 27.781 1 60.34 220 ILE B C 1
ATOM 4817 O O . ILE B 1 220 ? 9 26.094 26.844 1 60.34 220 ILE B O 1
ATOM 4821 N N . PHE B 1 221 ? 9.805 27.562 28.359 1 65.19 221 PHE B N 1
ATOM 4822 C CA . PHE B 1 221 ? 8.789 28.578 28.125 1 65.19 221 PHE B CA 1
ATOM 4823 C C . PHE B 1 221 ? 9.438 29.906 27.734 1 65.19 221 PHE B C 1
ATOM 4825 O O . PHE B 1 221 ? 10.469 30.281 28.281 1 65.19 221 PHE B O 1
ATOM 4832 N N . SER B 1 222 ? 9.172 30.359 26.484 1 64.31 222 SER B N 1
ATOM 4833 C CA . SER B 1 222 ? 9.68 31.688 26.141 1 64.31 222 SER B CA 1
ATOM 4834 C C . SER B 1 222 ? 8.555 32.719 26.156 1 64.31 222 SER B C 1
ATOM 4836 O O . SER B 1 222 ? 7.48 32.5 25.594 1 64.31 222 SER B O 1
ATOM 4838 N N . GLY B 1 223 ? 8.578 33.562 27.062 1 61.94 223 GLY B N 1
ATOM 4839 C CA . GLY B 1 223 ? 7.621 34.656 27.094 1 61.94 223 GLY B CA 1
ATOM 4840 C C . GLY B 1 223 ? 7.637 35.5 25.844 1 61.94 223 GLY B C 1
ATOM 4841 O O . GLY B 1 223 ? 6.73 36.312 25.609 1 61.94 223 GLY B O 1
ATOM 4842 N N . LYS B 1 224 ? 8.586 35.281 24.984 1 68.19 224 LYS B N 1
ATOM 4843 C CA . LYS B 1 224 ? 8.656 36.062 23.734 1 68.19 224 LYS B CA 1
ATOM 4844 C C . LYS B 1 224 ? 7.996 35.312 22.594 1 68.19 224 LYS B C 1
ATOM 4846 O O . LYS B 1 224 ? 8.164 34.094 22.453 1 68.19 224 LYS B O 1
ATOM 4851 N N . LEU B 1 225 ? 7.145 36.031 21.906 1 71.56 225 LEU B N 1
ATOM 4852 C CA . LEU B 1 225 ? 6.473 35.438 20.75 1 71.56 225 LEU B CA 1
ATOM 4853 C C . LEU B 1 225 ? 7.477 35.094 19.656 1 71.56 225 LEU B C 1
ATOM 4855 O O . LEU B 1 225 ? 8.172 35.969 19.156 1 71.56 225 LEU B O 1
ATOM 4859 N N . PRO B 1 226 ? 7.559 33.812 19.422 1 75.44 226 PRO B N 1
ATOM 4860 C CA . PRO B 1 226 ? 8.5 33.406 18.375 1 75.44 226 PRO B CA 1
ATOM 4861 C C . PRO B 1 226 ? 8.062 33.875 16.984 1 75.44 226 PRO B C 1
ATOM 4863 O O . PRO B 1 226 ? 6.891 33.75 16.625 1 75.44 226 PRO B O 1
ATOM 4866 N N . LEU B 1 227 ? 8.828 34.781 16.344 1 76.38 227 LEU B N 1
ATOM 4867 C CA . LEU B 1 227 ? 8.57 35.219 14.984 1 76.38 227 LEU B CA 1
ATOM 4868 C C . LEU B 1 227 ? 9.469 34.5 13.992 1 76.38 227 LEU B C 1
ATOM 4870 O O . LEU B 1 227 ? 10.602 34.125 14.32 1 76.38 227 LEU B O 1
ATOM 4874 N N . PRO B 1 228 ? 8.789 34.062 12.867 1 78.56 228 PRO B N 1
ATOM 4875 C CA . PRO B 1 228 ? 9.609 33.438 11.836 1 78.56 228 PRO B CA 1
ATOM 4876 C C . PRO B 1 228 ? 10.57 34.406 11.156 1 78.56 228 PRO B C 1
ATOM 4878 O O . PRO B 1 228 ? 10.438 34.688 9.961 1 78.56 228 PRO B O 1
ATOM 4881 N N . THR B 1 229 ? 11.555 34.781 11.789 1 77.62 229 THR B N 1
ATOM 4882 C CA . THR B 1 229 ? 12.422 35.875 11.336 1 77.62 229 THR B CA 1
ATOM 4883 C C . THR B 1 229 ? 13.305 35.406 10.18 1 77.62 229 THR B C 1
ATOM 4885 O O . THR B 1 229 ? 13.508 36.125 9.211 1 77.62 229 THR B O 1
ATOM 4888 N N . GLU B 1 230 ? 13.664 34.188 10.234 1 80.88 230 GLU B N 1
ATOM 4889 C CA . GLU B 1 230 ? 14.625 33.75 9.234 1 80.88 230 GLU B CA 1
ATOM 4890 C C . GLU B 1 230 ? 13.922 33.25 7.98 1 80.88 230 GLU B C 1
ATOM 4892 O O . GLU B 1 230 ? 14.523 33.188 6.902 1 80.88 230 GLU B O 1
ATOM 4897 N N . THR B 1 231 ? 12.695 33 8.102 1 81.5 231 THR B N 1
ATOM 4898 C CA . THR B 1 231 ? 11.992 32.438 6.961 1 81.5 231 THR B CA 1
ATOM 4899 C C . THR B 1 231 ? 11.016 33.438 6.355 1 81.5 231 THR B C 1
ATOM 4901 O O . THR B 1 231 ? 10.562 33.25 5.223 1 81.5 231 THR B O 1
ATOM 4904 N N . LEU B 1 232 ? 10.852 34.5 7.008 1 84 232 LEU B N 1
ATOM 4905 C CA . LEU B 1 232 ? 9.875 35.469 6.562 1 84 232 LEU B CA 1
ATOM 4906 C C . LEU B 1 232 ? 10.297 36.094 5.234 1 84 232 LEU B C 1
ATOM 4908 O O . LEU B 1 232 ? 11.406 36.625 5.113 1 84 232 LEU B O 1
ATOM 4912 N N . LEU B 1 233 ? 9.414 35.938 4.293 1 81.69 233 LEU B N 1
ATOM 4913 C CA . LEU B 1 233 ? 9.547 36.562 2.975 1 81.69 233 LEU B CA 1
ATOM 4914 C C . LEU B 1 233 ? 10.836 36.094 2.291 1 81.69 233 LEU B C 1
ATOM 4916 O O . LEU B 1 233 ? 11.469 36.875 1.571 1 81.69 233 LEU B O 1
ATOM 4920 N N . GLN B 1 234 ? 11.297 35 2.541 1 80.12 234 GLN B N 1
ATOM 4921 C CA . GLN B 1 234 ? 12.523 34.5 1.931 1 80.12 234 GLN B CA 1
ATOM 4922 C C . GLN B 1 234 ? 12.219 33.688 0.673 1 80.12 234 GLN B C 1
ATOM 4924 O O . GLN B 1 234 ? 13.125 33.125 0.047 1 80.12 234 GLN B O 1
ATOM 4929 N N . MET B 1 235 ? 11.055 33.781 0.248 1 81.38 235 MET B N 1
ATOM 4930 C CA . MET B 1 235 ? 10.672 33 -0.92 1 81.38 235 MET B CA 1
ATOM 4931 C C . MET B 1 235 ? 11.297 33.562 -2.189 1 81.38 235 MET B C 1
ATOM 4933 O O . MET B 1 235 ? 11.398 34.781 -2.342 1 81.38 235 MET B O 1
ATOM 4937 N N . ASP B 1 236 ? 11.766 32.688 -2.988 1 82.56 236 ASP B N 1
ATOM 4938 C CA . ASP B 1 236 ? 12.352 33.062 -4.273 1 82.56 236 ASP B CA 1
ATOM 4939 C C . ASP B 1 236 ? 11.352 32.844 -5.41 1 82.56 236 ASP B C 1
ATOM 4941 O O . ASP B 1 236 ? 11.289 31.75 -5.996 1 82.56 236 ASP B O 1
ATOM 4945 N N . LEU B 1 237 ? 10.695 33.875 -5.773 1 84 237 LEU B N 1
ATOM 4946 C CA . LEU B 1 237 ? 9.672 33.781 -6.809 1 84 237 LEU B CA 1
ATOM 4947 C C . LEU B 1 237 ? 10.297 33.625 -8.188 1 84 237 LEU B C 1
ATOM 4949 O O . LEU B 1 237 ? 9.773 32.906 -9.047 1 84 237 LEU B O 1
ATOM 4953 N N . LYS B 1 238 ? 11.344 34.25 -8.336 1 78.25 238 LYS B N 1
ATOM 4954 C CA . LYS B 1 238 ? 12.023 34.188 -9.633 1 78.25 238 LYS B CA 1
ATOM 4955 C C . LYS B 1 238 ? 12.547 32.781 -9.93 1 78.25 238 LYS B C 1
ATOM 4957 O O . LYS B 1 238 ? 12.438 32.312 -11.055 1 78.25 238 LYS B O 1
ATOM 4962 N N . GLY B 1 239 ? 13.07 32.25 -8.891 1 77.12 239 GLY B N 1
ATOM 4963 C CA . GLY B 1 239 ? 13.555 30.891 -9.062 1 77.12 239 GLY B CA 1
ATOM 4964 C C . GLY B 1 239 ? 12.445 29.891 -9.305 1 77.12 239 GLY B C 1
ATOM 4965 O O . GLY B 1 239 ? 12.633 28.906 -10.031 1 77.12 239 GLY B O 1
ATOM 4966 N N . ALA B 1 240 ? 11.406 30.188 -8.758 1 79.69 240 ALA B N 1
ATOM 4967 C CA . ALA B 1 240 ? 10.273 29.266 -8.867 1 79.69 240 ALA B CA 1
ATOM 4968 C C . ALA B 1 240 ? 9.656 29.328 -10.266 1 79.69 240 ALA B C 1
ATOM 4970 O O . ALA B 1 240 ? 8.992 28.375 -10.695 1 79.69 240 ALA B O 1
ATOM 4971 N N . LEU B 1 241 ? 9.852 30.25 -10.922 1 77.62 241 LEU B N 1
ATOM 4972 C CA . LEU B 1 241 ? 9.25 30.406 -12.242 1 77.62 241 LEU B CA 1
ATOM 4973 C C . LEU B 1 241 ? 10.125 29.781 -13.32 1 77.62 241 LEU B C 1
ATOM 4975 O O . LEU B 1 241 ? 9.75 29.75 -14.492 1 77.62 241 LEU B O 1
ATOM 4979 N N . HIS B 1 242 ? 11.078 29.172 -12.969 1 69.5 242 HIS B N 1
ATOM 4980 C CA . HIS B 1 242 ? 11.898 28.484 -13.953 1 69.5 242 HIS B CA 1
ATOM 4981 C C . HIS B 1 242 ? 11.211 27.203 -14.438 1 69.5 242 HIS B C 1
ATOM 4983 O O . HIS B 1 242 ? 10.414 26.609 -13.711 1 69.5 242 HIS B O 1
ATOM 4989 N N . HIS B 1 243 ? 11.375 26.797 -15.703 1 60.22 243 HIS B N 1
ATOM 4990 C CA . HIS B 1 243 ? 10.711 25.703 -16.406 1 60.22 243 HIS B CA 1
ATOM 4991 C C . HIS B 1 243 ? 10.742 24.422 -15.586 1 60.22 243 HIS B C 1
ATOM 4993 O O . HIS B 1 243 ? 9.758 23.688 -15.562 1 60.22 243 HIS B O 1
ATOM 4999 N N . GLY B 1 244 ? 11.688 24.234 -14.852 1 62.5 244 GLY B N 1
ATOM 5000 C CA . GLY B 1 244 ? 11.797 22.969 -14.117 1 62.5 244 GLY B CA 1
ATOM 5001 C C . GLY B 1 244 ? 10.82 22.875 -12.961 1 62.5 244 GLY B C 1
ATOM 5002 O O . GLY B 1 244 ? 10.461 21.781 -12.539 1 62.5 244 GLY B O 1
ATOM 5003 N N . LEU B 1 245 ? 10.25 24.078 -12.703 1 75.31 245 LEU B N 1
ATOM 5004 C CA . LEU B 1 245 ? 9.438 24.062 -11.492 1 75.31 245 LEU B CA 1
ATOM 5005 C C . LEU B 1 245 ? 7.949 24.031 -11.836 1 75.31 245 LEU B C 1
ATOM 5007 O O . LEU B 1 245 ? 7.105 23.906 -10.953 1 75.31 245 LEU B O 1
ATOM 5011 N N . PHE B 1 246 ? 7.676 24.062 -13.141 1 76.94 246 PHE B N 1
ATOM 5012 C CA . PHE B 1 246 ? 6.273 24.047 -13.547 1 76.94 246 PHE B CA 1
ATOM 5013 C C . PHE B 1 246 ? 5.609 22.75 -13.133 1 76.94 246 PHE B C 1
ATOM 5015 O O . PHE B 1 246 ? 4.477 22.75 -12.641 1 76.94 246 PHE B O 1
ATOM 5022 N N . SER B 1 247 ? 6.34 21.766 -13.344 1 72.19 247 SER B N 1
ATOM 5023 C CA . SER B 1 247 ? 5.797 20.453 -12.984 1 72.19 247 SER B CA 1
ATOM 5024 C C . SER B 1 247 ? 5.566 20.344 -11.484 1 72.19 247 SER B C 1
ATOM 5026 O O . SER B 1 247 ? 4.594 19.734 -11.039 1 72.19 247 SER B O 1
ATOM 5028 N N . ILE B 1 248 ? 6.449 21 -10.789 1 81.25 248 ILE B N 1
ATOM 5029 C CA . ILE B 1 248 ? 6.359 20.953 -9.336 1 81.25 248 ILE B CA 1
ATOM 5030 C C . ILE B 1 248 ? 5.168 21.781 -8.867 1 81.25 248 ILE B C 1
ATOM 5032 O O . ILE B 1 248 ? 4.391 21.344 -8.016 1 81.25 248 ILE B O 1
ATOM 5036 N N . ILE B 1 249 ? 5.023 22.922 -9.492 1 85.88 249 ILE B N 1
ATOM 5037 C CA . ILE B 1 249 ? 3.922 23.812 -9.133 1 85.88 249 ILE B CA 1
ATOM 5038 C C . ILE B 1 249 ? 2.59 23.141 -9.469 1 85.88 249 ILE B C 1
ATOM 5040 O O . ILE B 1 249 ? 1.645 23.203 -8.68 1 85.88 249 ILE B O 1
ATOM 5044 N N . PHE B 1 250 ? 2.578 22.531 -10.492 1 79.5 250 PHE B N 1
ATOM 5045 C CA . PHE B 1 250 ? 1.37 21.828 -10.906 1 79.5 250 PHE B CA 1
ATOM 5046 C C . PHE B 1 250 ? 1.033 20.719 -9.93 1 79.5 250 PHE B C 1
ATOM 5048 O O . PHE B 1 250 ? -0.124 20.562 -9.539 1 79.5 250 PHE B O 1
ATOM 5055 N N . THR B 1 251 ? 2.006 20.016 -9.578 1 77.56 251 THR B N 1
ATOM 5056 C CA . THR B 1 251 ? 1.81 18.906 -8.648 1 77.56 251 THR B CA 1
ATOM 5057 C C . THR B 1 251 ? 1.331 19.406 -7.289 1 77.56 251 THR B C 1
ATOM 5059 O O . THR B 1 251 ? 0.399 18.844 -6.707 1 77.56 251 THR B O 1
ATOM 5062 N N . LEU B 1 252 ? 1.986 20.438 -6.879 1 85.25 252 LEU B N 1
ATOM 5063 C CA . LEU B 1 252 ? 1.607 21.016 -5.594 1 85.25 252 LEU B CA 1
ATOM 5064 C C . LEU B 1 252 ? 0.152 21.469 -5.609 1 85.25 252 LEU B C 1
ATOM 5066 O O . LEU B 1 252 ? -0.582 21.25 -4.641 1 85.25 252 LEU B O 1
ATOM 5070 N N . THR B 1 253 ? -0.207 22.031 -6.668 1 83.31 253 THR B N 1
ATOM 5071 C CA . THR B 1 253 ? -1.559 22.562 -6.789 1 83.31 253 THR B CA 1
ATOM 5072 C C . THR B 1 253 ? -2.584 21.438 -6.844 1 83.31 253 THR B C 1
ATOM 5074 O O . THR B 1 253 ? -3.621 21.5 -6.18 1 83.31 253 THR B O 1
ATOM 5077 N N . MET B 1 254 ? -2.225 20.453 -7.547 1 77.12 254 MET B N 1
ATOM 5078 C CA . MET B 1 254 ? -3.158 19.344 -7.715 1 77.12 254 MET B CA 1
ATOM 5079 C C . MET B 1 254 ? -3.289 18.547 -6.426 1 77.12 254 MET B C 1
ATOM 5081 O O . MET B 1 254 ? -4.395 18.156 -6.035 1 77.12 254 MET B O 1
ATOM 5085 N N . VAL B 1 255 ? -2.207 18.25 -5.816 1 77.19 255 VAL B N 1
ATOM 5086 C CA . VAL B 1 255 ? -2.221 17.516 -4.559 1 77.19 255 VAL B CA 1
ATOM 5087 C C . VAL B 1 255 ? -3.023 18.281 -3.512 1 77.19 255 VAL B C 1
ATOM 5089 O O . VAL B 1 255 ? -3.812 17.703 -2.768 1 77.19 255 VAL B O 1
ATOM 5092 N N . ASP B 1 256 ? -2.732 19.531 -3.494 1 82.94 256 ASP B N 1
ATOM 5093 C CA . ASP B 1 256 ? -3.439 20.375 -2.535 1 82.94 256 ASP B CA 1
ATOM 5094 C C . ASP B 1 256 ? -4.941 20.375 -2.812 1 82.94 256 ASP B C 1
ATOM 5096 O O . ASP B 1 256 ? -5.75 20.297 -1.885 1 82.94 256 ASP B O 1
ATOM 5100 N N . LEU B 1 257 ? -5.27 20.469 -4.004 1 78.56 257 LEU B N 1
ATOM 5101 C CA . LEU B 1 257 ? -6.672 20.531 -4.398 1 78.56 257 LEU B CA 1
ATOM 5102 C C . LEU B 1 257 ? -7.414 19.266 -4 1 78.56 257 LEU B C 1
ATOM 5104 O O . LEU B 1 257 ? -8.484 19.328 -3.387 1 78.56 257 LEU B O 1
ATOM 5108 N N . PHE B 1 258 ? -6.828 18.203 -4.309 1 74.75 258 PHE B N 1
ATOM 5109 C CA . PHE B 1 258 ? -7.527 16.953 -4.09 1 74.75 258 PHE B CA 1
ATOM 5110 C C . PHE B 1 258 ? -7.469 16.547 -2.621 1 74.75 258 PHE B C 1
ATOM 5112 O O . PHE B 1 258 ? -8.414 15.953 -2.098 1 74.75 258 PHE B O 1
ATOM 5119 N N . ASP B 1 259 ? -6.328 16.797 -2.051 1 75.31 259 ASP B N 1
ATOM 5120 C CA . ASP B 1 259 ? -6.211 16.547 -0.618 1 75.31 259 ASP B CA 1
ATOM 5121 C C . ASP B 1 259 ? -7.23 17.359 0.17 1 75.31 259 ASP B C 1
ATOM 5123 O O . ASP B 1 259 ? -7.895 16.844 1.068 1 75.31 259 ASP B O 1
ATOM 5127 N N . ASN B 1 260 ? -7.367 18.562 -0.129 1 78.81 260 ASN B N 1
ATOM 5128 C CA . ASN B 1 260 ? -8.297 19.453 0.549 1 78.81 260 ASN B CA 1
ATOM 5129 C C . ASN B 1 260 ? -9.75 19.078 0.267 1 78.81 260 ASN B C 1
ATOM 5131 O O . ASN B 1 260 ? -10.578 19.062 1.177 1 78.81 260 ASN B O 1
ATOM 5135 N N . MET B 1 261 ? -10.047 18.812 -0.901 1 74.31 261 MET B N 1
ATOM 5136 C CA . MET B 1 261 ? -11.406 18.453 -1.278 1 74.31 261 MET B CA 1
ATOM 5137 C C . MET B 1 261 ? -11.852 17.172 -0.578 1 74.31 261 MET B C 1
ATOM 5139 O O . MET B 1 261 ? -12.984 17.078 -0.097 1 74.31 261 MET B O 1
ATOM 5143 N N . GLY B 1 262 ? -10.984 16.25 -0.644 1 70.12 262 GLY B N 1
ATOM 5144 C CA . GLY B 1 262 ? -11.312 15.008 0.02 1 70.12 262 GLY B CA 1
ATOM 5145 C C . GLY B 1 262 ? -11.609 15.172 1.498 1 70.12 262 GLY B C 1
ATOM 5146 O O . GLY B 1 262 ? -12.57 14.594 2.014 1 70.12 262 GLY B O 1
ATOM 5147 N N . VAL B 1 263 ? -10.867 15.945 2.17 1 76.31 263 VAL B N 1
ATOM 5148 C CA . VAL B 1 263 ? -11.023 16.172 3.602 1 76.31 263 VAL B CA 1
ATOM 5149 C C . VAL B 1 263 ? -12.312 16.953 3.859 1 76.31 263 VAL B C 1
ATOM 5151 O O . VAL B 1 263 ? -13.102 16.594 4.73 1 76.31 263 VAL B O 1
ATOM 5154 N N . LEU B 1 264 ? -12.602 17.969 3.098 1 78.5 264 LEU B N 1
ATOM 5155 C CA . LEU B 1 264 ? -13.773 18.828 3.314 1 78.5 264 LEU B CA 1
ATOM 5156 C C . LEU B 1 264 ? -15.062 18.062 3.002 1 78.5 264 LEU B C 1
ATOM 5158 O O . LEU B 1 264 ? -16.062 18.219 3.711 1 78.5 264 LEU B O 1
ATOM 5162 N N . ILE B 1 265 ? -15.008 17.344 1.959 1 70.75 265 ILE B N 1
ATOM 5163 C CA . ILE B 1 265 ? -16.188 16.562 1.608 1 70.75 265 ILE B CA 1
ATOM 5164 C C . ILE B 1 265 ? -16.422 15.492 2.68 1 70.75 265 ILE B C 1
ATOM 5166 O O . ILE B 1 265 ? -17.562 15.281 3.102 1 70.75 265 ILE B O 1
ATOM 5170 N N . GLY B 1 266 ? -15.438 14.844 3.049 1 70.38 266 GLY B N 1
ATOM 5171 C CA . GLY B 1 266 ? -15.57 13.867 4.117 1 70.38 266 GLY B CA 1
ATOM 5172 C C . GLY B 1 266 ? -16.125 14.461 5.398 1 70.38 266 GLY B C 1
ATOM 5173 O O . GLY B 1 266 ? -17 13.859 6.039 1 70.38 266 GLY B O 1
ATOM 5174 N N . LEU B 1 267 ? -15.656 15.562 5.754 1 76.44 267 LEU B N 1
ATOM 5175 C CA . LEU B 1 267 ? -16.094 16.234 6.973 1 76.44 267 LEU B CA 1
ATOM 5176 C C . LEU B 1 267 ? -17.531 16.734 6.828 1 76.44 267 LEU B C 1
ATOM 5178 O O . LEU B 1 267 ? -18.297 16.703 7.789 1 76.44 267 LEU B O 1
ATOM 5182 N N . ALA B 1 268 ? -17.797 17.219 5.656 1 75.5 268 ALA B N 1
ATOM 5183 C CA . ALA B 1 268 ? -19.156 17.688 5.406 1 75.5 268 ALA B CA 1
ATOM 5184 C C . ALA B 1 268 ? -20.172 16.562 5.516 1 75.5 268 ALA B C 1
ATOM 5186 O O . ALA B 1 268 ? -21.266 16.75 6.043 1 75.5 268 ALA B O 1
ATOM 5187 N N . HIS B 1 269 ? -19.781 15.516 5.012 1 71.19 269 HIS B N 1
ATOM 5188 C CA . HIS B 1 269 ? -20.641 14.344 5.105 1 71.19 269 HIS B CA 1
ATOM 5189 C C . HIS B 1 269 ? -20.844 13.922 6.555 1 71.19 269 HIS B C 1
ATOM 5191 O O . HIS B 1 269 ? -21.953 13.586 6.961 1 71.19 269 HIS B O 1
ATOM 5197 N N . LYS B 1 270 ? -19.859 13.961 7.27 1 70.88 270 LYS B N 1
ATOM 5198 C CA . LYS B 1 270 ? -19.922 13.555 8.672 1 70.88 270 LYS B CA 1
ATOM 5199 C C . LYS B 1 270 ? -20.688 14.57 9.508 1 70.88 270 LYS B C 1
ATOM 5201 O O . LYS B 1 270 ? -21.375 14.203 10.461 1 70.88 270 LYS B O 1
ATOM 5206 N N . ALA B 1 271 ? -20.516 15.805 9.172 1 73.38 271 ALA B N 1
ATOM 5207 C CA . ALA B 1 271 ? -21.141 16.875 9.93 1 73.38 271 ALA B CA 1
ATOM 5208 C C . ALA B 1 271 ? -22.578 17.109 9.469 1 73.38 271 ALA B C 1
ATOM 5210 O O . ALA B 1 271 ? -23.344 17.828 10.133 1 73.38 271 ALA B O 1
ATOM 5211 N N . GLY B 1 272 ? -22.953 16.484 8.312 1 71.25 272 GLY B N 1
ATOM 5212 C CA . GLY B 1 272 ? -24.297 16.656 7.793 1 71.25 272 GLY B CA 1
ATOM 5213 C C . GLY B 1 272 ? -24.469 17.953 7.031 1 71.25 272 GLY B C 1
ATOM 5214 O O . GLY B 1 272 ? -25.578 18.516 6.992 1 71.25 272 GLY B O 1
ATOM 5215 N N . PHE B 1 273 ? -23.375 18.5 6.652 1 73.5 273 PHE B N 1
ATOM 5216 C CA . PHE B 1 273 ? -23.438 19.766 5.918 1 73.5 273 PHE B CA 1
ATOM 5217 C C . PHE B 1 273 ? -23.781 19.516 4.457 1 73.5 273 PHE B C 1
ATOM 5219 O O . PHE B 1 273 ? -24.031 20.469 3.703 1 73.5 273 PHE B O 1
ATOM 5226 N N . MET B 1 274 ? -23.719 18.328 4.105 1 66.56 274 MET B N 1
ATOM 5227 C CA . MET B 1 274 ? -23.984 18 2.707 1 66.56 274 MET B CA 1
ATOM 5228 C C . MET B 1 274 ? -25.484 17.859 2.463 1 66.56 274 MET B C 1
ATOM 5230 O O . MET B 1 274 ? -26.156 17.078 3.148 1 66.56 274 MET B O 1
ATOM 5234 N N . ARG B 1 275 ? -25.984 18.703 1.558 1 65.62 275 ARG B N 1
ATOM 5235 C CA . ARG B 1 275 ? -27.391 18.609 1.186 1 65.62 275 ARG B CA 1
ATOM 5236 C C . ARG B 1 275 ? -27.641 17.359 0.339 1 65.62 275 ARG B C 1
ATOM 5238 O O . ARG B 1 275 ? -26.703 16.688 -0.085 1 65.62 275 ARG B O 1
ATOM 5245 N N . GLU B 1 276 ? -28.844 17.062 0.287 1 62.62 276 GLU B N 1
ATOM 5246 C CA . GLU B 1 276 ? -29.266 15.883 -0.454 1 62.62 276 GLU B CA 1
ATOM 5247 C C . GLU B 1 276 ? -28.688 15.875 -1.868 1 62.62 276 GLU B C 1
ATOM 5249 O O . GLU B 1 276 ? -28.406 14.82 -2.424 1 62.62 276 GLU B O 1
ATOM 5254 N N . ASP B 1 277 ? -28.531 17.094 -2.395 1 54.94 277 ASP B N 1
ATOM 5255 C CA . ASP B 1 277 ? -28.062 17.188 -3.771 1 54.94 277 ASP B CA 1
ATOM 5256 C C . ASP B 1 277 ? -26.531 17.078 -3.836 1 54.94 277 ASP B C 1
ATOM 5258 O O . ASP B 1 277 ? -25.953 17.141 -4.918 1 54.94 277 ASP B O 1
ATOM 5262 N N . GLY B 1 278 ? -25.891 16.938 -2.725 1 60.03 278 GLY B N 1
ATOM 5263 C CA . GLY B 1 278 ? -24.438 16.812 -2.693 1 60.03 278 GLY B CA 1
ATOM 5264 C C . GLY B 1 278 ? -23.734 18.141 -2.537 1 60.03 278 GLY B C 1
ATOM 5265 O O . GLY B 1 278 ? -22.5 18.188 -2.447 1 60.03 278 GLY B O 1
ATOM 5266 N N . HIS B 1 279 ? -24.609 19.219 -2.441 1 67.69 279 HIS B N 1
ATOM 5267 C CA . HIS B 1 279 ? -24.016 20.547 -2.334 1 67.69 279 HIS B CA 1
ATOM 5268 C C . HIS B 1 279 ? -23.625 20.859 -0.896 1 67.69 279 HIS B C 1
ATOM 5270 O O . HIS B 1 279 ? -24.344 20.531 0.042 1 67.69 279 HIS B O 1
ATOM 5276 N N . ILE B 1 280 ? -22.391 21.281 -0.751 1 72.69 280 ILE B N 1
ATOM 5277 C CA . ILE B 1 280 ? -21.891 21.672 0.561 1 72.69 280 ILE B CA 1
ATOM 5278 C C . ILE B 1 280 ? -21.922 23.188 0.688 1 72.69 280 ILE B C 1
ATOM 5280 O O . ILE B 1 280 ? -21.312 23.891 -0.116 1 72.69 280 ILE B O 1
ATOM 5284 N N . GLU B 1 281 ? -22.672 23.625 1.619 1 73.38 281 GLU B N 1
ATOM 5285 C CA . GLU B 1 281 ? -22.797 25.062 1.842 1 73.38 281 GLU B CA 1
ATOM 5286 C C . GLU B 1 281 ? -21.453 25.688 2.191 1 73.38 281 GLU B C 1
ATOM 5288 O O . GLU B 1 281 ? -20.703 25.141 3.006 1 73.38 281 GLU B O 1
ATOM 5293 N N . ASN B 1 282 ? -21.031 26.781 1.53 1 77.94 282 ASN B N 1
ATOM 5294 C CA . ASN B 1 282 ? -19.859 27.594 1.804 1 77.94 282 ASN B CA 1
ATOM 5295 C C . ASN B 1 282 ? -18.578 26.875 1.437 1 77.94 282 ASN B C 1
ATOM 5297 O O . ASN B 1 282 ? -17.516 27.156 1.988 1 77.94 282 ASN B O 1
ATOM 5301 N N . LEU B 1 283 ? -18.656 25.891 0.692 1 77.31 283 LEU B N 1
ATOM 5302 C CA . LEU B 1 283 ? -17.469 25.156 0.255 1 77.31 283 LEU B CA 1
ATOM 5303 C C . LEU B 1 283 ? -16.516 26.062 -0.517 1 77.31 283 LEU B C 1
ATOM 5305 O O . LEU B 1 283 ? -15.297 25.938 -0.393 1 77.31 283 LEU B O 1
ATOM 5309 N N . ASP B 1 284 ? -17.094 26.938 -1.221 1 79.12 284 ASP B N 1
ATOM 5310 C CA . ASP B 1 284 ? -16.281 27.859 -2.012 1 79.12 284 ASP B CA 1
ATOM 5311 C C . ASP B 1 284 ? -15.461 28.781 -1.11 1 79.12 284 ASP B C 1
ATOM 5313 O O . ASP B 1 284 ? -14.289 29.047 -1.389 1 79.12 284 ASP B O 1
ATOM 5317 N N . LYS B 1 285 ? -16.047 29.203 -0.091 1 85.5 285 LYS B N 1
ATOM 5318 C CA . LYS B 1 285 ? -15.344 30.078 0.851 1 85.5 285 LYS B CA 1
ATOM 5319 C C . LYS B 1 285 ? -14.227 29.312 1.569 1 85.5 285 LYS B C 1
ATOM 5321 O O . LYS B 1 285 ? -13.164 29.875 1.842 1 85.5 285 LYS B O 1
ATOM 5326 N N . ALA B 1 286 ? -14.547 28.125 1.863 1 86.19 286 ALA B N 1
ATOM 5327 C CA . ALA B 1 286 ? -13.547 27.281 2.527 1 86.19 286 ALA B CA 1
ATOM 5328 C C . ALA B 1 286 ? -12.336 27.062 1.628 1 86.19 286 ALA B C 1
ATOM 5330 O O . ALA B 1 286 ? -11.195 27.078 2.096 1 86.19 286 ALA B O 1
ATOM 5331 N N . LEU B 1 287 ? -12.594 26.953 0.424 1 83 287 LEU B N 1
ATOM 5332 C CA . LEU B 1 287 ? -11.516 26.688 -0.52 1 83 287 LEU B CA 1
ATOM 5333 C C . LEU B 1 287 ? -10.695 27.953 -0.776 1 83 287 LEU B C 1
ATOM 5335 O O . LEU B 1 287 ? -9.477 27.875 -0.95 1 83 287 LEU B O 1
ATOM 5339 N N . ILE B 1 288 ? -11.344 29.016 -0.81 1 85.88 288 ILE B N 1
ATOM 5340 C CA . ILE B 1 288 ? -10.641 30.281 -0.947 1 85.88 288 ILE B CA 1
ATOM 5341 C C . ILE B 1 288 ? -9.758 30.516 0.276 1 85.88 288 ILE B C 1
ATOM 5343 O O . ILE B 1 288 ? -8.617 30.969 0.15 1 85.88 288 ILE B O 1
ATOM 5347 N N . THR B 1 289 ? -10.336 30.203 1.333 1 88.5 289 THR B N 1
ATOM 5348 C CA . THR B 1 289 ? -9.578 30.328 2.57 1 88.5 289 THR B CA 1
ATOM 5349 C C . THR B 1 289 ? -8.32 29.469 2.523 1 88.5 289 THR B C 1
ATOM 5351 O O . THR B 1 289 ? -7.25 29.891 2.953 1 88.5 289 THR B O 1
ATOM 5354 N N . ASP B 1 290 ? -8.43 28.297 2.027 1 88 290 ASP B N 1
ATOM 5355 C CA . ASP B 1 290 ? -7.293 27.391 1.919 1 88 290 ASP B CA 1
ATOM 5356 C C . ASP B 1 290 ? -6.223 27.953 0.987 1 88 290 ASP B C 1
ATOM 5358 O O . ASP B 1 290 ? -5.027 27.797 1.236 1 88 290 ASP B O 1
ATOM 5362 N N . SER B 1 291 ? -6.684 28.516 -0.073 1 87.5 291 SER B N 1
ATOM 5363 C CA . SER B 1 291 ? -5.73 29.094 -1.019 1 87.5 291 SER B CA 1
ATOM 5364 C C . SER B 1 291 ? -5.012 30.297 -0.419 1 87.5 291 SER B C 1
ATOM 5366 O O . SER B 1 291 ? -3.803 30.453 -0.6 1 87.5 291 SER B O 1
ATOM 5368 N N . LEU B 1 292 ? -5.703 31.062 0.266 1 90.56 292 LEU B N 1
ATOM 5369 C CA . LEU B 1 292 ? -5.105 32.219 0.933 1 90.56 292 LEU B CA 1
ATOM 5370 C C . LEU B 1 292 ? -4.145 31.766 2.029 1 90.56 292 LEU B C 1
ATOM 5372 O O . LEU B 1 292 ? -3.096 32.375 2.232 1 90.56 292 LEU B O 1
ATOM 5376 N N . ALA B 1 293 ? -4.586 30.812 2.689 1 90.75 293 ALA B N 1
ATOM 5377 C CA . ALA B 1 293 ? -3.734 30.25 3.732 1 90.75 293 ALA B CA 1
ATOM 5378 C C . ALA B 1 293 ? -2.424 29.719 3.148 1 90.75 293 ALA B C 1
ATOM 5380 O O . ALA B 1 293 ? -1.359 29.891 3.748 1 90.75 293 ALA B O 1
ATOM 5381 N N . THR B 1 294 ? -2.496 29.125 2.055 1 90.12 294 THR B N 1
ATOM 5382 C CA . THR B 1 294 ? -1.311 28.594 1.395 1 90.12 294 THR B CA 1
ATOM 5383 C C . THR B 1 294 ? -0.365 29.719 0.988 1 90.12 294 THR B C 1
ATOM 5385 O O . THR B 1 294 ? 0.85 29.609 1.17 1 90.12 294 THR B O 1
ATOM 5388 N N . MET B 1 295 ? -0.92 30.734 0.472 1 91.25 295 MET B N 1
ATOM 5389 C CA . MET B 1 295 ? -0.105 31.891 0.082 1 91.25 295 MET B CA 1
ATOM 5390 C C . MET B 1 295 ? 0.558 32.531 1.299 1 91.25 295 MET B C 1
ATOM 5392 O O . MET B 1 295 ? 1.749 32.844 1.27 1 91.25 295 MET B O 1
ATOM 5396 N N . SER B 1 296 ? -0.18 32.656 2.299 1 90.56 296 SER B N 1
ATOM 5397 C CA . SER B 1 296 ? 0.354 33.219 3.533 1 90.56 296 SER B CA 1
ATOM 5398 C C . SER B 1 296 ? 1.404 32.312 4.152 1 90.56 296 SER B C 1
ATOM 5400 O O . SER B 1 296 ? 2.383 32.781 4.73 1 90.56 296 SER B O 1
ATOM 5402 N N . SER B 1 297 ? 1.109 31.078 4.047 1 91.38 297 SER B N 1
ATOM 5403 C CA . SER B 1 297 ? 2.043 30.094 4.582 1 91.38 297 SER B CA 1
ATOM 5404 C C . SER B 1 297 ? 3.408 30.203 3.91 1 91.38 297 SER B C 1
ATOM 5406 O O . SER B 1 297 ? 4.441 30.141 4.582 1 91.38 297 SER B O 1
ATOM 5408 N N . ALA B 1 298 ? 3.367 30.359 2.658 1 91.06 298 ALA B N 1
ATOM 5409 C CA . ALA B 1 298 ? 4.613 30.5 1.909 1 91.06 298 ALA B CA 1
ATOM 5410 C C . ALA B 1 298 ? 5.344 31.781 2.303 1 91.06 298 ALA B C 1
ATOM 5412 O O . ALA B 1 298 ? 6.574 31.828 2.336 1 91.06 298 ALA B O 1
ATOM 5413 N N . LEU B 1 299 ? 4.613 32.812 2.594 1 90.88 299 LEU B N 1
ATOM 5414 C CA . LEU B 1 299 ? 5.195 34.094 2.994 1 90.88 299 LEU B CA 1
ATOM 5415 C C . LEU B 1 299 ? 5.867 33.969 4.359 1 90.88 299 LEU B C 1
ATOM 5417 O O . LEU B 1 299 ? 6.902 34.594 4.598 1 90.88 299 LEU B O 1
ATOM 5421 N N . LEU B 1 300 ? 5.297 33.219 5.227 1 91.19 300 LEU B N 1
ATOM 5422 C CA . LEU B 1 300 ? 5.805 33.094 6.586 1 91.19 300 LEU B CA 1
ATOM 5423 C C . LEU B 1 300 ? 6.906 32.031 6.664 1 91.19 300 LEU B C 1
ATOM 5425 O O . LEU B 1 300 ? 7.711 32.031 7.598 1 91.19 300 LEU B O 1
ATOM 5429 N N . GLY B 1 301 ? 6.922 31.156 5.727 1 90.25 301 GLY B N 1
ATOM 5430 C CA . GLY B 1 301 ? 7.969 30.141 5.711 1 90.25 301 GLY B CA 1
ATOM 5431 C C . GLY B 1 301 ? 7.461 28.75 6.012 1 90.25 301 GLY B C 1
ATOM 5432 O O . GLY B 1 301 ? 8.141 27.969 6.68 1 90.25 301 GLY B O 1
ATOM 5433 N N . ALA B 1 302 ? 6.301 28.5 5.664 1 91.12 302 ALA B N 1
ATOM 5434 C CA . ALA B 1 302 ? 5.746 27.156 5.789 1 91.12 302 ALA B CA 1
ATOM 5435 C C . ALA B 1 302 ? 5.18 26.672 4.457 1 91.12 302 ALA B C 1
ATOM 5437 O O . ALA B 1 302 ? 5.219 27.391 3.457 1 91.12 302 ALA B O 1
ATOM 5438 N N . THR B 1 303 ? 4.801 25.438 4.52 1 90.94 303 THR B N 1
ATOM 5439 C CA . THR B 1 303 ? 4.344 24.828 3.277 1 90.94 303 THR B CA 1
ATOM 5440 C C . THR B 1 303 ? 2.834 25 3.117 1 90.94 303 THR B C 1
ATOM 5442 O O . THR B 1 303 ? 2.189 25.672 3.916 1 90.94 303 THR B O 1
ATOM 5445 N N . THR B 1 304 ? 2.283 24.312 2.141 1 89.38 304 THR B N 1
ATOM 5446 C CA . THR B 1 304 ? 0.88 24.438 1.761 1 89.38 304 THR B CA 1
ATOM 5447 C C . THR B 1 304 ? -0.032 24.094 2.938 1 89.38 304 THR B C 1
ATOM 5449 O O . THR B 1 304 ? 0.173 23.094 3.621 1 89.38 304 THR B O 1
ATOM 5452 N N . ALA B 1 305 ? -0.98 24.969 3.17 1 91.12 305 ALA B N 1
ATOM 5453 C CA . ALA B 1 305 ? -1.952 24.781 4.242 1 91.12 305 ALA B CA 1
ATOM 5454 C C . ALA B 1 305 ? -3.205 24.078 3.725 1 91.12 305 ALA B C 1
ATOM 5456 O O . ALA B 1 305 ? -3.674 24.359 2.619 1 91.12 305 ALA B O 1
ATOM 5457 N N . THR B 1 306 ? -3.604 23.109 4.48 1 89 306 THR B N 1
ATOM 5458 C CA . THR B 1 306 ? -4.789 22.359 4.098 1 89 306 THR B CA 1
ATOM 5459 C C . THR B 1 306 ? -5.645 22.031 5.316 1 89 306 THR B C 1
ATOM 5461 O O . THR B 1 306 ? -5.215 22.234 6.453 1 89 306 THR B O 1
ATOM 5464 N N . SER B 1 307 ? -6.879 21.625 4.969 1 90.19 307 SER B N 1
ATOM 5465 C CA . SER B 1 307 ? -7.797 21.203 6.027 1 90.19 307 SER B CA 1
ATOM 5466 C C . SER B 1 307 ? -7.387 19.859 6.621 1 90.19 307 SER B C 1
ATOM 5468 O O . SER B 1 307 ? -6.871 19 5.914 1 90.19 307 SER B O 1
ATOM 5470 N N . TYR B 1 308 ? -7.535 19.719 7.84 1 89.19 308 TYR B N 1
ATOM 5471 C CA . TYR B 1 308 ? -7.102 18.516 8.539 1 89.19 308 TYR B CA 1
ATOM 5472 C C . TYR B 1 308 ? -8.281 17.578 8.805 1 89.19 308 TYR B C 1
ATOM 5474 O O . TYR B 1 308 ? -9.312 18.016 9.328 1 89.19 308 TYR B O 1
ATOM 5482 N N . LEU B 1 309 ? -8.039 16.406 8.516 1 81.62 309 LEU B N 1
ATOM 5483 C CA . LEU B 1 309 ? -9.039 15.359 8.703 1 81.62 309 LEU B CA 1
ATOM 5484 C C . LEU B 1 309 ? -9.336 15.148 10.188 1 81.62 309 LEU B C 1
ATOM 5486 O O . LEU B 1 309 ? -10.445 14.734 10.547 1 81.62 309 LEU B O 1
ATOM 5490 N N . GLU B 1 310 ? -8.5 15.492 11.016 1 85.88 310 GLU B N 1
ATOM 5491 C CA . GLU B 1 310 ? -8.633 15.312 12.461 1 85.88 310 GLU B CA 1
ATOM 5492 C C . GLU B 1 310 ? -9.766 16.172 13.016 1 85.88 310 GLU B C 1
ATOM 5494 O O . GLU B 1 310 ? -10.266 15.914 14.117 1 85.88 310 GLU B O 1
ATOM 5499 N N . SER B 1 311 ? -10.172 17.141 12.227 1 90.44 311 SER B N 1
ATOM 5500 C CA . SER B 1 311 ? -11.297 17.984 12.641 1 90.44 311 SER B CA 1
ATOM 5501 C C . SER B 1 311 ? -12.586 17.172 12.727 1 90.44 311 SER B C 1
ATOM 5503 O O . SER B 1 311 ? -13.562 17.609 13.336 1 90.44 311 SER B O 1
ATOM 5505 N N . ALA B 1 312 ? -12.531 16.016 12.172 1 84.38 312 ALA B N 1
ATOM 5506 C CA . ALA B 1 312 ? -13.688 15.133 12.25 1 84.38 312 ALA B CA 1
ATOM 5507 C C . ALA B 1 312 ? -14.008 14.773 13.703 1 84.38 312 ALA B C 1
ATOM 5509 O O . ALA B 1 312 ? -15.172 14.562 14.055 1 84.38 312 ALA B O 1
ATOM 5510 N N . THR B 1 313 ? -12.992 14.719 14.508 1 86.56 313 THR B N 1
ATOM 5511 C CA . THR B 1 313 ? -13.211 14.406 15.914 1 86.56 313 THR B CA 1
ATOM 5512 C C . THR B 1 313 ? -14.023 15.508 16.594 1 86.56 313 THR B C 1
ATOM 5514 O O . THR B 1 313 ? -14.875 15.227 17.438 1 86.56 313 THR B O 1
ATOM 5517 N N . GLY B 1 314 ? -13.75 16.719 16.234 1 90 314 GLY B N 1
ATOM 5518 C CA . GLY B 1 314 ? -14.539 17.812 16.766 1 90 314 GLY B CA 1
ATOM 5519 C C . GLY B 1 314 ? -15.977 17.812 16.281 1 90 314 GLY B C 1
ATOM 5520 O O . GLY B 1 314 ? -16.906 18.094 17.047 1 90 314 GLY B O 1
ATOM 5521 N N . VAL B 1 315 ? -16.125 17.469 15.062 1 88.25 315 VAL B N 1
ATOM 5522 C CA . VAL B 1 315 ? -17.469 17.391 14.484 1 88.25 315 VAL B CA 1
ATOM 5523 C C . VAL B 1 315 ? -18.266 16.281 15.172 1 88.25 315 VAL B C 1
ATOM 5525 O O . VAL B 1 315 ? -19.453 16.438 15.414 1 88.25 315 VAL B O 1
ATOM 5528 N N . ALA B 1 316 ? -17.609 15.281 15.477 1 86.62 316 ALA B N 1
ATOM 5529 C CA . ALA B 1 316 ? -18.266 14.172 16.172 1 86.62 316 ALA B CA 1
ATOM 5530 C C . ALA B 1 316 ? -18.719 14.586 17.562 1 86.62 316 ALA B C 1
ATOM 5532 O O . ALA B 1 316 ? -19.719 14.07 18.078 1 86.62 316 ALA B O 1
ATOM 5533 N N . GLU B 1 317 ? -18.016 15.562 18.156 1 89.69 317 GLU B N 1
ATOM 5534 C CA . GLU B 1 317 ? -18.375 16.062 19.484 1 89.69 317 GLU B CA 1
ATOM 5535 C C . GLU B 1 317 ? -19.484 17.094 19.406 1 89.69 317 GLU B C 1
ATOM 5537 O O . GLU B 1 317 ? -19.969 17.578 20.422 1 89.69 317 GLU B O 1
ATOM 5542 N N . GLY B 1 318 ? -19.859 17.406 18.141 1 88.06 318 GLY B N 1
ATOM 5543 C CA . GLY B 1 318 ? -21 18.297 17.969 1 88.06 318 GLY B CA 1
ATOM 5544 C C . GLY B 1 318 ? -20.625 19.656 17.406 1 88.06 318 GLY B C 1
ATOM 5545 O O . GLY B 1 318 ? -21.469 20.562 17.328 1 88.06 318 GLY B O 1
ATOM 5546 N N . GLY B 1 319 ? -19.344 19.844 17.078 1 91.38 319 GLY B N 1
ATOM 5547 C CA . GLY B 1 319 ? -18.969 21.078 16.406 1 91.38 319 GLY B CA 1
ATOM 5548 C C . GLY B 1 319 ? -19.625 21.266 15.055 1 91.38 319 GLY B C 1
ATOM 5549 O O . GLY B 1 319 ? -19.625 20.344 14.234 1 91.38 319 GLY B O 1
ATOM 5550 N N . ARG B 1 320 ? -20.25 22.469 14.867 1 89.5 320 ARG B N 1
ATOM 5551 C CA . ARG B 1 320 ? -21 22.656 13.625 1 89.5 320 ARG B CA 1
ATOM 5552 C C . ARG B 1 320 ? -20.688 24.016 13.008 1 89.5 320 ARG B C 1
ATOM 5554 O O . ARG B 1 320 ? -20.938 24.234 11.82 1 89.5 320 ARG B O 1
ATOM 5561 N N . THR B 1 321 ? -20.141 24.828 13.75 1 89.81 321 THR B N 1
ATOM 5562 C CA . THR B 1 321 ? -19.984 26.203 13.266 1 89.81 321 THR B CA 1
ATOM 5563 C C . THR B 1 321 ? -18.516 26.609 13.273 1 89.81 321 THR B C 1
ATOM 5565 O O . THR B 1 321 ? -17.641 25.844 13.703 1 89.81 321 THR B O 1
ATOM 5568 N N . GLY B 1 322 ? -18.297 27.797 12.766 1 92.31 322 GLY B N 1
ATOM 5569 C CA . GLY B 1 322 ? -16.953 28.344 12.734 1 92.31 322 GLY B CA 1
ATOM 5570 C C . GLY B 1 322 ? -16.391 28.625 14.109 1 92.31 322 GLY B C 1
ATOM 5571 O O . GLY B 1 322 ? -15.172 28.797 14.266 1 92.31 322 GLY B O 1
ATOM 5572 N N . LEU B 1 323 ? -17.219 28.609 15.078 1 93.44 323 LEU B N 1
ATOM 5573 C CA . LEU B 1 323 ? -16.75 28.828 16.438 1 93.44 323 LEU B CA 1
ATOM 5574 C C . LEU B 1 323 ? -15.758 27.734 16.844 1 93.44 323 LEU B C 1
ATOM 5576 O O . LEU B 1 323 ? -14.805 28 17.594 1 93.44 323 LEU B O 1
ATOM 5580 N N . THR B 1 324 ? -16 26.562 16.406 1 94.31 324 THR B N 1
ATOM 5581 C CA . THR B 1 324 ? -15.07 25.469 16.641 1 94.31 324 THR B CA 1
ATOM 5582 C C . THR B 1 324 ? -13.688 25.797 16.109 1 94.31 324 THR B C 1
ATOM 5584 O O . THR B 1 324 ? -12.68 25.578 16.781 1 94.31 324 THR B O 1
ATOM 5587 N N . ALA B 1 325 ? -13.648 26.375 14.969 1 95.19 325 ALA B N 1
ATOM 5588 C CA . ALA B 1 325 ? -12.383 26.75 14.344 1 95.19 325 ALA B CA 1
ATOM 5589 C C . ALA B 1 325 ? -11.703 27.875 15.109 1 95.19 325 ALA B C 1
ATOM 5591 O O . ALA B 1 325 ? -10.477 27.891 15.242 1 95.19 325 ALA B O 1
ATOM 5592 N N . VAL B 1 326 ? -12.484 28.75 15.594 1 95.44 326 VAL B N 1
ATOM 5593 C CA . VAL B 1 326 ? -11.938 29.875 16.359 1 95.44 326 VAL B CA 1
ATOM 5594 C C . VAL B 1 326 ? -11.305 29.359 17.641 1 95.44 326 VAL B C 1
ATOM 5596 O O . VAL B 1 326 ? -10.242 29.828 18.062 1 95.44 326 VAL B O 1
ATOM 5599 N N . VAL B 1 327 ? -11.953 28.438 18.234 1 95.69 327 VAL B N 1
ATOM 5600 C CA . VAL B 1 327 ? -11.406 27.828 19.438 1 95.69 327 VAL B CA 1
ATOM 5601 C C . VAL B 1 327 ? -10.094 27.125 19.125 1 95.69 327 VAL B C 1
ATOM 5603 O O . VAL B 1 327 ? -9.117 27.234 19.875 1 95.69 327 VAL B O 1
ATOM 5606 N N . ILE B 1 328 ? -10.031 26.406 18.031 1 96.5 328 ILE B N 1
ATOM 5607 C CA . ILE B 1 328 ? -8.812 25.734 17.594 1 96.5 328 ILE B CA 1
ATOM 5608 C C . ILE B 1 328 ? -7.695 26.766 17.422 1 96.5 328 ILE B C 1
ATOM 5610 O O . ILE B 1 328 ? -6.578 26.562 17.906 1 96.5 328 ILE B O 1
ATOM 5614 N N . ALA B 1 329 ? -8.031 27.875 16.781 1 96.56 329 ALA B N 1
ATOM 5615 C CA . ALA B 1 329 ? -7.059 28.938 16.547 1 96.56 329 ALA B CA 1
ATOM 5616 C C . ALA B 1 329 ? -6.555 29.516 17.875 1 96.56 329 ALA B C 1
ATOM 5618 O O . ALA B 1 329 ? -5.367 29.828 18 1 96.56 329 ALA B O 1
ATOM 5619 N N . GLY B 1 330 ? -7.453 29.703 18.75 1 95.81 330 GLY B N 1
ATOM 5620 C CA . GLY B 1 330 ? -7.07 30.188 20.047 1 95.81 330 GLY B CA 1
ATOM 5621 C C . GLY B 1 330 ? -6.113 29.266 20.781 1 95.81 330 GLY B C 1
ATOM 5622 O O . GLY B 1 330 ? -5.176 29.734 21.438 1 95.81 330 GLY B O 1
ATOM 5623 N N . LEU B 1 331 ? -6.355 28.062 20.641 1 95.62 331 LEU B N 1
ATOM 5624 C CA . LEU B 1 331 ? -5.496 27.078 21.312 1 95.62 331 LEU B CA 1
ATOM 5625 C C . LEU B 1 331 ? -4.125 27.031 20.641 1 95.62 331 LEU B C 1
ATOM 5627 O O . LEU B 1 331 ? -3.111 26.812 21.297 1 95.62 331 LEU B O 1
ATOM 5631 N N . PHE B 1 332 ? -4.078 27.156 19.359 1 94.88 332 PHE B N 1
ATOM 5632 C CA . PHE B 1 332 ? -2.797 27.266 18.672 1 94.88 332 PHE B CA 1
ATOM 5633 C C . PHE B 1 332 ? -2.033 28.5 19.125 1 94.88 332 PHE B C 1
ATOM 5635 O O . PHE B 1 332 ? -0.808 28.469 19.25 1 94.88 332 PHE B O 1
ATOM 5642 N N . PHE B 1 333 ? -2.76 29.531 19.328 1 94.25 333 PHE B N 1
ATOM 5643 C CA . PHE B 1 333 ? -2.127 30.75 19.812 1 94.25 333 PHE B CA 1
ATOM 5644 C C . PHE B 1 333 ? -1.457 30.5 21.172 1 94.25 333 PHE B C 1
ATOM 5646 O O . PHE B 1 333 ? -0.331 30.938 21.391 1 94.25 333 PHE B O 1
ATOM 5653 N N . LEU B 1 334 ? -2.104 29.797 21.953 1 91.19 334 LEU B N 1
ATOM 5654 C CA . LEU B 1 334 ? -1.545 29.469 23.266 1 91.19 334 LEU B CA 1
ATOM 5655 C C . LEU B 1 334 ? -0.322 28.562 23.125 1 91.19 334 LEU B C 1
ATOM 5657 O O . LEU B 1 334 ? 0.575 28.594 23.969 1 91.19 334 LEU B O 1
ATOM 5661 N N . SER B 1 335 ? -0.315 27.797 22.109 1 90.25 335 SER B N 1
ATOM 5662 C CA . SER B 1 335 ? 0.787 26.859 21.906 1 90.25 335 SER B CA 1
ATOM 5663 C C . SER B 1 335 ? 2.061 27.594 21.5 1 90.25 335 SER B C 1
ATOM 5665 O O . SER B 1 335 ? 3.16 27.047 21.594 1 90.25 335 SER B O 1
ATOM 5667 N N . LEU B 1 336 ? 1.951 28.875 21.078 1 88.38 336 LEU B N 1
ATOM 5668 C CA . LEU B 1 336 ? 3.111 29.688 20.703 1 88.38 336 LEU B CA 1
ATOM 5669 C C . LEU B 1 336 ? 4.07 29.812 21.891 1 88.38 336 LEU B C 1
ATOM 5671 O O . LEU B 1 336 ? 5.289 29.891 21.688 1 88.38 336 LEU B O 1
ATOM 5675 N N . PHE B 1 337 ? 3.518 29.734 23 1 85.94 337 PHE B N 1
ATOM 5676 C CA . PHE B 1 337 ? 4.316 29.922 24.203 1 85.94 337 PHE B CA 1
ATOM 5677 C C . PHE B 1 337 ? 5.137 28.672 24.5 1 85.94 337 PHE B C 1
ATOM 5679 O O . PHE B 1 337 ? 6.09 28.734 25.281 1 85.94 337 PHE B O 1
ATOM 5686 N N . PHE B 1 338 ? 4.883 27.641 23.875 1 82 338 PHE B N 1
ATOM 5687 C CA . PHE B 1 338 ? 5.598 26.391 24.078 1 82 338 PHE B CA 1
ATOM 5688 C C . PHE B 1 338 ? 6.48 26.062 22.891 1 82 338 PHE B C 1
ATOM 5690 O O . PHE B 1 338 ? 6.957 24.922 22.766 1 82 338 PHE B O 1
ATOM 5697 N N . ALA B 1 339 ? 6.773 26.969 22.125 1 81.94 339 ALA B N 1
ATOM 5698 C CA . ALA B 1 339 ? 7.527 26.797 20.891 1 81.94 339 ALA B CA 1
ATOM 5699 C C . ALA B 1 339 ? 8.914 26.219 21.172 1 81.94 339 ALA B C 1
ATOM 5701 O O . ALA B 1 339 ? 9.398 25.375 20.422 1 81.94 339 ALA B O 1
ATOM 5702 N N . PRO B 1 340 ? 9.633 26.656 22.234 1 78.62 340 PRO B N 1
ATOM 5703 C CA . PRO B 1 340 ? 10.969 26.109 22.484 1 78.62 340 PRO B CA 1
ATOM 5704 C C . PRO B 1 340 ? 10.953 24.609 22.781 1 78.62 340 PRO B C 1
ATOM 5706 O O . PRO B 1 340 ? 11.93 23.922 22.516 1 78.62 340 PRO B O 1
ATOM 5709 N N . LEU B 1 341 ? 9.867 24.219 23.312 1 78.06 341 LEU B N 1
ATOM 5710 C CA . LEU B 1 341 ? 9.734 22.797 23.594 1 78.06 341 LEU B CA 1
ATOM 5711 C C . LEU B 1 341 ? 9.672 21.984 22.312 1 78.06 341 LEU B C 1
ATOM 5713 O O . LEU B 1 341 ? 10.172 20.859 22.25 1 78.06 341 LEU B O 1
ATOM 5717 N N . VAL B 1 342 ? 9.148 22.578 21.375 1 80.44 342 VAL B N 1
ATOM 5718 C CA . VAL B 1 342 ? 8.953 21.922 20.094 1 80.44 342 VAL B CA 1
ATOM 5719 C C . VAL B 1 342 ? 10.312 21.672 19.422 1 80.44 342 VAL B C 1
ATOM 5721 O O . VAL B 1 342 ? 10.516 20.641 18.781 1 80.44 342 VAL B O 1
ATOM 5724 N N . ALA B 1 343 ? 11.195 22.547 19.703 1 76 343 ALA B N 1
ATOM 5725 C CA . ALA B 1 343 ? 12.508 22.469 19.078 1 76 343 ALA B CA 1
ATOM 5726 C C . ALA B 1 343 ? 13.344 21.359 19.688 1 76 343 ALA B C 1
ATOM 5728 O O . ALA B 1 343 ? 14.297 20.875 19.078 1 76 343 ALA B O 1
ATOM 5729 N N . LEU B 1 344 ? 12.906 20.875 20.781 1 78.44 344 LEU B N 1
ATOM 5730 C CA . LEU B 1 344 ? 13.68 19.875 21.5 1 78.44 344 LEU B CA 1
ATOM 5731 C C . LEU B 1 344 ? 13.266 18.469 21.078 1 78.44 344 LEU B C 1
ATOM 5733 O O . LEU B 1 344 ? 13.977 17.5 21.344 1 78.44 344 LEU B O 1
ATOM 5737 N N . VAL B 1 345 ? 12.297 18.359 20.375 1 85.62 345 VAL B N 1
ATOM 5738 C CA . VAL B 1 345 ? 11.758 17.047 20.047 1 85.62 345 VAL B CA 1
ATOM 5739 C C . VAL B 1 345 ? 12.555 16.438 18.891 1 85.62 345 VAL B C 1
ATOM 5741 O O . VAL B 1 345 ? 12.672 17.047 17.812 1 85.62 345 VAL B O 1
ATOM 5744 N N . PRO B 1 346 ? 13.148 15.328 19.125 1 85.88 346 PRO B N 1
ATOM 5745 C CA . PRO B 1 346 ? 13.922 14.672 18.062 1 85.88 346 PRO B CA 1
ATOM 5746 C C . PRO B 1 346 ? 13.039 14.016 17.016 1 85.88 346 PRO B C 1
ATOM 5748 O O . PRO B 1 346 ? 11.852 13.781 17.25 1 85.88 346 PRO B O 1
ATOM 5751 N N . SER B 1 347 ? 13.656 13.656 15.938 1 83.5 347 SER B N 1
ATOM 5752 C CA . SER B 1 347 ? 12.945 13.102 14.789 1 83.5 347 SER B CA 1
ATOM 5753 C C . SER B 1 347 ? 12.359 11.734 15.109 1 83.5 347 SER B C 1
ATOM 5755 O O . SER B 1 347 ? 11.273 11.391 14.633 1 83.5 347 SER B O 1
ATOM 5757 N N . PHE B 1 348 ? 13.039 10.961 15.883 1 89.75 348 PHE B N 1
ATOM 5758 C CA . PHE B 1 348 ? 12.555 9.617 16.172 1 89.75 348 PHE B CA 1
ATOM 5759 C C . PHE B 1 348 ? 11.297 9.656 17.016 1 89.75 348 PHE B C 1
ATOM 5761 O O . PHE B 1 348 ? 10.562 8.672 17.109 1 89.75 348 PHE B O 1
ATOM 5768 N N . ALA B 1 349 ? 11.039 10.805 17.672 1 91.69 349 ALA B N 1
ATOM 5769 C CA . ALA B 1 349 ? 9.836 10.953 18.484 1 91.69 349 ALA B CA 1
ATOM 5770 C C . ALA B 1 349 ? 8.633 11.32 17.625 1 91.69 349 ALA B C 1
ATOM 5772 O O . ALA B 1 349 ? 7.484 11.078 18.016 1 91.69 349 ALA B O 1
ATOM 5773 N N . THR B 1 350 ? 8.883 11.852 16.453 1 90.44 350 THR B N 1
ATOM 5774 C CA . THR B 1 350 ? 7.785 12.258 15.578 1 90.44 350 THR B CA 1
ATOM 5775 C C . THR B 1 350 ? 7.508 11.195 14.516 1 90.44 350 THR B C 1
ATOM 5777 O O . THR B 1 350 ? 6.426 11.164 13.93 1 90.44 350 THR B O 1
ATOM 5780 N N . ALA B 1 351 ? 8.438 10.305 14.305 1 93.19 351 ALA B N 1
ATOM 5781 C CA . ALA B 1 351 ? 8.336 9.289 13.258 1 93.19 351 ALA B CA 1
ATOM 5782 C C . ALA B 1 351 ? 7.113 8.398 13.484 1 93.19 351 ALA B C 1
ATOM 5784 O O . ALA B 1 351 ? 6.391 8.086 12.531 1 93.19 351 ALA B O 1
ATOM 5785 N N . PRO B 1 352 ? 6.836 8.039 14.703 1 95 352 PRO B N 1
ATOM 5786 C CA . PRO B 1 352 ? 5.676 7.172 14.945 1 95 352 PRO B CA 1
ATOM 5787 C C . PRO B 1 352 ? 4.363 7.805 14.492 1 95 352 PRO B C 1
ATOM 5789 O O . PRO B 1 352 ? 3.463 7.102 14.023 1 95 352 PRO B O 1
ATOM 5792 N N . VAL B 1 353 ? 4.289 9.07 14.609 1 93.62 353 VAL B N 1
ATOM 5793 C CA . VAL B 1 353 ? 3.074 9.789 14.227 1 93.62 353 VAL B CA 1
ATOM 5794 C C . VAL B 1 353 ? 2.865 9.688 12.719 1 93.62 353 VAL B C 1
ATOM 5796 O O . VAL B 1 353 ? 1.738 9.5 12.258 1 93.62 353 VAL B O 1
ATOM 5799 N N . LE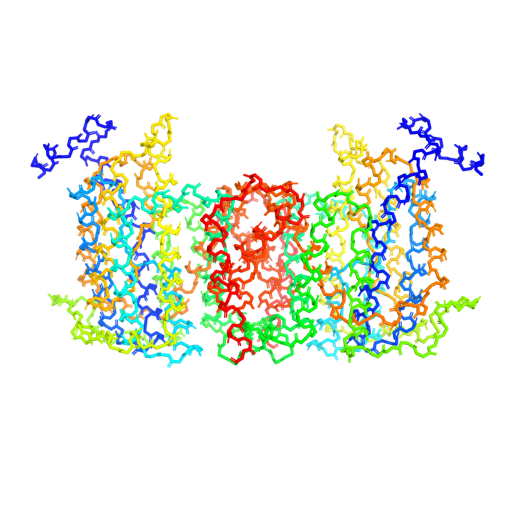U B 1 354 ? 3.912 9.789 12.023 1 91.81 354 LEU B N 1
ATOM 5800 C CA . LEU B 1 354 ? 3.822 9.688 10.57 1 91.81 354 LEU B CA 1
ATOM 5801 C C . LEU B 1 354 ? 3.301 8.312 10.156 1 91.81 354 LEU B C 1
ATOM 5803 O O . LEU B 1 354 ? 2.482 8.211 9.242 1 91.81 354 LEU B O 1
ATOM 5807 N N . ILE B 1 355 ? 3.736 7.328 10.812 1 94.38 355 ILE B N 1
ATOM 5808 C CA . ILE B 1 355 ? 3.299 5.965 10.523 1 94.38 355 ILE B CA 1
ATOM 5809 C C . ILE B 1 355 ? 1.816 5.816 10.852 1 94.38 355 ILE B C 1
ATOM 5811 O O . ILE B 1 355 ? 1.049 5.266 10.062 1 94.38 355 ILE B O 1
ATOM 5815 N N . ILE B 1 356 ? 1.453 6.375 11.969 1 94 356 ILE B N 1
ATOM 5816 C CA . ILE B 1 356 ? 0.077 6.254 12.438 1 94 356 ILE B CA 1
ATOM 5817 C C . ILE B 1 356 ? -0.854 7.035 11.508 1 94 356 ILE B C 1
ATOM 5819 O O . ILE B 1 356 ? -1.955 6.574 11.195 1 94 356 ILE B O 1
ATOM 5823 N N . VAL B 1 357 ? -0.489 8.164 11.133 1 89.06 357 VAL B N 1
ATOM 5824 C CA . VAL B 1 357 ? -1.289 8.969 10.211 1 89.06 357 VAL B CA 1
ATOM 5825 C C . VAL B 1 357 ? -1.475 8.219 8.898 1 89.06 357 VAL B C 1
ATOM 5827 O O . VAL B 1 357 ? -2.557 8.242 8.305 1 89.06 357 VAL B O 1
ATOM 5830 N N . GLY B 1 358 ? -0.405 7.613 8.438 1 91.06 358 GLY B N 1
ATOM 5831 C CA . GLY B 1 358 ? -0.534 6.766 7.266 1 91.06 358 GLY B CA 1
ATOM 5832 C C . GLY B 1 358 ? -1.581 5.68 7.422 1 91.06 358 GLY B C 1
ATOM 5833 O O . GLY B 1 358 ? -2.363 5.43 6.504 1 91.06 358 GLY B O 1
ATOM 5834 N N . ALA B 1 359 ? -1.584 5.074 8.57 1 92.38 359 ALA B N 1
ATOM 5835 C CA . ALA B 1 359 ? -2.562 4.027 8.852 1 92.38 359 ALA B CA 1
ATOM 5836 C C . ALA B 1 359 ? -3.982 4.586 8.844 1 92.38 359 ALA B C 1
ATOM 5838 O O . ALA B 1 359 ? -4.918 3.924 8.391 1 92.38 359 ALA B O 1
ATOM 5839 N N . LEU B 1 360 ? -4.148 5.766 9.344 1 87.38 360 LEU B N 1
ATOM 5840 C CA . LEU B 1 360 ? -5.461 6.406 9.359 1 87.38 360 LEU B CA 1
ATOM 5841 C C . LEU B 1 360 ? -5.945 6.703 7.949 1 87.38 360 LEU B C 1
ATOM 5843 O O . LEU B 1 360 ? -7.117 6.492 7.629 1 87.38 360 LEU B O 1
ATOM 5847 N N . MET B 1 361 ? -5.043 7.168 7.164 1 85.25 361 MET B N 1
ATOM 5848 C CA . MET B 1 361 ? -5.402 7.527 5.797 1 85.25 361 MET B CA 1
ATOM 5849 C C . MET B 1 361 ? -5.723 6.281 4.977 1 85.25 361 MET B C 1
ATOM 5851 O O . MET B 1 361 ? -6.488 6.348 4.012 1 85.25 361 MET B O 1
ATOM 5855 N N . MET B 1 362 ? -5.203 5.133 5.352 1 89.44 362 MET B N 1
ATOM 5856 C CA . MET B 1 362 ? -5.445 3.865 4.668 1 89.44 362 MET B CA 1
ATOM 5857 C C . MET B 1 362 ? -6.91 3.451 4.797 1 89.44 362 MET B C 1
ATOM 5859 O O . MET B 1 362 ? -7.406 2.666 3.988 1 89.44 362 MET B O 1
ATOM 5863 N N . GLN B 1 363 ? -7.59 3.961 5.754 1 86.25 363 GLN B N 1
ATOM 5864 C CA . GLN B 1 363 ? -8.984 3.598 5.996 1 86.25 363 GLN B CA 1
ATOM 5865 C C . GLN B 1 363 ? -9.859 3.959 4.801 1 86.25 363 GLN B C 1
ATOM 5867 O O . GLN B 1 363 ? -10.914 3.357 4.598 1 86.25 363 GLN B O 1
ATOM 5872 N N . GLU B 1 364 ? -9.383 4.875 3.992 1 82.88 364 GLU B N 1
ATOM 5873 C CA . GLU B 1 364 ? -10.172 5.332 2.854 1 82.88 364 GLU B CA 1
ATOM 5874 C C . GLU B 1 364 ? -10.133 4.324 1.71 1 82.88 364 GLU B C 1
ATOM 5876 O O . GLU B 1 364 ? -10.945 4.395 0.783 1 82.88 364 GLU B O 1
ATOM 5881 N N . VAL B 1 365 ? -9.289 3.338 1.772 1 89.19 365 VAL B N 1
ATOM 5882 C CA . VAL B 1 365 ? -9.102 2.379 0.689 1 89.19 365 VAL B CA 1
ATOM 5883 C C . VAL B 1 365 ? -10.367 1.544 0.516 1 89.19 365 VAL B C 1
ATOM 5885 O O . VAL B 1 365 ? -10.664 1.073 -0.584 1 89.19 365 VAL B O 1
ATOM 5888 N N . GLY B 1 366 ? -11.148 1.363 1.576 1 86 366 GLY B N 1
ATOM 5889 C CA . GLY B 1 366 ? -12.367 0.575 1.54 1 86 366 GLY B CA 1
ATOM 5890 C C . GLY B 1 366 ? -13.469 1.216 0.713 1 86 366 GLY B C 1
ATOM 5891 O O . GLY B 1 366 ? -14.422 0.543 0.305 1 86 366 GLY B O 1
ATOM 5892 N N . ARG B 1 367 ? -13.281 2.396 0.387 1 84.81 367 ARG B N 1
ATOM 5893 C CA . ARG B 1 367 ? -14.305 3.115 -0.369 1 84.81 367 ARG B CA 1
ATOM 5894 C C . ARG B 1 367 ? -14.07 2.98 -1.87 1 84.81 367 ARG B C 1
ATOM 5896 O O . ARG B 1 367 ? -14.922 3.371 -2.674 1 84.81 367 ARG B O 1
ATOM 5903 N N . ILE B 1 368 ? -12.961 2.461 -2.211 1 91.31 368 ILE B N 1
ATOM 5904 C CA . ILE B 1 368 ? -12.625 2.291 -3.621 1 91.31 368 ILE B CA 1
ATOM 5905 C C . ILE B 1 368 ? -13.328 1.051 -4.172 1 91.31 368 ILE B C 1
ATOM 5907 O O . ILE B 1 368 ? -13.336 -0.002 -3.527 1 91.31 368 ILE B O 1
ATOM 5911 N N . ARG B 1 369 ? -13.977 1.136 -5.328 1 91.38 369 ARG B N 1
ATOM 5912 C CA . ARG B 1 369 ? -14.664 0.018 -5.969 1 91.38 369 ARG B CA 1
ATOM 5913 C C . ARG B 1 369 ? -13.68 -0.868 -6.723 1 91.38 369 ARG B C 1
ATOM 5915 O O . ARG B 1 369 ? -13.672 -0.879 -7.957 1 91.38 369 ARG B O 1
ATOM 5922 N N . PHE B 1 370 ? -12.961 -1.752 -6.031 1 90.12 370 PHE B N 1
ATOM 5923 C CA . PHE B 1 370 ? -11.898 -2.582 -6.594 1 90.12 370 PHE B CA 1
ATOM 5924 C C . PHE B 1 370 ? -12.484 -3.689 -7.461 1 90.12 370 PHE B C 1
ATOM 5926 O O . PHE B 1 370 ? -11.758 -4.332 -8.227 1 90.12 370 PHE B O 1
ATOM 5933 N N . ALA B 1 371 ? -13.773 -3.893 -7.445 1 85.75 371 ALA B N 1
ATOM 5934 C CA . ALA B 1 371 ? -14.406 -4.941 -8.242 1 85.75 371 ALA B CA 1
ATOM 5935 C C . ALA B 1 371 ? -14.297 -4.641 -9.734 1 85.75 371 ALA B C 1
ATOM 5937 O O . ALA B 1 371 ? -14.25 -5.559 -10.555 1 85.75 371 ALA B O 1
ATOM 5938 N N . ASP B 1 372 ? -14.344 -3.389 -10.039 1 89.5 372 ASP B N 1
ATOM 5939 C CA . ASP B 1 372 ? -14.133 -2.953 -11.414 1 89.5 372 ASP B CA 1
ATOM 5940 C C . ASP B 1 372 ? -12.648 -2.801 -11.719 1 89.5 372 ASP B C 1
ATOM 5942 O O . ASP B 1 372 ? -11.992 -1.888 -11.211 1 89.5 372 ASP B O 1
ATOM 5946 N N . PHE B 1 373 ? -12.211 -3.627 -12.602 1 90.12 373 PHE B N 1
ATOM 5947 C CA . PHE B 1 373 ? -10.773 -3.668 -12.875 1 90.12 373 PHE B CA 1
ATOM 5948 C C . PHE B 1 373 ? -10.297 -2.35 -13.469 1 90.12 373 PHE B C 1
ATOM 5950 O O . PHE B 1 373 ? -9.148 -1.951 -13.273 1 90.12 373 PHE B O 1
ATOM 5957 N N . THR B 1 374 ? -11.172 -1.673 -14.227 1 93.06 374 THR B N 1
ATOM 5958 C CA . THR B 1 374 ? -10.805 -0.393 -14.82 1 93.06 374 THR B CA 1
ATOM 5959 C C . THR B 1 374 ? -10.586 0.663 -13.742 1 93.06 374 THR B C 1
ATOM 5961 O O . THR B 1 374 ? -9.984 1.708 -13.992 1 93.06 374 THR B O 1
ATOM 5964 N N . VAL B 1 375 ? -11.07 0.404 -12.531 1 93.44 375 VAL B N 1
ATOM 5965 C CA . VAL B 1 375 ? -10.867 1.27 -11.375 1 93.44 375 VAL B CA 1
ATOM 5966 C C . VAL B 1 375 ? -9.727 0.725 -10.523 1 93.44 375 VAL B C 1
ATOM 5968 O O . VAL B 1 375 ? -8.883 1.486 -10.039 1 93.44 375 VAL B O 1
ATOM 5971 N N . ALA B 1 376 ? -9.641 -0.56 -10.469 1 93.75 376 ALA B N 1
ATOM 5972 C CA . ALA B 1 376 ? -8.711 -1.228 -9.57 1 93.75 376 ALA B CA 1
ATOM 5973 C C . ALA B 1 376 ? -7.262 -0.969 -9.984 1 93.75 376 ALA B C 1
ATOM 5975 O O . ALA B 1 376 ? -6.41 -0.676 -9.141 1 93.75 376 ALA B O 1
ATOM 5976 N N . LEU B 1 377 ? -7.031 -1.053 -11.234 1 95.38 377 LEU B N 1
ATOM 5977 C CA . LEU B 1 377 ? -5.66 -0.933 -11.719 1 95.38 377 LEU B CA 1
ATOM 5978 C C . LEU B 1 377 ? -5.137 0.486 -11.516 1 95.38 377 LEU B C 1
ATOM 5980 O O . LEU B 1 377 ? -4.074 0.685 -10.922 1 95.38 377 LEU B O 1
ATOM 5984 N N . PRO B 1 378 ? -5.871 1.487 -12 1 95.69 378 PRO B N 1
ATOM 5985 C CA . PRO B 1 378 ? -5.387 2.85 -11.773 1 95.69 378 PRO B CA 1
ATOM 5986 C C . PRO B 1 378 ? -5.254 3.195 -10.297 1 95.69 378 PRO B C 1
ATOM 5988 O O . PRO B 1 378 ? -4.305 3.873 -9.898 1 95.69 378 PRO B O 1
ATOM 5991 N N . ALA B 1 379 ? -6.23 2.766 -9.492 1 95.44 379 ALA B N 1
ATOM 5992 C CA . ALA B 1 379 ? -6.176 3.023 -8.055 1 95.44 379 ALA B CA 1
ATOM 5993 C C . ALA B 1 379 ? -4.941 2.381 -7.434 1 95.44 379 ALA B C 1
ATOM 5995 O O . ALA B 1 379 ? -4.246 3.006 -6.629 1 95.44 379 ALA B O 1
ATOM 5996 N N . PHE B 1 380 ? -4.719 1.195 -7.82 1 95.94 380 PHE B N 1
ATOM 5997 C CA . PHE B 1 380 ? -3.576 0.461 -7.289 1 95.94 380 PHE B CA 1
ATOM 5998 C C . PHE B 1 380 ? -2.268 1.133 -7.688 1 95.94 380 PHE B C 1
ATOM 6000 O O . PHE B 1 380 ? -1.375 1.31 -6.855 1 95.94 380 PHE B O 1
ATOM 6007 N N . LEU B 1 381 ? -2.139 1.523 -8.914 1 95.94 381 LEU B N 1
ATOM 6008 C CA . LEU B 1 381 ? -0.927 2.166 -9.414 1 95.94 381 LEU B CA 1
ATOM 6009 C C . LEU B 1 381 ? -0.686 3.494 -8.703 1 95.94 381 LEU B C 1
ATOM 6011 O O . LEU B 1 381 ? 0.46 3.857 -8.43 1 95.94 381 LEU B O 1
ATOM 6015 N N . THR B 1 382 ? -1.735 4.168 -8.484 1 93.56 382 THR B N 1
ATOM 6016 C CA . THR B 1 382 ? -1.62 5.426 -7.754 1 93.56 382 THR B CA 1
ATOM 6017 C C . THR B 1 382 ? -1.073 5.188 -6.352 1 93.56 382 THR B C 1
ATOM 6019 O O . THR B 1 382 ? -0.148 5.875 -5.914 1 93.56 382 THR B O 1
ATOM 6022 N N . ILE B 1 383 ? -1.584 4.23 -5.664 1 94.31 383 ILE B N 1
ATOM 6023 C CA . ILE B 1 383 ? -1.275 3.959 -4.262 1 94.31 383 ILE B CA 1
ATOM 6024 C C . ILE B 1 383 ? 0.167 3.475 -4.137 1 94.31 383 ILE B C 1
ATOM 6026 O O . ILE B 1 383 ? 0.926 3.977 -3.305 1 94.31 383 ILE B O 1
ATOM 6030 N N . VAL B 1 384 ? 0.58 2.596 -4.973 1 93.81 384 VAL B N 1
ATOM 6031 C CA . VAL B 1 384 ? 1.852 1.907 -4.781 1 93.81 384 VAL B CA 1
ATOM 6032 C C . VAL B 1 384 ? 2.988 2.752 -5.352 1 93.81 384 VAL B C 1
ATOM 6034 O O . VAL B 1 384 ? 4.109 2.721 -4.844 1 93.81 384 VAL B O 1
ATOM 6037 N N . SER B 1 385 ? 2.73 3.52 -6.395 1 92.25 385 SER B N 1
ATOM 6038 C CA . SER B 1 385 ? 3.799 4.246 -7.074 1 92.25 385 SER B CA 1
ATOM 6039 C C . SER B 1 385 ? 4.332 5.383 -6.207 1 92.25 385 SER B C 1
ATOM 6041 O O . SER B 1 385 ? 5.512 5.727 -6.281 1 92.25 385 SER B O 1
ATOM 6043 N N . MET B 1 386 ? 3.537 5.977 -5.34 1 90.12 386 MET B N 1
ATOM 6044 C CA . MET B 1 386 ? 3.965 7.125 -4.543 1 90.12 386 MET B CA 1
ATOM 6045 C C . MET B 1 386 ? 5.066 6.727 -3.566 1 90.12 386 MET B C 1
ATOM 6047 O O . MET B 1 386 ? 6.148 7.316 -3.574 1 90.12 386 MET B O 1
ATOM 6051 N N . PRO B 1 387 ? 4.812 5.668 -2.787 1 90 387 PRO B N 1
ATOM 6052 C CA . PRO B 1 387 ? 5.891 5.281 -1.872 1 90 387 PRO B CA 1
ATOM 6053 C C . PRO B 1 387 ? 7.059 4.605 -2.588 1 90 387 PRO B C 1
ATOM 6055 O O . PRO B 1 387 ? 8.219 4.82 -2.229 1 90 387 PRO B O 1
ATOM 6058 N N . LEU B 1 388 ? 6.812 3.904 -3.648 1 90.06 388 LEU B N 1
ATOM 6059 C CA . LEU B 1 388 ? 7.848 3.094 -4.281 1 90.06 388 LEU B CA 1
ATOM 6060 C C . LEU B 1 388 ? 8.734 3.947 -5.176 1 90.06 388 LEU B C 1
ATOM 6062 O O . LEU B 1 388 ? 9.836 3.529 -5.551 1 90.06 388 LEU B O 1
ATOM 6066 N N . THR B 1 389 ? 8.242 5.082 -5.57 1 86.12 389 THR B N 1
ATOM 6067 C CA . THR B 1 389 ? 9.07 5.996 -6.348 1 86.12 389 THR B CA 1
ATOM 6068 C C . THR B 1 389 ? 9.453 7.223 -5.523 1 86.12 389 THR B C 1
ATOM 6070 O O . THR B 1 389 ? 10.094 8.141 -6.027 1 86.12 389 THR B O 1
ATOM 6073 N N . PHE B 1 390 ? 9.039 7.215 -4.293 1 82.88 390 PHE B N 1
ATOM 6074 C CA . PHE B 1 390 ? 9.297 8.32 -3.377 1 82.88 390 PHE B CA 1
ATOM 6075 C C . PHE B 1 390 ? 8.93 9.656 -4.02 1 82.88 390 PHE B C 1
ATOM 6077 O O . PHE B 1 390 ? 9.727 10.594 -4.012 1 82.88 390 PHE B O 1
ATOM 6084 N N . ASN B 1 391 ? 7.754 9.695 -4.668 1 83.5 391 ASN B N 1
ATOM 6085 C CA . ASN B 1 391 ? 7.301 10.875 -5.402 1 83.5 391 ASN B CA 1
ATOM 6086 C C . ASN B 1 391 ? 5.781 10.883 -5.562 1 83.5 391 ASN B C 1
ATOM 6088 O O . ASN B 1 391 ? 5.219 10.008 -6.219 1 83.5 391 ASN B O 1
ATOM 6092 N N . ILE B 1 392 ? 5.203 11.945 -4.988 1 84.5 392 ILE B N 1
ATOM 6093 C CA . ILE B 1 392 ? 3.75 12.07 -5.043 1 84.5 392 ILE B CA 1
ATOM 6094 C C . ILE B 1 392 ? 3.311 12.367 -6.477 1 84.5 392 ILE B C 1
ATOM 6096 O O . ILE B 1 392 ? 2.287 11.852 -6.938 1 84.5 392 ILE B O 1
ATOM 6100 N N . ALA B 1 393 ? 4.125 13.133 -7.203 1 81.19 393 ALA B N 1
ATOM 6101 C CA . ALA B 1 393 ? 3.793 13.5 -8.578 1 81.19 393 ALA B CA 1
ATOM 6102 C C . ALA B 1 393 ? 3.705 12.266 -9.469 1 81.19 393 ALA B C 1
ATOM 6104 O O . ALA B 1 393 ? 2.846 12.188 -10.352 1 81.19 393 ALA B O 1
ATOM 6105 N N . THR B 1 394 ? 4.594 11.383 -9.266 1 85.62 394 THR B N 1
ATOM 6106 C CA . THR B 1 394 ? 4.594 10.156 -10.055 1 85.62 394 THR B CA 1
ATOM 6107 C C . THR B 1 394 ? 3.324 9.344 -9.789 1 85.62 394 THR B C 1
ATOM 6109 O O . THR B 1 394 ? 2.764 8.742 -10.711 1 85.62 394 THR B O 1
ATOM 6112 N N . GLY B 1 395 ? 2.914 9.312 -8.562 1 87.44 395 GLY B N 1
ATOM 6113 C CA . GLY B 1 395 ? 1.671 8.633 -8.234 1 87.44 395 GLY B CA 1
ATOM 6114 C C . GLY B 1 395 ? 0.465 9.219 -8.938 1 87.44 395 GLY B C 1
ATOM 6115 O O . GLY B 1 395 ? -0.38 8.484 -9.453 1 87.44 395 GLY B O 1
ATOM 6116 N N . PHE B 1 396 ? 0.417 10.531 -8.969 1 85.44 396 PHE B N 1
ATOM 6117 C CA . PHE B 1 396 ? -0.657 11.203 -9.688 1 85.44 396 PHE B CA 1
ATOM 6118 C C . PHE B 1 396 ? -0.605 10.875 -11.18 1 85.44 396 PHE B C 1
ATOM 6120 O O . PHE B 1 396 ? -1.629 10.547 -11.781 1 85.44 396 PHE B O 1
ATOM 6127 N N . GLY B 1 397 ? 0.542 10.977 -11.719 1 87.56 397 GLY B N 1
ATOM 6128 C CA . GLY B 1 397 ? 0.709 10.695 -13.133 1 87.56 397 GLY B CA 1
ATOM 6129 C C . GLY B 1 397 ? 0.265 9.289 -13.516 1 87.56 397 GLY B C 1
ATOM 6130 O O . GLY B 1 397 ? -0.51 9.117 -14.461 1 87.56 397 GLY B O 1
ATOM 6131 N N . PHE B 1 398 ? 0.758 8.344 -12.781 1 91.81 398 PHE B N 1
ATOM 6132 C CA . PHE B 1 398 ? 0.393 6.965 -13.062 1 91.81 398 PHE B CA 1
ATOM 6133 C C . PHE B 1 398 ? -1.105 6.754 -12.883 1 91.81 398 PHE B C 1
ATOM 6135 O O . PHE B 1 398 ? -1.726 6 -13.641 1 91.81 398 PHE B O 1
ATOM 6142 N N . GLY B 1 399 ? -1.672 7.383 -11.906 1 91.56 399 GLY B N 1
ATOM 6143 C CA . GLY B 1 399 ? -3.098 7.25 -11.656 1 91.56 399 GLY B CA 1
ATOM 6144 C C . GLY B 1 399 ? -3.957 7.832 -12.758 1 91.56 399 GLY B C 1
ATOM 6145 O O . GLY B 1 399 ? -4.812 7.141 -13.312 1 91.56 399 GLY B O 1
ATOM 6146 N N . PHE B 1 400 ? -3.674 9.008 -13.148 1 90.31 400 PHE B N 1
ATOM 6147 C CA . PHE B 1 400 ? -4.488 9.695 -14.148 1 90.31 400 PHE B CA 1
ATOM 6148 C C . PHE B 1 400 ? -4.266 9.102 -15.531 1 90.31 400 PHE B C 1
ATOM 6150 O O . PHE B 1 400 ? -5.219 8.883 -16.281 1 90.31 400 PHE B O 1
ATOM 6157 N N . VAL B 1 401 ? -3.08 8.891 -15.891 1 93 401 VAL B N 1
ATOM 6158 C CA . VAL B 1 401 ? -2.766 8.344 -17.203 1 93 401 VAL B CA 1
ATOM 6159 C C . VAL B 1 401 ? -3.354 6.945 -17.344 1 93 401 VAL B C 1
ATOM 6161 O O . VAL B 1 401 ? -3.914 6.598 -18.391 1 93 401 VAL B O 1
ATOM 6164 N N . SER B 1 402 ? -3.197 6.199 -16.312 1 94.75 402 SER B N 1
ATOM 6165 C CA . SER B 1 402 ? -3.74 4.848 -16.375 1 94.75 402 SER B CA 1
ATOM 6166 C C . SER B 1 402 ? -5.266 4.863 -16.391 1 94.75 402 SER B C 1
ATOM 6168 O O . SER B 1 402 ? -5.891 4.043 -17.078 1 94.75 402 SER B O 1
ATOM 6170 N N . TRP B 1 403 ? -5.848 5.734 -15.586 1 94.06 403 TRP B N 1
ATOM 6171 C CA . TRP B 1 403 ? -7.305 5.84 -15.57 1 94.06 403 TRP B CA 1
ATOM 6172 C C . TRP B 1 403 ? -7.844 6.129 -16.969 1 94.06 403 TRP B C 1
ATOM 6174 O O . TRP B 1 403 ? -8.734 5.426 -17.453 1 94.06 403 TRP B O 1
ATOM 6184 N N . VAL B 1 404 ? -7.312 7.102 -17.625 1 94.31 404 VAL B N 1
ATOM 6185 C CA . VAL B 1 404 ? -7.762 7.504 -18.953 1 94.31 404 VAL B CA 1
ATOM 6186 C C . VAL B 1 404 ? -7.359 6.441 -19.984 1 94.31 404 VAL B C 1
ATOM 6188 O O . VAL B 1 404 ? -8.164 6.066 -20.844 1 94.31 404 VAL B O 1
ATOM 6191 N N . GLY B 1 405 ? -6.16 5.992 -19.922 1 94.56 405 GLY B N 1
ATOM 6192 C CA . GLY B 1 405 ? -5.668 5.008 -20.859 1 94.56 405 GLY B CA 1
ATOM 6193 C C . GLY B 1 405 ? -6.48 3.727 -20.875 1 94.56 405 GLY B C 1
ATOM 6194 O O . GLY B 1 405 ? -6.871 3.24 -21.938 1 94.56 405 GLY B O 1
ATOM 6195 N N . ILE B 1 406 ? -6.734 3.191 -19.719 1 93.81 406 ILE B N 1
ATOM 6196 C CA . ILE B 1 406 ? -7.43 1.915 -19.625 1 93.81 406 ILE B CA 1
ATOM 6197 C C . ILE B 1 406 ? -8.883 2.088 -20.062 1 93.81 406 ILE B C 1
ATOM 6199 O O . ILE B 1 406 ? -9.453 1.205 -20.719 1 93.81 406 ILE B O 1
ATOM 6203 N N . LYS B 1 407 ? -9.508 3.164 -19.688 1 93.94 407 LYS B N 1
ATOM 6204 C CA . LYS B 1 407 ? -10.891 3.404 -20.078 1 93.94 407 LYS B CA 1
ATOM 6205 C C . LYS B 1 407 ? -11.008 3.58 -21.594 1 93.94 407 LYS B C 1
ATOM 6207 O O . LYS B 1 407 ? -11.938 3.066 -22.219 1 93.94 407 LYS B O 1
ATOM 6212 N N . LEU B 1 408 ? -10.031 4.266 -22.172 1 92.75 408 LEU B N 1
ATOM 6213 C CA . LEU B 1 408 ? -10.047 4.461 -23.609 1 92.75 408 LEU B CA 1
ATOM 6214 C C . LEU B 1 408 ? -9.805 3.146 -24.344 1 92.75 408 LEU B C 1
ATOM 6216 O O . LEU B 1 408 ? -10.461 2.852 -25.344 1 92.75 408 LEU B O 1
ATOM 6220 N N . LEU B 1 409 ? -8.922 2.375 -23.859 1 92.62 409 LEU B N 1
ATOM 6221 C CA . LEU B 1 409 ? -8.555 1.124 -24.516 1 92.62 409 LEU B CA 1
ATOM 6222 C C . LEU B 1 409 ? -9.633 0.065 -24.312 1 92.62 409 LEU B C 1
ATOM 6224 O O . LEU B 1 409 ? -9.742 -0.88 -25.094 1 92.62 409 LEU B O 1
ATOM 6228 N N . SER B 1 410 ? -10.367 0.22 -23.266 1 90.88 410 SER B N 1
ATOM 6229 C CA . SER B 1 410 ? -11.43 -0.739 -23 1 90.88 410 SER B CA 1
ATOM 6230 C C . SER B 1 410 ? -12.742 -0.317 -23.656 1 90.88 410 SER B C 1
ATOM 6232 O O . SER B 1 410 ? -13.773 -0.955 -23.453 1 90.88 410 SER B O 1
ATOM 6234 N N . GLY B 1 411 ? -12.75 0.768 -24.328 1 87.81 411 GLY B N 1
ATOM 6235 C CA . GLY B 1 411 ? -13.906 1.208 -25.078 1 87.81 411 GLY B CA 1
ATOM 6236 C C . GLY B 1 411 ? -14.898 2.002 -24.25 1 87.81 411 GLY B C 1
ATOM 6237 O O . GLY B 1 411 ? -16.016 2.26 -24.688 1 87.81 411 GLY B O 1
ATOM 6238 N N . ARG B 1 412 ? -14.531 2.311 -23.109 1 90.12 412 ARG B N 1
ATOM 6239 C CA . ARG B 1 412 ? -15.422 3.074 -22.234 1 90.12 412 ARG B CA 1
ATOM 6240 C C . ARG B 1 412 ? -15.164 4.57 -22.359 1 90.12 412 ARG B C 1
ATOM 6242 O O . ARG B 1 412 ? -14.93 5.254 -21.359 1 90.12 412 ARG B O 1
ATOM 6249 N N . PHE B 1 413 ? -15.367 5.141 -23.406 1 86.5 413 PHE B N 1
ATOM 6250 C CA . PHE B 1 413 ? -15.07 6.531 -23.719 1 86.5 413 PHE B CA 1
ATOM 6251 C C . PHE B 1 413 ? -15.984 7.477 -22.953 1 86.5 413 PHE B C 1
ATOM 6253 O O . PHE B 1 413 ? -15.609 8.617 -22.672 1 86.5 413 PHE B O 1
ATOM 6260 N N . LYS B 1 414 ? -17.109 7.027 -22.516 1 83.38 414 LYS B N 1
ATOM 6261 C CA . LYS B 1 414 ? -18.094 7.867 -21.828 1 83.38 414 LYS B CA 1
ATOM 6262 C C . LYS B 1 414 ? -17.672 8.172 -20.406 1 83.38 414 LYS B C 1
ATOM 6264 O O . LYS B 1 414 ? -18.109 9.164 -19.812 1 83.38 414 LYS B O 1
ATOM 6269 N N . ASP B 1 415 ? -16.844 7.344 -19.969 1 82.88 415 ASP B N 1
ATOM 6270 C CA . ASP B 1 415 ? -16.438 7.504 -18.578 1 82.88 415 ASP B CA 1
ATOM 6271 C C . ASP B 1 415 ? -15.289 8.508 -18.453 1 82.88 415 ASP B C 1
ATOM 6273 O O . ASP B 1 415 ? -14.891 8.867 -17.344 1 82.88 415 ASP B O 1
ATOM 6277 N N . VAL B 1 416 ? -14.797 8.922 -19.594 1 85.81 416 VAL B N 1
ATOM 6278 C CA . VAL B 1 416 ? -13.625 9.797 -19.531 1 85.81 416 VAL B CA 1
ATOM 6279 C C . VAL B 1 416 ? -14.039 11.227 -19.891 1 85.81 416 VAL B C 1
ATOM 6281 O O . VAL B 1 416 ? -14.617 11.461 -20.953 1 85.81 416 VAL B O 1
ATOM 6284 N N . ASN B 1 417 ? -13.875 12.117 -18.984 1 87.31 417 ASN B N 1
ATOM 6285 C CA . ASN B 1 417 ? -14.117 13.547 -19.188 1 87.31 417 ASN B CA 1
ATOM 6286 C C . ASN B 1 417 ? -12.914 14.227 -19.844 1 87.31 417 ASN B C 1
ATOM 6288 O O . ASN B 1 417 ? -11.789 13.727 -19.766 1 87.31 417 ASN B O 1
ATOM 6292 N N . LEU B 1 418 ? -13.164 15.32 -20.453 1 87.62 418 LEU B N 1
ATOM 6293 C CA . LEU B 1 418 ? -12.133 16.078 -21.156 1 87.62 418 LEU B CA 1
ATOM 6294 C C . LEU B 1 418 ? -11.07 16.578 -20.203 1 87.62 418 LEU B C 1
ATOM 6296 O O . LEU B 1 418 ? -9.883 16.594 -20.531 1 87.62 418 LEU B O 1
ATOM 6300 N N . ILE B 1 419 ? -11.547 16.922 -19.109 1 85.31 419 ILE B N 1
ATOM 6301 C CA . ILE B 1 419 ? -10.625 17.453 -18.109 1 85.31 419 ILE B CA 1
ATOM 6302 C C . ILE B 1 419 ? -9.648 16.359 -17.672 1 85.31 419 ILE B C 1
ATOM 6304 O O . ILE B 1 419 ? -8.453 16.609 -17.531 1 85.31 419 ILE B O 1
ATOM 6308 N N . MET B 1 420 ? -10.164 15.203 -17.516 1 88.5 420 MET B N 1
ATOM 6309 C CA . MET B 1 420 ? -9.312 14.07 -17.141 1 88.5 420 MET B CA 1
ATOM 6310 C C . MET B 1 420 ? -8.289 13.781 -18.234 1 88.5 420 MET B C 1
ATOM 6312 O O . MET B 1 420 ? -7.137 13.461 -17.938 1 88.5 420 MET B O 1
ATOM 6316 N N . CYS B 1 421 ? -8.703 13.938 -19.438 1 91.88 421 CYS B N 1
ATOM 6317 C CA . CYS B 1 421 ? -7.816 13.688 -20.578 1 91.88 421 CYS B CA 1
ATOM 6318 C C . CYS B 1 421 ? -6.707 14.734 -20.641 1 91.88 421 CYS B C 1
ATOM 6320 O O . CYS B 1 421 ? -5.559 14.406 -20.938 1 91.88 421 CYS B O 1
ATOM 6322 N N . LEU B 1 422 ? -7.098 15.883 -20.344 1 87.06 422 LEU B N 1
ATOM 6323 C CA . LEU B 1 422 ? -6.113 16.969 -20.359 1 87.06 422 LEU B CA 1
ATOM 6324 C C . LEU B 1 422 ? -5.078 16.781 -19.266 1 87.06 422 LEU B C 1
ATOM 6326 O O . LEU B 1 422 ? -3.881 16.969 -19.5 1 87.06 422 LEU B O 1
ATOM 6330 N N . ILE B 1 423 ? -5.586 16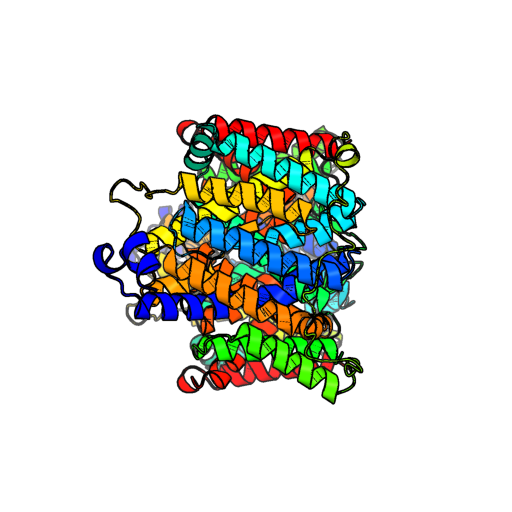.484 -18.141 1 83.88 423 ILE B N 1
ATOM 6331 C CA . ILE B 1 423 ? -4.68 16.266 -17.031 1 83.88 423 ILE B CA 1
ATOM 6332 C C . ILE B 1 423 ? -3.748 15.094 -17.328 1 83.88 423 ILE B C 1
ATOM 6334 O O . ILE B 1 423 ? -2.541 15.172 -17.094 1 83.88 423 ILE B O 1
ATOM 6338 N N . ALA B 1 424 ? -4.32 14.023 -17.812 1 89.31 424 ALA B N 1
ATOM 6339 C CA . ALA B 1 424 ? -3.531 12.852 -18.172 1 89.31 424 ALA B CA 1
ATOM 6340 C C . ALA B 1 424 ? -2.488 13.18 -19.234 1 89.31 424 ALA B C 1
ATOM 6342 O O . ALA B 1 424 ? -1.358 12.688 -19.172 1 89.31 424 ALA B O 1
ATOM 6343 N N . LEU B 1 425 ? -2.881 13.969 -20.172 1 87.69 425 LEU B N 1
ATOM 6344 C CA . LEU B 1 425 ? -1.965 14.375 -21.234 1 87.69 425 LEU B CA 1
ATOM 6345 C C . LEU B 1 425 ? -0.816 15.203 -20.672 1 87.69 425 LEU B C 1
ATOM 6347 O O . LEU B 1 425 ? 0.333 15.047 -21.094 1 87.69 425 LEU B O 1
ATOM 6351 N N . CYS B 1 426 ? -1.131 16.047 -19.766 1 82.06 426 CYS B N 1
ATOM 6352 C CA . CYS B 1 426 ? -0.101 16.859 -19.141 1 82.06 426 CYS B CA 1
ATOM 6353 C C . CYS B 1 426 ? 0.921 16 -18.406 1 82.06 426 CYS B C 1
ATOM 6355 O O . CYS B 1 426 ? 2.127 16.219 -18.531 1 82.06 426 CYS B O 1
ATOM 6357 N N . PHE B 1 427 ? 0.459 15.078 -17.719 1 83.5 427 PHE B N 1
ATOM 6358 C CA . PHE B 1 427 ? 1.37 14.195 -17 1 83.5 427 PHE B CA 1
ATOM 6359 C C . PHE B 1 427 ? 2.135 13.305 -17.969 1 83.5 427 PHE B C 1
ATOM 6361 O O . PHE B 1 427 ? 3.309 13 -17.75 1 83.5 427 PHE B O 1
ATOM 6368 N N . GLY B 1 428 ? 1.422 12.867 -19.016 1 83.69 428 GLY B N 1
ATOM 6369 C CA . GLY B 1 428 ? 2.1 12.086 -20.047 1 83.69 428 GLY B CA 1
ATOM 6370 C C . GLY B 1 428 ? 3.26 12.828 -20.688 1 83.69 428 GLY B C 1
ATOM 6371 O O . GLY B 1 428 ? 4.336 12.258 -20.875 1 83.69 428 GLY B O 1
ATOM 6372 N N . ILE B 1 429 ? 3.051 14.039 -20.938 1 81 429 ILE B N 1
ATOM 6373 C CA . ILE B 1 429 ? 4.086 14.875 -21.531 1 81 429 ILE B CA 1
ATOM 6374 C C . ILE B 1 429 ? 5.223 15.078 -20.531 1 81 429 ILE B C 1
ATOM 6376 O O . ILE B 1 429 ? 6.398 15.055 -20.906 1 81 429 ILE B O 1
ATOM 6380 N N . ASN B 1 430 ? 4.84 15.266 -19.344 1 76.62 430 ASN B N 1
ATOM 6381 C CA . ASN B 1 430 ? 5.852 15.43 -18.312 1 76.62 430 ASN B CA 1
ATOM 6382 C C . ASN B 1 430 ? 6.754 14.203 -18.219 1 76.62 430 ASN B C 1
ATOM 6384 O O . ASN B 1 430 ? 7.965 14.328 -18.031 1 76.62 430 ASN B O 1
ATOM 6388 N N . PHE B 1 431 ? 6.172 13.039 -18.25 1 79.81 431 PHE B N 1
ATOM 6389 C CA . PHE B 1 431 ? 6.949 11.805 -18.219 1 79.81 431 PHE B CA 1
ATOM 6390 C C . PHE B 1 431 ? 7.852 11.695 -19.438 1 79.81 431 PHE B C 1
ATOM 6392 O O . PHE B 1 431 ? 8.992 11.234 -19.344 1 79.81 431 PHE B O 1
ATOM 6399 N N . ALA B 1 432 ? 7.293 12.156 -20.547 1 76.88 432 ALA B N 1
ATOM 6400 C CA . ALA B 1 432 ? 8.047 12.086 -21.797 1 76.88 432 ALA B CA 1
ATOM 6401 C C . ALA B 1 432 ? 9.227 13.062 -21.781 1 76.88 432 ALA B C 1
ATOM 6403 O O . ALA B 1 432 ? 10.289 12.766 -22.312 1 76.88 432 ALA B O 1
ATOM 6404 N N . LEU B 1 433 ? 8.984 14.18 -21.188 1 70.38 433 LEU B N 1
ATOM 6405 C CA . LEU B 1 433 ? 10.039 15.188 -21.141 1 70.38 433 LEU B CA 1
ATOM 6406 C C . LEU B 1 433 ? 11.133 14.781 -20.156 1 70.38 433 LEU B C 1
ATOM 6408 O O . LEU B 1 433 ? 12.289 15.18 -20.312 1 70.38 433 LEU B O 1
ATOM 6412 N N . ARG B 1 434 ? 10.719 14.102 -19.141 1 60.38 434 ARG B N 1
ATOM 6413 C CA . ARG B 1 434 ? 11.719 13.602 -18.203 1 60.38 434 ARG B CA 1
ATOM 6414 C C . ARG B 1 434 ? 12.562 12.5 -18.828 1 60.38 434 ARG B C 1
ATOM 6416 O O . ARG B 1 434 ? 13.625 12.148 -18.312 1 60.38 434 ARG B O 1
ATOM 6423 N N . LEU B 1 435 ? 12.039 11.82 -19.875 1 54.72 435 LEU B N 1
ATOM 6424 C CA . LEU B 1 435 ? 12.734 10.781 -20.625 1 54.72 435 LEU B CA 1
ATOM 6425 C C . LEU B 1 435 ? 13.984 11.344 -21.297 1 54.72 435 LEU B C 1
ATOM 6427 O O . LEU B 1 435 ? 14.93 10.602 -21.562 1 54.72 435 LEU B O 1
ATOM 6431 N N . HIS B 1 436 ? 13.977 12.68 -21.641 1 44.78 436 HIS B N 1
ATOM 6432 C CA . HIS B 1 436 ? 15.125 13.297 -22.281 1 44.78 436 HIS B CA 1
ATOM 6433 C C . HIS B 1 436 ? 15.891 14.203 -21.328 1 44.78 436 HIS B C 1
ATOM 6435 O O . HIS B 1 436 ? 15.289 14.867 -20.484 1 44.78 436 HIS B O 1
#

Sequence (872 aa):
MRLLETYFNPAARGSSVRKECLAGLTSFMAMCYLIFVVPSMLADAGMPKDSAVAATIWVSILATLLMGLWAKFPVGVAPGLGITAFFAYYICGPAGYTWQTGLGAVFISGLVFLLLTATRVRQMIINAVPMDLKYAIVVGIGAFIAFIGMKSCGIVAADPSTFVTLGNLGQPQTLLAVAGVFLIGALMALRIPGAMIIGILAITLAGMLLGVSPVPSGAIFSGKLPLPTETLLQMDLKGALHHGLFSIIFTLTMVDLFDNMGVLIGLAHKAGFMREDGHIENLDKALITDSLATMSSALLGATTATSYLESATGVAEGGRTGLTAVVIAGLFFLSLFFAPLVALVPSFATAPVLIIVGALMMQEVGRIRFADFTVALPAFLTIVSMPLTFNIATGFGFGFVSWVGIKLLSGRFKDVNLIMCLIALCFGINFALRLHMRLLETYFNPAARGSSVRKECLAGLTSFMAMCYLIFVVPSMLADAGMPKDSAVAATIWVSILATLLMGLWAKFPVGVAPGLGITAFFAYYICGPAGYTWQTGLGAVFISGLVFLLLTATRVRQMIINAVPMDLKYAIVVGIGAFIAFIGMKSCGIVAADPSTFVTLGNLGQPQTLLAVAGVFLIGALMALRIPGAMIIGILAITLAGMLLGVSPVPSGAIFSGKLPLPTETLLQMDLKGALHHGLFSIIFTLTMVDLFDNMGVLIGLAHKAGFMREDGHIENLDKALITDSLATMSSALLGATTATSYLESATGVAEGGRTGLTAVVIAGLFFLSLFFAPLVALVPSFATAPVLIIVGALMMQEVGRIRFADFTVALPAFLTIVSMPLTFNIATGFGFGFVSWVGIKLLSGRFKDVNLIMCLIALCFGINFALRLH

Nearest PDB structures (foldseek):
  8irn-assembly1_B  TM=9.389E-01  e=4.185E-27  Arabidopsis thaliana
  8wo7-assembly1_A  TM=9.324E-01  e=4.075E-26  Arabidopsis thaliana
  5iof-assembly1_A  TM=7.699E-01  e=2.013E-11  Deinococcus geothermalis DSM 11300
  5da0-assembly1_A  TM=7.651E-01  e=1.766E-11  Deinococcus geothermalis DSM 11300
  6ki1-assembly2_B  TM=7.491E-01  e=1.345E-09  Synechocystis sp. PCC 6803

pLDDT: mean 85.29, std 8.9, range [44.75, 96.56]

Organism: NCBI:txid44742

Secondary structure (DSSP, 8-state):
-HHHHHHH-GGGGT--HHHHHHHHHHHHHHHTTHHHHHHHHHHHTT--HHHHHHHHHHHHHHHHHHIIIII-----EEE-HHHHHHIIIIITTTT---HHHHHHHHHHHHHHHHHHHHSTHHHHHHHHS-HHHHHHHHHHHHHHHHHHHHHHTTSEEEETTTEEEE--TTSHHHHHHHHHHHHHHHHHHTT-TTHHHHHHHHHHHHHHHHTSS----S-S--SS----TTTTT---HHHHHSGGGHHHHHHHHHHHHHHHHHHHHHHHHHHT-B-TTSPBTTHHHHHHHHHHHHHHHHHHT---EEE-TTHHHHHHTT--SHHHHHHHHHHHHHHGGGHHHHHH--HHHHHHHHHHHHHHHHGGGGGS-TTSHHHHHHHHHHHHHHHHTT-HHHHHHHHHHHHHHHHHHTT-GGG--HHHHHHHHHHHHHHHHHT-/-HHHHHHH-GGGGT--HHHHHHHHHHHHHHHTTHHHHHHHHHHHTT--HHHHHHHHHHHHHHHHHHIIIII-----EEE-HHHHHHIIIIITTTT---HHHHHHHHHHHHHHHHHHHHSTHHHHHHHHS-HHHHHHHHHHHHHHHHHHHHHHTTSEEEETTTEEEE--TTSHHHHHHHHHHHHHHHHHHTT-TTHHHHHHHHHHHHHHHHTSS----S-S--SS----TTTTT---HHHHTSGGGHHHHHHHHHHHHHHHHHHHHHHHHHHT-B-TTSPBTTHHHHHHHHHHHHHHHHHHT---EEE-TTHHHHHHTT--SHHHHHHHHHHHHHHGGGHHHHHH--HHHHHHHHHHHHHHHGGGGGGS-TTSHHHHHHHHHHHHHHHHTT-HHHHHHHHHHHHHHHHHHTT-GGG--HHHHHHHHHHHHHHHHHT-

Foldseek 3Di:
DVVVCVLWVLVVLVFDLVLLLVLLVLLLLLPVLCLQQLLQLLVLLVADSLLQSLLQLVLQLQLLLLCFNPLFFLFTKTFDLLQSLQLRPPVSHPVVDHLQLSLLLLLVLLVVLLVCLVPCNLVVLVVQDDPQQLLLLLLQSLLLLLLVLCVLQFQWDQDPVPRIDGGDCPDPLNVLLVVLLVQLVVCVVVVPGNSLVVSLVVSLVVCCVVVVAPDDPDDQFDPDQRASPPQAQSHDNPSNPDDPNVLVSVLSNVSQSSVQVVLVLVLCVLLVQQDPVRDHPSVSSSSSSQSVSSNSSSNSHGHRMHTDNSSSSSSVSPNGTSSSSNSNSVVSVVCSRRSVVSVRRDSSSSSSVSNVSSVVSNVSNVVNPCVDVLSVVLSVQLNPVCNVVVHNSSSVQSNLLSNCVSCVVVPNNVSHDPSSVVVNVVSVVVVVVVVD/DVVVCVLWVLVVLPFDLVLLLVLLVLLLLLPVLCLQQLLQLLVLLVADSLLQSLLQLVLQLQLLLLCFNPLFFLFTKTFDLLQSNQLRPPVSHPVVDHLQLSLLLLLVLLVVLLVCLVPCNLVVVVVQDDPQQLLLLLLQSLLLLLLVLCVLQFQWDQDPVPRIDGGDCPDPLNVLLVVLLVQLVVCVVVVPGSSLVVSLVVSLVVCCVVVVAPDDPDDQFDPDQRASVPQAQSHDNPSCPDPSNVLVSVLSNVSQSSVQVVLVLVLCVLLVQQDPVRDHPSVSSSSSSQSVSSNSSSNSHGHRMHTDNSSSSSSVSPNGTSSSSNSNSVVSVVCSRRSVVSVRGDSSSSSSVSNVSSVVSNVSNVVNPCVDVLSVVLSVQLNPVCNVVVHNSSSVQSNLLSNCVSCVVVPNNVSHDPSSVVVNVVSVVVVVVVVD

=== Feature glossary ===
The record interleaves many kinds of information about one protein. Here is each kind framed as the question it answers.

Q: What does the local fold look like, residue by residue?
A: The Foldseek 3Di string encodes local tertiary geometry as a 20-letter alphabet — one character per residue — derived from the relative positions of nearby Cα atoms. Unlike the amino-acid sequence, 3Di is a direct function of the 3D structure, so two proteins with the same fold have similar 3Di strings even at low sequence identity.

Q: Which residues are in helices, strands, or loops?
A: The SS8 string is DSSP's per-residue secondary-structure call. α-helix (H) means an i→i+4 H-bond ladder; β-strand (E) means the residue participates in a β-sheet; 3₁₀ (G) and π (I) are tighter and wider helices; T/S are turns/bends; '-' is loop.

Q: How big and how compact is the whole molecule?
A: Radius of gyration (Rg) is the root-mean-square distance of Cα atoms from their centroid — a single number for overall size and compactness. A globular domain of N residues has Rg ≈ 2.2·N^0.38 Å; an extended or disordered chain has a much larger Rg. The Cα contact count is the number of residue pairs whose Cα atoms are within 8 Å and are more than four positions apart in sequence — a standard proxy for tertiary packing density. The bounding box is the smallest axis-aligned box enclosing all Cα atoms.

Q: Where is each backbone atom in 3D?
A: Structure coordinates are given as an mmCIF _atom_site loop: one row per atom with element, residue name, chain id, sequence number, and x/y/z position in Å. Only the four main-chain atoms per residue are included here; side chains are omitted to keep the record compact.

Q: What is the amino-acid chain?
A: Primary structure: the covalent order of the twenty standard amino acids along the backbone. Two proteins with the same sequence will (almost always) fold to the same structure; two with 30% identity often share a fold but not the details.

Q: What if only a Cα trace is available?
A: Three-state secondary structure (P-SEA) collapses the eight DSSP classes into helix (a), strand (b), and coil (c). P-SEA assigns these from Cα geometry alone — distances and angles — without requiring backbone oxygens, so it works on any Cα trace.

Q: What family and function is it annotated with?
A: Database cross-references. InterPro integrates a dozen domain/family signature databases into unified entries with residue-range hits. GO terms attach function/process/location labels with evidence codes. CATH codes position the fold in a four-level structural taxonomy. Organism is the NCBI-taxonomy species name.

Q: How confident is the AlphaFold model at each residue?
A: pLDDT is the predicted lDDT-Cα score: AlphaFold's confidence that the local environment of each residue (all inter-atomic distances within 15 Å) is correctly placed. It is a per-residue number between 0 and 100, with higher meaning more reliable.

Q: How mobile is each atom in the crystal?
A: B-factor (Debye–Waller factor) reflects atomic displacement in the crystal lattice. It is an experimental observable (units Å²), not a prediction; low values mean the atom is pinned down, high values mean it moves or is heterogeneous across the crystal.

Q: Which residues are buried vs exposed?
A: SASA measures how much of the protein is reachable by solvent. It is computed by rolling a water-sized probe over the atomic surface and summing the exposed area (Å²). Per-residue SASA distinguishes core (buried, low SASA) from surface (exposed, high SASA) residues; total SASA is a whole-molecule size measure.

Q: What do the diagnostic plots show?
A: Plot images: a contact map (which residues are close in 3D, as an N×N binary image), a Ramachandran scatter (backbone torsion angles, revealing secondary-structure composition at a glance), and — for AlphaFold structures — a PAE heatmap (pairwise prediction confidence).

Q: What known structures does this most resemble?
A: The Foldseek neighbor list gives the closest experimentally determined structures in the PDB, ranked by structural alignment. TM-score near 1 means near-identical fold; near 0.3 means only rough topology match. This is how one finds what a novel AlphaFold prediction most resembles in the solved-structure universe.

Q: Are the domains correctly placed relative to each other?
A: Predicted aligned error is AlphaFold's pairwise confidence. Unlike pLDDT (per-residue), PAE is per-residue-pair and captures whether two parts of the structure are correctly placed relative to each other. Units are ångströms of expected positional error.

Q: What do the rendered images show?
A: Structure images are PyMOL renders from six orthogonal camera directions. Cartoon representation draws helices as coils and strands as arrows; sticks shows the backbone as bonds; surface shows the solvent-excluded envelope. Rainbow coloring maps sequence position to hue (blue→red, N→C); chain coloring assigns a distinct color per polypeptide.

Q: What are the backbone torsion angles?
A: φ (phi) and ψ (psi) are the two rotatable backbone dihedrals per residue: φ is the C(i-1)–N–Cα–C torsion, ψ is the N–Cα–C–N(i+1) torsion, both in degrees on (−180°, 180°]. α-helical residues cluster near (−60°, −45°); β-strand residues near (−120°, +130°). A Ramachandran plot is simply a scatter of (φ, ψ) for every residue.